Protein AF-W4I7B1-F1 (afdb_monomer_lite)

Foldseek 3Di:
DPQQQQADPLDSVHGNQVSCCQQANDDDDDDDDDDDDPDDDDGDGHDNVADPPLLHAFDDDDDDDDDPDDDDPPDDPDRDGNQLVVPPDPLLVVLLVLLLCLLVVLVVLVVQLCCLQQPDLPFHAALQQDTLQDDPDFAQDDCPFHPRQSNVQSLVVLLVVLVVSLVVVVVSFVVLQVVLVVLQVCCVPDDNNPVNVQSVVCNTSQSSSQPRPSQDDPDPPRHQRSVPSCRNSPRPPSNFAAFQNGWDRDRSDTDLQDWDDDPNDIDGHPVPPPDFAPKDKFKAKFQDQPDDADDPLLVLVVLLPLGNGIDIWIWIWGDDNRFIKIATPDDDVSVDSDRMHGLSSVLSVRVVRLLVSLLSLCVSQVVLQDDPDDDDPLVSLVSSLSSLVSVLVVCVVRVCRSLCSVCVRHVDDPLCSQVSLQVSCVSHPCVLSLCSQQDPPPGLVCSQVDCLQQPDDPPDPDDDRRDHPSNSSSSSSNVSSVSRDDDDDDDDDDDDDDDPPDPPPPPPPPVPPDPPDDDDDDDDDDDDDDPDPQLADPLLAGPCVCLCVQQVPDPQDAQDCQFAPPWDWDAQDPPDPATFGSLLQRQQCVLLLVLLPPVDDLLPDELVSNLSSLLSSLLQSLLRLLVVLVVVQVVVVVVDDDDDPQVSVVSSVLSSLLSLLQSLCLLLVVRSHDHPPSVSSVVNSLSNLQVVCVVPPPDPDDDPDSNVSSNVSCVVNSSSSLSSSSSSNVVSPHDSNDDDPDRPSSDRDPSNVDDNRVSRVVSVVVRVVNHVVVVSVVVCVCSVVVDDD

Structure (mmCIF, N/CA/C/O backbone):
data_AF-W4I7B1-F1
#
_entry.id   AF-W4I7B1-F1
#
loop_
_atom_site.group_PDB
_atom_site.id
_atom_site.type_symbol
_atom_site.label_atom_id
_atom_site.label_alt_id
_atom_site.label_comp_id
_atom_site.label_asym_id
_atom_site.label_entity_id
_atom_site.label_seq_id
_atom_site.pdbx_PDB_ins_code
_atom_site.Cartn_x
_atom_site.Cartn_y
_atom_site.Cartn_z
_atom_site.occupancy
_atom_site.B_iso_or_equiv
_atom_site.auth_seq_id
_atom_site.auth_comp_id
_atom_site.auth_asym_id
_atom_site.auth_atom_id
_atom_site.pdbx_PDB_model_num
ATOM 1 N N . MET A 1 1 ? 26.223 -3.037 -36.929 1.00 41.47 1 MET A N 1
ATOM 2 C CA . MET A 1 1 ? 26.851 -4.359 -36.692 1.00 41.47 1 MET A CA 1
ATOM 3 C C . MET A 1 1 ? 26.806 -5.274 -37.924 1.00 41.47 1 MET A C 1
ATOM 5 O O . MET A 1 1 ? 27.739 -6.038 -38.107 1.00 41.47 1 MET A O 1
ATOM 9 N N . VAL A 1 2 ? 25.795 -5.164 -38.799 1.00 38.97 2 VAL A N 1
ATOM 10 C CA . VAL A 1 2 ? 25.574 -6.109 -39.917 1.00 38.97 2 VAL A CA 1
ATOM 11 C C . VAL A 1 2 ? 26.442 -5.842 -41.155 1.00 38.97 2 VAL A C 1
ATOM 13 O O . VAL A 1 2 ? 26.918 -6.794 -41.757 1.00 38.97 2 VAL A O 1
ATOM 16 N N . CYS A 1 3 ? 26.778 -4.583 -41.475 1.00 42.56 3 CYS A N 1
ATOM 17 C CA . CYS A 1 3 ? 27.702 -4.279 -42.585 1.00 42.56 3 CYS A CA 1
ATOM 18 C C . CYS A 1 3 ? 29.107 -4.873 -42.404 1.00 42.56 3 CYS A C 1
ATOM 20 O O . CYS A 1 3 ? 29.776 -5.141 -43.388 1.00 42.56 3 CYS A O 1
ATOM 22 N N . ALA A 1 4 ? 29.565 -5.116 -41.171 1.00 53.25 4 ALA A N 1
ATOM 23 C CA . ALA A 1 4 ? 30.885 -5.707 -40.934 1.00 53.25 4 ALA A CA 1
ATOM 24 C C . ALA A 1 4 ? 30.968 -7.182 -41.373 1.00 53.25 4 ALA A C 1
ATOM 26 O O . ALA A 1 4 ? 32.063 -7.685 -41.592 1.00 53.25 4 ALA A O 1
ATOM 27 N N . LEU A 1 5 ? 29.822 -7.862 -41.518 1.00 50.47 5 LEU A N 1
ATOM 28 C CA . LEU A 1 5 ? 29.740 -9.273 -41.909 1.00 50.47 5 LEU A CA 1
ATOM 29 C C . LEU A 1 5 ? 29.883 -9.487 -43.420 1.00 50.47 5 LEU A C 1
ATOM 31 O O . LEU A 1 5 ? 30.008 -10.624 -43.859 1.00 50.47 5 LEU A O 1
ATOM 35 N N . THR A 1 6 ? 29.844 -8.417 -44.215 1.00 48.94 6 THR A N 1
ATOM 36 C CA . THR A 1 6 ? 29.912 -8.500 -45.679 1.00 48.94 6 THR A CA 1
ATOM 37 C C . THR A 1 6 ? 31.263 -8.099 -46.250 1.00 48.94 6 THR A C 1
ATOM 39 O O . THR A 1 6 ? 31.416 -8.042 -47.463 1.00 48.94 6 THR A O 1
ATOM 42 N N . HIS A 1 7 ? 32.244 -7.804 -45.401 1.00 58.53 7 HIS A N 1
ATOM 43 C CA . HIS A 1 7 ? 33.625 -7.579 -45.816 1.00 58.53 7 HIS A CA 1
ATOM 44 C C . HIS A 1 7 ? 34.431 -8.863 -45.669 1.00 58.53 7 HIS A C 1
ATOM 46 O O . HIS A 1 7 ? 34.189 -9.650 -44.754 1.00 58.53 7 HIS A O 1
ATOM 52 N N . LYS A 1 8 ? 35.384 -9.075 -46.579 1.00 54.75 8 LYS A N 1
ATOM 53 C CA . LYS A 1 8 ? 36.264 -10.238 -46.526 1.00 54.75 8 LYS A CA 1
ATOM 54 C C . LYS A 1 8 ? 37.097 -10.179 -45.258 1.00 54.75 8 LYS A C 1
ATOM 56 O O . LYS A 1 8 ? 37.718 -9.161 -44.956 1.00 54.75 8 LYS A O 1
ATOM 61 N N . THR A 1 9 ? 37.115 -11.292 -44.544 1.00 52.75 9 THR A N 1
ATOM 62 C CA . THR A 1 9 ? 37.757 -11.436 -43.236 1.00 52.75 9 THR A CA 1
ATOM 63 C C . THR A 1 9 ? 39.257 -11.135 -43.288 1.00 52.75 9 THR A C 1
ATOM 65 O O . THR A 1 9 ? 39.814 -10.628 -42.319 1.00 52.75 9 THR A O 1
ATOM 68 N N . ASP A 1 10 ? 39.874 -11.358 -44.449 1.00 56.78 10 ASP A N 1
ATOM 69 C CA . ASP A 1 10 ? 41.317 -11.232 -44.671 1.00 56.78 10 ASP A CA 1
ATOM 70 C C . ASP A 1 10 ? 41.727 -9.821 -45.137 1.00 56.78 10 ASP A C 1
ATOM 72 O O . ASP A 1 10 ? 42.892 -9.442 -45.048 1.00 56.78 10 ASP A O 1
ATOM 76 N N . ASN A 1 11 ? 40.780 -9.026 -45.652 1.00 57.09 11 ASN A N 1
ATOM 77 C CA . ASN A 1 11 ? 41.010 -7.635 -46.042 1.00 57.09 11 ASN A CA 1
ATOM 78 C C . ASN A 1 11 ? 39.728 -6.805 -45.834 1.00 57.09 11 ASN A C 1
ATOM 80 O O . ASN A 1 11 ? 38.902 -6.704 -46.747 1.00 57.09 11 ASN A O 1
ATOM 84 N N . PRO A 1 12 ? 39.566 -6.166 -44.660 1.00 54.78 12 PRO A N 1
ATOM 85 C CA . PRO A 1 12 ? 38.333 -5.478 -44.271 1.00 54.78 12 PRO A CA 1
ATOM 86 C C . PRO A 1 12 ? 37.936 -4.312 -45.186 1.00 54.78 12 PRO A C 1
ATOM 88 O O . PRO A 1 12 ? 36.801 -3.847 -45.133 1.00 54.78 12 PRO A O 1
ATOM 91 N N . GLN A 1 13 ? 38.848 -3.823 -46.033 1.00 57.31 13 GLN A N 1
ATOM 92 C CA . GLN A 1 13 ? 38.548 -2.786 -47.023 1.00 57.31 13 GLN A CA 1
ATOM 93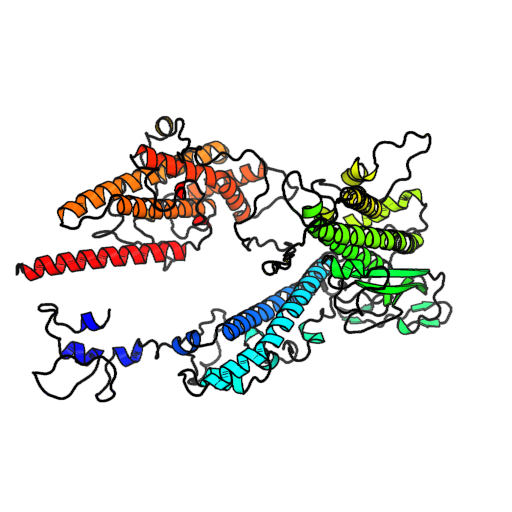 C C . GLN A 1 13 ? 37.843 -3.342 -48.273 1.00 57.31 13 GLN A C 1
ATOM 95 O O . GLN A 1 13 ? 37.286 -2.571 -49.052 1.00 57.31 13 GLN A O 1
ATOM 100 N N . GLN A 1 14 ? 37.817 -4.667 -48.460 1.00 51.47 14 GLN A N 1
ATOM 101 C CA . GLN A 1 14 ? 37.240 -5.336 -49.623 1.00 51.47 14 GLN A CA 1
ATOM 102 C C . GLN A 1 14 ? 35.945 -6.074 -49.250 1.00 51.47 14 GLN A C 1
ATOM 104 O O . GLN A 1 14 ? 35.902 -6.848 -48.297 1.00 51.47 14 GLN A O 1
ATOM 109 N N . VAL A 1 15 ? 34.869 -5.833 -50.001 1.00 62.66 15 VAL A N 1
ATOM 110 C CA . VAL A 1 15 ? 33.553 -6.457 -49.781 1.00 62.66 15 VAL A CA 1
ATOM 111 C C . VAL A 1 15 ? 33.551 -7.887 -50.340 1.00 62.66 15 VAL A C 1
ATOM 113 O O . VAL A 1 15 ? 33.984 -8.120 -51.472 1.00 62.66 15 VAL A O 1
ATOM 116 N N . ASP A 1 16 ? 33.075 -8.855 -49.555 1.00 68.81 16 ASP A N 1
ATOM 117 C CA . ASP A 1 16 ? 32.779 -10.203 -50.037 1.00 68.81 16 ASP A CA 1
ATOM 118 C C . ASP A 1 16 ? 31.456 -10.162 -50.792 1.00 68.81 16 ASP A C 1
ATOM 120 O O . ASP A 1 16 ? 30.387 -10.103 -50.191 1.00 68.81 16 ASP A O 1
ATOM 124 N N . ASN A 1 17 ? 31.527 -10.160 -52.121 1.00 60.09 17 ASN A N 1
ATOM 125 C CA . ASN A 1 17 ? 30.340 -9.987 -52.946 1.00 60.09 17 ASN A CA 1
ATOM 126 C C . ASN A 1 17 ? 29.327 -11.130 -52.803 1.00 60.09 17 ASN A C 1
ATOM 128 O O . ASN A 1 17 ? 28.146 -10.865 -52.978 1.00 60.09 17 ASN A O 1
ATOM 132 N N . ASP A 1 18 ? 29.720 -12.357 -52.458 1.00 64.56 18 ASP A N 1
ATOM 133 C CA . ASP A 1 18 ? 28.771 -13.473 -52.346 1.00 64.56 18 ASP A CA 1
ATOM 134 C C . ASP A 1 18 ? 28.020 -13.428 -51.010 1.00 64.56 18 ASP A C 1
ATOM 136 O O . ASP A 1 18 ? 26.804 -13.646 -50.957 1.00 64.56 18 ASP A O 1
ATOM 140 N N . VAL A 1 19 ? 28.717 -13.070 -49.929 1.00 62.34 19 VAL A N 1
ATOM 141 C CA . VAL A 1 19 ? 28.103 -12.833 -48.614 1.00 62.34 19 VAL A CA 1
ATOM 142 C C . VAL A 1 19 ? 27.284 -11.545 -48.634 1.00 62.34 19 VAL A C 1
ATOM 144 O O . VAL A 1 19 ? 26.140 -11.534 -48.179 1.00 62.34 19 VAL A O 1
ATOM 147 N N . TYR A 1 20 ? 27.816 -10.480 -49.235 1.00 65.06 20 TYR A N 1
ATOM 148 C CA . TYR A 1 20 ? 27.099 -9.227 -49.448 1.00 65.06 20 TYR A CA 1
ATOM 149 C C . TYR A 1 20 ? 25.817 -9.457 -50.245 1.00 65.06 20 TYR A C 1
ATOM 151 O O . TYR A 1 20 ? 24.760 -9.009 -49.816 1.00 65.06 20 TYR A O 1
ATOM 159 N N . LYS A 1 21 ? 25.861 -10.229 -51.338 1.00 64.38 21 LYS A N 1
ATOM 160 C CA . LYS A 1 21 ? 24.666 -10.579 -52.120 1.00 64.38 21 LYS A CA 1
ATOM 161 C C . LYS A 1 21 ? 23.654 -11.398 -51.324 1.00 64.38 21 LYS A C 1
ATOM 163 O O . LYS A 1 21 ? 22.461 -11.127 -51.414 1.00 64.38 21 LYS A O 1
ATOM 168 N N . LYS A 1 22 ? 24.099 -12.353 -50.500 1.00 60.81 22 LYS A N 1
ATOM 169 C CA . LYS A 1 22 ? 23.206 -13.131 -49.621 1.00 60.81 22 LYS A CA 1
ATOM 170 C C . LYS A 1 22 ? 22.538 -12.288 -48.532 1.00 60.81 22 LYS A C 1
ATOM 172 O O . LYS A 1 22 ? 21.392 -12.566 -48.174 1.00 60.81 22 LYS A O 1
ATOM 177 N N . PHE A 1 23 ? 23.230 -11.283 -47.995 1.00 52.94 23 PHE A N 1
ATOM 178 C CA . PHE A 1 23 ? 22.687 -10.387 -46.970 1.00 52.94 23 PHE A CA 1
ATOM 179 C C . PHE A 1 23 ? 21.846 -9.245 -47.564 1.00 52.94 23 PHE A C 1
ATOM 181 O O . PHE A 1 23 ? 20.758 -8.988 -47.053 1.00 52.94 23 PHE A O 1
ATOM 188 N N . PHE A 1 24 ? 22.306 -8.604 -48.643 1.00 57.72 24 PHE A N 1
ATOM 189 C CA . PHE A 1 24 ? 21.779 -7.332 -49.154 1.00 57.72 24 PHE A CA 1
ATOM 190 C C . PHE A 1 24 ? 21.205 -7.369 -50.584 1.00 57.72 24 PHE A C 1
ATOM 192 O O . PHE A 1 24 ? 20.379 -6.513 -50.887 1.00 57.72 24 PHE A O 1
ATOM 199 N N . GLY A 1 25 ? 21.560 -8.342 -51.435 1.00 54.66 25 GLY A N 1
ATOM 200 C CA . GLY A 1 25 ? 21.069 -8.443 -52.824 1.00 54.66 25 GLY A CA 1
ATOM 201 C C . GLY A 1 25 ? 22.106 -8.190 -53.934 1.00 54.66 25 GLY A C 1
ATOM 202 O O . GLY A 1 25 ? 23.247 -7.823 -53.657 1.00 54.66 25 GLY A O 1
ATOM 203 N N . GLU A 1 26 ? 21.740 -8.400 -55.210 1.00 54.84 26 GLU A N 1
ATOM 204 C CA . GLU A 1 26 ? 22.639 -8.194 -56.369 1.00 54.84 26 GLU A CA 1
ATOM 205 C C . GLU A 1 26 ? 22.561 -6.781 -56.969 1.00 54.84 26 GLU A C 1
ATOM 207 O O . GLU A 1 26 ? 21.645 -6.501 -57.736 1.00 54.84 26 GLU A O 1
ATOM 212 N N . ASN A 1 27 ? 23.571 -5.928 -56.753 1.00 48.12 27 ASN A N 1
ATOM 213 C CA . ASN A 1 27 ? 23.696 -4.665 -57.494 1.00 48.12 27 ASN A CA 1
ATOM 214 C C . ASN A 1 27 ? 24.366 -4.884 -58.862 1.00 48.12 27 ASN A C 1
ATOM 216 O O . ASN A 1 27 ? 25.479 -5.407 -58.954 1.00 48.12 27 ASN A O 1
ATOM 220 N N . GLY A 1 28 ? 23.709 -4.442 -59.935 1.00 43.56 28 GLY A N 1
ATOM 221 C CA . GLY A 1 28 ? 24.278 -4.415 -61.280 1.00 43.56 28 GLY A CA 1
ATOM 222 C C . GLY A 1 28 ? 25.280 -3.268 -61.484 1.00 43.56 28 GLY A C 1
ATOM 223 O O . GLY A 1 28 ? 24.921 -2.105 -61.352 1.00 43.56 28 GLY A O 1
ATOM 224 N N . ALA A 1 29 ? 26.489 -3.642 -61.919 1.00 34.47 29 ALA A N 1
ATOM 225 C CA . ALA A 1 29 ? 27.475 -2.889 -62.715 1.00 34.47 29 ALA A CA 1
ATOM 226 C C . ALA A 1 29 ? 28.515 -1.930 -62.061 1.00 34.47 29 ALA A C 1
ATOM 228 O O . ALA A 1 29 ? 28.208 -0.899 -61.477 1.00 34.47 29 ALA A O 1
ATOM 229 N N . SER A 1 30 ? 29.770 -2.244 -62.433 1.00 33.12 30 SER A N 1
ATOM 230 C CA . SER A 1 30 ? 31.023 -1.464 -62.523 1.00 33.12 30 SER A CA 1
ATOM 231 C C . SER A 1 30 ? 31.922 -1.282 -61.287 1.00 33.12 30 SER A C 1
ATOM 233 O O . SER A 1 30 ? 31.485 -0.958 -60.191 1.00 33.12 30 SER A O 1
ATOM 235 N N . LYS A 1 31 ? 33.227 -1.507 -61.514 1.00 35.81 31 LYS A N 1
ATOM 236 C CA . LYS A 1 31 ? 34.299 -1.743 -60.529 1.00 35.81 31 LYS A CA 1
ATOM 237 C C . LYS A 1 31 ? 34.951 -0.485 -59.927 1.00 35.81 31 LYS A C 1
ATOM 239 O O . LYS A 1 31 ? 35.859 -0.652 -59.126 1.00 35.81 31 LYS A O 1
ATOM 244 N N . ASP A 1 32 ? 34.476 0.727 -60.227 1.00 38.84 32 ASP A N 1
ATOM 245 C CA . ASP A 1 32 ? 35.169 1.972 -59.827 1.00 38.84 32 ASP A CA 1
ATOM 246 C C . ASP A 1 32 ? 34.282 3.056 -59.168 1.00 38.84 32 ASP A C 1
ATOM 248 O O . ASP A 1 32 ? 34.605 4.242 -59.215 1.00 38.84 32 ASP A O 1
ATOM 252 N N . ALA A 1 33 ? 33.176 2.699 -58.504 1.00 33.06 33 ALA A N 1
ATOM 253 C CA . ALA A 1 33 ? 32.355 3.671 -57.766 1.00 33.06 33 ALA A CA 1
ATOM 254 C C . ALA A 1 33 ? 32.403 3.452 -56.242 1.00 33.06 33 ALA A C 1
ATOM 256 O O . ALA A 1 33 ? 32.245 2.333 -55.755 1.00 33.06 33 ALA A O 1
ATOM 257 N N . LYS A 1 34 ? 32.604 4.544 -55.483 1.00 33.00 34 LYS A N 1
ATOM 258 C CA . LYS A 1 34 ? 32.513 4.584 -54.008 1.00 33.00 34 LYS A CA 1
ATOM 259 C C . LYS A 1 34 ? 31.187 3.972 -53.514 1.00 33.00 34 LYS A C 1
ATOM 261 O O . LYS A 1 34 ? 30.171 4.160 -54.183 1.00 33.00 34 LYS A O 1
ATOM 266 N N . PRO A 1 35 ? 31.155 3.328 -52.327 1.00 33.81 35 PRO A N 1
ATOM 267 C CA . PRO A 1 35 ? 29.919 2.774 -51.786 1.00 33.81 35 PRO A CA 1
ATOM 268 C C . PRO A 1 35 ? 28.906 3.901 -51.549 1.00 33.81 35 PRO A C 1
ATOM 270 O O . PRO A 1 35 ? 29.191 4.852 -50.820 1.00 33.81 35 PRO A O 1
ATOM 273 N N . ALA A 1 36 ? 27.739 3.812 -52.186 1.00 33.16 36 ALA A N 1
ATOM 274 C CA . ALA A 1 36 ? 26.627 4.720 -51.937 1.00 33.16 36 ALA A CA 1
ATOM 275 C C . ALA A 1 36 ? 25.977 4.419 -50.574 1.00 33.16 36 ALA A C 1
ATOM 277 O O . ALA A 1 36 ? 25.919 3.265 -50.143 1.00 33.16 36 ALA A O 1
ATOM 278 N N . ASN A 1 37 ? 25.475 5.464 -49.908 1.00 34.72 37 ASN A N 1
ATOM 279 C CA . ASN A 1 37 ? 24.713 5.349 -48.663 1.00 34.72 37 ASN A CA 1
ATOM 280 C C . ASN A 1 37 ? 23.455 4.478 -48.862 1.00 34.72 37 ASN A C 1
ATOM 282 O O . ASN A 1 37 ? 22.797 4.591 -49.900 1.00 34.72 37 ASN A O 1
ATOM 286 N N . PRO A 1 38 ? 23.082 3.642 -47.875 1.00 29.86 38 PRO A N 1
ATOM 287 C CA . PRO A 1 38 ? 21.935 2.753 -47.995 1.00 29.86 38 PRO A CA 1
ATOM 288 C C . PRO A 1 38 ? 20.633 3.564 -48.011 1.00 29.86 38 PRO A C 1
ATOM 290 O O . PRO A 1 38 ? 20.300 4.247 -47.045 1.00 29.86 38 PRO A O 1
ATOM 293 N N . GLY A 1 39 ? 19.913 3.490 -49.133 1.00 41.59 39 GLY A N 1
ATOM 294 C CA . GLY A 1 39 ? 18.641 4.179 -49.339 1.00 41.59 39 GLY A CA 1
ATOM 295 C C . GLY A 1 39 ? 18.400 4.583 -50.791 1.00 41.59 39 GLY A C 1
ATOM 296 O O . GLY A 1 39 ? 18.263 5.764 -51.075 1.00 41.59 39 GLY A O 1
ATOM 297 N N . THR A 1 40 ? 18.355 3.637 -51.730 1.00 33.12 40 THR A N 1
ATOM 298 C CA . THR A 1 40 ? 17.669 3.830 -53.022 1.00 33.12 40 THR A CA 1
ATOM 299 C C . THR A 1 40 ? 17.200 2.485 -53.564 1.00 33.12 40 THR A C 1
ATOM 301 O O . THR A 1 40 ? 17.926 1.493 -53.552 1.00 33.12 40 THR A O 1
ATOM 304 N N . ALA A 1 41 ? 15.935 2.454 -53.977 1.00 41.53 41 ALA A N 1
ATOM 305 C CA . ALA A 1 41 ? 15.226 1.270 -54.426 1.00 41.53 41 ALA A CA 1
ATOM 306 C C . ALA A 1 41 ? 15.603 0.924 -55.870 1.00 41.53 41 ALA A C 1
ATOM 308 O O . ALA A 1 41 ? 15.053 1.515 -56.792 1.00 41.53 41 ALA A O 1
ATOM 309 N N . SER A 1 42 ? 16.505 -0.040 -56.062 1.00 43.69 42 SER A N 1
ATOM 310 C CA . SER A 1 42 ? 16.600 -0.803 -57.316 1.00 43.69 42 SER A CA 1
ATOM 311 C C . SER A 1 42 ? 17.668 -1.895 -57.222 1.00 43.69 42 SER A C 1
ATOM 313 O O . SER A 1 42 ? 18.797 -1.619 -57.623 1.00 43.69 42 SER A O 1
ATOM 315 N N . THR A 1 43 ? 17.339 -3.088 -56.687 1.00 36.81 43 THR A N 1
ATOM 316 C CA . THR A 1 43 ? 17.907 -4.437 -57.013 1.00 36.81 43 THR A CA 1
ATOM 317 C C . THR A 1 43 ? 17.417 -5.547 -56.040 1.00 36.81 43 THR A C 1
ATOM 319 O O . THR A 1 43 ? 16.820 -5.210 -55.017 1.00 36.81 43 THR A O 1
ATOM 322 N N . PRO A 1 44 ? 17.536 -6.859 -56.372 1.00 43.81 44 PRO A N 1
ATOM 323 C CA . PRO A 1 44 ? 16.766 -7.953 -55.755 1.00 43.81 44 PRO A CA 1
ATOM 324 C C . PRO A 1 44 ? 17.204 -8.256 -54.312 1.00 43.81 44 PRO A C 1
ATOM 326 O O . PRO A 1 44 ? 18.387 -8.445 -54.065 1.00 43.81 44 PRO A O 1
ATOM 329 N N . THR A 1 45 ? 16.253 -8.329 -53.376 1.00 44.47 45 THR A N 1
ATOM 330 C CA . THR A 1 45 ? 16.436 -8.326 -51.906 1.00 44.47 45 THR A CA 1
ATOM 331 C C . THR A 1 45 ? 17.085 -9.587 -51.305 1.00 44.47 45 THR A C 1
ATOM 333 O O . THR A 1 45 ? 16.641 -10.698 -51.590 1.00 44.47 45 THR A O 1
ATOM 336 N N . GLY A 1 46 ? 18.078 -9.407 -50.417 1.00 48.41 46 GLY A N 1
ATOM 337 C CA . GLY A 1 46 ? 18.747 -10.462 -49.629 1.00 48.41 46 GLY A CA 1
ATOM 338 C C . GLY A 1 46 ? 18.082 -10.823 -48.282 1.00 48.41 46 GLY A C 1
ATOM 339 O O . GLY A 1 46 ? 17.042 -10.293 -47.902 1.00 48.41 46 GLY A O 1
ATOM 340 N N . THR A 1 47 ? 18.685 -11.758 -47.538 1.00 48.88 47 THR A N 1
ATOM 341 C CA . THR A 1 47 ? 18.083 -12.435 -46.361 1.00 48.88 47 THR A CA 1
ATOM 342 C C . THR A 1 47 ? 17.867 -11.505 -45.155 1.00 48.88 47 THR A C 1
ATOM 344 O O . THR A 1 47 ? 16.882 -11.628 -44.426 1.00 48.88 47 THR A O 1
ATOM 347 N N . TYR A 1 48 ? 18.761 -10.536 -44.943 1.00 47.66 48 TYR A N 1
ATOM 348 C CA . TYR A 1 48 ? 18.703 -9.619 -43.797 1.00 47.66 48 TYR A CA 1
ATOM 349 C C . TYR A 1 48 ? 17.551 -8.618 -43.894 1.00 47.66 48 TYR A C 1
ATOM 351 O O . TYR A 1 48 ? 16.868 -8.366 -42.901 1.00 47.66 48 TYR A O 1
ATOM 359 N N . THR A 1 49 ? 17.289 -8.129 -45.106 1.00 47.50 49 THR A N 1
ATOM 360 C CA . THR A 1 49 ? 16.150 -7.263 -45.427 1.00 47.50 49 THR A CA 1
ATOM 361 C C . THR A 1 49 ? 14.808 -7.957 -45.177 1.00 47.50 49 THR A C 1
ATOM 363 O O . THR A 1 49 ? 13.829 -7.293 -44.866 1.00 47.50 49 THR A O 1
ATOM 366 N N . THR A 1 50 ? 14.745 -9.293 -45.253 1.00 51.66 50 THR A N 1
ATOM 367 C CA . THR A 1 50 ? 13.480 -10.038 -45.101 1.00 51.66 50 THR A CA 1
ATOM 368 C C . THR A 1 50 ? 13.106 -10.444 -43.668 1.00 51.66 50 THR A C 1
ATOM 370 O O . THR A 1 50 ? 11.923 -10.651 -43.414 1.00 51.66 50 THR A O 1
ATOM 373 N N . GLN A 1 51 ? 14.063 -10.576 -42.736 1.00 46.75 51 GLN A N 1
ATOM 374 C CA . GLN A 1 51 ? 13.810 -11.180 -41.407 1.00 46.75 51 GLN A CA 1
ATOM 375 C C . GLN A 1 51 ? 14.099 -10.288 -40.191 1.00 46.75 51 GLN A C 1
ATOM 377 O O . GLN A 1 51 ? 13.478 -10.488 -39.148 1.00 46.75 51 GLN A O 1
ATOM 382 N N . TYR A 1 52 ? 15.042 -9.347 -40.281 1.00 49.62 52 TYR A N 1
ATOM 383 C CA . TYR A 1 52 ? 15.563 -8.632 -39.102 1.00 49.62 52 TYR A CA 1
ATOM 384 C C . TYR A 1 52 ? 15.512 -7.113 -39.234 1.00 49.62 52 TYR A C 1
ATOM 386 O O . TYR A 1 52 ? 16.011 -6.392 -38.368 1.00 49.62 52 TYR A O 1
ATOM 394 N N . GLU A 1 53 ? 14.893 -6.598 -40.293 1.00 51.84 53 GLU A N 1
ATOM 395 C CA . GLU A 1 53 ? 14.596 -5.179 -40.347 1.00 51.84 53 GLU A CA 1
ATOM 396 C C . GLU A 1 53 ? 13.575 -4.831 -39.269 1.00 51.84 53 GLU A C 1
ATOM 398 O O . GLU A 1 53 ? 12.533 -5.472 -39.137 1.00 51.84 53 GLU A O 1
ATOM 403 N N . TYR A 1 54 ? 13.845 -3.754 -38.538 1.00 47.19 54 TYR A N 1
ATOM 404 C CA . TYR A 1 54 ? 12.936 -3.153 -37.562 1.00 47.19 54 TYR A CA 1
ATOM 405 C C . TYR A 1 54 ? 11.506 -2.944 -38.120 1.00 47.19 54 TYR A C 1
ATOM 407 O O . TYR A 1 54 ? 10.511 -3.061 -37.404 1.00 47.19 54 TYR A O 1
ATOM 415 N N . ASN A 1 55 ? 11.399 -2.734 -39.437 1.00 48.91 55 ASN A N 1
ATOM 416 C CA . ASN A 1 55 ? 10.154 -2.589 -40.200 1.00 48.91 55 ASN A CA 1
ATOM 417 C C . ASN A 1 55 ? 9.501 -3.924 -40.619 1.00 48.91 55 ASN A C 1
ATOM 419 O O . ASN A 1 55 ? 8.514 -3.917 -41.356 1.00 48.91 55 ASN A O 1
ATOM 423 N N . THR A 1 56 ? 10.041 -5.071 -40.197 1.00 47.06 56 THR A N 1
ATOM 424 C CA . THR A 1 56 ? 9.589 -6.431 -40.563 1.00 47.06 56 THR A CA 1
ATOM 425 C C . THR A 1 56 ? 9.328 -7.341 -39.356 1.00 47.06 56 THR A C 1
ATOM 427 O O . THR A 1 56 ? 8.544 -8.275 -39.486 1.00 47.06 56 THR A O 1
ATOM 430 N N . VAL A 1 57 ? 9.892 -7.042 -38.176 1.00 52.59 57 VAL A N 1
ATOM 431 C CA . VAL A 1 57 ? 9.685 -7.819 -36.936 1.00 52.59 57 VAL A CA 1
ATOM 432 C C . VAL A 1 57 ? 8.248 -7.678 -36.423 1.00 52.59 57 VAL A C 1
ATOM 434 O O . VAL A 1 57 ? 7.818 -6.576 -36.088 1.00 52.59 57 VAL A O 1
ATOM 437 N N . THR A 1 58 ? 7.529 -8.796 -36.313 1.00 52.66 58 THR A N 1
ATOM 438 C CA . THR A 1 58 ? 6.139 -8.889 -35.826 1.00 52.66 58 THR A CA 1
ATOM 439 C C . THR A 1 58 ? 6.065 -9.343 -34.365 1.00 52.66 58 THR A C 1
ATOM 441 O O . THR A 1 58 ? 6.757 -10.291 -33.991 1.00 52.66 58 THR A O 1
ATOM 444 N N . LEU A 1 59 ? 5.192 -8.732 -33.559 1.00 51.66 59 LEU A N 1
ATOM 445 C CA . LEU A 1 59 ? 4.922 -9.132 -32.170 1.00 51.66 59 LEU A CA 1
ATOM 446 C C . LEU A 1 59 ? 3.911 -10.291 -32.127 1.00 51.66 59 LEU A C 1
ATOM 448 O O . LEU A 1 59 ? 2.729 -10.074 -32.374 1.00 51.66 59 LEU A O 1
ATOM 452 N N . LYS A 1 60 ? 4.349 -11.522 -31.836 1.00 41.19 60 LYS A N 1
ATOM 453 C CA . LYS A 1 60 ? 3.431 -12.662 -31.651 1.00 41.19 60 LYS A CA 1
ATOM 454 C C . LYS A 1 60 ? 2.899 -12.692 -30.216 1.00 41.19 60 LYS A C 1
ATOM 456 O O . LYS A 1 60 ? 3.693 -12.713 -29.281 1.00 41.19 60 LYS A O 1
ATOM 461 N N . ASP A 1 61 ? 1.577 -12.750 -30.062 1.00 36.81 61 ASP A N 1
ATOM 462 C CA . ASP A 1 61 ? 0.926 -13.038 -28.779 1.00 36.81 61 ASP A CA 1
ATOM 463 C C . ASP A 1 61 ? 1.040 -14.542 -28.479 1.00 36.81 61 ASP A C 1
ATOM 465 O O . ASP A 1 61 ? 0.295 -15.345 -29.041 1.00 36.81 61 ASP A O 1
ATOM 469 N N . GLU A 1 62 ? 1.949 -14.943 -27.591 1.00 33.53 62 GLU A N 1
ATOM 470 C CA . GLU A 1 62 ? 1.938 -16.285 -26.994 1.00 33.53 62 GLU A CA 1
ATOM 471 C C . GLU A 1 62 ? 1.388 -16.189 -25.568 1.00 33.53 62 GLU A C 1
ATOM 473 O O . GLU A 1 62 ? 2.108 -15.918 -24.612 1.00 33.53 62 GLU A O 1
ATOM 478 N N . SER A 1 63 ? 0.072 -16.366 -25.426 1.00 32.69 63 SER A N 1
ATOM 479 C CA . SER A 1 63 ? -0.580 -16.493 -24.120 1.00 32.69 63 SER A CA 1
ATOM 480 C C . SER A 1 63 ? -0.417 -17.926 -23.611 1.00 32.69 63 SER A C 1
ATOM 482 O O . SER A 1 63 ? -0.973 -18.862 -24.185 1.00 32.69 63 SER A O 1
ATOM 484 N N . SER A 1 64 ? 0.325 -18.106 -22.523 1.00 37.75 64 SER A N 1
ATOM 485 C CA . SER A 1 64 ? 0.345 -19.345 -21.751 1.00 37.75 64 SER A CA 1
ATOM 486 C C . SER A 1 64 ? -0.872 -19.388 -20.821 1.00 37.75 64 SER A C 1
ATOM 488 O O . SER A 1 64 ? -0.840 -18.745 -19.780 1.00 37.75 64 SER A O 1
ATOM 490 N N . ASP A 1 65 ? -1.939 -20.087 -21.225 1.00 28.86 65 ASP A N 1
ATOM 491 C CA . ASP A 1 65 ? -2.843 -20.849 -20.342 1.00 28.86 65 ASP A CA 1
ATOM 492 C C . ASP A 1 65 ? -3.808 -21.743 -21.163 1.00 28.86 65 ASP A C 1
ATOM 494 O O . ASP A 1 65 ? -4.271 -21.405 -22.249 1.00 28.86 65 ASP A O 1
ATOM 498 N N . THR A 1 66 ? -4.044 -22.946 -20.642 1.00 31.28 66 THR A N 1
ATOM 499 C CA . THR A 1 66 ? -4.436 -24.236 -21.262 1.00 31.28 66 THR A CA 1
ATOM 500 C C . THR A 1 66 ? -5.852 -24.425 -21.857 1.00 31.28 66 THR A C 1
ATOM 502 O O . THR A 1 66 ? -6.838 -24.166 -21.175 1.00 31.28 66 THR A O 1
ATOM 505 N N . SER A 1 67 ? -5.959 -25.096 -23.026 1.00 26.06 67 SER A N 1
ATOM 506 C CA . SER A 1 67 ? -6.634 -26.415 -23.228 1.00 26.06 67 SER A CA 1
ATOM 507 C C . SER A 1 67 ? -6.503 -26.942 -24.684 1.00 26.06 67 SER A C 1
ATOM 509 O O . SER A 1 67 ? -6.647 -26.158 -25.622 1.00 26.06 67 SER A O 1
ATOM 511 N N . PRO A 1 68 ? -6.260 -28.251 -24.925 1.00 35.09 68 PRO A N 1
ATOM 512 C CA . PRO A 1 68 ? -5.952 -28.797 -26.248 1.00 35.09 68 PRO A CA 1
ATOM 513 C C . PRO A 1 68 ? -7.208 -29.303 -26.975 1.00 35.09 68 PRO A C 1
ATOM 515 O O . PRO A 1 68 ? -7.472 -30.499 -26.980 1.00 35.09 68 PRO A O 1
ATOM 518 N N . ASN A 1 69 ? -8.001 -28.415 -27.581 1.00 35.16 69 ASN A N 1
ATOM 519 C CA . ASN A 1 69 ? -8.790 -28.752 -28.779 1.00 35.16 69 ASN A CA 1
ATOM 520 C C . ASN A 1 69 ? -9.546 -27.535 -29.322 1.00 35.16 69 ASN A C 1
ATOM 522 O O . ASN A 1 69 ? -10.712 -27.304 -29.014 1.00 35.16 69 ASN A O 1
ATOM 526 N N . SER A 1 70 ? -8.891 -26.795 -30.203 1.00 28.27 70 SER A N 1
ATOM 527 C CA . SER A 1 70 ? -9.558 -25.990 -31.224 1.00 28.27 70 SER A CA 1
ATOM 528 C C . SER A 1 70 ? -8.523 -25.674 -32.294 1.00 28.27 70 SER A C 1
ATOM 530 O O . SER A 1 70 ? -7.388 -25.327 -31.971 1.00 28.27 70 SER A O 1
ATOM 532 N N . GLN A 1 71 ? -8.894 -25.896 -33.556 1.00 26.39 71 GLN A N 1
ATOM 533 C CA . GLN A 1 71 ? -8.039 -25.706 -34.728 1.00 26.39 71 GLN A CA 1
ATOM 534 C C . GLN A 1 71 ? -7.278 -24.368 -34.683 1.00 26.39 71 GLN A C 1
ATOM 536 O O . GLN A 1 71 ? -7.829 -23.380 -34.191 1.00 26.39 71 GLN A O 1
ATOM 541 N N . PRO A 1 72 ? -6.044 -24.311 -35.226 1.00 24.00 72 PRO A N 1
ATOM 542 C CA . PRO A 1 72 ? -5.296 -23.063 -35.317 1.00 24.00 72 PRO A CA 1
ATOM 543 C C . PRO A 1 72 ? -6.138 -22.022 -36.071 1.00 24.00 72 PRO A C 1
ATOM 545 O O . PRO A 1 72 ? -6.682 -22.357 -37.130 1.00 24.00 72 PRO A O 1
ATOM 548 N N . PRO A 1 73 ? -6.275 -20.779 -35.566 1.00 25.83 73 PRO A N 1
ATOM 549 C CA . PRO A 1 73 ? -6.967 -19.741 -36.307 1.00 25.83 73 PRO A CA 1
ATOM 550 C C . PRO A 1 73 ? -6.222 -19.520 -37.619 1.00 25.83 73 PRO A C 1
ATOM 552 O O . PRO A 1 73 ? -4.997 -19.381 -37.641 1.00 25.83 73 PRO A O 1
ATOM 555 N N . SER A 1 74 ? -6.972 -19.508 -38.716 1.00 28.02 74 SER A N 1
ATOM 556 C CA . SER A 1 74 ? -6.486 -19.106 -40.028 1.00 28.02 74 SER A CA 1
ATOM 557 C C . SER A 1 74 ? -5.748 -17.773 -39.925 1.00 28.02 74 SER A C 1
ATOM 559 O O . SER A 1 74 ? -6.286 -16.809 -39.380 1.00 28.02 74 SER A O 1
ATOM 561 N N . SER A 1 75 ? -4.538 -17.742 -40.476 1.00 35.97 75 SER A N 1
ATOM 562 C CA . SER A 1 75 ? -3.730 -16.554 -40.736 1.00 35.97 75 SER A CA 1
ATOM 563 C C . SER A 1 75 ? -4.584 -15.365 -41.190 1.00 35.97 75 SER A C 1
ATOM 565 O O . SER A 1 75 ? -5.052 -15.330 -42.327 1.00 35.97 75 SER A O 1
ATOM 567 N N . SER A 1 76 ? -4.774 -14.388 -40.307 1.00 33.56 76 SER A N 1
ATOM 568 C CA . SER A 1 76 ? -5.155 -13.031 -40.690 1.00 33.56 76 SER A CA 1
ATOM 569 C C . SER A 1 76 ? -3.948 -12.124 -40.459 1.00 33.56 76 SER A C 1
ATOM 571 O O . SER A 1 76 ? -3.457 -12.038 -39.333 1.00 33.56 76 SER A O 1
ATOM 573 N N . ASP A 1 77 ? -3.495 -11.473 -41.525 1.00 38.03 77 ASP A N 1
ATOM 574 C CA . ASP A 1 77 ? -2.243 -10.722 -41.719 1.00 38.03 77 ASP A CA 1
ATOM 575 C C . ASP A 1 77 ? -1.956 -9.515 -40.788 1.00 38.03 77 ASP A C 1
ATOM 577 O O . ASP A 1 77 ? -1.105 -8.689 -41.101 1.00 38.03 77 ASP A O 1
ATOM 581 N N . ASN A 1 78 ? -2.580 -9.390 -39.616 1.00 47.94 78 ASN A N 1
ATOM 582 C CA . ASN A 1 78 ? -2.511 -8.166 -38.798 1.00 47.94 78 ASN A CA 1
ATOM 583 C C . ASN A 1 78 ? -1.709 -8.346 -37.504 1.00 47.94 78 ASN A C 1
ATOM 585 O O . ASN A 1 78 ? -2.161 -7.974 -36.421 1.00 47.94 78 ASN A O 1
ATOM 589 N N . THR A 1 79 ? -0.525 -8.951 -37.590 1.00 46.16 79 THR A N 1
ATOM 590 C CA . THR A 1 79 ? 0.382 -9.010 -36.434 1.00 46.16 79 THR A CA 1
ATOM 591 C C . THR A 1 79 ? 1.173 -7.696 -36.385 1.00 46.16 79 THR A C 1
ATOM 593 O O . THR A 1 79 ? 1.972 -7.464 -37.297 1.00 46.16 79 THR A O 1
ATOM 596 N N . PRO A 1 80 ? 0.957 -6.807 -35.392 1.00 56.09 80 PRO A N 1
ATOM 597 C CA . PRO A 1 80 ? 1.564 -5.481 -35.396 1.00 56.09 80 PRO A CA 1
ATOM 598 C C . PRO A 1 80 ? 3.083 -5.599 -35.322 1.00 56.09 80 PRO A C 1
ATOM 600 O O . PRO A 1 80 ? 3.634 -6.402 -34.558 1.00 56.09 80 PRO A O 1
ATOM 603 N N . LYS A 1 81 ? 3.779 -4.802 -36.132 1.00 63.91 81 LYS A N 1
ATOM 604 C CA . LYS A 1 81 ? 5.236 -4.800 -36.112 1.00 63.91 81 LYS A CA 1
ATOM 605 C C . LYS A 1 81 ? 5.750 -4.002 -34.924 1.00 63.91 81 LYS A C 1
ATOM 607 O O . LYS A 1 81 ? 5.099 -3.076 -34.441 1.00 63.91 81 LYS A O 1
ATOM 612 N N . LEU A 1 82 ? 6.950 -4.331 -34.462 1.00 59.78 82 LEU A N 1
ATOM 613 C CA . LEU A 1 82 ? 7.590 -3.606 -33.362 1.00 59.78 82 LEU A CA 1
ATOM 614 C C . LEU A 1 82 ? 7.785 -2.116 -33.703 1.00 59.78 82 LEU A C 1
ATOM 616 O O . LEU A 1 82 ? 7.583 -1.247 -32.856 1.00 59.78 82 LEU A O 1
ATOM 620 N N . SER A 1 83 ? 8.106 -1.823 -34.964 1.00 57.62 83 SER A N 1
ATOM 621 C CA . SER A 1 83 ? 8.131 -0.464 -35.520 1.00 57.62 83 SER A CA 1
ATOM 622 C C . SER A 1 83 ? 6.789 0.248 -35.379 1.00 57.62 83 SER A C 1
ATOM 624 O O . SER A 1 83 ? 6.751 1.405 -34.964 1.00 57.62 83 SER A O 1
ATOM 626 N N . ASP A 1 84 ? 5.682 -0.440 -35.648 1.00 64.25 84 ASP A N 1
ATOM 627 C CA . ASP A 1 84 ? 4.348 0.136 -35.504 1.00 64.25 84 ASP A CA 1
ATOM 628 C C . ASP A 1 84 ? 4.041 0.458 -34.035 1.00 64.25 84 ASP A C 1
ATOM 630 O O . ASP A 1 84 ? 3.503 1.524 -33.741 1.00 64.25 84 ASP A O 1
ATOM 634 N N . PHE A 1 85 ? 4.436 -0.398 -33.090 1.00 66.38 85 PHE A N 1
ATOM 635 C CA . PHE A 1 85 ? 4.239 -0.146 -31.658 1.00 66.38 85 PHE A CA 1
ATOM 636 C C . PHE A 1 85 ? 5.021 1.077 -31.144 1.00 66.38 85 PHE A C 1
ATOM 638 O O . PHE A 1 85 ? 4.452 1.943 -30.476 1.00 66.38 85 PHE A O 1
ATOM 645 N N . VAL A 1 86 ? 6.310 1.199 -31.477 1.00 64.56 86 VAL A N 1
ATOM 646 C CA . VAL A 1 86 ? 7.156 2.310 -30.994 1.00 64.56 86 VAL A CA 1
ATOM 647 C C . VAL A 1 86 ? 6.728 3.658 -31.575 1.00 64.56 86 VAL A C 1
ATOM 649 O O . VAL A 1 86 ? 6.855 4.680 -30.901 1.00 64.56 86 VAL A O 1
ATOM 652 N N . LEU A 1 87 ? 6.173 3.659 -32.790 1.00 68.81 87 LEU A N 1
ATOM 653 C CA . LEU A 1 87 ? 5.661 4.858 -33.456 1.00 68.81 87 LEU A CA 1
ATOM 654 C C . LEU A 1 87 ? 4.289 5.319 -32.937 1.00 68.81 87 LEU A C 1
ATOM 656 O O . LEU A 1 87 ? 3.821 6.385 -33.344 1.00 68.81 87 LEU A O 1
ATOM 660 N N . ARG A 1 88 ? 3.635 4.564 -32.041 1.00 74.62 88 ARG A N 1
ATOM 661 C CA . ARG A 1 88 ? 2.408 5.032 -31.380 1.00 74.62 88 ARG A CA 1
ATOM 662 C C . ARG A 1 88 ? 2.732 6.220 -30.467 1.00 74.62 88 ARG A C 1
ATOM 664 O O . ARG A 1 88 ? 3.699 6.145 -29.701 1.00 74.62 88 ARG A O 1
ATOM 671 N N . PRO A 1 89 ? 1.931 7.302 -30.490 1.00 79.94 89 PRO A N 1
ATOM 672 C CA . PRO A 1 89 ? 2.143 8.414 -29.576 1.00 79.94 89 PRO A CA 1
ATOM 673 C C . PRO A 1 89 ? 2.079 7.939 -28.113 1.00 79.94 89 PRO A C 1
ATOM 675 O O . PRO A 1 89 ? 1.211 7.122 -27.790 1.00 79.94 89 PRO A O 1
ATOM 678 N N . PRO A 1 90 ? 2.943 8.461 -27.218 1.00 80.25 90 PRO A N 1
ATOM 679 C CA . PRO A 1 90 ? 3.034 7.998 -25.832 1.00 80.25 90 PRO A CA 1
ATOM 680 C C . PRO A 1 90 ? 1.697 7.984 -25.090 1.00 80.25 90 PRO A C 1
ATOM 682 O O . PRO A 1 90 ? 1.401 7.017 -24.399 1.00 80.25 90 PRO A O 1
ATOM 685 N N . TYR A 1 91 ? 0.863 9.007 -25.306 1.00 86.62 91 TYR A N 1
ATOM 686 C CA . TYR A 1 91 ? -0.470 9.106 -24.712 1.00 86.62 91 TYR A CA 1
ATOM 687 C C . TYR A 1 91 ? -1.323 7.850 -24.953 1.00 86.62 91 TYR A C 1
ATOM 689 O O . TYR A 1 91 ? -1.881 7.298 -24.012 1.00 86.62 91 TYR A O 1
ATOM 697 N N . PHE A 1 92 ? -1.390 7.358 -26.193 1.00 84.94 92 PHE A N 1
ATOM 698 C CA . PHE A 1 92 ? -2.232 6.207 -26.518 1.00 84.94 92 PHE A CA 1
ATOM 699 C C . PHE A 1 92 ? -1.658 4.885 -26.013 1.00 84.94 92 PHE A C 1
ATOM 701 O O . PHE A 1 92 ? -2.436 3.981 -25.736 1.00 84.94 92 PHE A O 1
ATOM 708 N N . ARG A 1 93 ? -0.329 4.775 -25.864 1.00 84.19 93 ARG A N 1
ATOM 709 C CA . ARG A 1 93 ? 0.288 3.609 -25.210 1.00 84.19 93 ARG A CA 1
ATOM 710 C C . ARG A 1 93 ? -0.090 3.564 -23.734 1.00 84.19 93 ARG A C 1
ATOM 712 O O . ARG A 1 93 ? -0.570 2.545 -23.266 1.00 84.19 93 ARG A O 1
ATOM 719 N N . TYR A 1 94 ? 0.022 4.695 -23.040 1.00 85.44 94 TYR A N 1
ATOM 720 C CA . TYR A 1 94 ? -0.366 4.779 -21.633 1.00 85.44 94 TYR A CA 1
ATOM 721 C C . TYR A 1 94 ? -1.873 4.607 -21.431 1.00 85.44 94 TYR A C 1
ATOM 723 O O . TYR A 1 94 ? -2.287 4.022 -20.439 1.00 85.44 94 TYR A O 1
ATOM 731 N N . LEU A 1 95 ? -2.707 5.079 -22.364 1.00 86.94 95 LEU A N 1
ATOM 732 C CA . LEU A 1 95 ? -4.152 4.848 -22.320 1.00 86.94 95 LEU A CA 1
ATOM 733 C C . LEU A 1 95 ? -4.511 3.369 -22.536 1.00 86.94 95 LEU A C 1
ATOM 735 O O . LEU A 1 95 ? -5.424 2.865 -21.887 1.00 86.94 95 LEU A O 1
ATOM 739 N N . GLU A 1 96 ? -3.809 2.690 -23.447 1.00 84.69 96 GLU A N 1
ATOM 740 C CA . GLU A 1 96 ? -3.933 1.247 -23.688 1.00 84.69 96 GLU A CA 1
ATOM 741 C C . GLU A 1 96 ? -3.538 0.463 -22.429 1.00 84.69 96 GLU A C 1
ATOM 743 O O . GLU A 1 96 ? -4.372 -0.267 -21.899 1.00 84.69 96 GLU A O 1
ATOM 748 N N . GLU A 1 97 ? -2.352 0.719 -21.871 1.00 82.81 97 GLU A N 1
ATOM 749 C CA . GLU A 1 97 ? -1.875 0.111 -20.618 1.00 82.81 97 GLU A CA 1
ATOM 750 C C . GLU A 1 97 ? -2.839 0.365 -19.449 1.00 82.81 97 GLU A C 1
ATOM 752 O O . GLU A 1 97 ? -3.263 -0.568 -18.766 1.00 82.81 97 GLU A O 1
ATOM 757 N N . TRP A 1 98 ? -3.267 1.617 -19.258 1.00 89.50 98 TRP A N 1
ATOM 758 C CA . TRP A 1 98 ? -4.229 1.983 -18.218 1.00 89.50 98 TRP A CA 1
ATOM 759 C C . TRP A 1 98 ? -5.550 1.220 -18.364 1.00 89.50 98 TRP A C 1
ATOM 761 O O . TRP A 1 98 ? -6.102 0.744 -17.370 1.00 89.50 98 TRP A O 1
ATOM 771 N N . GLY A 1 99 ? -6.060 1.091 -19.592 1.00 85.38 99 GLY A N 1
ATOM 772 C CA . GLY A 1 99 ? -7.306 0.386 -19.877 1.00 85.38 99 GLY A CA 1
ATOM 773 C C . GLY A 1 99 ? -7.211 -1.113 -19.604 1.00 85.38 99 GLY A C 1
ATOM 774 O O . GLY A 1 99 ? -8.116 -1.687 -18.993 1.00 85.38 99 GLY A O 1
ATOM 775 N N . GLU A 1 100 ? -6.105 -1.743 -20.000 1.00 80.44 100 GLU A N 1
ATOM 776 C CA . GLU A 1 100 ? -5.850 -3.163 -19.744 1.00 80.44 100 GLU A CA 1
ATOM 777 C C . GLU A 1 100 ? -5.726 -3.457 -18.244 1.00 80.44 100 GLU A C 1
ATOM 779 O O . GLU A 1 100 ? -6.404 -4.358 -17.729 1.00 80.44 100 GLU A O 1
ATOM 784 N N . GLU A 1 101 ? -4.948 -2.647 -17.521 1.00 83.31 101 GLU A N 1
ATOM 785 C CA . GLU A 1 101 ? -4.800 -2.756 -16.070 1.00 83.31 101 GLU A CA 1
ATOM 786 C C . GLU A 1 101 ? -6.120 -2.523 -15.329 1.00 83.31 101 GLU A C 1
ATOM 788 O O . GLU A 1 101 ? -6.464 -3.272 -14.405 1.00 83.31 101 GLU A O 1
ATOM 793 N N . PHE A 1 102 ? -6.884 -1.503 -15.732 1.00 87.69 102 PHE A N 1
ATOM 794 C CA . PHE A 1 102 ? -8.187 -1.192 -15.153 1.00 87.69 102 PHE A CA 1
ATOM 795 C C . PHE A 1 102 ? -9.151 -2.371 -15.302 1.00 87.69 102 PHE A C 1
ATOM 797 O O . PHE A 1 102 ? -9.724 -2.827 -14.309 1.00 87.69 102 PHE A O 1
ATOM 804 N N . CYS A 1 103 ? -9.300 -2.906 -16.516 1.00 82.88 103 CYS A N 1
ATOM 805 C CA . CYS A 1 103 ? -10.219 -4.008 -16.790 1.00 82.88 103 CYS A CA 1
ATOM 806 C C . CYS A 1 103 ? -9.807 -5.290 -16.049 1.00 82.88 103 CYS A C 1
ATOM 808 O O . CYS A 1 103 ? -10.655 -5.949 -15.433 1.00 82.88 103 CYS A O 1
ATOM 810 N N . GLY A 1 104 ? -8.509 -5.615 -16.025 1.00 81.19 104 GLY A N 1
ATOM 811 C CA . GLY A 1 104 ? -7.983 -6.760 -15.279 1.00 81.19 104 GLY A CA 1
ATOM 812 C C . GLY A 1 104 ? -8.174 -6.627 -13.764 1.00 81.19 104 GLY A C 1
ATOM 813 O O . GLY A 1 104 ? -8.616 -7.567 -13.096 1.00 81.19 104 GLY A O 1
ATOM 814 N N . THR A 1 105 ? -7.893 -5.451 -13.206 1.00 83.50 105 THR A N 1
ATOM 815 C CA . THR A 1 105 ? -7.999 -5.190 -11.763 1.00 83.50 105 THR A CA 1
ATOM 816 C C . THR A 1 105 ? -9.446 -5.114 -11.296 1.00 83.50 105 THR A C 1
ATOM 818 O O . THR A 1 105 ? -9.787 -5.785 -10.320 1.00 83.50 105 THR A O 1
ATOM 821 N N . ARG A 1 106 ? -10.328 -4.418 -12.031 1.00 84.69 106 ARG A N 1
ATOM 822 C CA . ARG A 1 106 ? -11.774 -4.379 -11.747 1.00 84.69 106 ARG A CA 1
ATOM 823 C C . ARG A 1 106 ? -12.319 -5.796 -11.625 1.00 84.69 106 ARG A C 1
ATOM 825 O O . ARG A 1 106 ? -12.950 -6.134 -10.631 1.00 84.69 106 ARG A O 1
ATOM 832 N N . LYS A 1 107 ? -12.015 -6.656 -12.601 1.00 83.25 107 LYS A N 1
ATOM 833 C CA . LYS A 1 107 ? -12.469 -8.050 -12.611 1.00 83.25 107 LYS A CA 1
ATOM 834 C C . LYS A 1 107 ? -12.018 -8.825 -11.366 1.00 83.25 107 LYS A C 1
ATOM 836 O O . LYS A 1 107 ? -12.829 -9.544 -10.788 1.00 83.25 107 LYS A O 1
ATOM 841 N N . ARG A 1 108 ? -10.756 -8.677 -10.946 1.00 82.81 108 ARG A N 1
ATOM 842 C CA . ARG A 1 108 ? -10.219 -9.334 -9.739 1.00 82.81 108 ARG A CA 1
ATOM 843 C C . ARG A 1 108 ? -10.904 -8.842 -8.464 1.00 82.81 108 ARG A C 1
ATOM 845 O O . ARG A 1 108 ? -11.323 -9.663 -7.656 1.00 82.81 108 ARG A O 1
ATOM 852 N N . MET A 1 109 ? -11.062 -7.528 -8.301 1.00 85.44 109 MET A N 1
ATOM 853 C CA . MET A 1 109 ? -11.718 -6.958 -7.117 1.00 85.44 109 MET A CA 1
ATOM 854 C C . MET A 1 109 ? -13.188 -7.376 -7.027 1.00 85.44 109 MET A C 1
ATOM 856 O O . MET A 1 109 ? -13.660 -7.743 -5.957 1.00 85.44 109 MET A O 1
ATOM 860 N N . LEU A 1 110 ? -13.905 -7.400 -8.153 1.00 85.12 110 LEU A N 1
ATOM 861 C CA . LEU A 1 110 ? -15.298 -7.841 -8.171 1.00 85.12 110 LEU A CA 1
ATOM 862 C C . LEU A 1 110 ? -15.467 -9.333 -7.896 1.00 85.12 110 LEU A C 1
ATOM 864 O O . LEU A 1 110 ? -16.463 -9.723 -7.292 1.00 85.12 110 LEU A O 1
ATOM 868 N N . ALA A 1 111 ? -14.512 -10.167 -8.314 1.00 83.44 111 ALA A N 1
ATOM 869 C CA . ALA A 1 111 ? -14.509 -11.580 -7.950 1.00 83.44 111 ALA A CA 1
ATOM 870 C C . ALA A 1 111 ? -14.393 -11.755 -6.426 1.00 83.44 111 ALA A C 1
ATOM 872 O O . ALA A 1 111 ? -15.202 -12.477 -5.850 1.00 83.44 111 ALA A O 1
ATOM 873 N N . LYS A 1 112 ? -13.479 -11.015 -5.777 1.00 84.88 112 LYS A N 1
ATOM 874 C CA . LYS A 1 112 ? -13.337 -11.006 -4.310 1.00 84.88 112 LYS A CA 1
ATOM 875 C C . LYS A 1 112 ? -14.593 -10.501 -3.598 1.00 84.88 112 LYS A C 1
ATOM 877 O O . LYS A 1 112 ? -15.039 -11.113 -2.638 1.00 84.88 112 LYS A O 1
ATOM 882 N N . ILE A 1 113 ? -15.210 -9.423 -4.094 1.00 86.69 113 ILE A N 1
ATOM 883 C CA . ILE A 1 113 ? -16.480 -8.918 -3.545 1.00 86.69 113 ILE A CA 1
ATOM 884 C C . ILE A 1 113 ? -17.561 -10.000 -3.613 1.00 86.69 113 ILE A C 1
ATOM 886 O O . ILE A 1 113 ? -18.255 -10.225 -2.631 1.00 86.69 113 ILE A O 1
ATOM 890 N N . ARG A 1 114 ? -17.708 -10.698 -4.746 1.00 83.25 114 ARG A N 1
ATOM 891 C CA . ARG A 1 114 ? -18.702 -11.778 -4.871 1.00 83.25 114 ARG A CA 1
ATOM 892 C C . ARG A 1 114 ? -18.432 -12.915 -3.887 1.00 83.25 114 ARG A C 1
ATOM 894 O O . ARG A 1 114 ? -19.366 -13.374 -3.245 1.00 83.25 114 ARG A O 1
ATOM 901 N N . GLU A 1 115 ? -17.176 -13.326 -3.745 1.00 84.19 115 GLU A N 1
ATOM 902 C CA . GLU A 1 115 ? -16.760 -14.370 -2.801 1.00 84.19 115 GLU A CA 1
ATOM 903 C C . GLU A 1 115 ? -17.096 -14.008 -1.346 1.00 84.19 115 GLU A C 1
ATOM 905 O O . GLU A 1 115 ? -17.700 -14.802 -0.627 1.00 84.19 115 GLU A O 1
ATOM 910 N N . GLU A 1 116 ? -16.764 -12.788 -0.923 1.00 84.88 116 GLU A N 1
ATOM 911 C CA . GLU A 1 116 ? -16.978 -12.335 0.454 1.00 84.88 116 GLU A CA 1
ATOM 912 C C . GLU A 1 116 ? -18.439 -11.960 0.752 1.00 84.88 116 GLU A C 1
ATOM 914 O O . GLU A 1 116 ? -18.892 -12.090 1.893 1.00 84.88 116 GLU A O 1
ATOM 919 N N . CYS A 1 117 ? -19.196 -11.495 -0.250 1.00 81.62 117 CYS A N 1
ATOM 920 C CA . CYS A 1 117 ? -20.587 -11.061 -0.083 1.00 81.62 117 CYS A CA 1
ATOM 921 C C . CYS A 1 117 ? -21.630 -12.175 -0.307 1.00 81.62 117 CYS A C 1
ATOM 923 O O . CYS A 1 117 ? -22.756 -12.042 0.176 1.00 81.62 117 CYS A O 1
ATOM 925 N N . GLN A 1 118 ? -21.276 -13.268 -0.998 1.00 73.88 118 GLN A N 1
ATOM 926 C CA . GLN A 1 118 ? -22.130 -14.444 -1.249 1.00 73.88 118 GLN A CA 1
ATOM 927 C C . GLN A 1 118 ? -21.474 -15.745 -0.755 1.00 73.88 118 GLN A C 1
ATOM 929 O O . GLN A 1 118 ? -21.349 -16.728 -1.489 1.00 73.88 118 GLN A O 1
ATOM 934 N N . LYS A 1 119 ? -21.030 -15.757 0.504 1.00 60.19 119 LYS A N 1
ATOM 935 C CA . LYS A 1 119 ? -20.385 -16.927 1.109 1.00 60.19 119 LYS A CA 1
ATOM 936 C C . LYS A 1 119 ? -21.432 -17.958 1.539 1.00 60.19 119 LYS A C 1
ATOM 938 O O . LYS A 1 119 ? -22.151 -17.733 2.511 1.00 60.19 119 LYS A O 1
ATOM 943 N N . ASP A 1 120 ? -21.478 -19.080 0.819 1.00 54.94 120 ASP A N 1
ATOM 944 C CA . ASP A 1 120 ? -22.422 -20.196 0.971 1.00 54.94 120 ASP A CA 1
ATOM 945 C C . ASP A 1 120 ? -23.893 -19.815 0.699 1.00 54.94 120 ASP A C 1
ATOM 947 O O . ASP A 1 120 ? -24.343 -18.716 1.003 1.00 54.94 120 ASP A O 1
ATOM 951 N N . ASN A 1 121 ? -24.683 -20.741 0.140 1.00 55.03 121 ASN A N 1
ATOM 952 C CA . ASN A 1 121 ? -26.070 -20.551 -0.346 1.00 55.03 121 ASN A CA 1
ATOM 953 C C . ASN A 1 121 ? -27.110 -20.015 0.684 1.00 55.03 121 ASN A C 1
ATOM 955 O O . ASN A 1 121 ? -28.309 -20.054 0.415 1.00 55.03 121 ASN A O 1
ATOM 959 N N . ASN A 1 122 ? -26.698 -19.541 1.862 1.00 59.53 122 ASN A N 1
ATOM 960 C CA . ASN A 1 122 ? -27.557 -19.051 2.938 1.00 59.53 122 ASN A CA 1
ATOM 961 C C . ASN A 1 122 ? -27.155 -17.679 3.521 1.00 59.53 122 ASN A C 1
ATOM 963 O O . ASN A 1 122 ? -27.866 -17.218 4.413 1.00 59.53 122 ASN A O 1
ATOM 967 N N . LYS A 1 123 ? -26.077 -17.013 3.071 1.00 69.75 123 LYS A N 1
ATOM 968 C CA . LYS A 1 123 ? -25.650 -15.712 3.627 1.00 69.75 123 LYS A CA 1
ATOM 969 C C . LYS A 1 123 ? -25.668 -14.606 2.568 1.00 69.75 123 LYS A C 1
ATOM 971 O O . LYS A 1 123 ? -25.009 -14.726 1.542 1.00 69.75 123 LYS A O 1
ATOM 976 N N . TYR A 1 124 ? -26.433 -13.540 2.817 1.00 80.06 124 TYR A N 1
ATOM 977 C CA . TYR A 1 124 ? -26.542 -12.384 1.921 1.00 80.06 124 TYR A CA 1
ATOM 978 C C . TYR A 1 124 ? -26.028 -11.144 2.646 1.00 80.06 124 TYR A C 1
ATOM 980 O O . TYR A 1 124 ? -26.699 -10.611 3.530 1.00 80.06 124 TYR A O 1
ATOM 988 N N . CYS A 1 125 ? -24.824 -10.712 2.293 1.00 85.44 125 CYS A N 1
ATOM 989 C CA . CYS A 1 125 ? -24.149 -9.596 2.939 1.00 85.44 125 CYS A CA 1
ATOM 990 C C . CYS A 1 125 ? -24.299 -8.300 2.135 1.00 85.44 125 CYS A C 1
ATOM 992 O O . CYS A 1 125 ? -24.348 -8.345 0.907 1.00 85.44 125 CYS A O 1
ATOM 994 N N . ASP A 1 126 ? -24.316 -7.152 2.814 1.00 85.88 126 ASP A N 1
ATOM 995 C CA . ASP A 1 126 ? -24.230 -5.844 2.162 1.00 85.88 126 ASP A CA 1
ATOM 996 C C . ASP A 1 126 ? -22.821 -5.242 2.182 1.00 85.88 126 ASP A C 1
ATOM 998 O O . ASP A 1 126 ? -21.949 -5.624 2.969 1.00 85.88 126 ASP A O 1
ATOM 1002 N N . GLY A 1 127 ? -22.618 -4.222 1.345 1.00 86.00 127 GLY A N 1
ATOM 1003 C CA . GLY A 1 127 ? -21.359 -3.475 1.287 1.00 86.00 127 GLY A CA 1
ATOM 1004 C C . GLY A 1 127 ? -21.040 -2.648 2.537 1.00 86.00 127 GLY A C 1
ATOM 1005 O O . GLY A 1 127 ? -19.987 -2.015 2.594 1.00 86.00 127 GLY A O 1
ATOM 1006 N N . GLU A 1 128 ? -21.923 -2.631 3.536 1.00 86.31 128 GLU A N 1
ATOM 1007 C CA . GLU A 1 128 ? -21.677 -2.027 4.845 1.00 86.31 128 GLU A CA 1
ATOM 1008 C C . GLU A 1 128 ? -21.172 -3.062 5.869 1.00 86.31 128 GLU A C 1
ATOM 1010 O O . GLU A 1 128 ? -20.709 -2.686 6.945 1.00 86.31 128 GLU A O 1
ATOM 1015 N N . GLY A 1 129 ? -21.182 -4.352 5.520 1.00 87.38 129 GLY A N 1
ATOM 1016 C CA . GLY A 1 129 ? -20.710 -5.460 6.347 1.00 87.38 129 GLY A CA 1
ATOM 1017 C C . GLY A 1 129 ? -21.781 -6.086 7.244 1.00 87.38 129 GLY A C 1
ATOM 1018 O O . GLY A 1 129 ? -21.448 -6.796 8.201 1.00 87.38 129 GLY A O 1
ATOM 1019 N N . PHE A 1 130 ? -23.058 -5.844 6.947 1.00 86.06 130 PHE A N 1
ATOM 1020 C CA . PHE A 1 130 ? -24.204 -6.438 7.627 1.00 86.06 130 PHE A CA 1
ATOM 1021 C C . PHE A 1 130 ? -24.723 -7.668 6.877 1.00 86.06 130 PHE A C 1
ATOM 1023 O O . PHE A 1 130 ? -24.647 -7.749 5.654 1.00 86.06 130 PHE A O 1
ATOM 1030 N N . ASP A 1 131 ? -25.280 -8.622 7.623 1.00 85.62 131 ASP A N 1
ATOM 1031 C CA . ASP A 1 131 ? -26.059 -9.726 7.058 1.00 85.62 131 ASP A CA 1
ATOM 1032 C C . ASP A 1 131 ? -27.515 -9.270 6.881 1.00 85.62 131 ASP A C 1
ATOM 1034 O O . ASP A 1 131 ? -28.168 -8.865 7.848 1.00 85.62 131 ASP A O 1
ATOM 1038 N N . CYS A 1 132 ? -28.023 -9.310 5.649 1.00 82.81 132 CYS A N 1
ATOM 1039 C CA . CYS A 1 132 ? -29.377 -8.870 5.323 1.00 82.81 132 CYS A CA 1
ATOM 1040 C C . CYS A 1 132 ? -30.451 -9.913 5.658 1.00 82.81 132 CYS A C 1
ATOM 1042 O O . CYS A 1 132 ? -31.644 -9.603 5.571 1.00 82.81 132 CYS A O 1
ATOM 1044 N N . ASN A 1 133 ? -30.065 -11.138 6.025 1.00 76.25 133 ASN A N 1
ATOM 1045 C CA . ASN A 1 133 ? -30.995 -12.155 6.518 1.00 76.25 133 ASN A CA 1
ATOM 1046 C C . ASN A 1 133 ? -31.376 -11.907 7.975 1.00 76.25 133 ASN A C 1
ATOM 1048 O O . ASN A 1 133 ? -32.497 -12.216 8.397 1.00 76.25 133 ASN A O 1
ATOM 1052 N N . GLU A 1 134 ? -30.456 -11.328 8.744 1.00 73.50 134 GLU A N 1
ATOM 1053 C CA . GLU A 1 134 ? -30.676 -11.057 10.151 1.00 73.50 134 GLU A CA 1
ATOM 1054 C C . GLU A 1 134 ? -31.499 -9.791 10.369 1.00 73.50 134 GLU A C 1
ATOM 1056 O O . GLU A 1 134 ? -31.306 -8.741 9.751 1.00 73.50 134 GLU A O 1
ATOM 1061 N N . LYS A 1 135 ? -32.437 -9.883 11.311 1.00 70.38 135 LYS A N 1
ATOM 1062 C CA . LYS A 1 135 ? -33.161 -8.708 11.776 1.00 70.38 135 LYS A CA 1
ATOM 1063 C C . LYS A 1 135 ? -32.207 -7.854 12.622 1.00 70.38 135 LYS A C 1
ATOM 1065 O O . LYS A 1 135 ? -31.568 -8.408 13.515 1.00 70.38 135 LYS A O 1
ATOM 1070 N N . PRO A 1 136 ? -32.157 -6.524 12.426 1.00 66.69 136 PRO A N 1
ATOM 1071 C CA . PRO A 1 136 ? -31.382 -5.650 13.295 1.00 66.69 136 PRO A CA 1
ATOM 1072 C C . PRO A 1 136 ? -31.784 -5.846 14.765 1.00 66.69 136 PRO A C 1
ATOM 1074 O O . PRO A 1 136 ? -32.983 -5.994 15.048 1.00 66.69 136 PRO A O 1
ATOM 1077 N N . PRO A 1 137 ? -30.822 -5.835 15.703 1.00 62.81 137 PRO A N 1
ATOM 1078 C CA . PRO A 1 137 ? -31.122 -5.983 17.119 1.00 62.81 137 PRO A CA 1
ATOM 1079 C C . PRO A 1 137 ? -32.099 -4.895 17.591 1.00 62.81 137 PRO A C 1
ATOM 1081 O O . PRO A 1 137 ? -32.003 -3.727 17.215 1.00 62.81 137 PRO A O 1
ATOM 1084 N N . SER A 1 138 ? -33.068 -5.292 18.418 1.00 59.56 138 SER A N 1
ATOM 1085 C CA . SER A 1 138 ? -34.042 -4.402 19.062 1.00 59.56 138 SER A CA 1
ATOM 1086 C C . SER A 1 138 ? -33.878 -4.433 20.582 1.00 59.56 138 SER A C 1
ATOM 1088 O O . SER A 1 138 ? -33.263 -5.365 21.090 1.00 59.56 138 SER A O 1
ATOM 1090 N N . GLN A 1 139 ? -34.433 -3.426 21.275 1.00 53.16 139 GLN A N 1
ATOM 1091 C CA . GLN A 1 139 ? -34.483 -3.242 22.740 1.00 53.16 139 GLN A CA 1
ATOM 1092 C C . GLN A 1 139 ? -34.025 -4.466 23.564 1.00 53.16 139 GLN A C 1
ATOM 1094 O O . GLN A 1 139 ? -34.689 -5.501 23.546 1.00 53.16 139 GLN A O 1
ATOM 1099 N N . ASN A 1 140 ? -32.920 -4.300 24.306 1.00 51.66 140 ASN A N 1
ATOM 1100 C CA . ASN A 1 140 ? -32.218 -5.297 25.140 1.00 51.66 140 ASN A CA 1
ATOM 1101 C C . ASN A 1 140 ? -31.261 -6.263 24.408 1.00 51.66 140 ASN A C 1
ATOM 1103 O O . ASN A 1 140 ? -30.712 -7.165 25.038 1.00 51.66 140 ASN A O 1
ATOM 1107 N N . GLY A 1 141 ? -31.034 -6.085 23.103 1.00 56.72 141 GLY A N 1
ATOM 1108 C CA . GLY A 1 141 ? -30.001 -6.811 22.359 1.00 56.72 141 GLY A CA 1
ATOM 1109 C C . GLY A 1 141 ? -28.587 -6.259 22.580 1.00 56.72 141 GLY A C 1
ATOM 1110 O O . GLY A 1 141 ? -28.390 -5.056 22.739 1.00 56.72 141 GLY A O 1
ATOM 1111 N N . THR A 1 142 ? -27.597 -7.147 22.543 1.00 59.66 142 THR A N 1
ATOM 1112 C CA . THR A 1 142 ? -26.173 -6.802 22.475 1.00 59.66 142 THR A CA 1
ATOM 1113 C C . THR A 1 142 ? -25.862 -6.134 21.126 1.00 59.66 142 THR A C 1
ATOM 1115 O O . THR A 1 142 ? -26.394 -6.567 20.106 1.00 59.66 142 THR A O 1
ATOM 1118 N N . ILE A 1 143 ? -24.988 -5.116 21.083 1.00 62.91 143 ILE A N 1
ATOM 1119 C CA . ILE A 1 143 ? -24.471 -4.554 19.819 1.00 62.91 143 ILE A CA 1
ATOM 1120 C C . ILE A 1 143 ? -23.606 -5.622 19.130 1.00 62.91 143 ILE A C 1
ATOM 1122 O O . ILE A 1 143 ? -22.410 -5.720 19.370 1.00 62.91 143 ILE A O 1
ATOM 1126 N N . THR A 1 144 ? -24.221 -6.492 18.336 1.00 59.03 144 THR A N 1
ATOM 1127 C CA . THR A 1 144 ? -23.535 -7.399 17.408 1.00 59.03 144 THR A CA 1
ATOM 1128 C C . THR A 1 144 ? -23.630 -6.779 16.026 1.00 59.03 144 THR A C 1
ATOM 1130 O O . THR A 1 144 ? -24.702 -6.752 15.421 1.00 59.03 144 THR A O 1
ATOM 1133 N N . THR A 1 145 ? -22.535 -6.173 15.581 1.00 65.19 145 THR A N 1
ATOM 1134 C CA . THR A 1 145 ? -22.593 -5.144 14.540 1.00 65.19 145 THR A CA 1
ATOM 1135 C C . THR A 1 145 ? -22.255 -5.661 13.154 1.00 65.19 145 THR A C 1
ATOM 1137 O O . THR A 1 145 ? -23.065 -5.473 12.257 1.00 65.19 145 THR A O 1
ATOM 1140 N N . PHE A 1 146 ? -21.138 -6.362 12.959 1.00 79.94 146 PHE A N 1
ATOM 1141 C CA . PHE A 1 146 ? -20.668 -6.736 11.620 1.00 79.94 146 PHE A CA 1
ATOM 1142 C C . PHE A 1 146 ? -20.532 -8.248 11.481 1.00 79.94 146 PHE A C 1
ATOM 1144 O O . PHE A 1 146 ? -19.528 -8.838 11.864 1.00 79.94 146 PHE A O 1
ATOM 1151 N N . LEU A 1 147 ? -21.560 -8.889 10.923 1.00 81.62 147 LEU A N 1
ATOM 1152 C CA . LEU A 1 147 ? -21.549 -10.330 10.641 1.00 81.62 147 LEU A CA 1
ATOM 1153 C C . LEU A 1 147 ? -20.915 -10.658 9.289 1.00 81.62 147 LEU A C 1
ATOM 1155 O O . LEU A 1 147 ? -20.550 -11.809 9.047 1.00 81.62 147 LEU A O 1
ATOM 1159 N N . CYS A 1 148 ? -20.760 -9.657 8.423 1.00 85.12 148 CYS A N 1
ATOM 1160 C CA . CYS A 1 148 ? -20.130 -9.769 7.114 1.00 85.12 148 CYS A CA 1
ATOM 1161 C C . CYS A 1 148 ? -18.966 -8.776 6.938 1.00 85.12 148 CYS A C 1
ATOM 1163 O O . CYS A 1 148 ? -18.926 -8.050 5.941 1.00 85.12 148 CYS A O 1
ATOM 1165 N N . PRO A 1 149 ? -17.995 -8.708 7.869 1.00 84.25 149 PRO A N 1
ATOM 1166 C CA . PRO A 1 149 ? -16.943 -7.698 7.802 1.00 84.25 149 PRO A CA 1
ATOM 1167 C C . PRO A 1 149 ? -16.070 -7.837 6.542 1.00 84.25 149 PRO A C 1
ATOM 1169 O O . PRO A 1 149 ? -15.558 -6.828 6.067 1.00 84.25 149 PRO A O 1
ATOM 1172 N N . GLY A 1 150 ? -15.937 -9.045 5.972 1.00 85.56 150 GLY A N 1
ATOM 1173 C CA . GLY A 1 150 ? -15.237 -9.292 4.701 1.00 85.56 150 GLY A CA 1
ATOM 1174 C C . GLY A 1 150 ? -15.866 -8.542 3.524 1.00 85.56 150 GLY A C 1
ATOM 1175 O O . GLY A 1 150 ? -15.197 -7.729 2.889 1.00 85.56 150 GLY A O 1
ATOM 1176 N N . CYS A 1 151 ? -17.177 -8.711 3.311 1.00 87.69 151 CYS A N 1
ATOM 1177 C CA . CYS A 1 151 ? -17.926 -7.995 2.273 1.00 87.69 151 CYS A CA 1
ATOM 1178 C C . CYS A 1 151 ? -17.811 -6.470 2.435 1.00 87.69 151 CYS A C 1
ATOM 1180 O O . CYS A 1 151 ? -17.454 -5.764 1.492 1.00 87.69 151 CYS A O 1
ATOM 1182 N N . GLY A 1 152 ? -18.017 -5.963 3.658 1.00 87.25 152 GLY A N 1
ATOM 1183 C CA . GLY A 1 152 ? -17.877 -4.534 3.950 1.00 87.25 152 GLY A CA 1
ATOM 1184 C C . GLY A 1 152 ? -16.470 -3.996 3.661 1.00 87.25 152 GLY A C 1
ATOM 1185 O O . GLY A 1 152 ? -16.324 -2.901 3.114 1.00 87.25 152 GLY A O 1
ATOM 1186 N N . ARG A 1 153 ? -15.426 -4.775 3.972 1.00 86.62 153 ARG A N 1
ATOM 1187 C CA . ARG A 1 153 ? -14.024 -4.412 3.724 1.00 86.62 153 ARG A CA 1
ATOM 1188 C C . ARG A 1 153 ? -13.711 -4.347 2.228 1.00 86.62 153 ARG A C 1
ATOM 1190 O O . ARG A 1 153 ? -13.211 -3.326 1.761 1.00 86.62 153 ARG A O 1
ATOM 1197 N N . GLU A 1 154 ? -14.042 -5.387 1.466 1.00 88.31 154 GLU A N 1
ATOM 1198 C CA . GLU A 1 154 ? -13.764 -5.433 0.023 1.00 88.31 154 GLU A CA 1
ATOM 1199 C C . GLU A 1 154 ? -14.586 -4.395 -0.754 1.00 88.31 154 GLU A C 1
ATOM 1201 O O . GLU A 1 154 ? -14.056 -3.708 -1.632 1.00 88.31 154 GLU A O 1
ATOM 1206 N N . CYS A 1 155 ? -15.850 -4.178 -0.374 1.00 88.88 155 CYS A N 1
ATOM 1207 C CA . CYS A 1 155 ? -16.673 -3.114 -0.945 1.00 88.88 155 CYS A CA 1
ATOM 1208 C C . CYS A 1 155 ? -16.107 -1.719 -0.666 1.00 88.88 155 CYS A C 1
ATOM 1210 O O . CYS A 1 155 ? -16.098 -0.874 -1.565 1.00 88.88 155 CYS A O 1
ATOM 1212 N N . ARG A 1 156 ? -15.586 -1.464 0.541 1.00 85.62 156 ARG A N 1
ATOM 1213 C CA . ARG A 1 156 ? -14.919 -0.196 0.874 1.00 85.62 156 ARG A CA 1
ATOM 1214 C C . ARG A 1 156 ? -13.669 0.023 0.018 1.00 85.62 156 ARG A C 1
ATOM 1216 O O . ARG A 1 156 ? -13.538 1.096 -0.578 1.00 85.62 156 ARG A O 1
ATOM 1223 N N . LYS A 1 157 ? -12.802 -0.990 -0.121 1.00 86.44 157 LYS A N 1
ATOM 1224 C CA . LYS A 1 157 ? -11.616 -0.932 -1.002 1.00 86.44 157 LYS A CA 1
ATOM 1225 C C . LYS A 1 157 ? -12.010 -0.624 -2.442 1.00 86.44 157 LYS A C 1
ATOM 1227 O O . LYS A 1 157 ? -11.456 0.285 -3.060 1.00 86.44 157 LYS A O 1
ATOM 1232 N N . TYR A 1 158 ? -13.007 -1.337 -2.961 1.00 88.44 158 TYR A N 1
ATOM 1233 C CA . TYR A 1 158 ? -13.482 -1.147 -4.325 1.00 88.44 158 TYR A CA 1
ATOM 1234 C C . TYR A 1 158 ? -14.082 0.244 -4.547 1.00 88.44 158 TYR A C 1
ATOM 1236 O O . TYR A 1 158 ? -13.710 0.899 -5.516 1.00 88.44 158 TYR A O 1
ATOM 1244 N N . LYS A 1 159 ? -14.936 0.746 -3.639 1.00 86.56 159 LYS A N 1
ATOM 1245 C CA . LYS A 1 159 ? -15.517 2.101 -3.732 1.00 86.56 159 LYS A CA 1
ATOM 1246 C C . LYS A 1 159 ? -14.432 3.189 -3.765 1.00 86.56 159 LYS A C 1
ATOM 1248 O O . LYS A 1 159 ? -14.546 4.136 -4.544 1.00 86.56 159 LYS A O 1
ATOM 1253 N N . ARG A 1 160 ? -13.354 3.049 -2.980 1.00 84.88 160 ARG A N 1
ATOM 1254 C CA . ARG A 1 160 ? -12.201 3.975 -3.010 1.00 84.88 160 ARG A CA 1
ATOM 1255 C C . ARG A 1 160 ? -11.414 3.874 -4.319 1.00 84.88 160 ARG A C 1
ATOM 1257 O O . ARG A 1 160 ? -11.115 4.897 -4.937 1.00 84.88 160 ARG A O 1
ATOM 1264 N N . TRP A 1 161 ? -11.101 2.655 -4.755 1.00 88.88 161 TRP A N 1
ATOM 1265 C CA . TRP A 1 161 ? -10.358 2.403 -5.991 1.00 88.88 161 TRP A CA 1
ATOM 1266 C C . TRP A 1 161 ? -11.113 2.897 -7.232 1.00 88.88 161 TRP A C 1
ATOM 1268 O O . TRP A 1 161 ? -10.557 3.644 -8.037 1.00 88.88 161 TRP A O 1
ATOM 1278 N N . ILE A 1 162 ? -12.400 2.558 -7.358 1.00 87.75 162 ILE A N 1
ATOM 1279 C CA . ILE A 1 162 ? -13.207 2.902 -8.533 1.00 87.75 162 ILE A CA 1
ATOM 1280 C C . ILE A 1 162 ? -13.446 4.410 -8.647 1.00 87.75 162 ILE A C 1
ATOM 1282 O O . ILE A 1 162 ? -13.412 4.948 -9.754 1.00 87.75 162 ILE A O 1
ATOM 1286 N N . LYS A 1 163 ? -13.600 5.117 -7.515 1.00 84.81 163 LYS A N 1
ATOM 1287 C CA . LYS A 1 163 ? -13.699 6.583 -7.491 1.00 84.81 163 LYS A CA 1
ATOM 1288 C C . LYS A 1 163 ? -12.439 7.230 -8.074 1.00 84.81 163 LYS A C 1
ATOM 1290 O O . LYS A 1 163 ? -12.554 8.093 -8.937 1.00 84.81 163 LYS A O 1
ATOM 1295 N N . ARG A 1 164 ? -11.249 6.765 -7.680 1.00 84.94 164 ARG A N 1
ATOM 1296 C CA . ARG A 1 164 ? -9.974 7.258 -8.232 1.00 84.94 164 ARG A CA 1
ATOM 1297 C C . ARG A 1 164 ? -9.844 6.960 -9.721 1.00 84.94 164 ARG A C 1
ATOM 1299 O O . ARG A 1 164 ? -9.510 7.848 -10.496 1.00 84.94 164 ARG A O 1
ATOM 1306 N N . LYS A 1 165 ? -10.186 5.738 -10.140 1.00 88.94 165 LYS A N 1
ATOM 1307 C CA . LYS A 1 165 ? -10.167 5.359 -11.559 1.00 88.94 165 LYS A CA 1
ATOM 1308 C C . LYS A 1 165 ? -11.131 6.183 -12.404 1.00 88.94 165 LYS A C 1
ATOM 1310 O O . LYS A 1 165 ? -10.793 6.499 -13.539 1.00 88.94 165 LYS A O 1
ATOM 1315 N N . LYS A 1 166 ? -12.273 6.598 -11.851 1.00 87.56 166 LYS A N 1
ATOM 1316 C CA . LYS A 1 166 ? -13.172 7.553 -12.507 1.00 87.56 166 LYS A CA 1
ATOM 1317 C C . LYS A 1 166 ? -12.496 8.910 -12.716 1.00 87.56 166 LYS A C 1
ATOM 1319 O O . LYS A 1 166 ? -12.580 9.459 -13.806 1.00 87.56 166 LYS A O 1
ATOM 1324 N N . GLU A 1 167 ? -11.804 9.434 -11.705 1.00 84.81 167 GLU A N 1
ATOM 1325 C CA . GLU A 1 167 ? -11.083 10.713 -11.804 1.00 84.81 167 GLU A CA 1
ATOM 1326 C C . GLU A 1 167 ? -9.928 10.650 -12.821 1.00 84.81 167 GLU A C 1
ATOM 1328 O O . GLU A 1 167 ? -9.796 11.545 -13.658 1.00 84.81 167 GLU A O 1
ATOM 1333 N N . GLU A 1 168 ? -9.139 9.570 -12.807 1.00 88.38 168 GLU A N 1
ATOM 1334 C CA . GLU A 1 168 ? -8.105 9.299 -13.816 1.00 88.38 168 GLU A CA 1
ATOM 1335 C C . GLU A 1 168 ? -8.708 9.241 -15.227 1.00 88.38 168 GLU A C 1
ATOM 1337 O O . GLU A 1 168 ? -8.214 9.899 -16.143 1.00 88.38 168 GLU A O 1
ATOM 1342 N N . PHE A 1 169 ? -9.808 8.502 -15.395 1.00 90.44 169 PHE A N 1
ATOM 1343 C CA . PHE A 1 169 ? -10.504 8.374 -16.670 1.00 90.44 169 PHE A CA 1
ATOM 1344 C C . PHE A 1 169 ? -11.015 9.717 -17.193 1.00 90.44 169 PHE A C 1
ATOM 1346 O O . PHE A 1 169 ? -10.824 10.002 -18.372 1.00 90.44 169 PHE A O 1
ATOM 1353 N N . THR A 1 170 ? -11.607 10.565 -16.346 1.00 87.88 170 THR A N 1
ATOM 1354 C CA . THR A 1 170 ? -12.060 11.906 -16.751 1.00 87.88 170 THR A CA 1
ATOM 1355 C C . THR A 1 170 ? -10.903 12.728 -17.321 1.00 87.88 170 THR A C 1
ATOM 1357 O O . THR A 1 170 ? -11.021 13.260 -18.424 1.00 87.88 170 THR A O 1
ATOM 1360 N N . LYS A 1 171 ? -9.747 12.749 -16.640 1.00 87.81 171 LYS A N 1
ATOM 1361 C CA . LYS A 1 171 ? -8.542 13.459 -17.112 1.00 87.81 171 LYS A CA 1
ATOM 1362 C C . LYS A 1 171 ? -8.026 12.882 -18.438 1.00 87.81 171 LYS A C 1
ATOM 1364 O O . LYS A 1 171 ? -7.678 13.626 -19.356 1.00 87.81 171 LYS A O 1
ATOM 1369 N N . GLN A 1 172 ? -7.996 11.553 -18.564 1.00 87.62 172 GLN A N 1
ATOM 1370 C CA . GLN A 1 172 ? -7.587 10.877 -19.799 1.00 87.62 172 GLN A CA 1
ATOM 1371 C C . GLN A 1 172 ? -8.543 11.195 -20.954 1.00 87.62 172 GLN A C 1
ATOM 1373 O O . GLN A 1 172 ? -8.090 11.501 -22.054 1.00 87.62 172 GLN A O 1
ATOM 1378 N N . LYS A 1 173 ? -9.854 11.177 -20.700 1.00 88.00 173 LYS A N 1
ATOM 1379 C CA . LYS A 1 173 ? -10.916 11.473 -21.666 1.00 88.00 173 LYS A CA 1
ATOM 1380 C C . LYS A 1 173 ? -10.823 12.904 -22.192 1.00 88.00 173 LYS A C 1
ATOM 1382 O O . LYS A 1 173 ? -10.872 13.088 -23.403 1.00 88.00 173 LYS A O 1
ATOM 1387 N N . GLU A 1 174 ? -10.623 13.887 -21.314 1.00 88.12 174 GLU A N 1
ATOM 1388 C CA . GLU A 1 174 ? -10.413 15.292 -21.698 1.00 88.12 174 GLU A CA 1
ATOM 1389 C C . GLU A 1 174 ? -9.172 15.461 -22.587 1.00 88.12 174 GLU A C 1
ATOM 1391 O O . GLU A 1 174 ? -9.196 16.181 -23.586 1.00 88.12 174 GLU A O 1
ATOM 1396 N N . ARG A 1 175 ? -8.082 14.749 -22.273 1.00 87.38 175 ARG A N 1
ATOM 1397 C CA . ARG A 1 175 ? -6.847 14.807 -23.064 1.00 87.38 175 ARG A CA 1
ATOM 1398 C C . ARG A 1 175 ? -6.964 14.100 -24.420 1.00 87.38 175 ARG A C 1
ATOM 1400 O O . ARG A 1 175 ? -6.287 14.505 -25.368 1.00 87.38 175 ARG A O 1
ATOM 1407 N N . TYR A 1 176 ? -7.822 13.084 -24.527 1.00 87.12 176 TYR A N 1
ATOM 1408 C CA . TYR A 1 176 ? -7.980 12.259 -25.728 1.00 87.12 176 TYR A CA 1
ATOM 1409 C C . TYR A 1 176 ? -8.330 13.079 -26.963 1.00 87.12 176 TYR A C 1
ATOM 1411 O O . TYR A 1 176 ? -7.779 12.827 -28.028 1.00 87.12 176 TYR A O 1
ATOM 1419 N N . GLU A 1 177 ? -9.226 14.059 -26.836 1.00 83.25 177 GLU A N 1
ATOM 1420 C CA . GLU A 1 177 ? -9.684 14.868 -27.972 1.00 83.25 177 GLU A CA 1
ATOM 1421 C C . GLU A 1 177 ? -8.512 15.615 -28.621 1.00 83.25 177 GLU A C 1
ATOM 1423 O O . GLU A 1 177 ? -8.268 15.486 -29.822 1.00 83.25 177 GLU A O 1
ATOM 1428 N N . THR A 1 178 ? -7.703 16.291 -27.800 1.00 85.00 178 THR A N 1
ATOM 1429 C CA . THR A 1 178 ? -6.520 17.028 -28.267 1.00 85.00 178 THR A CA 1
ATOM 1430 C C . THR A 1 178 ? -5.477 16.094 -28.888 1.00 85.00 178 THR A C 1
ATOM 1432 O O . THR A 1 178 ? -4.925 16.384 -29.950 1.00 85.00 178 THR A O 1
ATOM 1435 N N . GLU A 1 179 ? -5.198 14.952 -28.254 1.00 84.19 179 GLU A N 1
ATOM 1436 C CA . GLU A 1 179 ? -4.210 13.992 -28.762 1.00 84.19 179 GLU A CA 1
ATOM 1437 C C . GLU A 1 179 ? -4.696 13.260 -30.022 1.00 84.19 179 GLU A C 1
ATOM 1439 O O . GLU A 1 179 ? -3.900 12.972 -30.917 1.00 84.19 179 GLU A O 1
ATOM 1444 N N . SER A 1 180 ? -6.003 13.016 -30.137 1.00 80.75 180 SER A N 1
ATOM 1445 C CA . SER A 1 180 ? -6.646 12.446 -31.323 1.00 80.75 180 SER A CA 1
ATOM 1446 C C . SER A 1 180 ? -6.539 13.395 -32.512 1.00 80.75 180 SER A C 1
ATOM 1448 O O . SER A 1 180 ? -6.127 12.976 -33.592 1.00 80.75 180 SER A O 1
ATOM 1450 N N . ASP A 1 181 ? -6.798 14.688 -32.330 1.00 80.56 181 ASP A N 1
ATOM 1451 C CA . ASP A 1 181 ? -6.679 15.671 -33.412 1.00 80.56 181 ASP A CA 1
ATOM 1452 C C . ASP A 1 181 ? -5.215 15.921 -33.819 1.00 80.56 181 ASP A C 1
ATOM 1454 O O . ASP A 1 181 ? -4.885 15.986 -35.013 1.00 80.56 181 ASP A O 1
ATOM 1458 N N . ASN A 1 182 ? -4.297 15.927 -32.849 1.00 77.19 182 ASN A N 1
ATOM 1459 C CA . ASN A 1 182 ? -2.854 15.927 -33.108 1.00 77.19 182 ASN A CA 1
ATOM 1460 C C . ASN A 1 182 ? -2.396 14.668 -33.863 1.00 77.19 182 ASN A C 1
ATOM 1462 O O . ASN A 1 182 ? -1.500 14.733 -34.706 1.00 77.19 182 ASN A O 1
ATOM 1466 N N . ALA A 1 183 ? -3.001 13.513 -33.587 1.00 72.12 183 ALA A N 1
ATOM 1467 C CA . ALA A 1 183 ? -2.723 12.274 -34.301 1.00 72.12 183 ALA A CA 1
ATOM 1468 C C . ALA A 1 183 ? -3.285 12.301 -35.734 1.00 72.12 183 ALA A C 1
ATOM 1470 O O . ALA A 1 183 ? -2.585 11.921 -36.674 1.00 72.12 183 ALA A O 1
ATOM 1471 N N . LYS A 1 184 ? -4.509 12.809 -35.932 1.00 70.94 184 LYS A N 1
ATOM 1472 C CA . LYS A 1 184 ? -5.152 12.941 -37.253 1.00 70.94 184 LYS A CA 1
ATOM 1473 C C . LYS A 1 184 ? -4.387 13.888 -38.176 1.00 70.94 184 LYS A C 1
ATOM 1475 O O . LYS A 1 184 ? -4.180 13.555 -39.342 1.00 70.94 184 LYS A O 1
ATOM 1480 N N . SER A 1 185 ? -3.909 15.022 -37.665 1.00 68.44 185 SER A N 1
ATOM 1481 C CA . SER A 1 185 ? -3.121 15.992 -38.447 1.00 68.44 185 SER A CA 1
ATOM 1482 C C . SER A 1 185 ? -1.756 15.448 -38.895 1.00 68.44 185 SER A C 1
ATOM 1484 O O . SER A 1 185 ? -1.251 15.840 -39.946 1.00 68.44 185 SER A O 1
ATOM 1486 N N . LYS A 1 186 ? -1.184 14.485 -38.160 1.00 63.62 186 LYS A N 1
ATOM 1487 C CA . LYS A 1 186 ? 0.077 13.800 -38.505 1.00 63.62 186 LYS A CA 1
ATOM 1488 C C . LYS A 1 186 ? -0.102 12.589 -39.434 1.00 63.62 186 LYS A C 1
ATOM 1490 O O . LYS A 1 186 ? 0.891 12.069 -39.941 1.00 63.62 186 LYS A O 1
ATOM 1495 N N . SER A 1 187 ? -1.344 12.178 -39.717 1.00 56.53 187 SER A N 1
ATOM 1496 C CA . SER A 1 187 ? -1.671 10.966 -40.495 1.00 56.53 187 SER A CA 1
ATOM 1497 C C . SER A 1 187 ? -1.135 10.956 -41.934 1.00 56.53 187 SER A C 1
ATOM 1499 O O . SER A 1 187 ? -0.964 9.886 -42.519 1.00 56.53 187 SER A O 1
ATOM 1501 N N . HIS A 1 188 ? -0.811 12.122 -42.499 1.00 50.50 188 HIS A N 1
ATOM 1502 C CA . HIS A 1 188 ? -0.282 12.234 -43.858 1.00 50.50 188 HIS A CA 1
ATOM 1503 C C . HIS A 1 188 ? 1.199 11.833 -43.999 1.00 50.50 188 HIS A C 1
ATOM 1505 O O . HIS A 1 188 ? 1.669 11.740 -45.130 1.00 50.50 188 HIS A O 1
ATOM 1511 N N . ASN A 1 189 ? 1.935 11.576 -42.904 1.00 51.75 189 ASN A N 1
ATOM 1512 C CA . ASN A 1 189 ? 3.402 11.476 -42.958 1.00 51.75 189 ASN A CA 1
ATOM 1513 C C . ASN A 1 189 ? 4.039 10.349 -42.107 1.00 51.75 189 ASN A C 1
ATOM 1515 O O . ASN A 1 189 ? 5.171 10.496 -41.652 1.00 51.75 189 ASN A O 1
ATOM 1519 N N . THR A 1 190 ? 3.350 9.229 -41.837 1.00 52.94 190 THR A N 1
ATOM 1520 C CA . THR A 1 190 ? 3.891 8.169 -40.945 1.00 52.94 190 THR A CA 1
ATOM 1521 C C . THR A 1 190 ? 3.581 6.737 -41.407 1.00 52.94 190 THR A C 1
ATOM 1523 O O . THR A 1 190 ? 2.561 6.483 -42.047 1.00 52.94 190 THR A O 1
ATOM 1526 N N . SER A 1 191 ? 4.470 5.784 -41.085 1.00 54.22 191 SER A N 1
ATOM 1527 C CA . SER A 1 191 ? 4.420 4.380 -41.537 1.00 54.22 191 SER A CA 1
ATOM 1528 C C . SER A 1 191 ? 3.349 3.509 -40.860 1.00 54.22 191 SER A C 1
ATOM 1530 O O . SER A 1 191 ? 2.966 2.496 -41.434 1.00 54.22 191 SER A O 1
ATOM 1532 N N . ASN A 1 192 ? 2.799 3.910 -39.706 1.00 61.78 192 ASN A N 1
ATOM 1533 C CA . ASN A 1 192 ? 1.807 3.128 -38.952 1.00 61.78 192 ASN A CA 1
ATOM 1534 C C . ASN A 1 192 ? 0.350 3.508 -39.304 1.00 61.78 192 ASN A C 1
ATOM 1536 O O . ASN A 1 192 ? -0.408 4.034 -38.484 1.00 61.78 192 ASN A O 1
ATOM 1540 N N . LYS A 1 193 ? -0.054 3.275 -40.558 1.00 66.31 193 LYS A N 1
ATOM 1541 C CA . LYS A 1 193 ? -1.389 3.656 -41.064 1.00 66.31 193 LYS A CA 1
ATOM 1542 C C . LYS A 1 193 ? -2.542 2.978 -40.316 1.00 66.31 193 LYS A C 1
ATOM 1544 O O . LYS A 1 193 ? -3.615 3.566 -40.208 1.00 66.31 193 LYS A O 1
ATOM 1549 N N . GLU A 1 194 ? -2.340 1.768 -39.798 1.00 69.50 194 GLU A N 1
ATOM 1550 C CA . GLU A 1 194 ? -3.388 1.008 -39.107 1.00 69.50 194 GLU A CA 1
ATOM 1551 C C . GLU A 1 194 ? -3.771 1.623 -37.764 1.00 69.50 194 GLU A C 1
ATOM 1553 O O . GLU A 1 194 ? -4.958 1.782 -37.479 1.00 69.50 194 GLU A O 1
ATOM 1558 N N . PHE A 1 195 ? -2.786 2.041 -36.966 1.00 75.00 195 PHE A N 1
ATOM 1559 C CA . PHE A 1 195 ? -3.055 2.710 -35.699 1.00 75.00 195 PHE A CA 1
ATOM 1560 C C . PHE A 1 195 ? -3.787 4.040 -35.914 1.00 75.00 195 PHE A C 1
ATOM 1562 O O . PHE A 1 195 ? -4.807 4.289 -35.277 1.00 75.00 195 PHE A O 1
ATOM 1569 N N . TYR A 1 196 ? -3.350 4.868 -36.868 1.00 73.44 196 TYR A N 1
ATOM 1570 C CA . TYR A 1 196 ? -4.045 6.125 -37.177 1.00 73.44 196 TYR A CA 1
ATOM 1571 C C . TYR A 1 196 ? -5.439 5.898 -37.786 1.00 73.44 196 TYR A C 1
ATOM 1573 O O . TYR A 1 196 ? -6.356 6.681 -37.532 1.00 73.44 196 TYR A O 1
ATOM 1581 N N . LYS A 1 197 ? -5.655 4.798 -38.520 1.00 74.81 197 LYS A N 1
ATOM 1582 C CA . LYS A 1 197 ? -6.995 4.364 -38.953 1.00 74.81 197 LYS A CA 1
ATOM 1583 C C . LYS A 1 197 ? -7.877 3.959 -37.760 1.00 74.81 197 LYS A C 1
ATOM 1585 O O . LYS A 1 197 ? -9.067 4.269 -37.727 1.00 74.81 197 LYS A O 1
ATOM 1590 N N . LYS A 1 198 ? -7.298 3.313 -36.745 1.00 75.50 198 LYS A N 1
ATOM 1591 C CA . LYS A 1 198 ? -7.984 3.009 -35.481 1.00 75.50 198 LYS A CA 1
ATOM 1592 C C . LYS A 1 198 ? -8.337 4.293 -34.718 1.00 75.50 198 LYS A C 1
ATOM 1594 O O . LYS A 1 198 ? -9.482 4.469 -34.342 1.00 75.50 198 LYS A O 1
ATOM 1599 N N . ILE A 1 199 ? -7.420 5.252 -34.585 1.00 77.12 199 ILE A N 1
ATOM 1600 C CA . ILE A 1 199 ? -7.699 6.533 -33.902 1.00 77.12 199 ILE A CA 1
ATOM 1601 C C . ILE A 1 199 ? -8.707 7.408 -34.664 1.00 77.12 199 ILE A C 1
ATOM 1603 O O . ILE A 1 199 ? -9.518 8.092 -34.050 1.00 77.12 199 ILE A O 1
ATOM 1607 N N . THR A 1 200 ? -8.710 7.377 -35.998 1.00 71.25 200 THR A N 1
ATOM 1608 C CA . THR A 1 200 ? -9.728 8.087 -36.800 1.00 71.25 200 THR A CA 1
ATOM 1609 C C . THR A 1 200 ? -11.120 7.467 -36.681 1.00 71.25 200 THR A C 1
ATOM 1611 O O . THR A 1 200 ? -12.104 8.187 -36.829 1.00 71.25 200 THR A O 1
ATOM 1614 N N . THR A 1 201 ? -11.215 6.165 -36.395 1.00 77.44 201 THR A N 1
ATOM 1615 C CA . THR A 1 201 ? -12.493 5.481 -36.136 1.00 77.44 201 THR A CA 1
ATOM 1616 C C . THR A 1 201 ? -12.932 5.591 -34.672 1.00 77.44 201 THR A C 1
ATOM 1618 O O . THR A 1 201 ? -14.125 5.721 -34.413 1.00 77.44 201 THR A O 1
ATOM 1621 N N . CYS A 1 202 ? -11.994 5.627 -33.722 1.00 78.94 202 CYS A N 1
ATOM 1622 C CA . CYS A 1 202 ? -12.245 5.879 -32.301 1.00 78.94 202 CYS A CA 1
ATOM 1623 C C . CYS A 1 202 ? -12.312 7.385 -32.018 1.00 78.94 202 CYS A C 1
ATOM 1625 O O . CYS A 1 202 ? -11.332 8.004 -31.588 1.00 78.94 202 CYS A O 1
ATOM 1627 N N . THR A 1 203 ? -13.477 7.984 -32.261 1.00 75.00 203 THR A N 1
ATOM 1628 C CA . THR A 1 203 ? -13.691 9.424 -32.050 1.00 75.00 203 THR A CA 1
ATOM 1629 C C . THR A 1 203 ? -13.590 9.838 -30.583 1.00 75.00 203 THR A C 1
ATOM 1631 O O . THR A 1 203 ? -13.215 10.975 -30.304 1.00 75.00 203 THR A O 1
ATOM 1634 N N . LYS A 1 204 ? -13.867 8.914 -29.657 1.00 84.25 204 LYS A N 1
ATOM 1635 C CA . LYS A 1 204 ? -13.822 9.130 -28.209 1.00 84.25 204 LYS A CA 1
ATOM 1636 C C . LYS A 1 204 ? -12.853 8.167 -27.527 1.00 84.25 204 LYS A C 1
ATOM 1638 O O . LYS A 1 204 ? -12.584 7.072 -28.019 1.00 84.25 204 LYS A O 1
ATOM 1643 N N . ALA A 1 205 ? -12.394 8.553 -26.335 1.00 84.00 205 ALA A N 1
ATOM 1644 C CA . ALA A 1 205 ? -11.601 7.683 -25.463 1.00 84.00 205 ALA A CA 1
ATOM 1645 C C . ALA A 1 205 ? -12.346 6.388 -25.106 1.00 84.00 205 ALA A C 1
ATOM 1647 O O . ALA A 1 205 ? -11.734 5.328 -24.997 1.00 84.00 205 ALA A O 1
ATOM 1648 N N . THR A 1 206 ? -13.671 6.471 -24.958 1.00 84.81 206 THR A N 1
ATOM 1649 C CA . THR A 1 206 ? -14.535 5.324 -24.664 1.00 84.81 206 THR A CA 1
ATOM 1650 C C . THR A 1 206 ? -14.485 4.296 -25.789 1.00 84.81 206 THR A C 1
ATOM 1652 O O . THR A 1 206 ? -14.209 3.130 -25.520 1.00 84.81 206 THR A O 1
ATOM 1655 N N . ASP A 1 207 ? -14.617 4.742 -27.044 1.00 83.94 207 ASP A N 1
ATOM 1656 C CA . ASP A 1 207 ? -14.497 3.894 -28.236 1.00 83.94 207 ASP A CA 1
ATOM 1657 C C . ASP A 1 207 ? -13.150 3.153 -28.257 1.00 83.94 207 ASP A C 1
ATOM 1659 O O . ASP A 1 207 ? -13.091 1.964 -28.564 1.00 83.94 207 ASP A O 1
ATOM 1663 N N . PHE A 1 208 ? -12.059 3.849 -27.917 1.00 84.75 208 PHE A N 1
ATOM 1664 C CA . PHE A 1 208 ? -10.713 3.274 -27.900 1.00 84.75 208 PHE A CA 1
ATOM 1665 C C . PHE A 1 208 ? -10.557 2.189 -26.827 1.00 84.75 208 PHE A C 1
ATOM 1667 O O . PHE A 1 208 ? -10.089 1.087 -27.128 1.00 84.75 208 PHE A O 1
ATOM 1674 N N . LEU A 1 209 ? -10.983 2.476 -25.594 1.00 84.00 209 LEU A N 1
ATOM 1675 C CA . LEU A 1 209 ? -10.897 1.548 -24.462 1.00 84.00 209 LEU A CA 1
ATOM 1676 C C . LEU A 1 209 ? -11.811 0.328 -24.638 1.00 84.00 209 LEU A C 1
ATOM 1678 O O . LEU A 1 209 ? -11.433 -0.789 -24.285 1.00 84.00 209 LEU A O 1
ATOM 1682 N N . GLN A 1 210 ? -12.980 0.507 -25.258 1.00 79.75 210 GLN A N 1
ATOM 1683 C CA . GLN A 1 210 ? -13.923 -0.578 -25.546 1.00 79.75 210 GLN A CA 1
ATOM 1684 C C . GLN A 1 210 ? -13.340 -1.638 -26.500 1.00 79.75 210 GLN A C 1
ATOM 1686 O O . GLN A 1 210 ? -13.794 -2.784 -26.524 1.00 79.75 210 GLN A O 1
ATOM 1691 N N . MET A 1 211 ? -12.333 -1.273 -27.299 1.00 73.81 211 MET A N 1
ATOM 1692 C CA . MET A 1 211 ? -11.667 -2.189 -28.228 1.00 73.81 211 MET A CA 1
ATOM 1693 C C . MET A 1 211 ? -10.567 -3.041 -27.581 1.00 73.81 211 MET A C 1
ATOM 1695 O O . MET A 1 211 ? -10.050 -3.939 -28.251 1.00 73.81 211 MET A O 1
ATOM 1699 N N . LEU A 1 212 ? -10.182 -2.776 -26.329 1.00 75.62 212 LEU A N 1
ATOM 1700 C CA . LEU A 1 212 ? -9.121 -3.519 -25.647 1.00 75.62 212 LEU A CA 1
ATOM 1701 C C . LEU A 1 212 ? -9.590 -4.935 -25.289 1.00 75.62 212 LEU A C 1
ATOM 1703 O O . LEU A 1 212 ? -10.679 -5.122 -24.743 1.00 75.62 212 LEU A O 1
ATOM 1707 N N . ARG A 1 213 ? -8.758 -5.949 -25.577 1.00 67.62 213 ARG A N 1
ATOM 1708 C CA . ARG A 1 213 ? -9.100 -7.366 -25.338 1.00 67.62 213 ARG A CA 1
ATOM 1709 C C . ARG A 1 213 ? -9.477 -7.654 -23.877 1.00 67.62 213 ARG A C 1
ATOM 1711 O O . ARG A 1 213 ? -10.500 -8.302 -23.681 1.00 67.62 213 ARG A O 1
ATOM 1718 N N . PRO A 1 214 ? -8.755 -7.168 -22.846 1.00 65.81 214 PRO A N 1
ATOM 1719 C CA . PRO A 1 214 ? -9.131 -7.420 -21.449 1.00 65.81 214 PRO A CA 1
ATOM 1720 C C . PRO A 1 214 ? -10.497 -6.839 -21.061 1.00 65.81 214 PRO A C 1
ATOM 1722 O O . PRO A 1 214 ? -11.131 -7.327 -20.126 1.00 65.81 214 PRO A O 1
ATOM 1725 N N . CYS A 1 215 ? -10.961 -5.826 -21.794 1.00 67.12 215 CYS A N 1
ATOM 1726 C CA . CYS A 1 215 ? -12.246 -5.165 -21.594 1.00 67.12 215 CYS A CA 1
ATOM 1727 C C . CYS A 1 215 ? -13.380 -5.791 -22.426 1.00 67.12 215 CYS A C 1
ATOM 1729 O O . CYS A 1 215 ? -14.543 -5.449 -22.219 1.00 67.12 215 CYS A O 1
ATOM 1731 N N . LYS A 1 216 ? -13.056 -6.721 -23.339 1.00 65.44 216 LYS A N 1
ATOM 1732 C CA . LYS A 1 216 ? -13.979 -7.323 -24.304 1.00 65.44 216 LYS A CA 1
ATOM 1733 C C . LYS A 1 216 ? -14.059 -8.844 -24.117 1.00 65.44 216 LYS A C 1
ATOM 1735 O O . LYS A 1 216 ? -13.080 -9.559 -24.302 1.00 65.44 216 LYS A O 1
ATOM 1740 N N . LYS A 1 217 ? -15.250 -9.365 -23.809 1.00 56.88 217 LYS A N 1
ATOM 1741 C CA . LYS A 1 217 ? -15.574 -10.801 -23.908 1.00 56.88 217 LYS A CA 1
ATOM 1742 C C . LYS A 1 217 ? -16.865 -11.005 -24.698 1.00 56.88 217 LYS A C 1
ATOM 1744 O O . LYS A 1 217 ? -17.774 -10.188 -24.597 1.00 56.88 217 LYS A O 1
ATOM 1749 N N . ASP A 1 218 ? -16.942 -12.120 -25.427 1.00 47.34 218 ASP A N 1
ATOM 1750 C CA . ASP A 1 218 ? -18.051 -12.481 -26.330 1.00 47.34 218 ASP A CA 1
ATOM 1751 C C . ASP A 1 218 ? -19.389 -12.781 -25.619 1.00 47.34 218 ASP A C 1
ATOM 1753 O O . ASP A 1 218 ? -20.426 -12.870 -26.271 1.00 47.34 218 ASP A O 1
ATOM 1757 N N . ASN A 1 219 ? -19.397 -12.867 -24.283 1.00 48.22 219 ASN A N 1
ATOM 1758 C CA . ASN A 1 219 ? -20.619 -12.982 -23.484 1.00 48.22 219 ASN A CA 1
ATOM 1759 C C . ASN A 1 219 ? -21.026 -11.603 -22.938 1.00 48.22 219 ASN A C 1
ATOM 1761 O O . ASN A 1 219 ? -20.278 -10.964 -22.194 1.00 48.22 219 ASN A O 1
ATOM 1765 N N . SER A 1 220 ? -22.238 -11.168 -23.285 1.00 48.03 220 SER A N 1
ATOM 1766 C CA . SER A 1 220 ? -22.785 -9.817 -23.078 1.00 48.03 220 SER A CA 1
ATOM 1767 C C . SER A 1 220 ? -22.825 -9.310 -21.629 1.00 48.03 220 SER A C 1
ATOM 1769 O O . SER A 1 220 ? -22.946 -8.107 -21.421 1.00 48.03 220 SER A O 1
ATOM 1771 N N . GLU A 1 221 ? -22.717 -10.181 -20.624 1.00 45.09 221 GLU A N 1
ATOM 1772 C CA . GLU A 1 221 ? -22.865 -9.822 -19.202 1.00 45.09 221 GLU A CA 1
ATOM 1773 C C . GLU A 1 221 ? -21.583 -9.305 -18.528 1.00 45.09 221 GLU A C 1
ATOM 1775 O O . GLU A 1 221 ? -21.621 -8.884 -17.376 1.00 45.09 221 GLU A O 1
ATOM 1780 N N . SER A 1 222 ? -20.427 -9.337 -19.200 1.00 52.59 222 SER A N 1
ATOM 1781 C CA . SER A 1 222 ? -19.141 -8.906 -18.610 1.00 52.59 222 SER A CA 1
ATOM 1782 C C . SER A 1 222 ? -18.397 -7.852 -19.431 1.00 52.59 222 SER A C 1
ATOM 1784 O O . SER A 1 222 ? -17.216 -7.608 -19.184 1.00 52.59 222 SER A O 1
ATOM 1786 N N . ASN A 1 223 ? -19.063 -7.237 -20.410 1.00 66.56 223 ASN A N 1
ATOM 1787 C CA . ASN A 1 223 ? -18.497 -6.134 -21.178 1.00 66.56 223 ASN A CA 1
ATOM 1788 C C . ASN A 1 223 ? -18.553 -4.848 -20.339 1.00 66.56 223 ASN A C 1
ATOM 1790 O O . ASN A 1 223 ? -19.620 -4.506 -19.831 1.00 66.56 223 ASN A O 1
ATOM 1794 N N . ILE A 1 224 ? -17.427 -4.148 -20.177 1.00 76.75 224 ILE A N 1
ATOM 1795 C CA . ILE A 1 224 ? -17.370 -2.897 -19.404 1.00 76.75 224 ILE A CA 1
ATOM 1796 C C . ILE A 1 224 ? -17.775 -1.746 -20.337 1.00 76.75 224 ILE A C 1
ATOM 1798 O O . ILE A 1 224 ? -17.049 -1.505 -21.300 1.00 76.75 224 ILE A O 1
ATOM 1802 N N . PRO A 1 225 ? -18.913 -1.061 -20.114 1.00 81.88 225 PRO A N 1
ATOM 1803 C CA . PRO A 1 225 ? -19.421 -0.058 -21.046 1.00 81.88 225 PRO A CA 1
ATOM 1804 C C . PRO A 1 225 ? -18.847 1.326 -20.725 1.00 81.88 225 PRO A C 1
ATOM 1806 O O . PRO A 1 225 ? -19.454 2.085 -19.969 1.00 81.88 225 PRO A O 1
ATOM 1809 N N . PHE A 1 226 ? -17.695 1.690 -21.290 1.00 83.62 226 PHE A N 1
ATOM 1810 C CA . PHE A 1 226 ? -17.058 2.983 -20.983 1.00 83.62 226 PHE A CA 1
ATOM 1811 C C . PHE A 1 226 ? -17.918 4.201 -21.369 1.00 83.62 226 PHE A C 1
ATOM 1813 O O . PHE A 1 226 ? -17.748 5.275 -20.797 1.00 83.62 226 PHE A O 1
ATOM 1820 N N . ASP A 1 227 ? -18.871 4.030 -22.289 1.00 82.25 227 ASP A N 1
ATOM 1821 C CA . ASP A 1 227 ? -19.871 5.046 -22.647 1.00 82.25 227 ASP A CA 1
ATOM 1822 C C . ASP A 1 227 ? -20.901 5.312 -21.534 1.00 82.25 227 ASP A C 1
ATOM 1824 O O . ASP A 1 227 ? -21.540 6.363 -21.510 1.00 82.25 227 ASP A O 1
ATOM 1828 N N . ASP A 1 228 ? -21.059 4.363 -20.610 1.00 84.25 228 ASP A N 1
ATOM 1829 C CA . ASP A 1 228 ? -21.915 4.457 -19.433 1.00 84.25 228 ASP A CA 1
ATOM 1830 C C . ASP A 1 228 ? -21.033 4.487 -18.177 1.00 84.25 228 ASP A C 1
ATOM 1832 O O . ASP A 1 228 ? -20.736 3.467 -17.545 1.00 84.25 228 ASP A O 1
ATOM 1836 N N . GLU A 1 229 ? -20.599 5.694 -17.809 1.00 82.81 229 GLU A N 1
ATOM 1837 C CA . GLU A 1 229 ? -19.760 5.917 -16.629 1.00 82.81 229 GLU A CA 1
ATOM 1838 C C . GLU A 1 229 ? -20.429 5.428 -15.336 1.00 82.81 229 GLU A C 1
ATOM 1840 O O . GLU A 1 229 ? -19.726 5.034 -14.405 1.00 82.81 229 GLU A O 1
ATOM 1845 N N . THR A 1 230 ? -21.768 5.410 -15.278 1.00 78.62 230 THR A N 1
ATOM 1846 C CA . THR A 1 230 ? -22.507 4.935 -14.098 1.00 78.62 230 THR A CA 1
ATOM 1847 C C . THR A 1 230 ? -22.358 3.433 -13.907 1.00 78.62 230 THR A C 1
ATOM 1849 O O . THR A 1 230 ? -22.234 2.974 -12.777 1.00 78.62 230 THR A O 1
ATOM 1852 N N . LYS A 1 231 ? -22.286 2.662 -14.997 1.00 80.69 231 LYS A N 1
ATOM 1853 C CA . LYS A 1 231 ? -22.041 1.214 -14.944 1.00 80.69 231 LYS A CA 1
ATOM 1854 C C . LYS A 1 231 ? -20.561 0.875 -14.839 1.00 80.69 231 LYS A C 1
ATOM 1856 O O . LYS A 1 231 ? -20.188 -0.023 -14.088 1.00 80.69 231 LYS A O 1
ATOM 1861 N N . THR A 1 232 ? -19.708 1.593 -15.567 1.00 83.38 232 THR A N 1
ATOM 1862 C CA . THR A 1 232 ? -18.262 1.328 -15.568 1.00 83.38 232 THR A CA 1
ATOM 1863 C C . THR A 1 232 ? -17.630 1.633 -14.219 1.00 83.38 232 THR A C 1
ATOM 1865 O O . THR A 1 232 ? -16.913 0.791 -13.670 1.00 83.38 232 THR A O 1
ATOM 1868 N N . PHE A 1 233 ? -17.940 2.810 -13.670 1.00 85.25 233 PHE A N 1
ATOM 1869 C CA . PHE A 1 233 ? -17.403 3.292 -12.399 1.00 85.25 233 PHE A CA 1
ATOM 1870 C C . PHE A 1 233 ? -18.397 3.174 -11.239 1.00 85.25 233 PHE A C 1
ATOM 1872 O O . PHE A 1 233 ? -18.150 3.696 -10.151 1.00 85.25 233 PHE A O 1
ATOM 1879 N N . GLY A 1 234 ? -19.521 2.495 -11.465 1.00 75.81 234 GLY A N 1
ATOM 1880 C CA . GLY A 1 234 ? -20.472 2.144 -10.423 1.00 75.81 234 GLY A CA 1
ATOM 1881 C C . GLY A 1 234 ? -19.891 1.141 -9.434 1.00 75.81 234 GLY A C 1
ATOM 1882 O O . GLY A 1 234 ? -18.993 0.348 -9.747 1.00 75.81 234 GLY A O 1
ATOM 1883 N N . HIS A 1 235 ? -20.445 1.161 -8.227 1.00 66.75 235 HIS A N 1
ATOM 1884 C CA . HIS A 1 235 ? -20.338 0.022 -7.331 1.00 66.75 235 HIS A CA 1
ATOM 1885 C C . HIS A 1 235 ? -21.265 -1.080 -7.857 1.00 66.75 235 HIS A C 1
ATOM 1887 O O . HIS A 1 235 ? -22.350 -0.792 -8.351 1.00 66.75 235 HIS A O 1
ATOM 1893 N N . GLU A 1 236 ? -20.813 -2.334 -7.838 1.00 69.94 236 GLU A N 1
ATOM 1894 C CA . GLU A 1 236 ? -21.696 -3.455 -8.175 1.00 69.94 236 GLU A CA 1
ATOM 1895 C C . GLU A 1 236 ? -22.815 -3.563 -7.131 1.00 69.94 236 GLU A C 1
ATOM 1897 O O . GLU A 1 236 ? -22.585 -3.250 -5.960 1.00 69.94 236 GLU A O 1
ATOM 1902 N N . ASN A 1 237 ? -23.973 -4.105 -7.528 1.00 72.12 237 ASN A N 1
ATOM 1903 C CA . ASN A 1 237 ? -25.152 -4.267 -6.661 1.00 72.12 237 ASN A CA 1
ATOM 1904 C C . ASN A 1 237 ? -24.859 -5.039 -5.354 1.00 72.12 237 ASN A C 1
ATOM 1906 O O . ASN A 1 237 ? -25.590 -4.927 -4.376 1.00 72.12 237 ASN A O 1
ATOM 1910 N N . TYR A 1 238 ? -23.782 -5.832 -5.312 1.00 70.88 238 TYR A N 1
ATOM 1911 C CA . TYR A 1 238 ? -23.336 -6.552 -4.110 1.00 70.88 238 TYR A CA 1
ATOM 1912 C C . TYR A 1 238 ? -22.833 -5.626 -2.993 1.00 70.88 238 TYR A C 1
ATOM 1914 O O . TYR A 1 238 ? -22.811 -6.016 -1.831 1.00 70.88 238 TYR A O 1
ATOM 1922 N N . CYS A 1 239 ? -22.436 -4.400 -3.332 1.00 84.75 239 CYS A N 1
ATOM 1923 C CA . CYS A 1 239 ? -21.985 -3.396 -2.374 1.00 84.75 239 CYS A CA 1
ATOM 1924 C C . CYS A 1 239 ? -23.080 -2.394 -1.982 1.00 84.75 239 CYS A C 1
ATOM 1926 O O . CYS A 1 239 ? -22.787 -1.396 -1.302 1.00 84.75 239 CYS A O 1
ATOM 1928 N N . ASP A 1 240 ? -24.316 -2.636 -2.419 1.00 84.00 240 ASP A N 1
ATOM 1929 C CA . ASP A 1 240 ? -25.479 -1.856 -2.018 1.00 84.00 240 ASP A CA 1
ATOM 1930 C C . ASP A 1 240 ? -25.828 -2.165 -0.562 1.00 84.00 240 ASP A C 1
ATOM 1932 O O . ASP A 1 240 ? -25.704 -3.315 -0.142 1.00 84.00 240 ASP A O 1
ATOM 1936 N N . PRO A 1 241 ? -26.305 -1.182 0.220 1.00 84.75 241 PRO A N 1
ATOM 1937 C CA . PRO A 1 241 ? -26.812 -1.433 1.565 1.00 84.75 241 PRO A CA 1
ATOM 1938 C C . PRO A 1 241 ? -27.978 -2.421 1.567 1.00 84.75 241 PRO A C 1
ATOM 1940 O O . PRO A 1 241 ? -28.826 -2.389 0.659 1.00 84.75 241 PRO A O 1
ATOM 1943 N N . CYS A 1 242 ? -28.110 -3.191 2.652 1.00 84.00 242 CYS A N 1
ATOM 1944 C CA . CYS A 1 242 ? -29.227 -4.106 2.845 1.00 84.00 242 CYS A CA 1
ATOM 1945 C C . CYS A 1 242 ? -30.573 -3.402 2.607 1.00 84.00 242 CYS A C 1
ATOM 1947 O O . CYS A 1 242 ? -30.758 -2.207 2.896 1.00 84.00 242 CYS A O 1
ATOM 1949 N N . PRO A 1 243 ? -31.573 -4.114 2.075 1.00 83.38 243 PRO A N 1
ATOM 1950 C CA . PRO A 1 243 ? -32.955 -3.691 2.212 1.00 83.38 243 PRO A CA 1
ATOM 1951 C C . PRO A 1 243 ? -33.293 -3.474 3.683 1.00 83.38 243 PRO A C 1
ATOM 1953 O O . PRO A 1 243 ? -32.931 -4.273 4.538 1.00 83.38 243 PRO A O 1
ATOM 1956 N N . VAL A 1 244 ? -34.011 -2.393 3.979 1.00 81.38 244 VAL A N 1
ATOM 1957 C CA . VAL A 1 244 ? -34.323 -1.970 5.358 1.00 81.38 244 VAL A CA 1
ATOM 1958 C C . VAL A 1 244 ? -35.121 -3.021 6.141 1.00 81.38 244 VAL A C 1
ATOM 1960 O O . VAL A 1 244 ? -35.120 -3.027 7.365 1.00 81.38 244 VAL A O 1
ATOM 1963 N N . PHE A 1 245 ? -35.839 -3.898 5.443 1.00 79.44 245 PHE A N 1
ATOM 1964 C CA . PHE A 1 245 ? -36.618 -4.977 6.048 1.00 79.44 245 PHE A CA 1
ATOM 1965 C C . PHE A 1 245 ? -35.903 -6.340 5.988 1.00 79.44 245 PHE A C 1
ATOM 1967 O O . PHE A 1 245 ? -36.447 -7.349 6.456 1.00 79.44 245 PHE A O 1
ATOM 1974 N N . GLY A 1 246 ? -34.671 -6.362 5.471 1.00 79.88 246 GLY A N 1
ATOM 1975 C CA . GLY A 1 246 ? -33.902 -7.556 5.136 1.00 79.88 246 GLY A CA 1
ATOM 1976 C C . GLY A 1 246 ? -34.407 -8.253 3.872 1.00 79.88 246 GLY A C 1
ATOM 1977 O O . GLY A 1 246 ? -35.353 -7.798 3.230 1.00 79.88 246 GLY A O 1
ATOM 1978 N N . VAL A 1 247 ? -33.795 -9.386 3.544 1.00 79.00 247 VAL A N 1
ATOM 1979 C CA . VAL A 1 247 ? -34.169 -10.235 2.400 1.00 79.00 247 VAL A CA 1
ATOM 1980 C C . VAL A 1 247 ? -34.799 -11.549 2.866 1.00 79.00 247 VAL A C 1
ATOM 1982 O O . VAL A 1 247 ? -34.698 -11.923 4.038 1.00 79.00 247 VAL A O 1
ATOM 1985 N N . GLU A 1 248 ? -35.494 -12.239 1.962 1.00 74.25 248 GLU A N 1
ATOM 1986 C CA . GLU A 1 248 ? -35.944 -13.620 2.171 1.00 74.25 248 GLU A CA 1
ATOM 1987 C C . GLU A 1 248 ? -35.196 -14.540 1.194 1.00 74.25 248 GLU A C 1
ATOM 1989 O O . GLU A 1 248 ? -35.363 -14.434 -0.022 1.00 74.25 248 GLU A O 1
ATOM 1994 N N . CYS A 1 249 ? -34.360 -15.437 1.724 1.00 72.81 249 CYS A N 1
ATOM 1995 C CA . CYS A 1 249 ? -33.599 -16.400 0.928 1.00 72.81 249 CYS A CA 1
ATOM 1996 C C . CYS A 1 249 ? -34.282 -17.770 0.911 1.00 72.81 249 CYS A C 1
ATOM 1998 O O . CYS A 1 249 ? -34.565 -18.357 1.958 1.00 72.81 249 CYS A O 1
ATOM 2000 N N . LYS A 1 250 ? -34.529 -18.307 -0.287 1.00 69.56 250 LYS A N 1
ATOM 2001 C CA . LYS A 1 250 ? -35.073 -19.656 -0.499 1.00 69.56 250 LYS A CA 1
ATOM 2002 C C . LYS A 1 250 ? -34.133 -20.442 -1.404 1.00 69.56 250 LYS A C 1
ATOM 2004 O O . LYS A 1 250 ? -34.018 -20.132 -2.580 1.00 69.56 250 LYS A O 1
ATOM 2009 N N . ARG A 1 251 ? -33.520 -21.508 -0.869 1.00 62.50 251 ARG A N 1
ATOM 2010 C CA . ARG A 1 251 ? -32.652 -22.443 -1.621 1.00 62.50 251 ARG A CA 1
ATOM 2011 C C . ARG A 1 251 ? -31.510 -21.750 -2.398 1.00 62.50 251 ARG A C 1
ATOM 2013 O O . ARG A 1 251 ? -31.242 -22.136 -3.528 1.00 62.50 251 ARG A O 1
ATOM 2020 N N . GLY A 1 252 ? -30.853 -20.746 -1.812 1.00 62.12 252 GLY A N 1
ATOM 2021 C CA . GLY A 1 252 ? -29.780 -19.987 -2.478 1.00 62.12 252 GLY A CA 1
ATOM 2022 C C . GLY A 1 252 ? -30.228 -18.704 -3.177 1.00 62.12 252 GLY A C 1
ATOM 2023 O O . GLY A 1 252 ? -29.418 -17.797 -3.327 1.00 62.12 252 GLY A O 1
ATOM 2024 N N . ASP A 1 253 ? -31.515 -18.571 -3.515 1.00 68.31 253 ASP A N 1
ATOM 2025 C CA . ASP A 1 253 ? -32.043 -17.367 -4.157 1.00 68.31 253 ASP A CA 1
ATOM 2026 C C . ASP A 1 253 ? -32.626 -16.404 -3.117 1.00 68.31 253 ASP A C 1
ATOM 2028 O O . ASP A 1 253 ? -33.670 -16.669 -2.509 1.00 68.31 253 ASP A O 1
ATOM 2032 N N . CYS A 1 254 ? -31.956 -15.270 -2.924 1.00 70.25 254 CYS A N 1
ATOM 2033 C CA . CYS A 1 254 ? -32.395 -14.182 -2.053 1.00 70.25 254 CYS A CA 1
ATOM 2034 C C . CYS A 1 254 ? -33.151 -13.124 -2.853 1.00 70.25 254 CYS A C 1
ATOM 2036 O O . CYS A 1 254 ? -32.652 -12.627 -3.863 1.00 70.25 254 CYS A O 1
ATOM 2038 N N . LYS A 1 255 ? -34.358 -12.767 -2.404 1.00 68.19 255 LYS A N 1
ATOM 2039 C CA . LYS A 1 255 ? -35.172 -11.721 -3.033 1.00 68.19 255 LYS A CA 1
ATOM 2040 C C . LYS A 1 255 ? -35.379 -10.538 -2.093 1.00 68.19 255 LYS A C 1
ATOM 2042 O O . LYS A 1 255 ? -35.650 -10.704 -0.902 1.00 68.19 255 LYS A O 1
ATOM 2047 N N . ASP A 1 256 ? -35.278 -9.339 -2.664 1.00 67.31 256 ASP A N 1
ATOM 2048 C CA . ASP A 1 256 ? -35.626 -8.065 -2.024 1.00 67.31 256 ASP A CA 1
ATOM 2049 C C . ASP A 1 256 ? -37.145 -7.815 -2.104 1.00 67.31 256 ASP A C 1
ATOM 2051 O O . ASP A 1 256 ? -37.625 -6.860 -2.711 1.00 67.31 256 ASP A O 1
ATOM 2055 N N . ASP A 1 257 ? -37.938 -8.756 -1.587 1.00 63.09 257 ASP A N 1
ATOM 2056 C CA . ASP A 1 257 ? -39.404 -8.691 -1.613 1.00 63.09 257 ASP A CA 1
ATOM 2057 C C . ASP A 1 257 ? -40.047 -8.992 -0.254 1.00 63.09 257 ASP A C 1
ATOM 2059 O O . ASP A 1 257 ? -41.260 -9.225 -0.170 1.00 63.09 257 ASP A O 1
ATOM 2063 N N . LYS A 1 258 ? -39.253 -8.938 0.822 1.00 71.81 258 LYS A N 1
ATOM 2064 C CA . LYS A 1 258 ? -39.711 -9.211 2.181 1.00 71.81 258 LYS A CA 1
ATOM 2065 C C . LYS A 1 258 ? -40.748 -8.178 2.618 1.00 71.81 258 LYS A C 1
ATOM 2067 O O . LYS A 1 258 ? -40.465 -6.995 2.799 1.00 71.81 258 LYS A O 1
ATOM 2072 N N . LYS A 1 259 ? -41.979 -8.650 2.819 1.00 71.94 259 LYS A N 1
ATOM 2073 C CA . LYS A 1 259 ? -43.123 -7.819 3.216 1.00 71.94 259 LYS A CA 1
ATOM 2074 C C . LYS A 1 259 ? -43.295 -7.870 4.719 1.00 71.94 259 LYS A C 1
ATOM 2076 O O . LYS A 1 259 ? -43.405 -8.952 5.292 1.00 71.94 259 LYS A O 1
ATOM 2081 N N . ILE A 1 260 ? -43.393 -6.704 5.347 1.00 73.94 260 ILE A N 1
ATOM 2082 C CA . ILE A 1 260 ? -43.676 -6.610 6.779 1.00 73.94 260 ILE A CA 1
ATOM 2083 C C . ILE A 1 260 ? -45.082 -6.065 6.970 1.00 73.94 260 ILE A C 1
ATOM 2085 O O . ILE A 1 260 ? -45.447 -5.030 6.414 1.00 73.94 260 ILE A O 1
ATOM 2089 N N . VAL A 1 261 ? -45.880 -6.769 7.770 1.00 75.19 261 VAL A N 1
ATOM 2090 C CA . VAL A 1 261 ? -47.205 -6.309 8.186 1.00 75.19 261 VAL A CA 1
ATOM 2091 C C . VAL A 1 261 ? -47.100 -5.775 9.606 1.00 75.19 261 VAL A C 1
ATOM 2093 O O . VAL A 1 261 ? -46.742 -6.512 10.523 1.00 75.19 261 VAL A O 1
ATOM 2096 N N . CYS A 1 262 ? -47.415 -4.497 9.801 1.00 74.19 262 CYS A N 1
ATOM 2097 C CA . CYS A 1 262 ? -47.537 -3.910 11.130 1.00 74.19 262 CYS A CA 1
ATOM 2098 C C . CYS A 1 262 ? -48.725 -2.941 11.176 1.00 74.19 262 CYS A C 1
ATOM 2100 O O . CYS A 1 262 ? -49.020 -2.255 10.197 1.00 74.19 262 CYS A O 1
ATOM 2102 N N . ASN A 1 263 ? -49.447 -2.911 12.301 1.00 68.62 263 ASN A N 1
ATOM 2103 C CA . ASN A 1 263 ? -50.649 -2.082 12.489 1.00 68.62 263 ASN A CA 1
ATOM 2104 C C . ASN A 1 263 ? -51.695 -2.243 11.361 1.00 68.62 263 ASN A C 1
ATOM 2106 O O . ASN A 1 263 ? -52.288 -1.266 10.907 1.00 68.62 263 ASN A O 1
ATOM 2110 N N . GLY A 1 264 ? -51.872 -3.470 10.855 1.00 69.12 264 GLY A N 1
ATOM 2111 C CA . GLY A 1 264 ? -52.816 -3.786 9.774 1.00 69.12 264 GLY A CA 1
ATOM 2112 C C . GLY A 1 264 ? -52.420 -3.280 8.377 1.00 69.12 264 GLY A C 1
ATOM 2113 O O . GLY A 1 264 ? -53.156 -3.521 7.424 1.00 69.12 264 GLY A O 1
ATOM 2114 N N . LYS A 1 265 ? -51.266 -2.612 8.224 1.00 74.12 265 LYS A N 1
ATOM 2115 C CA . LYS A 1 265 ? -50.731 -2.145 6.936 1.00 74.12 265 LYS A CA 1
ATOM 2116 C C . LYS A 1 265 ? -49.551 -3.014 6.503 1.00 74.12 265 LYS A C 1
ATOM 2118 O O . LYS A 1 265 ? -48.703 -3.374 7.316 1.00 74.12 265 LYS A O 1
ATOM 2123 N N . THR A 1 266 ? -49.510 -3.356 5.216 1.00 72.00 266 THR A N 1
ATOM 2124 C CA . THR A 1 266 ? -48.392 -4.094 4.608 1.00 72.00 266 THR A CA 1
ATOM 2125 C C . THR A 1 266 ? -47.415 -3.102 3.997 1.00 72.00 266 THR A C 1
ATOM 2127 O O . THR A 1 266 ? -47.806 -2.337 3.121 1.00 72.00 266 THR A O 1
ATOM 2130 N N . PHE A 1 267 ? -46.157 -3.149 4.419 1.00 71.00 267 PHE A N 1
ATOM 2131 C CA . PHE A 1 267 ? -45.059 -2.387 3.836 1.00 71.00 267 PHE A CA 1
ATOM 2132 C C . PHE A 1 267 ? -44.259 -3.323 2.927 1.00 71.00 267 PHE A C 1
ATOM 2134 O O . PHE A 1 267 ? -43.833 -4.397 3.363 1.00 71.00 267 PHE A O 1
ATOM 2141 N N . LYS A 1 268 ? -44.132 -2.956 1.646 1.00 60.19 268 LYS A N 1
ATOM 2142 C CA . LYS A 1 268 ? -43.420 -3.751 0.625 1.00 60.19 268 LYS A CA 1
ATOM 2143 C C . LYS A 1 268 ? -42.121 -3.091 0.182 1.00 60.19 268 LYS A C 1
ATOM 2145 O O . LYS A 1 268 ? -41.183 -3.796 -0.155 1.00 60.19 268 LYS A O 1
ATOM 2150 N N . THR A 1 269 ? -42.080 -1.761 0.181 1.00 59.81 269 THR A N 1
ATOM 2151 C CA . THR A 1 269 ? -40.893 -0.973 -0.142 1.00 59.81 269 THR A CA 1
ATOM 2152 C C . THR A 1 269 ? -40.778 0.194 0.829 1.00 59.81 269 THR A C 1
ATOM 2154 O O . THR A 1 269 ? -41.702 0.558 1.557 1.00 59.81 269 THR A O 1
ATOM 2157 N N . THR A 1 270 ? -39.598 0.779 0.872 1.00 57.94 270 THR A N 1
ATOM 2158 C CA . THR A 1 270 ? -39.256 1.910 1.732 1.00 57.94 270 THR A CA 1
ATOM 2159 C C . THR A 1 270 ? -39.714 3.263 1.186 1.00 57.94 270 THR A C 1
ATOM 2161 O O . THR A 1 270 ? -39.699 4.248 1.921 1.00 57.94 270 THR A O 1
ATOM 2164 N N . ASP A 1 271 ? -40.180 3.319 -0.065 1.00 56.69 271 ASP A N 1
ATOM 2165 C CA . ASP A 1 271 ? -40.828 4.507 -0.635 1.00 56.69 271 ASP A CA 1
ATOM 2166 C C . ASP A 1 271 ? -42.210 4.788 -0.006 1.00 56.69 271 ASP A C 1
ATOM 2168 O O . ASP A 1 271 ? -42.664 5.930 -0.017 1.00 56.69 271 ASP A O 1
ATOM 2172 N N . ASP A 1 272 ? -42.831 3.793 0.643 1.00 57.88 272 ASP A N 1
ATOM 2173 C CA . ASP A 1 272 ? -44.104 3.931 1.372 1.00 57.88 272 ASP A CA 1
ATOM 2174 C C . ASP A 1 272 ? -43.949 4.604 2.759 1.00 57.88 272 ASP A C 1
ATOM 2176 O O . ASP A 1 272 ? -44.924 4.811 3.494 1.00 57.88 272 ASP A O 1
ATOM 2180 N N . ILE A 1 273 ? -42.721 4.955 3.157 1.00 61.72 273 ILE A N 1
ATOM 2181 C CA . ILE A 1 273 ? -42.395 5.449 4.499 1.00 61.72 273 ILE A CA 1
ATOM 2182 C C . ILE A 1 273 ? -42.612 6.970 4.594 1.00 61.72 273 ILE A C 1
ATOM 2184 O O . ILE A 1 273 ? -41.685 7.766 4.703 1.00 61.72 273 ILE A O 1
ATOM 2188 N N . THR A 1 274 ? -43.872 7.397 4.589 1.00 61.06 274 THR A N 1
ATOM 2189 C CA . THR A 1 274 ? -44.263 8.778 4.951 1.00 61.06 274 THR A CA 1
ATOM 2190 C C . THR A 1 274 ? -44.666 8.912 6.425 1.00 61.06 274 THR A C 1
ATOM 2192 O O . THR A 1 274 ? -44.651 10.009 6.976 1.00 61.06 274 THR A O 1
ATOM 2195 N N . ASN A 1 275 ? -44.952 7.791 7.101 1.00 65.44 275 ASN A N 1
ATOM 2196 C CA . ASN A 1 275 ? -45.490 7.735 8.467 1.00 65.44 275 ASN A CA 1
ATOM 2197 C C . ASN A 1 275 ? -44.469 7.192 9.483 1.00 65.44 275 ASN A C 1
ATOM 2199 O O . ASN A 1 275 ? -44.729 6.205 10.173 1.00 65.44 275 ASN A O 1
ATOM 2203 N N . MET A 1 276 ? -43.286 7.804 9.550 1.00 73.69 276 MET A N 1
ATOM 2204 C CA . MET A 1 276 ? -42.286 7.459 10.565 1.00 73.69 276 MET A CA 1
ATOM 2205 C C . MET A 1 276 ? -42.709 7.957 11.952 1.00 73.69 276 MET A C 1
ATOM 2207 O O . MET A 1 276 ? -43.168 9.088 12.099 1.00 73.69 276 MET A O 1
ATOM 2211 N N . GLN A 1 277 ? -42.494 7.138 12.981 1.00 76.56 277 GLN A N 1
ATOM 2212 C CA . GLN A 1 277 ? -42.633 7.552 14.380 1.00 76.56 277 GLN A CA 1
ATOM 2213 C C . GLN A 1 277 ? -41.282 8.001 14.946 1.00 76.56 277 GLN A C 1
ATOM 2215 O O . GLN A 1 277 ? -40.236 7.547 14.483 1.00 76.56 277 GLN A O 1
ATOM 2220 N N . GLU A 1 278 ? -41.307 8.863 15.968 1.00 80.00 278 GLU A N 1
ATOM 2221 C CA . GLU A 1 278 ? -40.108 9.348 16.669 1.00 80.00 278 GLU A CA 1
ATOM 2222 C C . GLU A 1 278 ? -39.035 9.884 15.708 1.00 80.00 278 GLU A C 1
ATOM 2224 O O . GLU A 1 278 ? -37.912 9.385 15.686 1.00 80.00 278 GLU A O 1
ATOM 2229 N N . THR A 1 279 ? -39.391 10.844 14.856 1.00 83.31 279 THR A N 1
ATOM 2230 C CA . THR A 1 279 ? -38.483 11.331 13.814 1.00 83.31 279 THR A CA 1
ATOM 2231 C C . THR A 1 279 ? -37.443 12.308 14.347 1.00 83.31 279 THR A C 1
ATOM 2233 O O . THR A 1 279 ? -37.766 13.176 15.155 1.00 83.31 279 THR A O 1
ATOM 2236 N N . ASN A 1 280 ? -36.223 12.220 13.825 1.00 85.94 280 ASN A N 1
ATOM 2237 C CA . ASN A 1 280 ? -35.133 13.157 14.059 1.00 85.94 280 ASN A CA 1
ATOM 2238 C C . ASN A 1 280 ? -34.441 13.475 12.732 1.00 85.94 280 ASN A C 1
ATOM 2240 O O . ASN A 1 280 ? -34.193 12.567 11.934 1.00 85.94 280 ASN A O 1
ATOM 2244 N N . ASP A 1 281 ? -34.097 14.743 12.529 1.00 89.06 281 ASP A N 1
ATOM 2245 C CA . ASP A 1 281 ? -33.291 15.159 11.387 1.00 89.06 281 ASP A CA 1
ATOM 2246 C C . ASP A 1 281 ? -31.801 15.006 11.724 1.00 89.06 281 ASP A C 1
ATOM 2248 O O . ASP A 1 281 ? -31.321 15.474 12.761 1.00 89.06 281 ASP A O 1
ATOM 2252 N N . VAL A 1 282 ? -31.081 14.319 10.843 1.00 88.25 282 VAL A N 1
ATOM 2253 C CA . VAL A 1 282 ? -29.649 14.044 10.925 1.00 88.25 282 VAL A CA 1
ATOM 2254 C C . VAL A 1 282 ? -29.004 14.628 9.676 1.00 88.25 282 VAL A C 1
ATOM 2256 O O . VAL A 1 282 ? -29.093 14.077 8.581 1.00 88.25 282 VAL A O 1
ATOM 2259 N N . ASP A 1 283 ? -28.369 15.779 9.844 1.00 89.50 283 ASP A N 1
ATOM 2260 C CA . ASP A 1 283 ? -27.553 16.374 8.795 1.00 89.50 283 ASP A CA 1
ATOM 2261 C C . ASP A 1 283 ? -26.157 15.733 8.807 1.00 89.50 283 ASP A C 1
ATOM 2263 O O . ASP A 1 283 ? -25.615 15.442 9.873 1.00 89.50 283 ASP A O 1
ATOM 2267 N N . MET A 1 284 ? -25.575 15.518 7.628 1.00 91.25 284 MET A N 1
ATOM 2268 C CA . MET A 1 284 ? -24.231 14.969 7.463 1.00 91.25 284 MET A CA 1
ATOM 2269 C C . MET A 1 284 ? -23.470 15.739 6.383 1.00 91.25 284 MET A C 1
ATOM 2271 O O . MET A 1 284 ? -23.821 15.702 5.203 1.00 91.25 284 MET A O 1
ATOM 2275 N N . LEU A 1 285 ? -22.403 16.425 6.783 1.00 90.25 285 LEU A N 1
ATOM 2276 C CA . LEU A 1 285 ? -21.439 17.042 5.883 1.00 90.25 285 LEU A CA 1
ATOM 2277 C C . LEU A 1 285 ? -20.490 15.975 5.332 1.00 90.25 285 LEU A C 1
ATOM 2279 O O . LEU A 1 285 ? -19.894 15.219 6.102 1.00 90.25 285 LEU A O 1
ATOM 2283 N N . VAL A 1 286 ? -20.324 15.928 4.013 1.00 88.00 286 VAL A N 1
ATOM 2284 C CA . VAL A 1 286 ? -19.487 14.932 3.333 1.00 88.00 286 VAL A CA 1
ATOM 2285 C C . VAL A 1 286 ? -18.541 15.615 2.365 1.00 88.00 286 VAL A C 1
ATOM 2287 O O . VAL A 1 286 ? -18.980 16.404 1.522 1.00 88.00 286 VAL A O 1
ATOM 2290 N N . SER A 1 287 ? -17.255 15.269 2.443 1.00 85.50 287 SER A N 1
ATOM 2291 C CA . SER A 1 287 ? -16.290 15.667 1.424 1.00 85.50 287 SER A CA 1
ATOM 2292 C C . SER A 1 287 ? -16.528 14.918 0.115 1.00 85.50 287 SER A C 1
ATOM 2294 O O . SER A 1 287 ? -16.238 13.726 -0.014 1.00 85.50 287 SER A O 1
ATOM 2296 N N . ASP A 1 288 ? -17.082 15.631 -0.865 1.00 78.31 288 ASP A N 1
ATOM 2297 C CA . ASP A 1 288 ? -17.301 15.120 -2.212 1.00 78.31 288 ASP A CA 1
ATOM 2298 C C . ASP A 1 288 ? -17.353 16.249 -3.256 1.00 78.31 288 ASP A C 1
ATOM 2300 O O . ASP A 1 288 ? -17.898 17.325 -3.000 1.00 78.31 288 ASP A O 1
ATOM 2304 N N . LYS A 1 289 ? -16.794 15.985 -4.445 1.00 73.25 289 LYS A N 1
ATOM 2305 C CA . LYS A 1 289 ? -16.719 16.924 -5.578 1.00 73.25 289 LYS A CA 1
ATOM 2306 C C . LYS A 1 289 ? -18.042 17.052 -6.356 1.00 73.25 289 LYS A C 1
ATOM 2308 O O . LYS A 1 289 ? -18.201 17.998 -7.116 1.00 73.25 289 LYS A O 1
ATOM 2313 N N . SER A 1 290 ? -18.994 16.132 -6.173 1.00 64.62 290 SER A N 1
ATOM 2314 C CA . SER A 1 290 ? -20.252 16.049 -6.943 1.00 64.62 290 SER A CA 1
ATOM 2315 C C . SER A 1 290 ? -21.359 17.036 -6.525 1.00 64.62 290 SER A C 1
ATOM 2317 O O . SER A 1 290 ? -22.409 17.082 -7.164 1.00 64.62 290 SER A O 1
ATOM 2319 N N . GLY A 1 291 ? -21.164 17.817 -5.455 1.00 56.97 291 GLY A N 1
ATOM 2320 C CA . GLY A 1 291 ? -22.163 18.753 -4.921 1.00 56.97 291 GLY A CA 1
ATOM 2321 C C . GLY A 1 291 ? -22.027 20.202 -5.409 1.00 56.97 291 GLY A C 1
ATOM 2322 O O . GLY A 1 291 ? -20.969 20.625 -5.870 1.00 56.97 291 GLY A O 1
ATOM 2323 N N . ASN A 1 292 ? -23.096 20.994 -5.236 1.00 53.75 292 ASN A N 1
ATOM 2324 C CA . ASN A 1 292 ? -23.136 22.444 -5.492 1.00 53.75 292 ASN A CA 1
ATOM 2325 C C . ASN A 1 292 ? -22.243 23.233 -4.514 1.00 53.75 292 ASN A C 1
ATOM 2327 O O . ASN A 1 292 ? -22.749 23.921 -3.633 1.00 53.75 292 ASN A O 1
ATOM 2331 N N . GLY A 1 293 ? -20.924 23.158 -4.691 1.00 62.00 293 GLY A N 1
ATOM 2332 C CA . GLY A 1 293 ? -19.944 24.030 -4.044 1.00 62.00 293 GLY A CA 1
ATOM 2333 C C . GLY A 1 293 ? -19.971 24.055 -2.510 1.00 62.00 293 GLY A C 1
ATOM 2334 O O . GLY A 1 293 ? -20.645 23.282 -1.838 1.00 62.00 293 GLY A O 1
ATOM 2335 N N . PHE A 1 294 ? -19.176 24.959 -1.945 1.00 66.25 294 PHE A N 1
ATOM 2336 C CA . PHE A 1 294 ? -19.119 25.207 -0.509 1.00 66.25 294 PHE A CA 1
ATOM 2337 C C . PHE A 1 294 ? -20.308 26.082 -0.093 1.00 66.25 294 PHE A C 1
ATOM 2339 O O . PHE A 1 294 ? -20.507 27.150 -0.675 1.00 66.25 294 PHE A O 1
ATOM 2346 N N . ASN A 1 295 ? -21.067 25.661 0.926 1.00 67.94 295 ASN A N 1
ATOM 2347 C CA . ASN A 1 295 ? -22.059 26.525 1.581 1.00 67.94 295 ASN A CA 1
ATOM 2348 C C . ASN A 1 295 ? -21.399 27.823 2.084 1.00 67.94 295 ASN A C 1
ATOM 2350 O O . ASN A 1 295 ? -20.201 27.828 2.368 1.00 67.94 295 ASN A O 1
ATOM 2354 N N . ASP A 1 296 ? -22.181 28.897 2.251 1.00 64.94 296 ASP A N 1
ATOM 2355 C CA . ASP A 1 296 ? -21.675 30.228 2.627 1.00 64.94 296 ASP A CA 1
ATOM 2356 C C . ASP A 1 296 ? -20.738 30.211 3.848 1.00 64.94 296 ASP A C 1
ATOM 2358 O O . ASP A 1 296 ? -19.662 30.809 3.797 1.00 64.94 296 ASP A O 1
ATOM 2362 N N . ASP A 1 297 ? -21.084 29.444 4.886 1.00 67.25 297 ASP A N 1
ATOM 2363 C CA . ASP A 1 297 ? -20.276 29.301 6.103 1.00 67.25 297 ASP A CA 1
ATOM 2364 C C . ASP A 1 297 ? -18.897 28.665 5.838 1.00 67.25 297 ASP A C 1
ATOM 2366 O O . ASP A 1 297 ? -17.910 29.027 6.474 1.00 67.25 297 ASP A O 1
ATOM 2370 N N . LEU A 1 298 ? -18.804 27.741 4.874 1.00 80.25 298 LEU A N 1
ATOM 2371 C CA . LEU A 1 298 ? -17.613 26.934 4.574 1.00 80.25 298 LEU A CA 1
ATOM 2372 C C . LEU A 1 298 ? -16.845 27.438 3.345 1.00 80.25 298 LEU A C 1
ATOM 2374 O O . LEU A 1 298 ? -15.968 26.740 2.842 1.00 80.25 298 LEU A O 1
ATOM 2378 N N . LYS A 1 299 ? -17.121 28.656 2.862 1.00 80.75 299 LYS A N 1
ATOM 2379 C CA . LYS A 1 299 ? -16.405 29.252 1.718 1.00 80.75 299 LYS A CA 1
ATOM 2380 C C . LYS A 1 299 ? -14.891 29.315 1.912 1.00 80.75 299 LYS A C 1
ATOM 2382 O O . LYS A 1 299 ? -14.165 29.100 0.949 1.00 80.75 299 LYS A O 1
ATOM 2387 N N . VAL A 1 300 ? -14.423 29.535 3.142 1.00 83.62 300 VAL A N 1
ATOM 2388 C CA . VAL A 1 300 ? -12.986 29.522 3.478 1.00 83.62 300 VAL A CA 1
ATOM 2389 C C . VAL A 1 300 ? -12.332 28.164 3.192 1.00 83.62 300 VAL A C 1
ATOM 2391 O O . VAL A 1 300 ? -11.165 28.087 2.828 1.00 83.62 300 VAL A O 1
ATOM 2394 N N . CYS A 1 301 ? -13.098 27.070 3.247 1.00 83.94 301 CYS A N 1
ATOM 2395 C CA . CYS A 1 301 ? -12.597 25.745 2.892 1.00 83.94 301 CYS A CA 1
ATOM 2396 C C . CYS A 1 301 ? -12.352 25.555 1.392 1.00 83.94 301 CYS A C 1
ATOM 2398 O O . CYS A 1 301 ? -11.689 24.594 1.010 1.00 83.94 301 CYS A O 1
ATOM 2400 N N . LYS A 1 302 ? -12.878 26.451 0.547 1.00 82.44 302 LYS A N 1
ATOM 2401 C CA . LYS A 1 302 ? -12.610 26.450 -0.893 1.00 82.44 302 LYS A CA 1
ATOM 2402 C C . LYS A 1 302 ? -11.202 26.948 -1.195 1.00 82.44 302 LYS A C 1
ATOM 2404 O O . LYS A 1 302 ? -10.543 26.406 -2.073 1.00 82.44 302 LYS A O 1
ATOM 2409 N N . THR A 1 303 ? -10.776 28.003 -0.506 1.00 77.69 303 THR A N 1
ATOM 2410 C CA . THR A 1 303 ? -9.471 28.638 -0.723 1.00 77.69 303 THR A CA 1
ATOM 2411 C C . THR A 1 303 ? -8.365 27.937 0.060 1.00 77.69 303 THR A C 1
ATOM 2413 O O . THR A 1 303 ? -7.234 27.896 -0.408 1.00 77.69 303 THR A O 1
ATOM 2416 N N . SER A 1 304 ? -8.703 27.262 1.167 1.00 81.44 304 SER A N 1
ATOM 2417 C CA . SER A 1 304 ? -7.733 26.525 1.986 1.00 81.44 304 SER A CA 1
ATOM 2418 C C . SER A 1 304 ? -7.074 25.316 1.307 1.00 81.44 304 SER A C 1
ATOM 2420 O O . SER A 1 304 ? -6.056 24.819 1.794 1.00 81.44 304 SER A O 1
ATOM 2422 N N . GLY A 1 305 ? -7.669 24.782 0.234 1.00 81.75 305 GLY A N 1
ATOM 2423 C CA . GLY A 1 305 ? -7.169 23.593 -0.467 1.00 81.75 305 GLY A CA 1
ATOM 2424 C C . GLY A 1 305 ? -7.261 22.283 0.335 1.00 81.75 305 GLY A C 1
ATOM 2425 O O . GLY A 1 305 ? -6.671 21.277 -0.058 1.00 81.75 305 GLY A O 1
ATOM 2426 N N . ILE A 1 306 ? -7.983 22.260 1.466 1.00 85.25 306 ILE A N 1
ATOM 2427 C CA . ILE A 1 306 ? -8.191 21.031 2.259 1.00 85.25 306 ILE A CA 1
ATOM 2428 C C . ILE A 1 306 ? -9.226 20.127 1.581 1.00 85.25 306 ILE A C 1
ATOM 2430 O O . ILE A 1 306 ? -9.043 18.913 1.451 1.00 85.25 306 ILE A O 1
ATOM 2434 N N . PHE A 1 307 ? -10.328 20.718 1.132 1.00 87.19 307 PHE A N 1
ATOM 2435 C CA . PHE A 1 307 ? -11.431 20.017 0.492 1.00 87.19 307 PHE A CA 1
ATOM 2436 C C . PHE A 1 307 ? -11.612 20.537 -0.928 1.00 87.19 307 PHE A C 1
ATOM 2438 O O . PHE A 1 307 ? -11.397 21.711 -1.198 1.00 87.19 307 PHE A O 1
ATOM 2445 N N . GLU A 1 308 ? -12.038 19.665 -1.835 1.00 80.62 308 GLU A N 1
ATOM 2446 C CA . GLU A 1 308 ? -12.375 20.061 -3.209 1.00 80.62 308 GLU A CA 1
ATOM 2447 C C . GLU A 1 308 ? -13.879 20.345 -3.350 1.00 80.62 308 GLU A C 1
ATOM 2449 O O . GLU A 1 308 ? -14.305 21.088 -4.229 1.00 80.62 308 GLU A O 1
ATOM 2454 N N . GLY A 1 309 ? -14.683 19.795 -2.437 1.00 84.81 309 GLY A N 1
ATOM 2455 C CA . GLY A 1 309 ? -16.110 20.046 -2.302 1.00 84.81 309 GLY A CA 1
ATOM 2456 C C . GLY A 1 309 ? -16.637 19.489 -0.980 1.00 84.81 309 GLY A C 1
ATOM 2457 O O . GLY A 1 309 ? -16.084 18.533 -0.425 1.00 84.81 309 GLY A O 1
ATOM 2458 N N . LEU A 1 310 ? -17.689 20.120 -0.461 1.00 86.00 310 LEU A N 1
ATOM 2459 C CA . LEU A 1 310 ? -18.391 19.718 0.755 1.00 86.00 310 LEU A CA 1
ATOM 2460 C C . LEU A 1 310 ? -19.892 19.778 0.483 1.00 86.00 310 LEU A C 1
ATOM 2462 O O . LEU A 1 310 ? -20.448 20.860 0.305 1.00 86.00 310 LEU A O 1
ATOM 2466 N N . ARG A 1 311 ? -20.555 18.622 0.470 1.00 86.62 311 ARG A N 1
ATOM 2467 C CA . ARG A 1 311 ? -22.011 18.535 0.304 1.00 86.62 311 ARG A CA 1
ATOM 2468 C C . ARG A 1 311 ? -22.691 18.230 1.635 1.00 86.62 311 ARG A C 1
ATOM 2470 O O . ARG A 1 311 ? -22.101 17.615 2.520 1.00 86.62 311 ARG A O 1
ATOM 2477 N N . LYS A 1 312 ? -23.951 18.644 1.762 1.00 87.31 312 LYS A N 1
ATOM 2478 C CA . LYS A 1 312 ? -24.777 18.399 2.948 1.00 87.31 312 LYS A CA 1
ATOM 2479 C C . LYS A 1 312 ? -25.875 17.388 2.626 1.00 87.31 312 LYS A C 1
ATOM 2481 O O . LYS A 1 312 ? -26.804 17.721 1.890 1.00 87.31 312 LYS A O 1
ATOM 2486 N N . ASP A 1 313 ? -25.797 16.205 3.224 1.00 89.56 313 ASP A N 1
ATOM 2487 C CA . ASP A 1 313 ? -26.858 15.201 3.160 1.00 89.56 313 ASP A CA 1
ATOM 2488 C C . ASP A 1 313 ? -27.813 15.384 4.327 1.00 89.56 313 ASP A C 1
ATOM 2490 O O . ASP A 1 313 ? -27.411 15.344 5.488 1.00 89.56 313 ASP A O 1
ATOM 2494 N N . GLN A 1 314 ? -29.089 15.579 4.015 1.00 90.38 314 GLN A N 1
ATOM 2495 C CA . GLN A 1 314 ? -30.127 15.783 5.017 1.00 90.38 314 GLN A CA 1
ATOM 2496 C C . GLN A 1 314 ? -30.947 14.506 5.147 1.00 90.38 314 GLN A C 1
ATOM 2498 O O . GLN A 1 314 ? -31.749 14.185 4.262 1.00 90.38 314 GLN A O 1
ATOM 2503 N N . TRP A 1 315 ? -30.733 13.780 6.239 1.00 91.69 315 TRP A N 1
ATOM 2504 C CA . TRP A 1 315 ? -31.437 12.543 6.539 1.00 91.69 315 TRP A CA 1
ATOM 2505 C C . TRP A 1 315 ? -32.559 12.786 7.538 1.00 91.69 315 TRP A C 1
ATOM 2507 O O . TRP A 1 315 ? -32.381 13.472 8.539 1.00 91.69 315 TRP A O 1
ATOM 2517 N N . LYS A 1 316 ? -33.708 12.161 7.305 1.00 91.25 316 LYS A N 1
ATOM 2518 C CA . LYS A 1 316 ? -34.797 12.064 8.270 1.00 91.25 316 LYS A CA 1
ATOM 2519 C C . LYS A 1 316 ? -34.870 10.635 8.782 1.00 91.25 316 LYS A C 1
ATOM 2521 O O . LYS A 1 316 ? -35.194 9.718 8.028 1.00 91.25 316 LYS A O 1
ATOM 2526 N N . CYS A 1 317 ? -34.544 10.438 10.053 1.00 90.19 317 CYS A N 1
ATOM 2527 C CA . CYS A 1 317 ? -34.497 9.125 10.684 1.00 90.19 317 CYS A CA 1
ATOM 2528 C C . CYS A 1 317 ? -35.687 8.920 11.617 1.00 90.19 317 CYS A C 1
ATOM 2530 O O . CYS A 1 317 ? -36.022 9.803 12.398 1.00 90.19 317 CYS A O 1
ATOM 2532 N N . GLY A 1 318 ? -36.305 7.745 11.583 1.00 87.81 318 GLY A N 1
ATOM 2533 C CA . GLY A 1 318 ? -37.473 7.414 12.393 1.00 87.81 318 GLY A CA 1
ATOM 2534 C C . GLY A 1 318 ? -37.669 5.908 12.542 1.00 87.81 318 GLY A C 1
ATOM 2535 O O . GLY A 1 318 ? -36.845 5.109 12.096 1.00 87.81 318 GLY A O 1
ATOM 2536 N N . LYS A 1 319 ? -38.747 5.510 13.218 1.00 85.44 319 LYS A N 1
ATOM 2537 C CA . LYS A 1 319 ? -39.096 4.105 13.452 1.00 85.44 319 LYS A CA 1
ATOM 2538 C C . LYS A 1 319 ? -40.262 3.678 12.564 1.00 85.44 319 LYS A C 1
ATOM 2540 O O . LYS A 1 319 ? -41.269 4.382 12.479 1.00 85.44 319 LYS A O 1
ATOM 2545 N N . VAL A 1 320 ? -40.130 2.511 11.933 1.00 82.00 320 VAL A N 1
ATOM 2546 C CA . VAL A 1 320 ? -41.129 1.911 11.032 1.00 82.00 320 VAL A CA 1
ATOM 2547 C C . VAL A 1 320 ? -41.220 0.419 11.315 1.00 82.00 320 VAL A C 1
ATOM 2549 O O . VAL A 1 320 ? -40.236 -0.295 11.166 1.00 82.00 320 VAL A O 1
ATOM 2552 N N . CYS A 1 321 ? -42.382 -0.071 11.755 1.00 78.50 321 CYS A N 1
ATOM 2553 C CA . CYS A 1 321 ? -42.594 -1.489 12.091 1.00 78.50 321 CYS A CA 1
ATOM 2554 C C . CYS A 1 321 ? -41.508 -2.111 13.003 1.00 78.50 321 CYS A C 1
ATOM 2556 O O . CYS A 1 321 ? -41.197 -3.295 12.891 1.00 78.50 321 CYS A O 1
ATOM 2558 N N . GLY A 1 322 ? -40.904 -1.319 13.897 1.00 76.25 322 GLY A N 1
ATOM 2559 C CA . GLY A 1 322 ? -39.815 -1.771 14.770 1.00 76.25 322 GLY A CA 1
ATOM 2560 C C . GLY A 1 322 ? -38.395 -1.563 14.227 1.00 76.25 322 GLY A C 1
ATOM 2561 O O . GLY A 1 322 ? -37.460 -1.726 15.001 1.00 76.25 322 GLY A O 1
ATOM 2562 N N . TYR A 1 323 ? -38.232 -1.152 12.967 1.00 79.75 323 TYR A N 1
ATOM 2563 C CA . TYR A 1 323 ? -36.944 -0.864 12.326 1.00 79.75 323 TYR A CA 1
ATOM 2564 C C . TYR A 1 323 ? -36.606 0.623 12.427 1.00 79.75 323 TYR A C 1
ATOM 2566 O O . TYR A 1 323 ? -37.486 1.472 12.268 1.00 79.75 323 TYR A O 1
ATOM 2574 N N . ASN A 1 324 ? -35.336 0.944 12.674 1.00 86.06 324 ASN A N 1
ATOM 2575 C CA . ASN A 1 324 ? -34.833 2.316 12.674 1.00 86.06 324 ASN A CA 1
ATOM 2576 C C . ASN A 1 324 ? -34.295 2.668 11.287 1.00 86.06 324 ASN A C 1
ATOM 2578 O O . ASN A 1 324 ? -33.224 2.212 10.886 1.00 86.06 324 ASN A O 1
ATOM 2582 N N . VAL A 1 325 ? -35.053 3.487 10.568 1.00 87.19 325 VAL A N 1
ATOM 2583 C CA . VAL A 1 325 ? -34.853 3.781 9.148 1.00 87.19 325 VAL A CA 1
ATOM 2584 C C . VAL A 1 325 ? -34.496 5.245 8.981 1.00 87.19 325 VAL A C 1
ATOM 2586 O O . VAL A 1 325 ? -35.085 6.099 9.637 1.00 87.19 325 VAL A O 1
ATOM 2589 N N . CYS A 1 326 ? -33.571 5.535 8.078 1.00 89.69 326 CYS A N 1
ATOM 2590 C CA . CYS A 1 326 ? -33.201 6.877 7.666 1.00 89.69 326 CYS A CA 1
ATOM 2591 C C . CYS A 1 326 ? -33.508 7.072 6.187 1.00 89.69 326 CYS A C 1
ATOM 2593 O O . CYS A 1 326 ? -33.183 6.225 5.356 1.00 89.69 326 CYS A O 1
ATOM 2595 N N . PHE A 1 327 ? -34.134 8.198 5.870 1.00 88.38 327 PHE A N 1
ATOM 2596 C CA . PHE A 1 327 ? -34.518 8.598 4.525 1.00 88.38 327 PHE A CA 1
ATOM 2597 C C . PHE A 1 327 ? -33.747 9.843 4.104 1.00 88.38 327 PHE A C 1
ATOM 2599 O O . PHE A 1 327 ? -33.687 10.809 4.862 1.00 88.38 327 PHE A O 1
ATOM 2606 N N . LEU A 1 328 ? -33.180 9.835 2.902 1.00 88.19 328 LEU A N 1
ATOM 2607 C CA . LEU A 1 328 ? -32.470 10.981 2.356 1.00 88.19 328 LEU A CA 1
ATOM 2608 C C . LEU A 1 328 ? -33.449 11.930 1.664 1.00 88.19 328 LEU A C 1
ATOM 2610 O O . LEU A 1 328 ? -34.104 11.559 0.689 1.00 88.19 328 LEU A O 1
ATOM 2614 N N . ASN A 1 329 ? -33.508 13.180 2.124 1.00 85.00 329 ASN A N 1
ATOM 2615 C CA . ASN A 1 329 ? -34.454 14.170 1.603 1.00 85.00 329 ASN A CA 1
ATOM 2616 C C . ASN A 1 329 ? -34.207 14.515 0.122 1.00 85.00 329 ASN A C 1
ATOM 2618 O O . ASN A 1 329 ? -35.160 14.710 -0.631 1.00 85.00 329 ASN A O 1
ATOM 2622 N N . LYS A 1 330 ? -32.937 14.595 -0.299 1.00 84.81 330 LYS A N 1
ATOM 2623 C CA . LYS A 1 330 ? -32.524 14.905 -1.678 1.00 84.81 330 LYS A CA 1
ATOM 2624 C C . LYS A 1 330 ? -31.711 13.753 -2.256 1.00 84.81 330 LYS A C 1
ATOM 2626 O O . LYS A 1 330 ? -30.518 13.645 -1.997 1.00 84.81 330 LYS A O 1
ATOM 2631 N N . PHE A 1 331 ? -32.363 12.898 -3.035 1.00 82.31 331 PHE A N 1
ATOM 2632 C CA . PHE A 1 331 ? -31.736 11.724 -3.633 1.00 82.31 331 PHE A CA 1
ATOM 2633 C C . PHE A 1 331 ? -31.357 11.968 -5.096 1.00 82.31 331 PHE A C 1
ATOM 2635 O O . PHE A 1 331 ? -32.189 12.356 -5.914 1.00 82.31 331 PHE A O 1
ATOM 2642 N N . HIS A 1 332 ? -30.102 11.670 -5.416 1.00 79.81 332 HIS A N 1
ATOM 2643 C CA . HIS A 1 332 ? -29.545 11.696 -6.767 1.00 79.81 332 HIS A CA 1
ATOM 2644 C C . HIS A 1 332 ? -28.840 10.366 -7.016 1.00 79.81 332 HIS A C 1
ATOM 2646 O O . HIS A 1 332 ? -27.906 10.055 -6.279 1.00 79.81 332 HIS A O 1
ATOM 2652 N N . LYS A 1 333 ? -29.273 9.606 -8.029 1.00 73.56 333 LYS A N 1
ATOM 2653 C CA . LYS A 1 333 ? -28.751 8.259 -8.330 1.00 73.56 333 LYS A CA 1
ATOM 2654 C C . LYS A 1 333 ? -27.254 8.247 -8.656 1.00 73.56 333 LYS A C 1
ATOM 2656 O O . LYS A 1 333 ? -26.588 7.267 -8.367 1.00 73.56 333 LYS A O 1
ATOM 2661 N N . ASP A 1 334 ? -26.728 9.347 -9.191 1.00 70.25 334 ASP A N 1
ATOM 2662 C CA . ASP A 1 334 ? -25.308 9.471 -9.548 1.00 70.25 334 ASP A CA 1
ATOM 2663 C C . ASP A 1 334 ? -24.390 9.713 -8.335 1.00 70.25 334 ASP A C 1
ATOM 2665 O O . ASP A 1 334 ? -23.170 9.611 -8.452 1.00 70.25 334 ASP A O 1
ATOM 2669 N N . ILE A 1 335 ? -24.970 10.064 -7.180 1.00 74.50 335 ILE A N 1
ATOM 2670 C CA . ILE A 1 335 ? -24.251 10.436 -5.946 1.00 74.50 335 ILE A CA 1
ATOM 2671 C C . ILE A 1 335 ? -24.563 9.462 -4.804 1.00 74.50 335 ILE A C 1
ATOM 2673 O O . ILE A 1 335 ? -23.731 9.242 -3.925 1.00 74.50 335 ILE A O 1
ATOM 2677 N N . HIS A 1 336 ? -25.776 8.909 -4.784 1.00 80.38 336 HIS A N 1
ATOM 2678 C CA . HIS A 1 336 ? -26.297 8.137 -3.667 1.00 80.38 336 HIS A CA 1
ATOM 2679 C C . HIS A 1 336 ? -26.723 6.744 -4.121 1.00 80.38 336 HIS A C 1
ATOM 2681 O O . HIS A 1 336 ? -27.592 6.601 -4.978 1.00 80.38 336 HIS A O 1
ATOM 2687 N N . ASP A 1 337 ? -26.185 5.738 -3.439 1.00 76.31 337 ASP A N 1
ATOM 2688 C CA . ASP A 1 337 ? -26.480 4.319 -3.663 1.00 76.31 337 ASP A CA 1
ATOM 2689 C C . ASP A 1 337 ? -27.957 3.990 -3.383 1.00 76.31 337 ASP A C 1
ATOM 2691 O O . ASP A 1 337 ? -28.611 3.240 -4.101 1.00 76.31 337 ASP A O 1
ATOM 2695 N N . LYS A 1 338 ? -28.516 4.572 -2.312 1.00 81.94 338 LYS A N 1
ATOM 2696 C CA . LYS A 1 338 ? -29.864 4.247 -1.838 1.00 81.94 338 LYS A CA 1
ATOM 2697 C C . LYS A 1 338 ? -30.533 5.449 -1.192 1.00 81.94 338 LYS A C 1
ATOM 2699 O O . LYS A 1 338 ? -29.911 6.206 -0.449 1.00 81.94 338 LYS A O 1
ATOM 2704 N N . LYS A 1 339 ? -31.831 5.598 -1.453 1.00 84.31 339 LYS A N 1
ATOM 2705 C CA . LYS A 1 339 ? -32.667 6.675 -0.900 1.00 84.31 339 LYS A CA 1
ATOM 2706 C C . LYS A 1 339 ? -32.964 6.489 0.588 1.00 84.31 339 LYS A C 1
ATOM 2708 O O . LYS A 1 339 ? -33.212 7.453 1.305 1.00 84.31 339 LYS A O 1
ATOM 2713 N N . ASN A 1 340 ? -32.934 5.248 1.057 1.00 86.56 340 ASN A N 1
ATOM 2714 C CA . ASN A 1 340 ? -33.233 4.886 2.431 1.00 86.56 340 ASN A CA 1
ATOM 2715 C C . ASN A 1 340 ? -32.310 3.770 2.906 1.00 86.56 340 ASN A C 1
ATOM 2717 O O . ASN A 1 340 ? -32.018 2.829 2.171 1.00 86.56 340 ASN A O 1
ATOM 2721 N N . ILE A 1 341 ? -31.902 3.850 4.161 1.00 88.06 341 ILE A N 1
ATOM 2722 C CA . ILE A 1 341 ? -30.987 2.899 4.788 1.00 88.06 341 ILE A CA 1
ATOM 2723 C C . ILE A 1 341 ? -31.369 2.714 6.252 1.00 88.06 341 ILE A C 1
ATOM 2725 O O . ILE A 1 341 ? -32.143 3.489 6.814 1.00 88.06 341 ILE A O 1
ATOM 2729 N N . GLU A 1 342 ? -30.830 1.686 6.888 1.00 87.62 342 GLU A N 1
ATOM 2730 C CA . GLU A 1 342 ? -30.953 1.525 8.334 1.00 87.62 342 GLU A CA 1
ATOM 2731 C C . GLU A 1 342 ? -30.034 2.510 9.071 1.00 87.62 342 GLU A C 1
ATOM 2733 O O . GLU A 1 342 ? -28.963 2.871 8.576 1.00 87.62 342 GLU A O 1
ATOM 2738 N N . ILE A 1 343 ? -30.412 2.918 10.287 1.00 88.94 343 ILE A N 1
ATOM 2739 C CA . ILE A 1 343 ? -29.606 3.852 11.096 1.00 88.94 343 ILE A CA 1
ATOM 2740 C C . ILE A 1 343 ? -28.175 3.347 11.336 1.00 88.94 343 ILE A C 1
ATOM 2742 O O . ILE A 1 343 ? -27.252 4.152 11.374 1.00 88.94 343 ILE A O 1
ATOM 2746 N N . ARG A 1 344 ? -27.966 2.026 11.451 1.00 88.06 344 ARG A N 1
ATOM 2747 C CA . ARG A 1 344 ? -26.631 1.427 11.634 1.00 88.06 344 ARG A CA 1
ATOM 2748 C C . ARG A 1 344 ? -25.718 1.645 10.423 1.00 88.06 344 ARG A C 1
ATOM 2750 O O . ARG A 1 344 ? -24.537 1.931 10.599 1.00 88.06 344 ARG A O 1
ATOM 2757 N N . ALA A 1 345 ? -26.279 1.598 9.213 1.00 89.50 345 ALA A N 1
ATOM 2758 C CA . ALA A 1 345 ? -25.555 1.903 7.984 1.00 89.50 345 ALA A CA 1
ATOM 2759 C C . ALA A 1 345 ? -25.232 3.400 7.892 1.00 89.50 345 ALA A C 1
ATOM 2761 O O . ALA A 1 345 ? -24.108 3.762 7.558 1.00 89.50 345 ALA A O 1
ATOM 2762 N N . LEU A 1 346 ? -26.174 4.280 8.262 1.00 92.19 346 LEU A N 1
ATOM 2763 C CA . LEU A 1 346 ? -25.904 5.722 8.309 1.00 92.19 346 LEU A CA 1
ATOM 2764 C C . LEU A 1 346 ? -24.812 6.062 9.338 1.00 92.19 346 LEU A C 1
ATOM 2766 O O . LEU A 1 346 ? -23.920 6.853 9.042 1.00 92.19 346 LEU A O 1
ATOM 2770 N N . PHE A 1 347 ? -24.856 5.439 10.518 1.00 92.19 347 PHE A N 1
ATOM 2771 C CA . PHE A 1 347 ? -23.863 5.621 11.578 1.00 92.19 347 PHE A CA 1
ATOM 2772 C C . PHE A 1 347 ? -22.461 5.183 11.131 1.00 92.19 347 PHE A C 1
ATOM 2774 O O . PHE A 1 347 ? -21.510 5.950 11.282 1.00 92.19 347 PHE A O 1
ATOM 2781 N N . LYS A 1 348 ? -22.341 4.016 10.477 1.00 90.81 348 LYS A N 1
ATOM 2782 C CA . LYS A 1 348 ? -21.087 3.575 9.845 1.00 90.81 348 LYS A CA 1
ATOM 2783 C C . LYS A 1 348 ? -20.580 4.577 8.810 1.00 90.81 348 LYS A C 1
ATOM 2785 O O . LYS A 1 348 ? -19.437 5.010 8.911 1.00 90.81 348 LYS A O 1
ATOM 2790 N N . ARG A 1 349 ? -21.424 4.980 7.853 1.00 91.50 349 ARG A N 1
ATOM 2791 C CA . ARG A 1 349 ? -21.048 5.935 6.795 1.00 91.50 349 ARG A CA 1
ATOM 2792 C C . ARG A 1 349 ? -20.540 7.251 7.367 1.00 91.50 349 ARG A C 1
ATOM 2794 O O . ARG A 1 349 ? -19.570 7.808 6.860 1.00 91.50 349 ARG A O 1
ATOM 2801 N N . TRP A 1 350 ? -21.192 7.754 8.416 1.00 94.56 350 TRP A N 1
ATOM 2802 C CA . TRP A 1 350 ? -20.760 8.975 9.087 1.00 94.56 350 TRP A CA 1
ATOM 2803 C C . TRP A 1 350 ? -19.364 8.820 9.684 1.00 94.56 350 TRP A C 1
ATOM 2805 O O . TRP A 1 350 ? -18.524 9.683 9.451 1.00 94.56 350 TRP A O 1
ATOM 2815 N N . LEU A 1 351 ? -19.096 7.710 10.380 1.00 93.62 351 LEU A N 1
ATOM 2816 C CA . LEU A 1 351 ? -17.779 7.414 10.949 1.00 93.62 351 LEU A CA 1
ATOM 2817 C C . LEU A 1 351 ? -16.701 7.269 9.868 1.00 93.62 351 LEU A C 1
ATOM 2819 O O . LEU A 1 351 ? -15.637 7.867 9.995 1.00 93.62 351 LEU A O 1
ATOM 2823 N N . GLU A 1 352 ? -16.977 6.553 8.774 1.00 90.06 352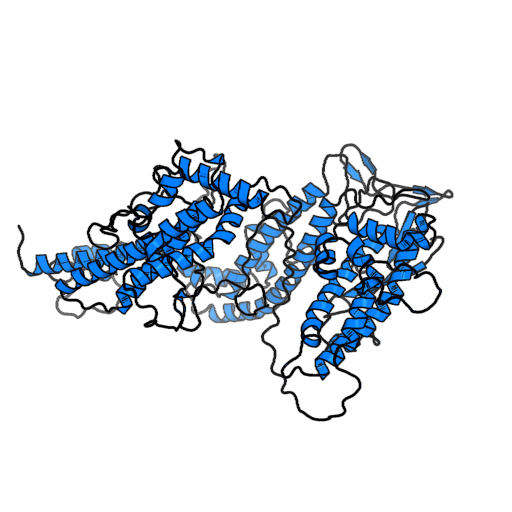 GLU A N 1
ATOM 2824 C CA . GLU A 1 352 ? -16.035 6.427 7.650 1.00 90.06 352 GLU A CA 1
ATOM 2825 C C . GLU A 1 352 ? -15.675 7.794 7.064 1.00 90.06 352 GLU A C 1
ATOM 2827 O O . GLU A 1 352 ? -14.498 8.113 6.907 1.00 90.06 352 GLU A O 1
ATOM 2832 N N . LYS A 1 353 ? -16.681 8.638 6.800 1.00 91.75 353 LYS A N 1
ATOM 2833 C CA . LYS A 1 353 ? -16.450 9.999 6.296 1.00 91.75 353 LYS A CA 1
ATOM 2834 C C . LYS A 1 353 ? -15.755 10.894 7.304 1.00 91.75 353 LYS A C 1
ATOM 2836 O O . LYS A 1 353 ? -14.911 11.691 6.912 1.00 91.75 353 LYS A O 1
ATOM 2841 N N . PHE A 1 354 ? -16.063 10.744 8.586 1.00 94.56 354 PHE A N 1
ATOM 2842 C CA . PHE A 1 354 ? -15.374 11.461 9.644 1.00 94.56 354 PHE A CA 1
ATOM 2843 C C . PHE A 1 354 ? -13.879 11.128 9.665 1.00 94.56 354 PHE A C 1
ATOM 2845 O O . PHE A 1 354 ? -13.075 12.055 9.652 1.00 94.56 354 PHE A O 1
ATOM 2852 N N . PHE A 1 355 ? -13.490 9.848 9.647 1.00 92.88 355 PHE A N 1
ATOM 2853 C CA . PHE A 1 355 ? -12.071 9.485 9.675 1.00 92.88 355 PHE A CA 1
ATOM 2854 C C . PHE A 1 355 ? -11.337 9.839 8.376 1.00 92.88 355 PHE A C 1
ATOM 2856 O O . PHE A 1 355 ? -10.188 10.278 8.437 1.00 92.88 355 PHE A O 1
ATOM 2863 N N . GLU A 1 356 ? -11.986 9.697 7.214 1.00 89.38 356 GLU A N 1
ATOM 2864 C CA . GLU A 1 356 ? -11.440 10.159 5.928 1.00 89.38 356 GLU A CA 1
ATOM 2865 C C . GLU A 1 356 ? -11.117 11.661 5.978 1.00 89.38 356 GLU A C 1
ATOM 2867 O O . GLU A 1 356 ? -9.979 12.063 5.721 1.00 89.38 356 GLU A O 1
ATOM 2872 N N . ASP A 1 357 ? -12.094 12.482 6.372 1.00 92.38 357 ASP A N 1
ATOM 2873 C CA . ASP A 1 357 ? -11.931 13.931 6.494 1.00 92.38 357 ASP A CA 1
ATOM 2874 C C . ASP A 1 357 ? -10.888 14.292 7.563 1.00 92.38 357 ASP A C 1
ATOM 2876 O O . ASP A 1 357 ? -10.030 15.141 7.327 1.00 92.38 357 ASP A O 1
ATOM 2880 N N . TYR A 1 358 ? -10.919 13.631 8.722 1.00 92.94 358 TYR A N 1
ATOM 2881 C CA . TYR A 1 358 ? -10.001 13.869 9.837 1.00 92.94 358 TYR A CA 1
ATOM 2882 C C . TYR A 1 358 ? -8.540 13.633 9.441 1.00 92.94 358 TYR A C 1
ATOM 2884 O O . TYR A 1 358 ? -7.681 14.492 9.656 1.00 92.94 358 TYR A O 1
ATOM 2892 N N . ASN A 1 359 ? -8.259 12.483 8.823 1.00 90.88 359 ASN A N 1
ATOM 2893 C CA . ASN A 1 359 ? -6.919 12.129 8.364 1.00 90.88 359 ASN A CA 1
ATOM 2894 C C . ASN A 1 359 ? -6.448 13.077 7.253 1.00 90.88 359 ASN A C 1
ATOM 2896 O O . ASN A 1 359 ? -5.296 13.516 7.266 1.00 90.88 359 ASN A O 1
ATOM 2900 N N . LYS A 1 360 ? -7.348 13.465 6.338 1.00 90.12 360 LYS A N 1
ATOM 2901 C CA . LYS A 1 360 ? -7.061 14.454 5.290 1.00 90.12 360 LYS A CA 1
ATOM 2902 C C . LYS A 1 360 ? -6.705 15.821 5.874 1.00 90.12 360 LYS A C 1
ATOM 2904 O O . LYS A 1 360 ? -5.723 16.432 5.450 1.00 90.12 360 LYS A O 1
ATOM 2909 N N . ILE A 1 361 ? -7.479 16.288 6.854 1.00 90.62 361 ILE A N 1
ATOM 2910 C CA . ILE A 1 361 ? -7.211 17.542 7.555 1.00 90.62 361 ILE A CA 1
ATOM 2911 C C . ILE A 1 361 ? -5.839 17.473 8.225 1.00 90.62 361 ILE A C 1
ATOM 2913 O O . ILE A 1 361 ? -5.010 18.339 7.957 1.00 90.62 361 ILE A O 1
ATOM 2917 N N . ASN A 1 362 ? -5.585 16.450 9.050 1.00 87.56 362 ASN A N 1
ATOM 2918 C CA . ASN A 1 362 ? -4.313 16.288 9.762 1.00 87.56 362 ASN A CA 1
ATOM 2919 C C . ASN A 1 362 ? -3.111 16.337 8.813 1.00 87.56 362 ASN A C 1
ATOM 2921 O O . ASN A 1 362 ? -2.137 17.027 9.107 1.00 87.56 362 ASN A O 1
ATOM 2925 N N . ALA A 1 363 ? -3.196 15.669 7.659 1.00 87.38 363 ALA A N 1
ATOM 2926 C CA . ALA A 1 363 ? -2.145 15.711 6.649 1.00 87.38 363 ALA A CA 1
ATOM 2927 C C . ALA A 1 363 ? -1.931 17.137 6.110 1.00 87.38 363 ALA A C 1
ATOM 2929 O O . ALA A 1 363 ? -0.808 17.637 6.124 1.00 87.38 363 ALA A O 1
ATOM 2930 N N . LYS A 1 364 ? -3.003 17.835 5.707 1.00 86.12 364 LYS A N 1
ATOM 2931 C CA . LYS A 1 364 ? -2.917 19.187 5.121 1.00 86.12 364 LYS A CA 1
ATOM 2932 C C . LYS A 1 364 ? -2.510 20.277 6.130 1.00 86.12 364 LYS A C 1
ATOM 2934 O O . LYS A 1 364 ? -1.945 21.283 5.700 1.00 86.12 364 LYS A O 1
ATOM 2939 N N . ILE A 1 365 ? -2.762 20.101 7.434 1.00 85.12 365 ILE A N 1
ATOM 2940 C CA . ILE A 1 365 ? -2.352 21.059 8.485 1.00 85.12 365 ILE A CA 1
ATOM 2941 C C . ILE A 1 365 ? -1.019 20.719 9.160 1.00 85.12 365 ILE A C 1
ATOM 2943 O O . ILE A 1 365 ? -0.494 21.557 9.888 1.00 85.12 365 ILE A O 1
ATOM 2947 N N . SER A 1 366 ? -0.453 19.531 8.928 1.00 81.31 366 SER A N 1
ATOM 2948 C CA . SER A 1 366 ? 0.809 19.094 9.550 1.00 81.31 366 SER A CA 1
ATOM 2949 C C . SER A 1 366 ? 1.958 20.086 9.315 1.00 81.31 366 SER A C 1
ATOM 2951 O O . SER A 1 366 ? 2.661 20.466 10.251 1.00 81.31 366 SER A O 1
ATOM 2953 N N . HIS A 1 367 ? 2.063 20.613 8.092 1.00 74.50 367 HIS A N 1
ATOM 2954 C CA . HIS A 1 367 ? 3.027 21.652 7.725 1.00 74.50 367 HIS A CA 1
ATOM 2955 C C . HIS A 1 367 ? 2.824 22.970 8.489 1.00 74.50 367 HIS A C 1
ATOM 2957 O O . HIS A 1 367 ? 3.784 23.692 8.722 1.00 74.50 367 HIS A O 1
ATOM 2963 N N . CYS A 1 368 ? 1.599 23.282 8.919 1.00 73.69 368 CYS A N 1
ATOM 2964 C CA . CYS A 1 368 ? 1.304 24.498 9.679 1.00 73.69 368 CYS A CA 1
ATOM 2965 C C . CYS A 1 368 ? 1.659 24.385 11.170 1.00 73.69 368 CYS A C 1
ATOM 2967 O O . CYS A 1 368 ? 1.722 25.407 11.850 1.00 73.69 368 CYS A O 1
ATOM 2969 N N . ILE A 1 369 ? 1.876 23.167 11.682 1.00 71.31 369 ILE A N 1
ATOM 2970 C CA . ILE A 1 369 ? 2.113 22.892 13.108 1.00 71.31 369 ILE A CA 1
ATOM 2971 C C . ILE A 1 369 ? 3.619 22.743 13.420 1.00 71.31 369 ILE A C 1
ATOM 2973 O O . ILE A 1 369 ? 4.046 23.084 14.519 1.00 71.31 369 ILE A O 1
ATOM 2977 N N . ASN A 1 370 ? 4.442 22.288 12.466 1.00 63.34 370 ASN A N 1
ATOM 2978 C CA . ASN A 1 370 ? 5.806 21.792 12.732 1.00 63.34 370 ASN A CA 1
ATOM 2979 C C . ASN A 1 370 ? 6.964 22.823 12.711 1.00 63.34 370 ASN A C 1
ATOM 2981 O O . ASN A 1 370 ? 8.123 22.414 12.752 1.00 63.34 370 ASN A O 1
ATOM 2985 N N . ASN A 1 371 ? 6.738 24.142 12.691 1.00 51.31 371 ASN A N 1
ATOM 2986 C CA . ASN A 1 371 ? 7.841 25.074 12.397 1.00 51.31 371 ASN A CA 1
ATOM 2987 C C . ASN A 1 371 ? 8.582 25.682 13.601 1.00 51.31 371 ASN A C 1
ATOM 2989 O O . ASN A 1 371 ? 8.110 26.620 14.246 1.00 51.31 371 ASN A O 1
ATOM 2993 N N . LYS A 1 372 ? 9.835 25.221 13.768 1.00 44.34 372 LYS A N 1
ATOM 2994 C CA . LYS A 1 372 ? 10.954 25.950 14.393 1.00 44.34 372 LYS A CA 1
ATOM 2995 C C . LYS A 1 372 ? 11.807 26.768 13.402 1.00 44.34 372 LYS A C 1
ATOM 2997 O O . LYS A 1 372 ? 12.534 27.634 13.872 1.00 44.34 372 LYS A O 1
ATOM 3002 N N . GLU A 1 373 ? 11.702 26.604 12.077 1.00 42.25 373 GLU A N 1
ATOM 3003 C CA . GLU A 1 373 ? 12.512 27.379 11.111 1.00 42.25 373 GLU A CA 1
ATOM 3004 C C . GLU A 1 373 ? 11.766 27.693 9.792 1.00 42.25 373 GLU A C 1
ATOM 3006 O O . GLU A 1 373 ? 11.216 26.806 9.156 1.00 42.25 373 GLU A O 1
ATOM 3011 N N . GLY A 1 374 ? 11.775 28.970 9.374 1.00 47.84 374 GLY A N 1
ATOM 3012 C CA . GLY A 1 374 ? 11.757 29.400 7.960 1.00 47.84 374 GLY A CA 1
ATOM 3013 C C . GLY A 1 374 ? 10.457 29.341 7.127 1.00 47.84 374 GLY A C 1
ATOM 3014 O O . GLY A 1 374 ? 10.093 28.305 6.596 1.00 47.84 374 GLY A O 1
ATOM 3015 N N . GLN A 1 375 ? 9.843 30.516 6.908 1.00 52.09 375 GLN A N 1
ATOM 3016 C CA . GLN A 1 375 ? 8.952 30.913 5.788 1.00 52.09 375 GLN A CA 1
ATOM 3017 C C . GLN A 1 375 ? 7.895 29.905 5.273 1.00 52.09 375 GLN A C 1
ATOM 3019 O O . GLN A 1 375 ? 7.998 29.383 4.168 1.00 52.09 375 GLN A O 1
ATOM 3024 N N . ILE A 1 376 ? 6.782 29.773 6.002 1.00 53.72 376 ILE A N 1
ATOM 3025 C CA . ILE A 1 376 ? 5.488 29.361 5.424 1.00 53.72 376 ILE A CA 1
ATOM 3026 C C . ILE A 1 376 ? 4.612 30.612 5.287 1.00 53.72 376 ILE A C 1
ATOM 3028 O O . ILE A 1 376 ? 4.615 31.465 6.179 1.00 53.72 376 ILE A O 1
ATOM 3032 N N . CYS A 1 377 ? 3.873 30.744 4.179 1.00 57.34 377 CYS A N 1
ATOM 3033 C CA . CYS A 1 377 ? 2.878 31.802 3.996 1.00 57.34 377 CYS A CA 1
ATOM 3034 C C . CYS A 1 377 ? 1.841 31.731 5.129 1.00 57.34 377 CYS A C 1
ATOM 3036 O O . CYS A 1 377 ? 0.938 30.899 5.100 1.00 57.34 377 CYS A O 1
ATOM 3038 N N . ILE A 1 378 ? 1.967 32.613 6.126 1.00 63.59 378 ILE A N 1
ATOM 3039 C CA . ILE A 1 378 ? 1.108 32.648 7.324 1.00 63.59 378 ILE A CA 1
ATOM 3040 C C . ILE A 1 378 ? -0.382 32.666 6.936 1.00 63.59 378 ILE A C 1
ATOM 3042 O O . ILE A 1 378 ? -1.179 31.969 7.556 1.00 63.59 378 ILE A O 1
ATOM 3046 N N . ASN A 1 379 ? -0.730 33.365 5.850 1.00 63.88 379 ASN A N 1
ATOM 3047 C CA . ASN A 1 379 ? -2.104 33.479 5.354 1.00 63.88 379 ASN A CA 1
ATOM 3048 C C . ASN A 1 379 ? -2.697 32.135 4.877 1.00 63.88 379 ASN A C 1
ATOM 3050 O O . ASN A 1 379 ? -3.873 31.876 5.105 1.00 63.88 379 ASN A O 1
ATOM 3054 N N . GLU A 1 380 ? -1.907 31.251 4.252 1.00 71.94 380 GLU A N 1
ATOM 3055 C CA . GLU A 1 380 ? -2.411 29.939 3.801 1.00 71.94 380 GLU A CA 1
ATOM 3056 C C . GLU A 1 380 ? -2.704 29.011 4.985 1.00 71.94 380 GLU A C 1
ATOM 3058 O O . GLU A 1 380 ? -3.668 28.244 4.962 1.00 71.94 380 GLU A O 1
ATOM 3063 N N . CYS A 1 381 ? -1.888 29.083 6.039 1.00 79.38 381 CYS A N 1
ATOM 3064 C CA . CYS A 1 381 ? -2.144 28.345 7.273 1.00 79.38 381 CYS A CA 1
ATOM 3065 C C . CYS A 1 381 ? -3.322 28.928 8.063 1.00 79.38 381 CYS A C 1
ATOM 3067 O O . CYS A 1 381 ? -4.079 28.161 8.657 1.00 79.38 381 CYS A O 1
ATOM 3069 N N . GLU A 1 382 ? -3.526 30.247 8.025 1.00 80.31 382 GLU A N 1
ATOM 3070 C CA . GLU A 1 382 ? -4.691 30.905 8.626 1.00 80.31 382 GLU A CA 1
ATOM 3071 C C . GLU A 1 382 ? -5.999 30.406 7.991 1.00 80.31 382 GLU A C 1
ATOM 3073 O O . GLU A 1 382 ? -6.876 29.914 8.703 1.00 80.31 382 GLU A O 1
ATOM 3078 N N . GLU A 1 383 ? -6.102 30.413 6.657 1.00 83.06 383 GLU A N 1
ATOM 3079 C CA . GLU A 1 383 ? -7.294 29.919 5.949 1.00 83.06 383 GLU A CA 1
ATOM 3080 C C . GLU A 1 383 ? -7.535 28.418 6.175 1.00 83.06 383 GLU A C 1
ATOM 3082 O O . GLU A 1 383 ? -8.675 27.976 6.364 1.00 83.06 383 GLU A O 1
ATOM 3087 N N . LYS A 1 384 ? -6.464 27.612 6.203 1.00 87.31 384 LYS A N 1
ATOM 3088 C CA . LYS A 1 384 ? -6.543 26.183 6.541 1.00 87.31 384 LYS A CA 1
ATOM 3089 C C . LYS A 1 384 ? -7.110 25.976 7.937 1.00 87.31 384 LYS A C 1
ATOM 3091 O O . LYS A 1 384 ? -8.067 25.218 8.085 1.00 87.31 384 LYS A O 1
ATOM 3096 N N . CYS A 1 385 ? -6.592 26.662 8.948 1.00 85.94 385 CYS A N 1
ATOM 3097 C CA . CYS A 1 385 ? -7.030 26.437 10.323 1.00 85.94 385 CYS A CA 1
ATOM 3098 C C . CYS A 1 385 ? -8.394 27.085 10.629 1.00 85.94 385 CYS A C 1
ATOM 3100 O O . CYS A 1 385 ? -9.157 26.535 11.431 1.00 85.94 385 CYS A O 1
ATOM 3102 N N . GLU A 1 386 ? -8.781 28.156 9.924 1.00 87.88 386 GLU A N 1
ATOM 3103 C CA . GLU A 1 386 ? -10.161 28.661 9.945 1.00 87.88 386 GLU A CA 1
ATOM 3104 C C . GLU A 1 386 ? -11.134 27.624 9.362 1.00 87.88 386 GLU A C 1
ATOM 3106 O O . GLU A 1 386 ? -12.151 27.307 9.985 1.00 87.88 386 GLU A O 1
ATOM 3111 N N . CYS A 1 387 ? -10.806 27.037 8.205 1.00 89.94 387 CYS A N 1
ATOM 3112 C CA . CYS A 1 387 ? -11.607 25.963 7.618 1.00 89.94 387 CYS A CA 1
ATOM 3113 C C . CYS A 1 387 ? -11.760 24.772 8.577 1.00 89.94 387 CYS A C 1
ATOM 3115 O O . CYS A 1 387 ? -12.874 24.282 8.776 1.00 89.94 387 CYS A O 1
ATOM 3117 N N . VAL A 1 388 ? -10.667 24.335 9.213 1.00 91.44 388 VAL A N 1
ATOM 3118 C CA . VAL A 1 388 ? -10.699 23.243 10.198 1.00 91.44 388 VAL A CA 1
ATOM 3119 C C . VAL A 1 388 ? -11.593 23.584 11.382 1.00 91.44 388 VAL A C 1
ATOM 3121 O O . VAL A 1 388 ? -12.409 22.755 11.777 1.00 91.44 388 VAL A O 1
ATOM 3124 N N . SER A 1 389 ? -11.502 24.805 11.911 1.00 90.19 389 SER A N 1
ATOM 3125 C CA . SER A 1 389 ? -12.338 25.249 13.033 1.00 90.19 389 SER A CA 1
ATOM 3126 C C . SER A 1 389 ? -13.827 25.158 12.690 1.00 90.19 389 SER A C 1
ATOM 3128 O O . SER A 1 389 ? -14.602 24.571 13.444 1.00 90.19 389 SER A O 1
ATOM 3130 N N . LYS A 1 390 ? -14.218 25.632 11.502 1.00 90.81 390 LYS A N 1
ATOM 3131 C CA . LYS A 1 390 ? -15.609 25.553 11.032 1.00 90.81 390 LYS A CA 1
ATOM 3132 C C . LYS A 1 390 ? -16.066 24.123 10.750 1.00 90.81 390 LYS A C 1
ATOM 3134 O O . LYS A 1 390 ? -17.210 23.776 11.036 1.00 90.81 390 LYS A O 1
ATOM 3139 N N . TRP A 1 391 ? -15.193 23.274 10.205 1.00 93.00 391 TRP A N 1
ATOM 3140 C CA . TRP A 1 391 ? -15.500 21.853 10.018 1.00 93.00 391 TRP A CA 1
ATOM 3141 C C . TRP A 1 391 ? -15.728 21.155 11.369 1.00 93.00 391 TRP A C 1
ATOM 3143 O O . TRP A 1 391 ? -16.711 20.429 11.516 1.00 93.00 391 TRP A O 1
ATOM 3153 N N . ILE A 1 392 ? -14.891 21.437 12.379 1.00 93.06 392 ILE A N 1
ATOM 3154 C CA . ILE A 1 392 ? -15.048 20.917 13.747 1.00 93.06 392 ILE A CA 1
ATOM 3155 C C . ILE A 1 392 ? -16.386 21.360 14.343 1.00 93.06 392 ILE A C 1
ATOM 3157 O O . ILE A 1 392 ? -17.089 20.529 14.914 1.00 93.06 392 ILE A O 1
ATOM 3161 N N . GLU A 1 393 ? -16.757 22.636 14.207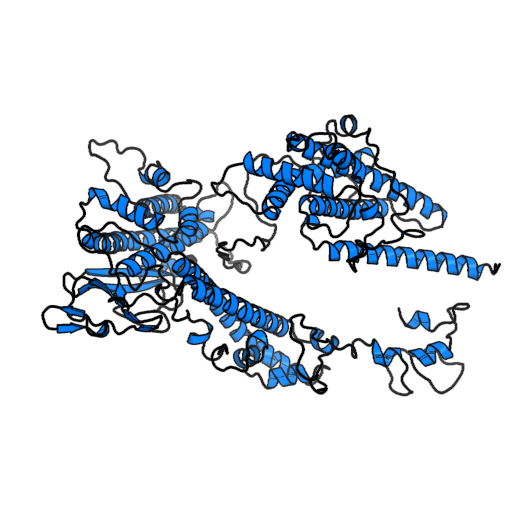 1.00 92.06 393 GLU A N 1
ATOM 3162 C CA . GLU A 1 393 ? -18.047 23.153 14.686 1.00 92.06 393 GLU A CA 1
ATOM 3163 C C . GLU A 1 393 ? -19.218 22.366 14.094 1.00 92.06 393 GLU A C 1
ATOM 3165 O O . GLU A 1 393 ? -20.046 21.842 14.840 1.00 92.06 393 GLU A O 1
ATOM 3170 N N . LYS A 1 394 ? -19.241 22.176 12.767 1.00 92.62 394 LYS A N 1
ATOM 3171 C CA . LYS A 1 394 ? -20.291 21.374 12.123 1.00 92.62 394 LYS A CA 1
ATOM 3172 C C . LYS A 1 394 ? -20.274 19.923 12.607 1.00 92.62 394 LYS A C 1
ATOM 3174 O O . LYS A 1 394 ? -21.327 19.382 12.930 1.00 92.62 394 LYS A O 1
ATOM 3179 N N . LYS A 1 395 ? -19.107 19.286 12.748 1.00 94.56 395 LYS A N 1
ATOM 3180 C CA . LYS A 1 395 ? -19.030 17.898 13.241 1.00 94.56 395 LYS A CA 1
ATOM 3181 C C . LYS A 1 395 ? -19.469 17.744 14.697 1.00 94.56 395 LYS A C 1
ATOM 3183 O O . LYS A 1 395 ? -20.100 16.739 15.018 1.00 94.56 395 LYS A O 1
ATOM 3188 N N . ARG A 1 396 ? -19.226 18.744 15.552 1.00 93.88 396 ARG A N 1
ATOM 3189 C CA . ARG A 1 396 ? -19.744 18.794 16.932 1.00 93.88 396 ARG A CA 1
ATOM 3190 C C . ARG A 1 396 ? -21.265 18.931 16.986 1.00 93.88 396 ARG A C 1
ATOM 3192 O O . ARG A 1 396 ? -21.876 18.428 17.922 1.00 93.88 396 ARG A O 1
ATOM 3199 N N . GLU A 1 397 ? -21.885 19.567 15.994 1.00 93.06 397 GLU A N 1
ATOM 3200 C CA . GLU A 1 397 ? -23.349 19.626 15.873 1.00 93.06 397 GLU A CA 1
ATOM 3201 C C . GLU A 1 397 ? -23.953 18.317 15.338 1.00 93.06 397 GLU A C 1
ATOM 3203 O O . GLU A 1 397 ? -25.056 17.928 15.734 1.00 93.06 397 GLU A O 1
ATOM 3208 N N . GLU A 1 398 ? -23.258 17.649 14.415 1.00 94.69 398 GLU A N 1
ATOM 3209 C CA . GLU A 1 398 ? -23.714 16.407 13.778 1.00 94.69 398 GLU A CA 1
ATOM 3210 C C . GLU A 1 398 ? -23.604 15.196 14.707 1.00 94.69 398 GLU A C 1
ATOM 3212 O O . GLU A 1 398 ? -24.551 14.411 14.815 1.00 94.69 398 GLU A O 1
ATOM 3217 N N . TRP A 1 399 ? -22.458 15.045 15.379 1.00 95.31 399 TRP A N 1
ATOM 3218 C CA . TRP A 1 399 ? -22.108 13.821 16.097 1.00 95.31 399 TRP A CA 1
ATOM 3219 C C . TRP A 1 399 ? -23.125 13.424 17.178 1.00 95.31 399 TRP A C 1
ATOM 3221 O O . TRP A 1 399 ? -23.615 12.291 17.130 1.00 95.31 399 TRP A O 1
ATOM 3231 N N . PRO A 1 400 ? -23.558 14.320 18.089 1.00 92.31 400 PRO A N 1
ATOM 3232 C CA . PRO A 1 400 ? -24.544 13.958 19.102 1.00 92.31 400 PRO A CA 1
ATOM 3233 C C . PRO A 1 400 ? -25.873 13.513 18.487 1.00 92.31 400 PRO A C 1
ATOM 3235 O O . PRO A 1 400 ? -26.480 12.562 18.971 1.00 92.31 400 PRO A O 1
ATOM 3238 N N . LYS A 1 401 ? -26.313 14.145 17.387 1.00 93.19 401 LYS A N 1
ATOM 3239 C CA . LYS A 1 401 ? -27.591 13.820 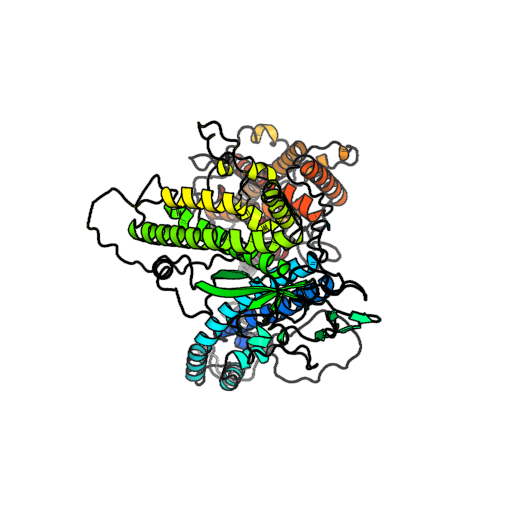16.730 1.00 93.19 401 LYS A CA 1
ATOM 3240 C C . LYS A 1 401 ? -27.582 12.406 16.165 1.00 93.19 401 LYS A C 1
ATOM 3242 O O . LYS A 1 401 ? -28.538 11.662 16.381 1.00 93.19 401 LYS A O 1
ATOM 3247 N N . ILE A 1 402 ? -26.521 12.032 15.450 1.00 93.62 402 ILE A N 1
ATOM 3248 C CA . ILE A 1 402 ? -26.431 10.706 14.836 1.00 93.62 402 ILE A CA 1
ATOM 3249 C C . ILE A 1 402 ? -26.128 9.614 15.869 1.00 93.62 402 ILE A C 1
ATOM 3251 O O . ILE A 1 402 ? -26.797 8.579 15.859 1.00 93.62 402 ILE A O 1
ATOM 3255 N N . ARG A 1 403 ? -25.190 9.861 16.795 1.00 91.88 403 ARG A N 1
ATOM 3256 C CA . ARG A 1 403 ? -24.833 8.933 17.875 1.00 91.88 403 ARG A CA 1
ATOM 3257 C C . ARG A 1 403 ? -26.042 8.632 18.744 1.00 91.88 403 ARG A C 1
ATOM 3259 O O . ARG A 1 403 ? -26.419 7.474 18.890 1.00 91.88 403 ARG A O 1
ATOM 3266 N N . ASP A 1 404 ? -26.694 9.662 19.276 1.00 89.00 404 ASP A N 1
ATOM 3267 C CA . ASP A 1 404 ? -27.812 9.464 20.196 1.00 89.00 404 ASP A CA 1
ATOM 3268 C C . ASP A 1 404 ? -29.003 8.826 19.477 1.00 89.00 404 ASP A C 1
ATOM 3270 O O . ASP A 1 404 ? -29.674 7.965 20.047 1.00 89.00 404 ASP A O 1
ATOM 3274 N N . ARG A 1 405 ? -29.236 9.162 18.199 1.00 88.81 405 ARG A N 1
ATOM 3275 C CA . ARG A 1 405 ? -30.266 8.495 17.395 1.00 88.81 405 ARG A CA 1
ATOM 3276 C C . ARG A 1 405 ? -29.981 7.005 17.207 1.00 88.81 405 ARG A C 1
ATOM 3278 O O . ARG A 1 405 ? -30.913 6.207 17.320 1.00 88.81 405 ARG A O 1
ATOM 3285 N N . TYR A 1 406 ? -28.737 6.638 16.903 1.00 88.38 406 TYR A N 1
ATOM 3286 C CA . TYR A 1 406 ? -28.316 5.245 16.757 1.00 88.38 406 TYR A CA 1
ATOM 3287 C C . TYR A 1 406 ? -28.433 4.478 18.079 1.00 88.38 406 TYR A C 1
ATOM 3289 O O . TYR A 1 406 ? -29.000 3.386 18.099 1.00 88.38 406 TYR A O 1
ATOM 3297 N N . LEU A 1 407 ? -27.967 5.059 19.186 1.00 86.69 407 LEU A N 1
ATOM 3298 C CA . LEU A 1 407 ? -27.942 4.397 20.493 1.00 86.69 407 LEU A CA 1
ATOM 3299 C C . LEU A 1 407 ? -29.324 4.300 21.157 1.00 86.69 407 LEU A C 1
ATOM 3301 O O . LEU A 1 407 ? -29.573 3.368 21.922 1.00 86.69 407 LEU A O 1
ATOM 3305 N N . LYS A 1 408 ? -30.267 5.191 20.813 1.00 83.69 408 LYS A N 1
ATOM 3306 C CA . LYS A 1 408 ? -31.636 5.193 21.365 1.00 83.69 408 LYS A CA 1
ATOM 3307 C C . LYS A 1 408 ? -32.337 3.833 21.259 1.00 83.69 408 LYS A C 1
ATOM 3309 O O . LYS A 1 408 ? -33.154 3.494 22.111 1.00 83.69 408 LYS A O 1
ATOM 3314 N N . GLN A 1 409 ? -32.031 3.036 20.234 1.00 77.88 409 GLN A N 1
ATOM 3315 C CA . GLN A 1 409 ? -32.676 1.736 20.016 1.00 77.88 409 GLN A CA 1
ATOM 3316 C C . GLN A 1 409 ? -32.327 0.664 21.064 1.00 77.88 409 GLN A C 1
ATOM 3318 O O . GLN A 1 409 ? -33.052 -0.327 21.173 1.00 77.88 409 GLN A O 1
ATOM 3323 N N . TYR A 1 410 ? -31.267 0.882 21.847 1.00 77.00 410 TYR A N 1
ATOM 3324 C CA . TYR A 1 410 ? -30.768 -0.047 22.860 1.00 77.00 410 TYR A CA 1
ATOM 3325 C C . TYR A 1 410 ? -31.183 0.326 24.299 1.00 77.00 410 TYR A C 1
ATOM 3327 O O . TYR A 1 410 ? -30.756 -0.345 25.230 1.00 77.00 410 TYR A O 1
ATOM 3335 N N . ASN A 1 411 ? -32.047 1.341 24.492 1.00 65.81 411 ASN A N 1
ATOM 3336 C CA . ASN A 1 411 ? -32.535 1.807 25.807 1.00 65.81 411 ASN A CA 1
ATOM 3337 C C . ASN A 1 411 ? -31.410 2.108 26.832 1.00 65.81 411 ASN A C 1
ATOM 3339 O O . ASN A 1 411 ? -31.558 1.800 28.012 1.00 65.81 411 ASN A O 1
ATOM 3343 N N . GLN A 1 412 ? -30.281 2.673 26.396 1.00 64.00 412 GLN A N 1
ATOM 3344 C CA . GLN A 1 412 ? -29.118 2.858 27.269 1.00 64.00 412 GLN A CA 1
ATOM 3345 C C . GLN A 1 412 ? -29.107 4.168 28.071 1.00 64.00 412 GLN A C 1
ATOM 3347 O O . GLN A 1 412 ? -29.549 5.216 27.595 1.00 64.00 412 GLN A O 1
ATOM 3352 N N . ASP A 1 413 ? -28.508 4.096 29.266 1.00 62.88 413 ASP A N 1
ATOM 3353 C CA . ASP A 1 413 ? -28.134 5.247 30.090 1.00 62.88 413 ASP A CA 1
ATOM 3354 C C . ASP A 1 413 ? -27.007 6.068 29.439 1.00 62.88 413 ASP A C 1
ATOM 3356 O O . ASP A 1 413 ? -26.093 5.533 28.808 1.00 62.88 413 ASP A O 1
ATOM 3360 N N . ASN A 1 414 ? -27.008 7.387 29.668 1.00 60.28 414 ASN A N 1
ATOM 3361 C CA . ASN A 1 414 ? -25.991 8.306 29.131 1.00 60.28 414 ASN A CA 1
ATOM 3362 C C . ASN A 1 414 ? -24.541 7.913 29.487 1.00 60.28 414 ASN A C 1
ATOM 3364 O O . ASN A 1 414 ? -23.625 8.253 28.744 1.00 60.28 414 ASN A O 1
ATOM 3368 N N . SER A 1 415 ? -24.324 7.184 30.586 1.00 62.38 415 SER A N 1
ATOM 3369 C CA . SER A 1 415 ? -22.999 6.782 31.076 1.00 62.38 415 SER A CA 1
ATOM 3370 C C . SER A 1 415 ? -22.328 5.659 30.272 1.00 62.38 415 SER A C 1
ATOM 3372 O O . SER A 1 415 ? -21.136 5.422 30.471 1.00 62.38 415 SER A O 1
ATOM 3374 N N . GLN A 1 416 ? -23.052 4.979 29.372 1.00 71.69 416 GLN A N 1
ATOM 3375 C CA . GLN A 1 416 ? -22.535 3.856 28.572 1.00 71.69 416 GLN A CA 1
ATOM 3376 C C . GLN A 1 416 ? -22.266 4.207 27.099 1.00 71.69 416 GLN A C 1
ATOM 3378 O O . GLN A 1 416 ? -21.629 3.427 26.395 1.00 71.69 416 GLN A O 1
ATOM 3383 N N . LYS A 1 417 ? -22.643 5.413 26.645 1.00 81.62 417 LYS A N 1
ATOM 3384 C CA . LYS A 1 417 ? -22.547 5.816 25.230 1.00 81.62 417 LYS A CA 1
ATOM 3385 C C . LYS A 1 417 ? -21.145 5.665 24.631 1.00 81.62 417 LYS A C 1
ATOM 3387 O O . LYS A 1 417 ? -21.014 5.200 23.503 1.00 81.62 417 LYS A O 1
ATOM 3392 N N . TYR A 1 418 ? -20.100 6.033 25.374 1.00 81.44 418 TYR A N 1
ATOM 3393 C CA . TYR A 1 418 ? -18.725 5.940 24.875 1.00 81.44 418 TYR A CA 1
ATOM 3394 C C . TYR A 1 418 ? -18.271 4.484 24.668 1.00 81.44 418 TYR A C 1
ATOM 3396 O O . TYR A 1 418 ? -17.606 4.188 23.677 1.00 81.44 418 TYR A O 1
ATOM 3404 N N . TYR A 1 419 ? -18.692 3.555 25.541 1.00 82.69 419 TYR A N 1
ATOM 3405 C CA . TYR A 1 419 ? -18.385 2.127 25.402 1.00 82.69 419 TYR A CA 1
ATOM 3406 C C . TYR A 1 419 ? -18.994 1.540 24.129 1.00 82.69 419 TYR A C 1
ATOM 3408 O O . TYR A 1 419 ? -18.343 0.758 23.439 1.00 82.69 419 TYR A O 1
ATOM 3416 N N . ASP A 1 420 ? -20.222 1.933 23.801 1.00 84.44 420 ASP A N 1
ATOM 3417 C CA . ASP A 1 420 ? -20.912 1.463 22.603 1.00 84.44 420 ASP A CA 1
ATOM 3418 C C . ASP A 1 420 ? -20.270 1.980 21.315 1.00 84.44 420 ASP A C 1
ATOM 3420 O O . ASP A 1 420 ? -20.119 1.224 20.354 1.00 84.44 420 ASP A O 1
ATOM 3424 N N . VAL A 1 421 ? -19.865 3.255 21.295 1.00 88.19 421 VAL A N 1
ATOM 3425 C CA . VAL A 1 421 ? -19.120 3.837 20.167 1.00 88.19 421 VAL A CA 1
ATOM 3426 C C . VAL A 1 421 ? -17.806 3.085 19.976 1.00 88.19 421 VAL A C 1
ATOM 3428 O O . VAL A 1 421 ? -17.494 2.668 18.861 1.00 88.19 421 VAL A O 1
ATOM 3431 N N . ARG A 1 422 ? -17.060 2.850 21.061 1.00 86.94 422 ARG A N 1
ATOM 3432 C CA . ARG A 1 422 ? -15.811 2.087 21.016 1.00 86.94 422 ARG A CA 1
ATOM 3433 C C . ARG A 1 422 ? -16.021 0.682 20.479 1.00 86.94 422 ARG A C 1
ATOM 3435 O O . ARG A 1 422 ? -15.298 0.260 19.584 1.00 86.94 422 ARG A O 1
ATOM 3442 N N . ARG A 1 423 ? -17.026 -0.025 20.988 1.00 85.06 423 ARG A N 1
ATOM 3443 C CA . ARG A 1 423 ? -17.356 -1.376 20.538 1.00 85.06 423 ARG A CA 1
ATOM 3444 C C . ARG A 1 423 ? -17.721 -1.408 19.054 1.00 85.06 423 ARG A C 1
ATOM 3446 O O . ARG A 1 423 ? -17.230 -2.263 18.326 1.00 85.06 423 ARG A O 1
ATOM 3453 N N . PHE A 1 424 ? -18.528 -0.453 18.592 1.00 87.31 424 PHE A N 1
ATOM 3454 C CA . PHE A 1 424 ? -18.873 -0.325 17.176 1.00 87.31 424 PHE A CA 1
ATOM 3455 C C . PHE A 1 424 ? -17.624 -0.166 16.297 1.00 87.31 424 PHE A C 1
ATOM 3457 O O . PHE A 1 424 ? -17.536 -0.768 15.229 1.00 87.31 424 PHE A O 1
ATOM 3464 N N . LEU A 1 425 ? -16.655 0.634 16.753 1.00 88.25 425 LEU A N 1
ATOM 3465 C CA . LEU A 1 425 ? -15.388 0.851 16.056 1.00 88.25 425 LEU A CA 1
ATOM 3466 C C . LEU A 1 425 ? -14.475 -0.384 16.081 1.00 88.25 425 LEU A C 1
ATOM 3468 O O . LEU A 1 425 ? -13.821 -0.648 15.077 1.00 88.25 425 LEU A O 1
ATOM 3472 N N . GLN A 1 426 ? -14.444 -1.136 17.187 1.00 85.00 426 GLN A N 1
ATOM 3473 C CA . GLN A 1 426 ? -13.657 -2.372 17.327 1.00 85.00 426 GLN A CA 1
ATOM 3474 C C . GLN A 1 426 ? -14.187 -3.505 16.446 1.00 85.00 426 GLN A C 1
ATOM 3476 O O . GLN A 1 426 ? -13.400 -4.218 15.830 1.00 85.00 426 GLN A O 1
ATOM 3481 N N . ASP A 1 427 ? -15.509 -3.654 16.370 1.00 81.25 427 ASP A N 1
ATOM 3482 C CA . ASP A 1 427 ? -16.146 -4.717 15.587 1.00 81.25 427 ASP A CA 1
ATOM 3483 C C . ASP A 1 427 ? -16.188 -4.384 14.082 1.00 81.25 427 ASP A C 1
ATOM 3485 O O . ASP A 1 427 ? -16.437 -5.261 13.253 1.00 81.25 427 ASP A O 1
ATOM 3489 N N . GLY A 1 428 ? -16.020 -3.107 13.720 1.00 78.25 428 GLY A N 1
ATOM 3490 C CA . GLY A 1 428 ? -16.194 -2.607 12.359 1.00 78.25 428 GLY A CA 1
ATOM 3491 C C . GLY A 1 428 ? -14.920 -2.532 11.522 1.00 78.25 428 GLY A C 1
ATOM 3492 O O . GLY A 1 428 ? -13.810 -2.510 12.049 1.00 78.25 428 GLY A O 1
ATOM 3493 N N . PRO A 1 429 ? -15.054 -2.428 10.187 1.00 81.06 429 PRO A N 1
ATOM 3494 C CA . PRO A 1 429 ? -13.921 -2.353 9.270 1.00 81.06 429 PRO A CA 1
ATOM 3495 C C . PRO A 1 429 ? -13.299 -0.943 9.251 1.00 81.06 429 PRO A C 1
ATOM 3497 O O . PRO A 1 429 ? -13.192 -0.334 8.190 1.00 81.06 429 PRO A O 1
ATOM 3500 N N . PHE A 1 430 ? -12.904 -0.406 10.411 1.00 84.00 430 PHE A N 1
ATOM 3501 C CA . PHE A 1 430 ? -12.334 0.944 10.576 1.00 84.00 430 PHE A CA 1
ATOM 3502 C C . PHE A 1 430 ? -10.834 0.952 10.881 1.00 84.00 430 PHE A C 1
ATOM 3504 O O . PHE A 1 430 ? -10.232 2.022 10.914 1.00 84.00 430 PHE A O 1
ATOM 3511 N N . GLU A 1 431 ? -10.233 -0.218 11.106 1.00 79.56 431 GLU A N 1
ATOM 3512 C CA . GLU A 1 431 ? -8.907 -0.379 11.716 1.00 79.56 431 GLU A CA 1
ATOM 3513 C C . GLU A 1 431 ? -7.824 0.528 11.110 1.00 79.56 431 GLU A C 1
ATOM 3515 O O . GLU A 1 431 ? -7.120 1.217 11.845 1.00 79.56 431 GLU A O 1
ATOM 3520 N N . SER A 1 432 ? -7.725 0.588 9.779 1.00 80.62 432 SER A N 1
ATOM 3521 C CA . SER A 1 432 ? -6.716 1.387 9.075 1.00 80.62 432 SER A CA 1
ATOM 3522 C C . SER A 1 432 ? -6.866 2.895 9.299 1.00 80.62 432 SER A C 1
ATOM 3524 O O . SER A 1 432 ? -5.912 3.569 9.686 1.00 80.62 432 SER A O 1
ATOM 3526 N N . ASP A 1 433 ? -8.065 3.435 9.083 1.00 84.19 433 ASP A N 1
ATOM 3527 C CA . ASP A 1 433 ? -8.341 4.866 9.236 1.00 84.19 433 ASP A CA 1
ATOM 3528 C C . ASP A 1 433 ? -8.289 5.291 10.706 1.00 84.19 433 ASP A C 1
ATOM 3530 O O . ASP A 1 433 ? -7.860 6.405 11.012 1.00 84.19 433 ASP A O 1
ATOM 3534 N N . LEU A 1 434 ? -8.688 4.391 11.607 1.00 85.06 434 LEU A N 1
ATOM 3535 C CA . LEU A 1 434 ? -8.670 4.614 13.042 1.00 85.06 434 LEU A CA 1
ATOM 3536 C C . LEU A 1 434 ? -7.240 4.664 13.582 1.00 85.06 434 LEU A C 1
ATOM 3538 O O . LEU A 1 434 ? -6.910 5.615 14.284 1.00 85.06 434 LEU A O 1
ATOM 3542 N N . LYS A 1 435 ? -6.376 3.711 13.195 1.00 84.31 435 LYS A N 1
ATOM 3543 C CA . LYS A 1 435 ? -4.937 3.731 13.519 1.00 84.31 435 LYS A CA 1
ATOM 3544 C C . LYS A 1 435 ? -4.271 5.012 13.010 1.00 84.31 435 LYS A C 1
ATOM 3546 O O . LYS A 1 435 ? -3.545 5.661 13.757 1.00 84.31 435 LYS A O 1
ATOM 3551 N N . LYS A 1 436 ? -4.573 5.428 11.772 1.00 84.88 436 LYS A N 1
ATOM 3552 C CA . LYS A 1 436 ? -4.088 6.704 11.208 1.00 84.88 436 LYS A CA 1
ATOM 3553 C C . LYS A 1 436 ? -4.548 7.916 12.036 1.00 84.88 436 LYS A C 1
ATOM 3555 O O . LYS A 1 436 ? -3.762 8.838 12.235 1.00 84.88 436 LYS A O 1
ATOM 3560 N N . ALA A 1 437 ? -5.784 7.904 12.540 1.00 85.06 437 ALA A N 1
ATOM 3561 C CA . ALA A 1 437 ? -6.349 9.015 13.304 1.00 85.06 437 ALA A CA 1
ATOM 3562 C C . ALA A 1 437 ? -5.797 9.120 14.738 1.00 85.06 437 ALA A C 1
ATOM 3564 O O . ALA A 1 437 ? -5.548 10.233 15.204 1.00 85.06 437 ALA A O 1
ATOM 3565 N N . ILE A 1 438 ? -5.605 7.991 15.433 1.00 82.50 438 ILE A N 1
ATOM 3566 C CA . ILE A 1 438 ? -5.150 7.952 16.839 1.00 82.50 438 ILE A CA 1
ATOM 3567 C C . ILE A 1 438 ? -3.619 7.907 16.999 1.00 82.50 438 ILE A C 1
ATOM 3569 O O . ILE A 1 438 ? -3.117 8.135 18.098 1.00 82.50 438 ILE A O 1
ATOM 3573 N N . GLY A 1 439 ? -2.863 7.626 15.932 1.00 71.81 439 GLY A N 1
ATOM 3574 C CA . GLY A 1 439 ? -1.398 7.549 15.972 1.00 71.81 439 GLY A CA 1
ATOM 3575 C C . GLY A 1 439 ? -0.860 6.238 16.569 1.00 71.81 439 GLY A C 1
ATOM 3576 O O . GLY A 1 439 ? -1.470 5.183 16.429 1.00 71.81 439 GLY A O 1
ATOM 3577 N N . SER A 1 440 ? 0.306 6.291 17.226 1.00 53.78 440 SER A N 1
ATOM 3578 C CA . SER A 1 440 ? 1.064 5.128 17.739 1.00 53.78 440 SER A CA 1
ATOM 3579 C C . SER A 1 440 ? 0.445 4.403 18.946 1.00 53.78 440 SER A C 1
ATOM 3581 O O . SER A 1 440 ? 0.988 3.395 19.397 1.00 53.78 440 SER A O 1
ATOM 3583 N N . SER A 1 441 ? -0.688 4.876 19.475 1.00 56.22 441 SER A N 1
ATOM 3584 C CA . SER A 1 441 ? -1.399 4.194 20.564 1.00 56.22 441 SER A CA 1
ATOM 3585 C C . SER A 1 441 ? -2.068 2.922 20.027 1.00 56.22 441 SER A C 1
ATOM 3587 O O . SER A 1 441 ? -3.017 2.998 19.249 1.00 56.22 441 SER A O 1
ATOM 3589 N N . GLN A 1 442 ? -1.578 1.744 20.426 1.00 56.72 442 GLN A N 1
ATOM 3590 C CA . GLN A 1 442 ? -1.988 0.456 19.847 1.00 56.72 442 GLN A CA 1
ATOM 3591 C C . GLN A 1 442 ? -3.428 0.035 20.209 1.00 56.72 442 GLN A C 1
ATOM 3593 O O . GLN A 1 442 ? -3.970 -0.860 19.556 1.00 56.72 442 GLN A O 1
ATOM 3598 N N . LYS A 1 443 ? -4.087 0.664 21.201 1.00 72.00 443 LYS A N 1
ATOM 3599 C CA . LYS A 1 443 ? -5.473 0.336 21.600 1.00 72.00 443 LYS A CA 1
ATOM 3600 C C . LYS A 1 443 ? -6.352 1.568 21.837 1.00 72.00 443 LYS A C 1
ATOM 3602 O O . LYS A 1 443 ? -5.955 2.519 22.503 1.00 72.00 443 LYS A O 1
ATOM 3607 N N . LEU A 1 444 ? -7.610 1.496 21.387 1.00 76.38 444 LEU A N 1
ATOM 3608 C CA . LEU A 1 444 ? -8.636 2.533 21.609 1.00 76.38 444 LEU A CA 1
ATOM 3609 C C . LEU A 1 444 ? -8.829 2.890 23.087 1.00 76.38 444 LEU A C 1
ATOM 3611 O O . LEU A 1 444 ? -9.028 4.048 23.429 1.00 76.38 444 LEU A O 1
ATOM 3615 N N . GLU A 1 445 ? -8.739 1.890 23.959 1.00 76.81 445 GLU A N 1
ATOM 3616 C CA . GLU A 1 445 ? -8.879 2.054 25.407 1.00 76.81 445 GLU A CA 1
ATOM 3617 C C . GLU A 1 445 ? -7.735 2.880 26.002 1.00 76.81 445 GLU A C 1
ATOM 3619 O O . GLU A 1 445 ? -7.945 3.662 26.925 1.00 76.81 445 GLU A O 1
ATOM 3624 N N . GLU A 1 446 ? -6.524 2.736 25.468 1.00 78.00 446 GLU A N 1
ATOM 3625 C CA . GLU A 1 446 ? -5.366 3.532 25.881 1.00 78.00 446 GLU A CA 1
ATOM 3626 C C . GLU A 1 446 ? -5.520 4.977 25.400 1.00 78.00 446 GLU A C 1
ATOM 3628 O O . GLU A 1 446 ? -5.266 5.906 26.165 1.00 78.00 446 GLU A O 1
ATOM 3633 N N . TYR A 1 447 ? -6.025 5.170 24.176 1.00 80.12 447 TYR A N 1
ATOM 3634 C CA . TYR A 1 447 ? -6.288 6.497 23.619 1.00 80.12 447 TYR A CA 1
ATOM 3635 C C . TYR A 1 447 ? -7.365 7.263 24.403 1.00 80.12 447 TYR A C 1
ATOM 3637 O O . TYR A 1 447 ? -7.152 8.420 24.769 1.00 80.12 447 TYR A O 1
ATOM 3645 N N . GLU A 1 448 ? -8.489 6.620 24.730 1.00 75.56 448 GLU A N 1
ATOM 3646 C CA . GLU A 1 448 ? -9.555 7.205 25.561 1.00 75.56 448 GLU A CA 1
ATOM 3647 C C . GLU A 1 448 ? -9.059 7.585 26.961 1.00 75.56 448 GLU A C 1
ATOM 3649 O O . GLU A 1 448 ? -9.481 8.595 27.519 1.00 75.56 448 GLU A O 1
ATOM 3654 N N . ASN A 1 449 ? -8.145 6.796 27.534 1.00 72.62 449 ASN A N 1
ATOM 3655 C CA . ASN A 1 449 ? -7.556 7.065 28.846 1.00 72.62 449 ASN A CA 1
ATOM 3656 C C . ASN A 1 449 ? -6.356 8.026 28.789 1.00 72.62 449 ASN A C 1
ATOM 3658 O O . ASN A 1 449 ? -5.855 8.447 29.834 1.00 72.62 449 ASN A O 1
ATOM 3662 N N . SER A 1 450 ? -5.893 8.396 27.595 1.00 74.12 450 SER A N 1
ATOM 3663 C CA . SER A 1 450 ? -4.733 9.263 27.423 1.00 74.12 450 SER A CA 1
ATOM 3664 C C . SER A 1 450 ? -5.008 10.697 27.892 1.00 74.12 450 SER A C 1
ATOM 3666 O O . SER A 1 450 ? -6.145 11.184 27.924 1.00 74.12 450 SER A O 1
ATOM 3668 N N . LYS A 1 451 ? -3.925 11.426 28.190 1.00 68.06 451 LYS A N 1
ATOM 3669 C CA . LYS A 1 451 ? -3.980 12.876 28.447 1.00 68.06 451 LYS A CA 1
ATOM 3670 C C . LYS A 1 451 ? -4.497 13.662 27.236 1.00 68.06 451 LYS A C 1
ATOM 3672 O O . LYS A 1 451 ? -4.980 14.782 27.399 1.00 68.06 451 LYS A O 1
ATOM 3677 N N . GLU A 1 452 ? -4.403 13.094 26.033 1.00 68.62 452 GLU A N 1
ATOM 3678 C CA . GLU A 1 452 ? -4.868 13.735 24.804 1.00 68.62 452 GLU A CA 1
ATOM 3679 C C . GLU A 1 452 ? -6.394 13.867 24.782 1.00 68.62 452 GLU A C 1
ATOM 3681 O O . GLU A 1 452 ? -6.889 14.951 24.449 1.00 68.62 452 GLU A O 1
ATOM 3686 N N . CYS A 1 453 ? -7.112 12.823 25.223 1.00 73.44 453 CYS A N 1
ATOM 3687 C CA . CYS A 1 453 ? -8.573 12.826 25.324 1.00 73.44 453 CYS A CA 1
ATOM 3688 C C . CYS A 1 453 ? -9.100 13.450 26.632 1.00 73.44 453 CYS A C 1
ATOM 3690 O O . CYS A 1 453 ? -9.990 14.301 26.597 1.00 73.44 453 CYS A O 1
ATOM 3692 N N . ASN A 1 454 ? -8.545 13.083 27.795 1.00 64.75 454 ASN A N 1
ATOM 3693 C CA . ASN A 1 454 ? -9.099 13.523 29.087 1.00 64.75 454 ASN A CA 1
ATOM 3694 C C . ASN A 1 454 ? -8.633 14.918 29.538 1.00 64.75 454 ASN A C 1
ATOM 3696 O O . ASN A 1 454 ? -9.228 15.494 30.449 1.00 64.75 454 ASN A O 1
ATOM 3700 N N . GLY A 1 455 ? -7.606 15.488 28.894 1.00 53.66 455 GLY A N 1
ATOM 3701 C CA . GLY A 1 455 ? -6.980 16.737 29.335 1.00 53.66 455 GLY A CA 1
ATOM 3702 C C . GLY A 1 455 ? -6.261 16.600 30.685 1.00 53.66 455 GLY A C 1
ATOM 3703 O O . GLY A 1 455 ? -6.336 15.575 31.359 1.00 53.66 455 GLY A O 1
ATOM 3704 N N . THR A 1 456 ? -5.510 17.626 31.085 1.00 45.31 456 THR A N 1
ATOM 3705 C CA . THR A 1 456 ? -5.017 17.756 32.464 1.00 45.31 456 THR A CA 1
ATOM 3706 C C . THR A 1 456 ? -6.228 17.879 33.387 1.00 45.31 456 THR A C 1
ATOM 3708 O O . THR A 1 456 ? -7.099 18.698 33.105 1.00 45.31 456 THR A O 1
ATOM 3711 N N . GLU A 1 457 ? -6.295 17.065 34.446 1.00 40.66 457 GLU A N 1
ATOM 3712 C CA . GLU A 1 457 ? -7.398 17.025 35.417 1.00 40.66 457 GLU A CA 1
ATOM 3713 C C . GLU A 1 457 ? -7.959 18.426 35.701 1.00 40.66 457 GLU A C 1
ATOM 3715 O O . GLU A 1 457 ? -7.247 19.311 36.182 1.00 40.66 457 GLU A O 1
ATOM 3720 N N . ASN A 1 458 ? -9.240 18.641 35.386 1.00 43.00 458 ASN A N 1
ATOM 3721 C CA . ASN A 1 458 ? -9.920 19.869 35.771 1.00 43.00 458 ASN A CA 1
ATOM 3722 C C . ASN A 1 458 ? -9.835 19.997 37.296 1.00 43.00 458 ASN A C 1
ATOM 3724 O O . ASN A 1 458 ? -10.381 19.174 38.031 1.00 43.00 458 ASN A O 1
ATOM 3728 N N . SER A 1 459 ? -9.155 21.041 37.768 1.00 44.81 459 SER A N 1
ATOM 3729 C CA . SER A 1 459 ? -9.167 21.450 39.169 1.00 44.81 459 SER A CA 1
ATOM 3730 C C . SER A 1 459 ? -10.584 21.923 39.521 1.00 44.81 459 SER A C 1
ATOM 3732 O O . SER A 1 459 ? -10.938 23.085 39.339 1.00 44.81 459 SER A O 1
ATOM 3734 N N . GLY A 1 460 ? -11.444 20.990 39.929 1.00 41.41 460 GLY A N 1
ATOM 3735 C CA . GLY A 1 460 ? -12.826 21.255 40.318 1.00 41.41 460 GLY A CA 1
ATOM 3736 C C . GLY A 1 460 ? -13.582 19.964 40.626 1.00 41.41 460 GLY A C 1
ATOM 3737 O O . GLY A 1 460 ? -13.575 19.037 39.828 1.00 41.41 460 GLY A O 1
ATOM 3738 N N . ASN A 1 461 ? -14.237 19.912 41.790 1.00 41.84 461 ASN A N 1
ATOM 3739 C CA . ASN A 1 461 ? -14.893 18.753 42.424 1.00 41.84 461 ASN A CA 1
ATOM 3740 C C . ASN A 1 461 ? -16.109 18.138 41.668 1.00 41.84 461 ASN A C 1
ATOM 3742 O O . ASN A 1 461 ? -17.134 17.841 42.280 1.00 41.84 461 ASN A O 1
ATOM 3746 N N . GLY A 1 462 ? -16.029 17.911 40.355 1.00 43.06 462 GLY A N 1
ATOM 3747 C CA . GLY A 1 462 ? -17.012 17.152 39.572 1.00 43.06 462 GLY A CA 1
ATOM 3748 C C . GLY A 1 462 ? -16.375 15.910 38.943 1.00 43.06 462 GLY A C 1
ATOM 3749 O O . GLY A 1 462 ? -15.266 15.990 38.424 1.00 43.06 462 GLY A O 1
ATOM 3750 N N . LYS A 1 463 ? -17.054 14.751 38.977 1.00 46.47 463 LYS A N 1
ATOM 3751 C CA . LYS A 1 463 ? -16.597 13.561 38.232 1.00 46.47 463 LYS A CA 1
ATOM 3752 C C . LYS A 1 463 ? -16.484 13.929 36.742 1.00 46.47 463 LYS A C 1
ATOM 3754 O O . LYS A 1 463 ? -17.467 14.448 36.213 1.00 46.47 463 LYS A O 1
ATOM 3759 N N . PRO A 1 464 ? -15.350 13.671 36.067 1.00 55.50 464 PRO A N 1
ATOM 3760 C CA . PRO A 1 464 ? -15.216 13.979 34.648 1.00 55.50 464 PRO A CA 1
ATOM 3761 C C . PRO A 1 464 ? -16.234 13.162 33.841 1.00 55.50 464 PRO A C 1
ATOM 3763 O O . PRO A 1 464 ? -16.338 11.944 34.005 1.00 55.50 464 PRO A O 1
ATOM 3766 N N . GLU A 1 465 ? -17.011 13.841 32.999 1.00 63.19 465 GLU A N 1
ATOM 3767 C CA . GLU A 1 465 ? -17.883 13.196 32.019 1.00 63.19 465 GLU A CA 1
ATOM 3768 C C . GLU A 1 465 ? -16.998 12.513 30.967 1.00 63.19 465 GLU A C 1
ATOM 3770 O O . GLU A 1 465 ? -16.087 13.134 30.416 1.00 63.19 465 GLU A O 1
ATOM 3775 N N . LYS A 1 466 ? -17.199 11.208 30.755 1.00 72.88 466 LYS A N 1
ATOM 3776 C CA . LYS A 1 466 ? -16.355 10.415 29.855 1.00 72.88 466 LYS A CA 1
ATOM 3777 C C . LYS A 1 466 ? -16.713 10.712 28.403 1.00 72.88 466 LYS A C 1
ATOM 3779 O O . LYS A 1 466 ? -17.874 10.562 28.027 1.00 72.88 466 LYS A O 1
ATOM 3784 N N . LYS A 1 467 ? -15.708 11.089 27.614 1.00 82.88 467 LYS A N 1
ATOM 3785 C CA . LYS A 1 467 ? -15.833 11.393 26.185 1.00 82.88 467 LYS A CA 1
ATOM 3786 C C . LYS A 1 467 ? -15.658 10.140 25.342 1.00 82.88 467 LYS A C 1
ATOM 3788 O O . LYS A 1 467 ? -14.901 9.244 25.717 1.00 82.88 467 LYS A O 1
ATOM 3793 N N . ASP A 1 468 ? -16.346 10.089 24.208 1.00 87.75 468 ASP A N 1
ATOM 3794 C CA . ASP A 1 468 ? -16.114 9.047 23.205 1.00 87.75 468 ASP A CA 1
ATOM 3795 C C . ASP A 1 468 ? -14.955 9.397 22.253 1.00 87.75 468 ASP A C 1
ATOM 3797 O O . ASP A 1 468 ? -14.481 10.532 22.203 1.00 87.75 468 ASP A O 1
ATOM 3801 N N . ILE A 1 469 ? -14.484 8.412 21.481 1.00 88.88 469 ILE A N 1
ATOM 3802 C CA . ILE A 1 469 ? -13.322 8.554 20.583 1.00 88.88 469 ILE A CA 1
ATOM 3803 C C . ILE A 1 469 ? -13.489 9.695 19.572 1.00 88.88 469 ILE A C 1
ATOM 3805 O O . ILE A 1 469 ? -12.520 10.393 19.271 1.00 88.88 469 ILE A O 1
ATOM 3809 N N . VAL A 1 470 ? -14.694 9.912 19.041 1.00 92.12 470 VAL A N 1
ATOM 3810 C CA . VAL A 1 470 ? -14.940 10.982 18.062 1.00 92.12 470 VAL A CA 1
ATOM 3811 C C . VAL A 1 470 ? -14.816 12.343 18.742 1.00 92.12 470 VAL A C 1
ATOM 3813 O O . VAL A 1 470 ? -14.177 13.247 18.200 1.00 92.12 470 VAL A O 1
ATOM 3816 N N . GLU A 1 471 ? -15.361 12.479 19.951 1.00 92.06 471 GLU A N 1
ATOM 3817 C CA . GLU A 1 471 ? -15.202 13.681 20.775 1.00 92.06 471 GLU A CA 1
ATOM 3818 C C . GLU A 1 471 ? -13.724 13.939 21.113 1.00 92.06 471 GLU A C 1
ATOM 3820 O O . GLU A 1 471 ? -13.250 15.062 20.916 1.00 92.06 471 GLU A O 1
ATOM 3825 N N . CYS A 1 472 ? -12.970 12.906 21.516 1.00 88.81 472 CYS A N 1
ATOM 3826 C CA . CYS A 1 472 ? -11.524 13.000 21.757 1.00 88.81 472 CYS A CA 1
ATOM 3827 C C . CYS A 1 472 ? -10.780 13.546 20.525 1.00 88.81 472 CYS A C 1
ATOM 3829 O O . CYS A 1 472 ? -9.973 14.474 20.625 1.00 88.81 472 CYS A O 1
ATOM 3831 N N . LEU A 1 473 ? -11.057 12.981 19.345 1.00 91.12 473 LEU A N 1
ATOM 3832 C CA . LEU A 1 473 ? -10.395 13.354 18.095 1.00 91.12 473 LEU A CA 1
ATOM 3833 C C . LEU A 1 473 ? -10.728 14.793 17.689 1.00 91.12 473 LEU A C 1
ATOM 3835 O O . LEU A 1 473 ? -9.821 15.549 17.332 1.00 91.12 473 LEU A O 1
ATOM 3839 N N . LEU A 1 474 ? -11.998 15.200 17.795 1.00 92.50 474 LEU A N 1
ATOM 3840 C CA . LEU A 1 474 ? -12.439 16.574 17.534 1.00 92.50 474 LEU A CA 1
ATOM 3841 C C . LEU A 1 474 ? -11.776 17.586 18.476 1.00 92.50 474 LEU A C 1
ATOM 3843 O O . LEU A 1 474 ? -11.450 18.699 18.061 1.00 92.50 474 LEU A O 1
ATOM 3847 N N . GLU A 1 475 ? -11.570 17.233 19.743 1.00 88.50 475 GLU A N 1
ATOM 3848 C CA . GLU A 1 475 ? -10.845 18.083 20.688 1.00 88.50 475 GLU A CA 1
ATOM 3849 C C . GLU A 1 475 ? -9.355 18.167 20.389 1.00 88.50 475 GLU A C 1
ATOM 3851 O O . GLU A 1 475 ? -8.802 19.267 20.403 1.00 88.50 475 GLU A O 1
ATOM 3856 N N . ASN A 1 476 ? -8.710 17.041 20.081 1.00 85.69 476 ASN A N 1
ATOM 3857 C CA . ASN A 1 476 ? -7.302 17.012 19.697 1.00 85.69 476 ASN A CA 1
ATOM 3858 C C . ASN A 1 476 ? -7.058 17.872 18.448 1.00 85.69 476 ASN A C 1
ATOM 3860 O O . ASN A 1 476 ? -6.178 18.732 18.431 1.00 85.69 476 ASN A O 1
ATOM 3864 N N . LEU A 1 477 ? -7.908 17.721 17.430 1.00 88.06 477 LEU A N 1
ATOM 3865 C CA . LEU A 1 477 ? -7.830 18.534 16.220 1.00 88.06 477 LEU A CA 1
ATOM 3866 C C . LEU A 1 477 ? -8.110 20.013 16.498 1.00 88.06 477 LEU A C 1
ATOM 3868 O O . LEU A 1 477 ? -7.446 20.874 15.930 1.00 88.06 477 LEU A O 1
ATOM 3872 N N . GLY A 1 478 ? -9.031 20.312 17.417 1.00 86.81 478 GLY A N 1
ATOM 3873 C CA . GLY A 1 478 ? -9.272 21.673 17.891 1.00 86.81 478 GLY A CA 1
ATOM 3874 C C . GLY A 1 478 ? -8.034 22.286 18.547 1.00 86.81 478 GLY A C 1
ATOM 3875 O O . GLY A 1 478 ? -7.652 23.399 18.197 1.00 86.81 478 GLY A O 1
ATOM 3876 N N . LYS A 1 479 ? -7.351 21.550 19.436 1.00 83.31 479 LYS A N 1
ATOM 3877 C CA . LYS A 1 479 ? -6.079 21.984 20.041 1.00 83.31 479 LYS A CA 1
ATOM 3878 C C . LYS A 1 479 ? -5.034 22.249 18.954 1.00 83.31 479 LYS A C 1
ATOM 3880 O O . LYS A 1 479 ? -4.451 23.328 18.927 1.00 83.31 479 LYS A O 1
ATOM 3885 N N . LYS A 1 480 ? -4.856 21.328 18.003 1.00 79.25 480 LYS A N 1
ATOM 3886 C CA . LYS A 1 480 ? -3.944 21.505 16.857 1.00 79.25 480 LYS A CA 1
ATOM 3887 C C . LYS A 1 480 ? -4.272 22.755 16.033 1.00 79.25 480 LYS A C 1
ATOM 3889 O O . LYS A 1 480 ? -3.369 23.521 15.717 1.00 79.25 480 LYS A O 1
ATOM 3894 N N . ALA A 1 481 ? -5.553 23.011 15.768 1.00 77.31 481 ALA A N 1
ATOM 3895 C CA . ALA A 1 481 ? -5.999 24.208 15.059 1.00 77.31 481 ALA A CA 1
ATOM 3896 C C . ALA A 1 481 ? -5.699 25.509 15.831 1.00 77.31 481 ALA A C 1
ATOM 3898 O O . ALA A 1 481 ? -5.428 26.527 15.203 1.00 77.31 481 ALA A O 1
ATOM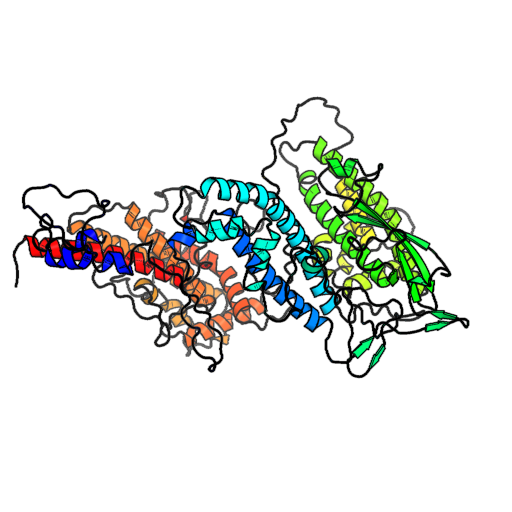 3899 N N . THR A 1 482 ? -5.682 25.487 17.174 1.00 73.00 482 THR A N 1
ATOM 3900 C CA . THR A 1 482 ? -5.292 26.662 17.984 1.00 73.00 482 THR A CA 1
ATOM 3901 C C . THR A 1 482 ? -3.793 26.963 17.972 1.00 73.00 482 THR A C 1
ATOM 3903 O O . THR A 1 482 ? -3.416 28.114 18.174 1.00 73.00 482 THR A O 1
ATOM 3906 N N . PHE A 1 483 ? -2.941 25.961 17.726 1.00 65.06 483 PHE A N 1
ATOM 3907 C CA . PHE A 1 483 ? -1.492 26.153 17.583 1.00 65.06 483 PHE A CA 1
ATOM 3908 C C . PHE A 1 483 ? -1.092 26.669 16.195 1.00 65.06 483 PHE A C 1
ATOM 3910 O O . PHE A 1 483 ? 0.043 27.113 16.022 1.00 65.06 483 PHE A O 1
ATOM 3917 N N . CYS A 1 484 ? -2.007 26.661 15.220 1.00 62.34 484 CYS A N 1
ATOM 3918 C CA . CYS A 1 484 ? -1.771 27.327 13.948 1.00 62.34 484 CYS A CA 1
ATOM 3919 C C . CYS A 1 484 ? -1.579 28.837 14.168 1.00 62.34 484 CYS A C 1
ATOM 3921 O O . CYS A 1 484 ? -2.367 29.459 14.887 1.00 62.34 484 CYS A O 1
ATOM 3923 N N . PRO A 1 485 ? -0.570 29.464 13.547 1.00 56.03 485 PRO A N 1
ATOM 3924 C CA . PRO A 1 485 ? -0.337 30.891 13.713 1.00 56.03 485 PRO A CA 1
ATOM 3925 C C . PRO A 1 485 ? -1.538 31.710 13.215 1.00 56.03 485 PRO A C 1
ATOM 3927 O O . PRO A 1 485 ? -1.840 31.708 12.026 1.00 56.03 485 PRO A O 1
ATOM 3930 N N . GLY A 1 486 ? -2.190 32.447 14.125 1.00 50.06 486 GLY A N 1
ATOM 3931 C CA . GLY A 1 486 ? -3.169 33.475 13.757 1.00 50.06 486 GLY A CA 1
ATOM 3932 C C . GLY A 1 486 ? -4.038 34.015 14.896 1.00 50.06 486 GLY A C 1
ATOM 3933 O O . GLY A 1 486 ? -5.141 33.520 15.107 1.00 50.06 486 GLY A O 1
ATOM 3934 N N . LYS A 1 487 ? -3.559 35.069 15.592 1.00 41.47 487 LYS A N 1
ATOM 3935 C CA . LYS A 1 487 ? -4.388 36.199 16.102 1.00 41.47 487 LYS A CA 1
ATOM 3936 C C . LYS A 1 487 ? -3.612 37.381 16.713 1.00 41.47 487 LYS A C 1
ATOM 3938 O O . LYS A 1 487 ? -4.201 38.443 16.882 1.00 41.47 487 LYS A O 1
ATOM 3943 N N . THR A 1 488 ? -2.307 37.279 16.989 1.00 35.84 488 THR A N 1
ATOM 3944 C CA . THR A 1 488 ? -1.521 38.416 17.525 1.00 35.84 488 THR A CA 1
ATOM 3945 C C . THR A 1 488 ? -0.128 38.534 16.901 1.00 35.84 488 THR A C 1
ATOM 3947 O O . THR A 1 488 ? 0.860 38.124 17.497 1.00 35.84 488 THR A O 1
ATOM 3950 N N . SER A 1 489 ? -0.030 39.120 15.706 1.00 34.66 489 SER A N 1
ATOM 3951 C CA . SER A 1 489 ? 1.199 39.775 15.227 1.00 34.66 489 SER A CA 1
ATOM 3952 C C . SER A 1 489 ? 0.877 40.636 14.005 1.00 34.66 489 SER A C 1
ATOM 3954 O O . SER A 1 489 ? 0.898 40.185 12.862 1.00 34.66 489 SER A O 1
ATOM 3956 N N . SER A 1 490 ? 0.537 41.901 14.248 1.00 35.53 490 SER A N 1
ATOM 3957 C CA . SER A 1 490 ? 0.453 42.922 13.204 1.00 35.53 490 SER A CA 1
ATOM 3958 C C . SER A 1 490 ? 1.836 43.173 12.599 1.00 35.53 490 SER A C 1
ATOM 3960 O O . SER A 1 490 ? 2.582 44.015 13.096 1.00 35.53 490 SER A O 1
ATOM 3962 N N . LYS A 1 491 ? 2.157 42.519 11.480 1.00 34.06 491 LYS A N 1
ATOM 3963 C CA . LYS A 1 491 ? 3.051 43.082 10.458 1.00 34.06 491 LYS A CA 1
ATOM 3964 C C . LYS A 1 491 ? 2.454 42.845 9.075 1.00 34.06 491 LYS A C 1
ATOM 3966 O O . LYS A 1 491 ? 2.560 41.774 8.493 1.00 34.06 491 LYS A O 1
ATOM 3971 N N . ARG A 1 492 ? 1.790 43.887 8.573 1.00 39.00 492 ARG A N 1
ATOM 3972 C CA . ARG A 1 492 ? 1.288 43.988 7.201 1.00 39.00 492 ARG A CA 1
ATOM 3973 C C . ARG A 1 492 ? 2.473 44.107 6.240 1.00 39.00 492 ARG A C 1
ATOM 3975 O O . ARG A 1 492 ? 3.298 44.998 6.420 1.00 39.00 492 ARG A O 1
ATOM 3982 N N . GLY A 1 493 ? 2.470 43.290 5.189 1.00 43.34 493 GLY A N 1
ATOM 3983 C CA . GLY A 1 493 ? 3.166 43.582 3.936 1.00 43.34 493 GLY A CA 1
ATOM 3984 C C . GLY A 1 493 ? 4.408 42.742 3.656 1.00 43.34 493 GLY A C 1
ATOM 3985 O O . GLY A 1 493 ? 5.526 43.206 3.851 1.00 43.34 493 GLY A O 1
ATOM 3986 N N . GLN A 1 494 ? 4.209 41.567 3.065 1.00 36.72 494 GLN A N 1
ATOM 3987 C CA . GLN A 1 494 ? 5.124 41.060 2.045 1.00 36.72 494 GLN A CA 1
ATOM 3988 C C . GLN A 1 494 ? 4.303 40.351 0.968 1.00 36.72 494 GLN A C 1
ATOM 3990 O O . GLN A 1 494 ? 3.466 39.503 1.264 1.00 36.72 494 GLN A O 1
ATOM 3995 N N . THR A 1 495 ? 4.480 40.784 -0.276 1.00 36.97 495 THR A N 1
ATOM 3996 C CA . THR A 1 495 ? 3.827 40.225 -1.458 1.00 36.97 495 THR A CA 1
ATOM 3997 C C . THR A 1 495 ? 4.424 38.847 -1.716 1.00 36.97 495 THR A C 1
ATOM 3999 O O . THR A 1 495 ? 5.561 38.737 -2.169 1.00 36.97 495 THR A O 1
ATOM 4002 N N . CYS A 1 496 ? 3.680 37.793 -1.394 1.00 41.91 496 CYS A N 1
ATOM 4003 C CA . CYS A 1 496 ? 4.051 36.434 -1.761 1.00 41.91 496 CYS A CA 1
ATOM 4004 C C . CYS A 1 496 ? 3.904 36.290 -3.281 1.00 41.91 496 CYS A C 1
ATOM 4006 O O . CYS A 1 496 ? 2.846 36.584 -3.840 1.00 41.91 496 CYS A O 1
ATOM 4008 N N . VAL A 1 497 ? 4.973 35.881 -3.962 1.00 33.22 497 VAL A N 1
ATOM 4009 C CA . VAL A 1 497 ? 4.893 35.492 -5.371 1.00 33.22 497 VAL A CA 1
ATOM 4010 C C . VAL A 1 497 ? 4.275 34.101 -5.405 1.00 33.22 497 VAL A C 1
ATOM 4012 O O . VAL A 1 497 ? 4.844 33.163 -4.851 1.00 33.22 497 VAL A O 1
ATOM 4015 N N . ASN A 1 498 ? 3.109 33.979 -6.039 1.00 37.28 498 ASN A N 1
ATOM 4016 C CA . ASN A 1 498 ? 2.500 32.690 -6.348 1.00 37.28 498 ASN A CA 1
ATOM 4017 C C . ASN A 1 498 ? 3.423 31.937 -7.315 1.00 37.28 498 ASN A C 1
ATOM 4019 O O . ASN A 1 498 ? 3.318 32.107 -8.530 1.00 37.28 498 ASN A O 1
ATOM 4023 N N . ASN A 1 499 ? 4.327 31.111 -6.795 1.00 29.42 499 ASN A N 1
ATOM 4024 C CA . ASN A 1 499 ? 4.853 30.016 -7.593 1.00 29.42 499 ASN A CA 1
ATOM 4025 C C . ASN A 1 499 ? 3.731 28.976 -7.708 1.00 29.42 499 ASN A C 1
ATOM 4027 O O . ASN A 1 499 ? 3.197 28.564 -6.676 1.00 29.42 499 ASN A O 1
ATOM 4031 N N . PRO A 1 500 ? 3.349 28.537 -8.920 1.00 32.12 500 PRO A N 1
ATOM 4032 C CA . PRO A 1 500 ? 2.548 27.332 -9.053 1.00 32.12 500 PRO A CA 1
ATOM 4033 C C . PRO A 1 500 ? 3.327 26.209 -8.369 1.00 32.12 500 PRO A C 1
ATOM 4035 O O . PRO A 1 500 ? 4.489 25.972 -8.713 1.00 32.12 500 PRO A O 1
ATOM 4038 N N . LEU A 1 501 ? 2.721 25.568 -7.368 1.00 31.97 501 LEU A N 1
ATOM 4039 C CA . LEU A 1 501 ? 3.300 24.376 -6.764 1.00 31.97 501 LEU A CA 1
ATOM 4040 C C . LEU A 1 501 ? 3.609 23.347 -7.871 1.00 31.97 501 LEU A C 1
ATOM 4042 O O . LEU A 1 501 ? 2.863 23.273 -8.857 1.00 31.97 501 LEU A O 1
ATOM 4046 N N . PRO A 1 502 ? 4.671 22.530 -7.720 1.00 29.05 502 PRO A N 1
ATOM 4047 C CA . PRO A 1 502 ? 4.758 21.293 -8.481 1.00 29.05 502 PRO A CA 1
ATOM 4048 C C . PRO A 1 502 ? 3.450 20.540 -8.251 1.00 29.05 502 PRO A C 1
ATOM 4050 O O . PRO A 1 502 ? 2.973 20.510 -7.117 1.00 29.05 502 PRO A O 1
ATOM 4053 N N . VAL A 1 503 ? 2.864 20.023 -9.336 1.00 28.67 503 VAL A N 1
ATOM 4054 C CA . VAL A 1 503 ? 1.641 19.209 -9.349 1.00 28.67 503 VAL A CA 1
ATOM 4055 C C . VAL A 1 503 ? 1.568 18.416 -8.050 1.00 28.67 503 VAL A C 1
ATOM 4057 O O . VAL A 1 503 ? 2.426 17.566 -7.824 1.00 28.67 503 VAL A O 1
ATOM 4060 N N . GLU A 1 504 ? 0.613 18.772 -7.179 1.00 30.38 504 GLU A N 1
ATOM 4061 C CA . GLU A 1 504 ? 0.365 18.019 -5.955 1.00 30.38 504 GLU A CA 1
ATOM 4062 C C . GLU A 1 504 ? 0.235 16.559 -6.391 1.00 30.38 504 GLU A C 1
ATOM 4064 O O . GLU A 1 504 ? -0.659 16.225 -7.174 1.00 30.38 504 GLU A O 1
ATOM 4069 N N . GLU A 1 505 ? 1.145 15.694 -5.935 1.00 29.73 505 GLU A N 1
ATOM 4070 C CA . GLU A 1 505 ? 0.823 14.280 -5.864 1.00 29.73 505 GLU A CA 1
ATOM 4071 C C . GLU A 1 505 ? -0.451 14.234 -5.025 1.00 29.73 505 GLU A C 1
ATOM 4073 O O . GLU A 1 505 ? -0.427 14.488 -3.817 1.00 29.73 505 GLU A O 1
ATOM 4078 N N . GLU A 1 506 ? -1.592 14.017 -5.688 1.00 29.62 506 GLU A N 1
ATOM 4079 C CA . GLU A 1 506 ? -2.795 13.543 -5.028 1.00 29.62 506 GLU A CA 1
ATOM 4080 C C . GLU A 1 506 ? -2.305 12.434 -4.110 1.00 29.62 506 GLU A C 1
ATOM 4082 O O . GLU A 1 506 ? -1.776 11.436 -4.599 1.00 29.62 506 GLU A O 1
ATOM 4087 N N . ILE A 1 507 ? -2.365 12.680 -2.795 1.00 31.14 507 ILE A N 1
ATOM 4088 C CA . ILE A 1 507 ? -1.979 11.730 -1.756 1.00 31.14 507 ILE A CA 1
ATOM 4089 C C . ILE A 1 507 ? -2.635 10.426 -2.164 1.00 31.14 507 ILE A C 1
ATOM 4091 O O . ILE A 1 507 ? -3.844 10.302 -2.011 1.00 31.14 507 ILE A O 1
ATOM 4095 N N . ASN A 1 508 ? -1.865 9.506 -2.746 1.00 31.11 508 ASN A N 1
ATOM 4096 C CA . ASN A 1 508 ? -2.352 8.200 -3.133 1.00 31.11 508 ASN A CA 1
ATOM 4097 C C . ASN A 1 508 ? -2.678 7.512 -1.813 1.00 31.11 508 ASN A C 1
ATOM 4099 O O . ASN A 1 508 ? -1.747 7.089 -1.121 1.00 31.11 508 ASN A O 1
ATOM 4103 N N . PRO A 1 509 ? -3.955 7.350 -1.422 1.00 34.88 509 PRO A N 1
ATOM 4104 C CA . PRO A 1 509 ? -4.269 6.422 -0.369 1.00 34.88 509 PRO A CA 1
ATOM 4105 C C . PRO A 1 509 ? -4.247 5.080 -1.093 1.00 34.88 509 PRO A C 1
ATOM 4107 O O . PRO A 1 509 ? -5.271 4.581 -1.556 1.00 34.88 509 PRO A O 1
ATOM 4110 N N . ILE A 1 510 ? -3.062 4.512 -1.307 1.00 30.33 510 ILE A N 1
ATOM 4111 C CA . ILE A 1 510 ? -2.997 3.057 -1.306 1.00 30.33 510 ILE A CA 1
ATOM 4112 C C . ILE A 1 510 ? -3.388 2.716 0.132 1.00 30.33 510 ILE A C 1
ATOM 4114 O O . ILE A 1 510 ? -2.592 2.846 1.059 1.00 30.33 510 ILE A O 1
ATOM 4118 N N . ASP A 1 511 ? -4.681 2.460 0.342 1.00 35.03 511 ASP A N 1
ATOM 4119 C CA . ASP A 1 511 ? -5.102 1.672 1.484 1.00 35.03 511 ASP A CA 1
ATOM 4120 C C . ASP A 1 511 ? -4.515 0.297 1.240 1.00 35.03 511 ASP A C 1
ATOM 4122 O O . ASP A 1 511 ? -5.051 -0.511 0.480 1.00 35.03 511 ASP A O 1
ATOM 4126 N N . ASP A 1 512 ? -3.332 0.136 1.813 1.00 33.47 512 ASP A N 1
ATOM 4127 C CA . ASP A 1 512 ? -2.605 -1.105 1.917 1.00 33.47 512 ASP A CA 1
ATOM 4128 C C . ASP A 1 512 ? -3.413 -2.016 2.836 1.00 33.47 512 ASP A C 1
ATOM 4130 O O . ASP A 1 512 ? -3.339 -1.975 4.060 1.00 33.47 512 ASP A O 1
ATOM 4134 N N . ASP A 1 513 ? -4.340 -2.709 2.201 1.00 35.56 513 ASP A N 1
ATOM 4135 C CA . ASP A 1 513 ? -5.172 -3.743 2.791 1.00 35.56 513 ASP A CA 1
ATOM 4136 C C . ASP A 1 513 ? -5.125 -4.973 1.853 1.00 35.56 513 ASP A C 1
ATOM 4138 O O . ASP A 1 513 ? -6.027 -5.812 1.814 1.00 35.56 513 ASP A O 1
ATOM 4142 N N . THR A 1 514 ? -4.066 -5.052 1.043 1.00 28.59 514 THR A N 1
ATOM 4143 C CA . THR A 1 514 ? -3.602 -6.247 0.350 1.00 28.59 514 THR A CA 1
ATOM 4144 C C . THR A 1 514 ? -2.297 -6.658 1.003 1.00 28.59 514 THR A C 1
ATOM 4146 O O . THR A 1 514 ? -1.310 -5.943 0.880 1.00 28.59 514 THR A O 1
ATOM 4149 N N . ASP A 1 515 ? -2.283 -7.829 1.633 1.00 36.41 515 ASP A N 1
ATOM 4150 C CA . ASP A 1 515 ? -1.069 -8.635 1.749 1.00 36.41 515 ASP A CA 1
ATOM 4151 C C . ASP A 1 515 ? -0.561 -8.925 0.328 1.00 36.41 515 ASP A C 1
ATOM 4153 O O . ASP A 1 515 ? -0.944 -9.903 -0.303 1.00 36.41 515 ASP A O 1
ATOM 4157 N N . THR A 1 516 ? 0.183 -7.968 -0.220 1.00 28.19 516 THR A N 1
ATOM 4158 C CA . THR A 1 516 ? 1.120 -8.059 -1.339 1.00 28.19 516 THR A CA 1
ATOM 4159 C C . THR A 1 516 ? 1.929 -6.767 -1.287 1.00 28.19 516 THR A C 1
ATOM 4161 O O . THR A 1 516 ? 1.484 -5.723 -1.767 1.00 28.19 516 THR A O 1
ATOM 4164 N N . THR A 1 517 ? 3.095 -6.820 -0.647 1.00 31.08 517 THR A N 1
ATOM 4165 C CA . THR A 1 517 ? 4.033 -5.698 -0.583 1.00 31.08 517 THR A CA 1
ATOM 4166 C C . THR A 1 517 ? 4.705 -5.508 -1.937 1.00 31.08 517 THR A C 1
ATOM 4168 O O . THR A 1 517 ? 5.717 -6.125 -2.230 1.00 31.08 517 THR A O 1
ATOM 4171 N N . ASP A 1 518 ? 4.141 -4.628 -2.756 1.00 33.78 518 ASP A N 1
ATOM 4172 C CA . ASP A 1 518 ? 4.836 -3.987 -3.871 1.00 33.78 518 ASP A CA 1
ATOM 4173 C C . ASP A 1 518 ? 4.060 -2.725 -4.254 1.00 33.78 518 ASP A C 1
ATOM 4175 O O . ASP A 1 518 ? 3.041 -2.856 -4.915 1.00 33.78 518 ASP A O 1
ATOM 4179 N N . ILE A 1 519 ? 4.508 -1.535 -3.810 1.00 30.30 519 ILE A N 1
ATOM 4180 C CA . ILE A 1 519 ? 4.731 -0.326 -4.641 1.00 30.30 519 ILE A CA 1
ATOM 4181 C C . ILE A 1 519 ? 5.732 0.603 -3.919 1.00 30.30 519 ILE A C 1
ATOM 4183 O O . ILE A 1 519 ? 5.541 1.017 -2.773 1.00 30.30 519 ILE A O 1
ATOM 4187 N N . GLN A 1 520 ? 6.796 0.951 -4.645 1.00 36.12 520 GLN A N 1
ATOM 4188 C CA . GLN A 1 520 ? 7.850 1.909 -4.306 1.00 36.12 520 GLN A CA 1
ATOM 4189 C C . GLN A 1 520 ? 7.322 3.350 -4.143 1.00 36.12 520 GLN A C 1
ATOM 4191 O O . GLN A 1 520 ? 6.508 3.816 -4.938 1.00 36.12 520 GLN A O 1
ATOM 4196 N N . LYS A 1 521 ? 7.852 4.093 -3.162 1.00 29.00 521 LYS A N 1
ATOM 4197 C CA . LYS A 1 521 ? 7.697 5.558 -3.044 1.00 29.00 521 LYS A CA 1
ATOM 4198 C C . LYS A 1 521 ? 8.976 6.270 -3.540 1.00 29.00 521 LYS A C 1
ATOM 4200 O O . LYS A 1 521 ? 10.058 5.715 -3.333 1.00 29.00 521 LYS A O 1
ATOM 4205 N N . PRO A 1 522 ? 8.904 7.475 -4.147 1.00 28.12 522 PRO A N 1
ATOM 4206 C CA . PRO A 1 522 ? 10.085 8.259 -4.532 1.00 28.12 522 PRO A CA 1
ATOM 4207 C C . PRO A 1 522 ? 10.932 8.704 -3.326 1.00 28.12 522 PRO A C 1
ATOM 4209 O O . PRO A 1 522 ? 10.410 9.055 -2.271 1.00 28.12 522 PRO A O 1
ATOM 4212 N N . LEU A 1 523 ? 12.256 8.706 -3.505 1.00 30.33 523 LEU A N 1
ATOM 4213 C CA . LEU A 1 523 ? 13.286 8.728 -2.456 1.00 30.33 523 LEU A CA 1
ATOM 4214 C C . LEU A 1 523 ? 13.652 10.126 -1.896 1.00 30.33 523 LEU A C 1
ATOM 4216 O O . LEU A 1 523 ? 14.808 10.360 -1.543 1.00 30.33 523 LEU A O 1
ATOM 4220 N N . PHE A 1 524 ? 12.722 11.082 -1.839 1.00 31.22 524 PHE A N 1
ATOM 4221 C CA . PHE A 1 524 ? 13.045 12.462 -1.433 1.00 31.22 524 PHE A CA 1
ATOM 4222 C C . PHE A 1 524 ? 11.956 13.088 -0.552 1.00 31.22 524 PHE A C 1
ATOM 4224 O O . PHE A 1 524 ? 11.135 13.855 -1.031 1.00 31.22 524 PHE A O 1
ATOM 4231 N N . CYS A 1 525 ? 11.948 12.743 0.739 1.00 24.22 525 CYS A N 1
ATOM 4232 C CA . CYS A 1 525 ? 11.771 13.668 1.872 1.00 24.22 525 CYS A CA 1
ATOM 4233 C C . CYS A 1 525 ? 11.939 12.886 3.200 1.00 24.22 525 CYS A C 1
ATOM 4235 O O . CYS A 1 525 ? 11.417 11.776 3.298 1.00 24.22 525 CYS A O 1
ATOM 4237 N N . PRO A 1 526 ? 12.670 13.415 4.202 1.00 36.56 526 PRO A N 1
ATOM 4238 C CA . PRO A 1 526 ? 13.098 12.662 5.385 1.00 36.56 526 PRO A CA 1
ATOM 4239 C C . PRO A 1 526 ? 12.118 12.777 6.568 1.00 36.56 526 PRO A C 1
ATOM 4241 O O . PRO A 1 526 ? 11.340 13.727 6.660 1.00 36.56 526 PRO A O 1
ATOM 4244 N N . THR A 1 527 ? 12.185 11.835 7.513 1.00 25.06 527 THR A N 1
ATOM 4245 C CA . THR A 1 527 ? 11.705 12.018 8.895 1.00 25.06 527 THR A CA 1
ATOM 4246 C C . THR A 1 527 ? 12.633 11.253 9.851 1.00 25.06 527 THR A C 1
ATOM 4248 O O . THR A 1 527 ? 12.740 10.034 9.757 1.00 25.06 527 THR A O 1
ATOM 4251 N N . GLU A 1 528 ? 13.331 12.016 10.697 1.00 30.06 528 GLU A N 1
ATOM 4252 C CA . GLU A 1 528 ? 14.199 11.654 11.842 1.00 30.06 528 GLU A CA 1
ATOM 4253 C C . GLU A 1 528 ? 13.397 10.938 12.958 1.00 30.06 528 GLU A C 1
ATOM 4255 O O . GLU A 1 528 ? 12.186 11.133 13.044 1.00 30.06 528 GLU A O 1
ATOM 4260 N N . GLU A 1 529 ? 13.923 10.132 13.887 1.00 31.06 529 GLU A N 1
ATOM 4261 C CA . GLU A 1 529 ? 15.282 9.745 14.294 1.00 31.06 529 GLU A CA 1
ATOM 4262 C C . GLU A 1 529 ? 15.137 8.431 15.109 1.00 31.06 529 GLU A C 1
ATOM 4264 O O . GLU A 1 529 ? 14.527 8.419 16.178 1.00 31.06 529 GLU A O 1
ATOM 4269 N N . GLU A 1 530 ? 15.692 7.324 14.623 1.00 29.36 530 GLU A N 1
ATOM 4270 C CA . GLU A 1 530 ? 16.338 6.314 15.472 1.00 29.36 530 GLU A CA 1
ATOM 4271 C C . GLU A 1 530 ? 17.789 6.299 14.990 1.00 29.36 530 GLU A C 1
ATOM 4273 O O . GLU A 1 530 ? 18.005 6.386 13.781 1.00 29.36 530 GLU A O 1
ATOM 4278 N N . GLU A 1 531 ? 18.772 6.296 15.896 1.00 32.44 531 GLU A N 1
ATOM 4279 C CA . GLU A 1 531 ? 20.197 6.387 15.547 1.00 32.44 531 GLU A CA 1
ATOM 4280 C C . GLU A 1 531 ? 20.581 5.291 14.532 1.00 32.44 531 GLU A C 1
ATOM 4282 O O . GLU A 1 531 ? 20.881 4.153 14.894 1.00 32.44 531 GLU A O 1
ATOM 4287 N N . GLU A 1 532 ? 20.552 5.630 13.238 1.00 38.91 532 GLU A N 1
ATOM 4288 C CA . GLU A 1 532 ? 21.025 4.760 12.171 1.00 38.91 532 GLU A CA 1
ATOM 4289 C C . GLU A 1 532 ? 22.526 4.541 12.381 1.00 38.91 532 GLU A C 1
ATOM 4291 O O . GLU A 1 532 ? 23.310 5.493 12.449 1.00 38.91 532 GLU A O 1
ATOM 4296 N N . GLU A 1 533 ? 22.961 3.279 12.442 1.00 50.09 533 GLU A N 1
ATOM 4297 C CA . GLU A 1 533 ? 24.368 2.966 12.212 1.00 50.09 533 GLU A CA 1
ATOM 4298 C C . GLU A 1 533 ? 24.750 3.496 10.825 1.00 50.09 533 GLU A C 1
ATOM 4300 O O . GLU A 1 533 ? 24.451 2.889 9.794 1.00 50.09 533 GLU A O 1
ATOM 4305 N N . THR A 1 534 ? 25.425 4.642 10.789 1.00 60.47 534 THR A N 1
ATOM 4306 C CA . THR A 1 534 ? 25.857 5.244 9.532 1.00 60.47 534 THR A CA 1
ATOM 4307 C C . THR A 1 534 ? 26.815 4.288 8.803 1.00 60.47 534 THR A C 1
ATOM 4309 O O . THR A 1 534 ? 27.818 3.833 9.364 1.00 60.47 534 THR A O 1
ATOM 4312 N N . LEU A 1 535 ? 26.510 3.957 7.536 1.00 74.25 535 LEU A N 1
ATOM 4313 C CA . LEU A 1 535 ? 27.337 3.083 6.679 1.00 74.25 535 LEU A CA 1
ATOM 4314 C C . LEU A 1 535 ? 28.780 3.600 6.548 1.00 74.25 535 LEU A C 1
ATOM 4316 O O . LEU A 1 535 ? 29.723 2.809 6.468 1.00 74.25 535 LEU A O 1
ATOM 4320 N N . CYS A 1 536 ? 28.936 4.924 6.562 1.00 76.19 536 CYS A N 1
ATOM 4321 C CA . CYS A 1 536 ? 30.207 5.635 6.547 1.00 76.19 536 CYS A CA 1
ATOM 4322 C C . CYS A 1 536 ? 30.248 6.726 7.626 1.00 76.19 536 CYS A C 1
ATOM 4324 O O . CYS A 1 536 ? 29.214 7.134 8.159 1.00 76.19 536 CYS A O 1
ATOM 4326 N N . ASP A 1 537 ? 31.449 7.186 7.960 1.00 74.44 537 ASP A N 1
ATOM 4327 C CA . ASP A 1 537 ? 31.685 8.372 8.780 1.00 74.44 537 ASP A CA 1
ATOM 4328 C C . ASP A 1 537 ? 31.577 9.678 7.963 1.00 74.44 537 ASP A C 1
ATOM 4330 O O . ASP A 1 537 ? 31.382 9.661 6.744 1.00 74.44 537 ASP A O 1
ATOM 4334 N N . ASP A 1 538 ? 31.746 10.823 8.631 1.00 67.19 538 ASP A N 1
ATOM 4335 C CA . ASP A 1 538 ? 31.705 12.162 8.016 1.00 67.19 538 ASP A CA 1
ATOM 4336 C C . ASP A 1 538 ? 32.776 12.375 6.929 1.00 67.19 538 ASP A C 1
ATOM 4338 O O . ASP A 1 538 ? 32.727 13.348 6.175 1.00 67.19 538 ASP A O 1
ATOM 4342 N N . LYS A 1 539 ? 33.759 11.470 6.831 1.00 66.12 539 LYS A N 1
ATOM 4343 C CA . LYS A 1 539 ? 34.805 11.466 5.802 1.00 66.12 539 LYS A CA 1
ATOM 4344 C C . LYS A 1 539 ? 34.485 10.513 4.647 1.00 66.12 539 LYS A C 1
ATOM 4346 O O . LYS A 1 539 ? 35.346 10.303 3.798 1.00 66.12 539 LYS A O 1
ATOM 4351 N N . GLN A 1 540 ? 33.262 9.975 4.585 1.00 66.88 540 GLN A N 1
ATOM 4352 C CA . GLN A 1 540 ? 32.826 8.962 3.616 1.00 66.88 540 GLN A CA 1
ATOM 4353 C C . GLN A 1 540 ? 33.637 7.658 3.693 1.00 66.88 540 GLN A C 1
ATOM 4355 O O . GLN A 1 540 ? 33.747 6.919 2.711 1.00 66.88 540 GLN A O 1
ATOM 4360 N N . GLU A 1 541 ? 34.191 7.339 4.864 1.00 69.44 541 GLU A N 1
ATOM 4361 C CA . GLU A 1 541 ? 34.889 6.083 5.093 1.00 69.44 541 GLU A CA 1
ATOM 4362 C C . GLU A 1 541 ? 34.009 5.099 5.874 1.00 69.44 541 GLU A C 1
ATOM 4364 O O . GLU A 1 541 ? 33.401 5.471 6.879 1.00 69.44 541 GLU A O 1
ATOM 4369 N N . PRO A 1 542 ? 33.943 3.815 5.475 1.00 74.81 542 PRO A N 1
ATOM 4370 C CA . PRO A 1 542 ? 33.224 2.823 6.262 1.00 74.81 542 PRO A CA 1
ATOM 4371 C C . PRO A 1 542 ? 33.905 2.627 7.623 1.00 74.81 542 PRO A C 1
ATOM 4373 O O . PRO A 1 542 ? 35.133 2.483 7.707 1.00 74.81 542 PRO A O 1
ATOM 4376 N N . LYS A 1 543 ? 33.099 2.575 8.691 1.00 73.88 543 LYS A N 1
ATOM 4377 C CA . LYS A 1 543 ? 33.558 2.211 10.040 1.00 73.88 543 LYS A CA 1
ATOM 4378 C C . LYS A 1 543 ? 33.866 0.713 10.079 1.00 73.88 543 LYS A C 1
ATOM 4380 O O . LYS A 1 543 ? 32.984 -0.110 10.315 1.00 73.88 543 LYS A O 1
ATOM 4385 N N . CYS A 1 544 ? 35.123 0.367 9.817 1.00 77.62 544 CYS A N 1
ATOM 4386 C CA . CYS A 1 544 ? 35.599 -1.015 9.692 1.00 77.62 544 CYS A CA 1
ATOM 4387 C C . CYS A 1 544 ? 36.252 -1.570 10.959 1.00 77.62 544 CYS A C 1
ATOM 4389 O O . CYS A 1 544 ? 37.044 -2.515 10.875 1.00 77.62 544 CYS A O 1
ATOM 4391 N N . ASP A 1 545 ? 35.962 -0.982 12.121 1.00 66.12 545 ASP A N 1
ATOM 4392 C CA . ASP A 1 545 ? 36.643 -1.305 13.370 1.00 66.12 545 ASP A CA 1
ATOM 4393 C C . ASP A 1 545 ? 36.627 -2.821 13.628 1.00 66.12 545 ASP A C 1
ATOM 4395 O O . ASP A 1 545 ? 35.588 -3.457 13.778 1.00 66.12 545 ASP A O 1
ATOM 4399 N N . ASN A 1 546 ? 37.827 -3.407 13.629 1.00 67.25 546 ASN A N 1
ATOM 4400 C CA . ASN A 1 546 ? 38.126 -4.831 13.805 1.00 67.25 546 ASN A CA 1
ATOM 4401 C C . ASN A 1 546 ? 37.707 -5.822 12.694 1.00 67.25 546 ASN A C 1
ATOM 4403 O O . ASN A 1 546 ? 38.089 -6.985 12.815 1.00 67.25 546 ASN A O 1
ATOM 4407 N N . PHE A 1 547 ? 37.083 -5.429 11.575 1.00 76.81 547 PHE A N 1
ATOM 4408 C CA . PHE A 1 547 ? 36.710 -6.370 10.489 1.00 76.81 547 PHE A CA 1
ATOM 4409 C C . PHE A 1 547 ? 37.904 -7.183 9.965 1.00 76.81 547 PHE A C 1
ATOM 4411 O O . PHE A 1 547 ? 37.853 -8.411 9.908 1.00 76.81 547 PHE A O 1
ATOM 4418 N N . LYS A 1 548 ? 39.030 -6.517 9.685 1.00 72.38 548 LYS A N 1
ATOM 4419 C CA . LYS A 1 548 ? 40.277 -7.171 9.259 1.00 72.38 548 LYS A CA 1
ATOM 4420 C C . LYS A 1 548 ? 40.844 -8.146 10.291 1.00 72.38 548 LYS A C 1
ATOM 4422 O O . LYS A 1 548 ? 41.511 -9.105 9.932 1.00 72.38 548 LYS A O 1
ATOM 4427 N N . LYS A 1 549 ? 40.634 -7.913 11.586 1.00 70.75 549 LYS A N 1
ATOM 4428 C CA . LYS A 1 549 ? 41.092 -8.852 12.623 1.00 70.75 549 LYS A CA 1
ATOM 4429 C C . LYS A 1 549 ? 40.152 -10.052 12.741 1.00 70.75 549 LYS A C 1
ATOM 4431 O O . LYS A 1 549 ? 40.618 -11.140 13.049 1.00 70.75 549 LYS A O 1
ATOM 4436 N N . ILE A 1 550 ? 38.860 -9.844 12.487 1.00 71.94 550 ILE A N 1
ATOM 4437 C CA . ILE A 1 550 ? 37.808 -10.851 12.652 1.00 71.94 550 ILE A CA 1
ATOM 4438 C C . ILE A 1 550 ? 37.729 -11.782 11.427 1.00 71.94 550 ILE A C 1
ATOM 4440 O O . ILE A 1 550 ? 37.653 -12.992 11.597 1.00 71.94 550 ILE A O 1
ATOM 4444 N N . TYR A 1 551 ? 37.806 -11.247 10.202 1.00 77.75 551 TYR A N 1
ATOM 4445 C CA . TYR A 1 551 ? 37.424 -11.968 8.973 1.00 77.75 551 TYR A CA 1
ATOM 4446 C C . TYR A 1 551 ? 38.574 -12.283 7.999 1.00 77.75 551 TYR A C 1
ATOM 4448 O O . TYR A 1 551 ? 38.351 -12.872 6.941 1.00 77.75 551 TYR A O 1
ATOM 4456 N N . ASN A 1 552 ? 39.820 -11.912 8.316 1.00 66.62 552 ASN A N 1
ATOM 4457 C CA . ASN A 1 552 ? 40.964 -12.062 7.400 1.00 66.62 552 ASN A CA 1
ATOM 4458 C C . ASN A 1 552 ? 41.468 -13.511 7.231 1.00 66.62 552 ASN A C 1
ATOM 4460 O O . ASN A 1 552 ? 42.290 -13.753 6.352 1.00 66.62 552 ASN A O 1
ATOM 4464 N N . ASN A 1 553 ? 40.958 -14.458 8.027 1.00 63.28 553 ASN A N 1
ATOM 4465 C CA . ASN A 1 553 ? 41.309 -15.885 7.985 1.00 63.28 553 ASN A CA 1
ATOM 4466 C C . ASN A 1 553 ? 40.351 -16.746 7.137 1.00 63.28 553 ASN A C 1
ATOM 4468 O O . ASN A 1 553 ? 40.421 -17.975 7.196 1.00 63.28 553 ASN A O 1
ATOM 4472 N N . SER A 1 554 ? 39.448 -16.133 6.367 1.00 66.19 554 SER A N 1
ATOM 4473 C CA . SER A 1 554 ? 38.537 -16.884 5.500 1.00 66.19 554 SER A CA 1
ATOM 4474 C C . SER A 1 554 ? 39.282 -17.683 4.427 1.00 66.19 554 SER A C 1
ATOM 4476 O O . SER A 1 554 ? 40.384 -17.347 3.997 1.00 66.19 554 SER A O 1
ATOM 4478 N N . THR A 1 555 ? 38.643 -18.767 4.011 1.00 64.06 555 THR A N 1
ATOM 4479 C CA . THR A 1 555 ? 39.155 -19.817 3.116 1.00 64.06 555 THR A CA 1
ATOM 4480 C C . THR A 1 555 ? 38.545 -19.725 1.715 1.00 64.06 555 THR A C 1
ATOM 4482 O O . THR A 1 555 ? 38.878 -20.536 0.855 1.00 64.06 555 THR A O 1
ATOM 4485 N N . CYS A 1 556 ? 37.721 -18.694 1.463 1.00 83.62 556 CYS A N 1
ATOM 4486 C CA . CYS A 1 556 ? 37.078 -18.489 0.171 1.00 83.62 556 CYS A CA 1
ATOM 4487 C C . CYS A 1 556 ? 38.095 -18.482 -0.972 1.00 83.62 556 CYS A C 1
ATOM 4489 O O . CYS A 1 556 ? 39.079 -17.738 -0.957 1.00 83.62 556 CYS A O 1
ATOM 4491 N N . GLU A 1 557 ? 37.811 -19.301 -1.983 1.00 86.44 557 GLU A N 1
ATOM 4492 C CA . GLU A 1 557 ? 38.681 -19.475 -3.139 1.00 86.44 557 GLU A CA 1
ATOM 4493 C C . GLU A 1 557 ? 38.942 -18.139 -3.859 1.00 86.44 557 GLU A C 1
ATOM 4495 O O . GLU A 1 557 ? 38.008 -17.354 -4.083 1.00 86.44 557 GLU A O 1
ATOM 4500 N N . PRO A 1 558 ? 40.196 -17.865 -4.267 1.00 88.12 558 PRO A N 1
ATOM 4501 C CA . PRO A 1 558 ? 40.514 -16.683 -5.050 1.00 88.12 558 PRO A CA 1
ATOM 4502 C C . PRO A 1 558 ? 39.700 -16.637 -6.343 1.00 88.12 558 PRO A C 1
ATOM 4504 O O . PRO A 1 558 ? 39.598 -17.631 -7.067 1.00 88.12 558 PRO A O 1
ATOM 4507 N N . LYS A 1 559 ? 39.172 -15.454 -6.662 1.00 91.88 559 LYS A N 1
ATOM 4508 C CA . LYS A 1 559 ? 38.401 -15.212 -7.884 1.00 91.88 559 LYS A CA 1
ATOM 4509 C C . LYS A 1 559 ? 39.286 -15.412 -9.111 1.00 91.88 559 LYS A C 1
ATOM 4511 O O . LYS A 1 559 ? 40.376 -14.845 -9.199 1.00 91.88 559 LYS A O 1
ATOM 4516 N N . LYS A 1 560 ? 38.815 -16.202 -10.073 1.00 89.25 560 LYS A N 1
ATOM 4517 C CA . LYS A 1 560 ? 39.536 -16.512 -11.313 1.00 89.25 560 LYS A CA 1
ATOM 4518 C C . LYS A 1 560 ? 38.597 -16.382 -12.500 1.00 89.25 560 LYS A C 1
ATOM 4520 O O . LYS A 1 560 ? 37.452 -16.818 -12.445 1.00 89.25 560 LYS A O 1
ATOM 4525 N N . THR A 1 561 ? 39.106 -15.810 -13.588 1.00 85.62 561 THR A N 1
ATOM 4526 C CA . THR A 1 561 ? 38.430 -15.807 -14.895 1.00 85.62 561 THR A CA 1
ATOM 4527 C C . THR A 1 561 ? 36.960 -15.356 -14.821 1.00 85.62 561 THR A C 1
ATOM 4529 O O . THR A 1 561 ? 36.064 -16.033 -15.325 1.00 85.62 561 THR A O 1
ATOM 4532 N N . LEU A 1 562 ? 36.696 -14.234 -14.135 1.00 87.31 562 LEU A N 1
ATOM 4533 C CA . LEU A 1 562 ? 35.340 -13.687 -14.019 1.00 87.31 562 LEU A CA 1
ATOM 4534 C C . LEU A 1 562 ? 34.837 -13.128 -15.353 1.00 87.31 562 LEU A C 1
ATOM 4536 O O . LEU A 1 562 ? 33.671 -13.319 -15.691 1.00 87.31 562 LEU A O 1
ATOM 4540 N N . ILE A 1 563 ? 35.727 -12.471 -16.102 1.00 80.19 563 ILE A N 1
ATOM 4541 C CA . ILE A 1 563 ? 35.436 -11.804 -17.373 1.00 80.19 563 ILE A CA 1
ATOM 4542 C C . ILE A 1 563 ? 36.503 -12.136 -18.429 1.00 80.19 563 ILE A C 1
ATOM 4544 O O . ILE A 1 563 ? 37.613 -12.558 -18.097 1.00 80.19 563 ILE A O 1
ATOM 4548 N N . GLY A 1 564 ? 36.167 -11.942 -19.707 1.00 72.19 564 GLY A N 1
ATOM 4549 C CA . GLY A 1 564 ? 37.094 -12.129 -20.828 1.00 72.19 564 GLY A CA 1
ATOM 4550 C C . GLY A 1 564 ? 37.307 -13.586 -21.263 1.00 72.19 564 GLY A C 1
ATOM 4551 O O . GLY A 1 564 ? 36.416 -14.434 -21.164 1.00 72.19 564 GLY A O 1
ATOM 4552 N N . LEU A 1 565 ? 38.485 -13.880 -21.815 1.00 68.75 565 LEU A N 1
ATOM 4553 C CA . LEU A 1 565 ? 38.836 -15.206 -22.342 1.00 68.75 565 LEU A CA 1
ATOM 4554 C C . LEU A 1 565 ? 38.805 -16.293 -21.256 1.00 68.75 565 LEU A C 1
ATOM 4556 O O . LEU A 1 565 ? 39.423 -16.163 -20.203 1.00 68.75 565 LEU A O 1
ATOM 4560 N N . GLY A 1 566 ? 38.091 -17.389 -21.530 1.00 71.75 566 GLY A N 1
ATOM 4561 C CA . GLY A 1 566 ? 37.902 -18.501 -20.588 1.00 71.75 566 GLY A CA 1
ATOM 4562 C C . GLY A 1 566 ? 36.796 -18.277 -19.549 1.00 71.75 566 GLY A C 1
ATOM 4563 O O . GLY A 1 566 ? 36.506 -19.182 -18.765 1.00 71.75 566 GLY A O 1
ATOM 4564 N N . ALA A 1 567 ? 36.148 -17.107 -19.539 1.00 82.06 567 ALA A N 1
ATOM 4565 C CA . ALA A 1 567 ? 34.964 -16.861 -18.725 1.00 82.06 567 ALA A CA 1
ATOM 4566 C C . ALA A 1 567 ? 33.772 -17.589 -19.367 1.00 82.06 567 ALA A C 1
ATOM 4568 O O . ALA A 1 567 ? 33.346 -17.266 -20.483 1.00 82.06 567 ALA A O 1
ATOM 4569 N N . HIS A 1 568 ? 33.261 -18.615 -18.685 1.00 81.06 568 HIS A N 1
ATOM 4570 C CA . HIS A 1 568 ? 32.164 -19.445 -19.178 1.00 81.06 568 HIS A CA 1
ATOM 4571 C C . HIS A 1 568 ? 30.951 -19.344 -18.263 1.00 81.06 568 HIS A C 1
ATOM 4573 O O . HIS A 1 568 ? 30.988 -19.775 -17.109 1.00 81.06 568 HIS A O 1
ATOM 4579 N N . ASN A 1 569 ? 29.862 -18.815 -18.815 1.00 85.19 569 ASN A N 1
ATOM 4580 C CA . ASN A 1 569 ? 28.564 -18.852 -18.160 1.00 85.19 569 ASN A CA 1
ATOM 4581 C C . ASN A 1 569 ? 28.067 -20.299 -18.100 1.00 85.19 569 ASN A C 1
ATOM 4583 O O . ASN A 1 569 ? 28.214 -21.053 -19.066 1.00 85.19 569 ASN A O 1
ATOM 4587 N N . ILE A 1 570 ? 27.461 -20.680 -16.981 1.00 85.44 570 ILE A N 1
ATOM 4588 C CA . ILE A 1 570 ? 26.918 -22.028 -16.787 1.00 85.44 570 ILE A CA 1
ATOM 4589 C C . ILE A 1 570 ? 25.412 -21.962 -16.589 1.00 85.44 570 ILE A C 1
ATOM 4591 O O . ILE A 1 570 ? 24.885 -20.963 -16.109 1.00 85.44 570 ILE A O 1
ATOM 4595 N N . ARG A 1 571 ? 24.708 -23.028 -16.966 1.00 85.38 571 ARG A N 1
ATOM 4596 C CA . ARG A 1 571 ? 23.265 -23.116 -16.746 1.00 85.38 571 ARG A CA 1
ATOM 4597 C C . ARG A 1 571 ? 22.974 -23.148 -15.239 1.00 85.38 571 ARG A C 1
ATOM 4599 O O . ARG A 1 571 ? 23.616 -23.903 -14.512 1.00 85.38 571 ARG A O 1
ATOM 4606 N N . ALA A 1 572 ? 22.015 -22.341 -14.788 1.00 85.81 572 ALA A N 1
ATOM 4607 C CA . ALA A 1 572 ? 21.672 -22.173 -13.373 1.00 85.81 572 ALA A CA 1
ATOM 4608 C C . ALA A 1 572 ? 21.141 -23.468 -12.720 1.00 85.81 572 ALA A C 1
ATOM 4610 O O . ALA A 1 572 ? 21.411 -23.748 -11.553 1.00 85.81 572 ALA A O 1
ATOM 4611 N N . SER A 1 573 ? 20.408 -24.286 -13.476 1.00 82.12 573 SER A N 1
ATOM 4612 C CA . SER A 1 573 ? 19.949 -25.615 -13.060 1.00 82.12 573 SER A CA 1
ATOM 4613 C C . SER A 1 573 ? 19.681 -26.488 -14.288 1.00 82.12 573 SER A C 1
ATOM 4615 O O . SER A 1 573 ? 19.595 -25.982 -15.404 1.00 82.12 573 SER A O 1
ATOM 4617 N N . SER A 1 574 ? 19.510 -27.801 -14.120 1.00 78.50 574 SER A N 1
ATOM 4618 C CA . SER A 1 574 ? 19.139 -28.692 -15.233 1.00 78.50 574 SER A CA 1
ATOM 4619 C C . SER A 1 574 ? 17.791 -28.328 -15.874 1.00 78.50 574 SER A C 1
ATOM 4621 O O . SER A 1 574 ? 17.600 -28.572 -17.065 1.00 78.50 574 SER A O 1
ATOM 4623 N N . THR A 1 575 ? 16.893 -27.710 -15.103 1.00 76.06 575 THR A N 1
ATOM 4624 C CA . THR A 1 575 ? 15.523 -27.348 -15.489 1.00 76.06 575 THR A CA 1
ATOM 4625 C C . THR A 1 575 ? 15.360 -25.886 -15.913 1.00 76.06 575 THR A C 1
ATOM 4627 O O . THR A 1 575 ? 14.307 -25.522 -16.424 1.00 76.06 575 THR A O 1
ATOM 4630 N N . SER A 1 576 ? 16.381 -25.045 -15.724 1.00 75.94 576 SER A N 1
ATOM 4631 C CA . SER A 1 576 ? 16.334 -23.613 -16.028 1.00 75.94 576 SER A CA 1
ATOM 4632 C C . SER A 1 576 ? 16.980 -23.290 -17.377 1.00 75.94 576 SER A C 1
ATOM 4634 O O . SER A 1 576 ? 18.044 -23.810 -17.712 1.00 75.94 576 SER A O 1
ATOM 4636 N N . ASN A 1 577 ? 16.372 -22.372 -18.133 1.00 82.62 577 ASN A N 1
ATOM 4637 C CA . ASN A 1 577 ? 16.959 -21.786 -19.347 1.00 82.62 577 ASN A CA 1
ATOM 4638 C C . ASN A 1 577 ? 17.824 -20.546 -19.050 1.00 82.62 577 ASN A C 1
ATOM 4640 O O . ASN A 1 577 ? 18.198 -19.812 -19.962 1.00 82.62 577 ASN A O 1
ATOM 4644 N N . VAL A 1 578 ? 18.147 -20.309 -17.777 1.00 85.38 578 VAL A N 1
ATOM 4645 C CA . VAL A 1 578 ? 18.936 -19.163 -17.326 1.00 85.38 578 VAL A CA 1
ATOM 4646 C C . VAL A 1 578 ? 20.404 -19.555 -17.174 1.00 85.38 578 VAL A C 1
ATOM 4648 O O . VAL A 1 578 ? 20.732 -20.640 -16.685 1.00 85.38 578 VAL A O 1
ATOM 4651 N N . TYR A 1 579 ? 21.294 -18.656 -17.588 1.00 86.50 579 TYR A N 1
ATOM 4652 C CA . TYR A 1 579 ? 22.738 -18.788 -17.423 1.00 86.50 579 TYR A CA 1
ATOM 4653 C C . TYR A 1 579 ? 23.227 -17.837 -16.333 1.00 86.50 579 TYR A C 1
ATOM 4655 O O . TYR A 1 579 ? 22.821 -16.678 -16.300 1.00 86.50 579 TYR A O 1
ATOM 4663 N N . ILE A 1 580 ? 24.115 -18.324 -15.468 1.00 88.12 580 ILE A N 1
ATOM 4664 C CA . ILE A 1 580 ? 24.785 -17.516 -14.449 1.00 88.12 580 ILE A CA 1
ATOM 4665 C C . ILE A 1 580 ? 26.191 -17.137 -14.881 1.00 88.12 580 ILE A C 1
ATOM 4667 O O . ILE A 1 580 ? 26.868 -17.901 -15.582 1.00 88.12 580 ILE A O 1
ATOM 4671 N N . SER A 1 581 ? 26.639 -15.975 -14.413 1.00 89.25 581 SER A N 1
ATOM 4672 C CA . SER A 1 581 ? 27.996 -15.512 -14.656 1.00 89.25 581 SER A CA 1
ATOM 4673 C C . SER A 1 581 ? 29.026 -16.321 -13.854 1.00 89.25 581 SER A C 1
ATOM 4675 O O . SER A 1 581 ? 28.710 -16.905 -12.807 1.00 89.25 581 SER A O 1
ATOM 4677 N N . PRO A 1 582 ? 30.298 -16.334 -14.290 1.00 90.69 582 PRO A N 1
ATOM 4678 C CA . PRO A 1 582 ? 31.389 -16.905 -13.506 1.00 90.69 582 PRO A CA 1
ATOM 4679 C C . PRO A 1 582 ? 31.536 -16.299 -12.104 1.00 90.69 582 PRO A C 1
ATOM 4681 O O . PRO A 1 582 ? 32.061 -16.981 -11.224 1.00 90.69 582 PRO A O 1
ATOM 4684 N N . ARG A 1 583 ? 31.076 -15.056 -11.887 1.00 93.56 583 ARG A N 1
ATOM 4685 C CA . ARG A 1 583 ? 31.061 -14.389 -10.576 1.00 93.56 583 ARG A CA 1
ATOM 4686 C C . ARG A 1 583 ? 30.078 -15.063 -9.626 1.00 93.56 583 ARG A C 1
ATOM 4688 O O . ARG A 1 583 ? 30.499 -15.459 -8.547 1.00 93.56 583 ARG A O 1
ATOM 4695 N N . VAL A 1 584 ? 28.823 -15.261 -10.045 1.00 92.19 584 VAL A N 1
ATOM 4696 C CA . VAL A 1 584 ? 27.789 -15.937 -9.231 1.00 92.19 584 VAL A CA 1
ATOM 4697 C C . VAL A 1 584 ? 28.272 -17.322 -8.798 1.00 92.19 584 VAL A C 1
ATOM 4699 O O . VAL A 1 584 ? 28.191 -17.681 -7.629 1.00 92.19 584 VAL A O 1
ATOM 4702 N N . LYS A 1 585 ? 28.866 -18.081 -9.730 1.00 90.44 585 LYS A N 1
ATOM 4703 C CA . LYS A 1 585 ? 29.433 -19.412 -9.453 1.00 90.44 585 LYS A CA 1
ATOM 4704 C C . LYS A 1 585 ? 30.524 -19.381 -8.375 1.00 90.44 585 LYS A C 1
ATOM 4706 O O . LYS A 1 585 ? 30.708 -20.362 -7.660 1.00 90.44 585 LYS A O 1
ATOM 4711 N N . GLN A 1 586 ? 31.284 -18.292 -8.314 1.00 93.00 586 GLN A N 1
ATOM 4712 C CA . GLN A 1 586 ? 32.429 -18.123 -7.424 1.00 93.00 586 GLN A CA 1
ATOM 4713 C C . GLN A 1 586 ? 32.091 -17.310 -6.172 1.00 93.00 586 GLN A C 1
ATOM 4715 O O . GLN A 1 586 ? 33.020 -16.906 -5.477 1.00 93.00 586 GLN A O 1
ATOM 4720 N N . LEU A 1 587 ? 30.811 -17.047 -5.878 1.00 94.00 587 LEU A N 1
ATOM 4721 C CA . LEU A 1 587 ? 30.382 -16.314 -4.684 1.00 94.00 587 LEU A CA 1
ATOM 4722 C C . LEU A 1 587 ? 30.978 -16.947 -3.410 1.00 94.00 587 LEU A C 1
ATOM 4724 O O . LEU A 1 587 ? 30.995 -18.170 -3.256 1.00 94.00 587 LEU A O 1
ATOM 4728 N N . CYS A 1 588 ? 31.501 -16.122 -2.504 1.00 94.44 588 CYS A N 1
ATOM 4729 C CA . CYS A 1 588 ? 32.136 -16.567 -1.264 1.00 94.44 588 CYS A CA 1
ATOM 4730 C C . CYS A 1 588 ? 31.085 -17.084 -0.269 1.00 94.44 588 CYS A C 1
ATOM 4732 O O . CYS A 1 588 ? 30.553 -16.339 0.539 1.00 94.44 588 CYS A O 1
ATOM 4734 N N . MET A 1 589 ? 30.795 -18.384 -0.318 1.00 92.56 589 MET A N 1
ATOM 4735 C CA . MET A 1 589 ? 29.751 -19.028 0.497 1.00 92.56 589 MET A CA 1
ATOM 4736 C C . MET A 1 589 ? 30.300 -19.891 1.640 1.00 92.56 589 MET A C 1
ATOM 4738 O O . MET A 1 589 ? 29.547 -20.559 2.349 1.00 92.56 589 MET A O 1
ATOM 4742 N N . GLU A 1 590 ? 31.616 -19.945 1.825 1.00 90.06 590 GLU A N 1
ATOM 4743 C CA . GLU A 1 590 ? 32.223 -20.902 2.749 1.00 90.06 590 GLU A CA 1
ATOM 4744 C C . GLU A 1 590 ? 31.886 -20.654 4.233 1.00 90.06 590 GLU A C 1
ATOM 4746 O O . GLU A 1 590 ? 31.521 -21.625 4.902 1.00 90.06 590 GLU A O 1
ATOM 4751 N N . PRO A 1 591 ? 31.918 -19.414 4.769 1.00 91.31 591 PRO A N 1
ATOM 4752 C CA . PRO A 1 591 ? 31.535 -19.165 6.163 1.00 91.31 591 PRO A CA 1
ATOM 4753 C C . PRO A 1 591 ? 30.105 -19.621 6.490 1.00 91.31 591 PRO A C 1
ATOM 4755 O O . PRO A 1 591 ? 29.891 -20.321 7.481 1.00 91.31 591 PRO A O 1
ATOM 4758 N N . ILE A 1 592 ? 29.131 -19.316 5.623 1.00 91.56 592 ILE A N 1
ATOM 4759 C CA . ILE A 1 592 ? 27.742 -19.766 5.802 1.00 91.56 592 ILE A CA 1
ATOM 4760 C C . ILE A 1 592 ? 27.597 -21.283 5.601 1.00 91.56 592 ILE A C 1
ATOM 4762 O O . ILE A 1 592 ? 26.831 -21.924 6.314 1.00 91.56 592 ILE A O 1
ATOM 4766 N N . THR A 1 593 ? 28.393 -21.892 4.715 1.00 90.69 593 THR A N 1
ATOM 4767 C CA . THR A 1 593 ? 28.431 -23.356 4.540 1.00 90.69 593 THR A CA 1
ATOM 4768 C C . THR A 1 593 ? 28.951 -24.060 5.799 1.00 90.69 593 THR A C 1
ATOM 4770 O O . THR A 1 593 ? 28.381 -25.063 6.219 1.00 90.69 593 THR A O 1
ATOM 4773 N N . LYS A 1 594 ? 29.994 -23.520 6.446 1.00 89.38 594 LYS A N 1
ATOM 4774 C CA . LYS A 1 594 ? 30.550 -24.036 7.716 1.00 89.38 594 LYS A CA 1
ATOM 4775 C C . LYS A 1 594 ? 29.610 -23.856 8.904 1.00 89.38 594 LYS A C 1
ATOM 4777 O O . LYS A 1 594 ? 29.699 -24.608 9.883 1.00 89.38 594 LYS A O 1
ATOM 4782 N N . LEU A 1 595 ? 28.760 -22.834 8.845 1.00 89.44 595 LEU A N 1
ATOM 4783 C CA . LEU A 1 595 ? 27.703 -22.606 9.821 1.00 89.44 595 LEU A CA 1
ATOM 4784 C C . LEU A 1 595 ? 26.543 -23.591 9.612 1.00 89.44 595 LEU A C 1
ATOM 4786 O O . LEU A 1 595 ? 26.018 -24.120 10.585 1.00 89.44 595 LEU A O 1
ATOM 4790 N N . ALA A 1 596 ? 26.212 -23.901 8.356 1.00 87.62 596 ALA A N 1
ATOM 4791 C CA . ALA A 1 596 ? 25.171 -24.852 7.961 1.00 87.62 596 ALA A CA 1
ATOM 4792 C C . ALA A 1 596 ? 25.597 -26.334 8.034 1.00 87.62 596 ALA A C 1
ATOM 4794 O O . ALA A 1 596 ? 24.875 -27.203 7.544 1.00 87.62 596 ALA A O 1
ATOM 4795 N N . ASP A 1 597 ? 26.768 -26.637 8.601 1.00 82.62 597 ASP A N 1
ATOM 4796 C CA . ASP A 1 597 ? 27.290 -28.000 8.705 1.00 82.62 597 ASP A CA 1
ATOM 4797 C C . ASP A 1 597 ? 26.280 -28.909 9.437 1.00 82.62 597 ASP A C 1
ATOM 4799 O O . ASP A 1 597 ? 25.960 -28.640 10.596 1.00 82.62 597 ASP A O 1
ATOM 4803 N N . PRO A 1 598 ? 25.789 -29.995 8.811 1.00 69.44 598 PRO A N 1
ATOM 4804 C CA . PRO A 1 598 ? 24.775 -30.870 9.399 1.00 69.44 598 PRO A CA 1
ATOM 4805 C C . PRO A 1 598 ? 25.251 -31.625 10.650 1.00 69.44 598 PRO A C 1
ATOM 4807 O O . PRO A 1 598 ? 24.425 -32.183 11.370 1.00 69.44 598 PRO A O 1
ATOM 4810 N N . THR A 1 599 ? 26.560 -31.661 10.926 1.00 71.88 599 THR A N 1
ATOM 4811 C CA . THR A 1 599 ? 27.102 -32.182 12.193 1.00 71.88 599 THR A CA 1
ATOM 4812 C C . THR A 1 599 ? 26.880 -31.222 13.366 1.00 71.88 599 THR A C 1
ATOM 4814 O O . THR A 1 599 ? 26.921 -31.641 14.524 1.00 71.88 599 THR A O 1
ATOM 4817 N N . LYS A 1 600 ? 26.600 -29.944 13.082 1.00 65.19 600 LYS A N 1
ATOM 4818 C CA . LYS A 1 600 ? 26.212 -28.924 14.055 1.00 65.19 600 LYS A CA 1
ATOM 4819 C C . LYS A 1 600 ? 24.688 -28.807 14.063 1.00 65.19 600 LYS A C 1
ATOM 4821 O O . LYS A 1 600 ? 24.034 -28.770 13.027 1.00 65.19 600 LYS A O 1
ATOM 4826 N N . ASN A 1 601 ? 24.092 -28.763 15.251 1.00 60.88 601 ASN A N 1
ATOM 4827 C CA . ASN A 1 601 ? 22.640 -28.706 15.380 1.00 60.88 601 ASN A CA 1
ATOM 4828 C C . ASN A 1 601 ? 22.118 -27.311 14.975 1.00 60.88 601 ASN A C 1
ATOM 4830 O O . ASN A 1 601 ? 22.241 -26.357 15.746 1.00 60.88 601 ASN A O 1
ATOM 4834 N N . ALA A 1 602 ? 21.524 -27.197 13.779 1.00 62.75 602 ALA A N 1
ATOM 4835 C CA . ALA A 1 602 ? 21.022 -25.937 13.212 1.00 62.75 602 ALA A CA 1
ATOM 4836 C C . ALA A 1 602 ? 20.018 -25.202 14.128 1.00 62.75 602 ALA A C 1
ATOM 4838 O O . ALA A 1 602 ? 19.933 -23.970 14.128 1.00 62.75 602 ALA A O 1
ATOM 4839 N N . ASN A 1 603 ? 19.333 -25.947 15.001 1.00 63.16 603 ASN A N 1
ATOM 4840 C CA . ASN A 1 603 ? 18.367 -25.419 15.962 1.00 63.16 603 ASN A CA 1
ATOM 4841 C C . ASN A 1 603 ? 18.989 -24.556 17.073 1.00 63.16 603 ASN A C 1
ATOM 4843 O O . ASN A 1 603 ? 18.242 -23.893 17.788 1.00 63.16 603 ASN A O 1
ATOM 4847 N N . HIS A 1 604 ? 20.317 -24.473 17.204 1.00 71.94 604 HIS A N 1
ATOM 4848 C CA . HIS A 1 604 ? 20.977 -23.607 18.195 1.00 71.94 604 HIS A CA 1
ATOM 4849 C C . HIS A 1 604 ? 21.568 -22.312 17.629 1.00 71.94 604 HIS A C 1
ATOM 4851 O O . HIS A 1 604 ? 21.955 -21.454 18.411 1.00 71.94 604 HIS A O 1
ATOM 4857 N N . ILE A 1 605 ? 21.589 -22.136 16.305 1.00 84.06 605 ILE A N 1
ATOM 4858 C CA . ILE A 1 605 ? 22.240 -20.972 15.691 1.00 84.06 605 ILE A CA 1
ATOM 4859 C C . ILE A 1 605 ? 21.383 -19.717 15.882 1.00 84.06 605 ILE A C 1
ATOM 4861 O O . ILE A 1 605 ? 20.163 -19.752 15.679 1.00 84.06 605 ILE A O 1
ATOM 4865 N N . THR A 1 606 ? 22.022 -18.634 16.314 1.00 85.69 606 THR A N 1
ATOM 4866 C CA . THR A 1 606 ? 21.406 -17.325 16.571 1.00 85.69 606 THR A CA 1
ATOM 4867 C C . THR A 1 606 ? 21.422 -16.424 15.332 1.00 85.69 606 THR A C 1
ATOM 4869 O O . THR A 1 606 ? 22.215 -16.614 14.408 1.00 85.69 606 THR A O 1
ATOM 4872 N N . GLU A 1 607 ? 20.557 -15.407 15.320 1.00 86.75 607 GLU A N 1
ATOM 4873 C CA . GLU A 1 607 ? 20.540 -14.361 14.284 1.00 86.75 607 GLU A CA 1
ATOM 4874 C C . GLU A 1 607 ? 21.867 -13.587 14.204 1.00 86.75 607 GLU A C 1
ATOM 4876 O O . GLU A 1 607 ? 22.324 -13.252 13.111 1.00 86.75 607 GLU A O 1
ATOM 4881 N N . GLU A 1 608 ? 22.542 -13.384 15.338 1.00 88.00 608 GLU A N 1
ATOM 4882 C CA . GLU A 1 608 ? 23.855 -12.737 15.392 1.00 88.00 608 GLU A CA 1
ATOM 4883 C C . GLU A 1 608 ? 24.963 -13.593 14.766 1.00 88.00 608 GLU A C 1
ATOM 4885 O O . GLU A 1 608 ? 25.798 -13.076 14.021 1.00 88.00 608 GLU A O 1
ATOM 4890 N N . GLU A 1 609 ? 24.995 -14.899 15.050 1.00 90.56 609 GLU A N 1
ATOM 4891 C CA . GLU A 1 609 ? 25.965 -15.826 14.449 1.00 90.56 609 GLU A CA 1
ATOM 4892 C C . GLU A 1 609 ? 25.769 -15.933 12.937 1.00 90.56 609 GLU A C 1
ATOM 4894 O O . GLU A 1 609 ? 26.742 -15.894 12.180 1.00 90.56 609 GLU A O 1
ATOM 4899 N N . PHE A 1 610 ? 24.512 -16.005 12.493 1.00 93.62 610 PHE A N 1
ATOM 4900 C CA . PHE A 1 610 ? 24.165 -15.965 11.078 1.00 93.62 610 PHE A CA 1
ATOM 4901 C C . PHE A 1 610 ? 24.618 -14.659 10.418 1.00 93.62 610 PHE A C 1
ATOM 4903 O O . PHE A 1 610 ? 25.299 -14.688 9.391 1.00 93.62 610 PHE A O 1
ATOM 4910 N N . SER A 1 611 ? 24.303 -13.518 11.038 1.00 93.25 611 SER A N 1
ATOM 4911 C CA . SER A 1 611 ? 24.710 -12.195 10.561 1.00 93.25 611 SER A CA 1
ATOM 4912 C C . SER A 1 611 ? 26.233 -12.083 10.437 1.00 93.25 611 SER A C 1
ATOM 4914 O O . SER A 1 611 ? 26.727 -11.625 9.409 1.00 93.25 611 SER A O 1
ATOM 4916 N N . LYS A 1 612 ? 26.999 -12.572 11.423 1.00 91.62 612 LYS A N 1
ATOM 4917 C CA . LYS A 1 612 ? 28.474 -12.594 11.375 1.00 91.62 612 LYS A CA 1
ATOM 4918 C C . LYS A 1 612 ? 29.011 -13.459 10.236 1.00 91.62 612 LYS A C 1
ATOM 4920 O O . LYS A 1 612 ? 29.901 -13.018 9.513 1.00 91.62 612 LYS A O 1
ATOM 4925 N N . ALA A 1 613 ? 28.460 -14.656 10.034 1.00 92.44 613 ALA A N 1
ATOM 4926 C CA . ALA A 1 613 ? 28.881 -15.525 8.936 1.00 92.44 613 ALA A CA 1
ATOM 4927 C C . ALA A 1 613 ? 28.581 -14.900 7.564 1.00 92.44 613 ALA A C 1
ATOM 4929 O O . ALA A 1 613 ? 29.414 -14.966 6.658 1.00 92.44 613 ALA A O 1
ATOM 4930 N N . LEU A 1 614 ? 27.423 -14.251 7.406 1.00 94.75 614 LEU A N 1
ATOM 4931 C CA . LEU A 1 614 ? 27.062 -13.571 6.162 1.00 94.75 614 LEU A CA 1
ATOM 4932 C C . LEU A 1 614 ? 27.924 -12.319 5.917 1.00 94.75 614 LEU A C 1
ATOM 4934 O O . LEU A 1 614 ? 28.346 -12.076 4.788 1.00 94.75 614 LEU A O 1
ATOM 4938 N N . GLN A 1 615 ? 28.260 -11.566 6.968 1.00 93.69 615 GLN A N 1
ATOM 4939 C CA . GLN A 1 615 ? 29.230 -10.469 6.897 1.00 93.69 615 GLN A CA 1
ATOM 4940 C C . GLN A 1 615 ? 30.625 -10.966 6.492 1.00 93.69 615 GLN A C 1
ATOM 4942 O O . GLN A 1 615 ? 31.276 -10.334 5.664 1.00 93.69 615 GLN A O 1
ATOM 4947 N N . GLU A 1 616 ? 31.077 -12.114 7.005 1.00 93.06 616 GLU A N 1
ATOM 4948 C CA . GLU A 1 616 ? 32.352 -12.718 6.601 1.00 93.06 616 GLU A CA 1
ATOM 4949 C C . GLU A 1 616 ? 32.351 -13.128 5.120 1.00 93.06 616 GLU A C 1
ATOM 4951 O O . GLU A 1 616 ? 33.336 -12.887 4.414 1.00 93.06 616 GLU A O 1
ATOM 4956 N N . CYS A 1 617 ? 31.243 -13.700 4.632 1.00 94.44 617 CYS A N 1
ATOM 4957 C CA . CYS A 1 617 ? 31.041 -14.003 3.211 1.00 94.44 617 CYS A CA 1
ATOM 4958 C C . CYS A 1 617 ? 31.178 -12.729 2.363 1.00 94.44 617 CYS A C 1
ATOM 4960 O O . CYS A 1 617 ? 31.974 -12.662 1.426 1.00 94.44 617 CYS A O 1
ATOM 4962 N N . ALA A 1 618 ? 30.446 -11.681 2.739 1.00 95.44 618 ALA A N 1
ATOM 4963 C CA . ALA A 1 618 ? 30.387 -10.411 2.027 1.00 95.44 618 ALA A CA 1
ATOM 4964 C C . ALA A 1 618 ? 31.726 -9.644 2.037 1.00 95.44 618 ALA A C 1
ATOM 4966 O O . ALA A 1 618 ? 32.170 -9.139 1.003 1.00 95.44 618 ALA A O 1
ATOM 4967 N N . TYR A 1 619 ? 32.416 -9.613 3.179 1.00 94.31 619 TYR A N 1
ATOM 4968 C CA . TYR A 1 619 ? 33.743 -9.013 3.321 1.00 94.31 619 TYR A CA 1
ATOM 4969 C C . TYR A 1 619 ? 34.763 -9.674 2.386 1.00 94.31 619 TYR A C 1
ATOM 4971 O O . TYR A 1 619 ? 35.463 -9.001 1.623 1.00 94.31 619 TYR A O 1
ATOM 4979 N N . ASN A 1 620 ? 34.827 -11.007 2.400 1.00 93.62 620 ASN A N 1
ATOM 4980 C CA . ASN A 1 620 ? 35.787 -11.746 1.584 1.00 93.62 620 ASN A CA 1
ATOM 4981 C C . ASN A 1 620 ? 35.404 -11.767 0.098 1.00 93.62 620 ASN A C 1
ATOM 4983 O O . ASN A 1 620 ? 36.291 -11.778 -0.756 1.00 93.62 620 ASN A O 1
ATOM 4987 N N . GLU A 1 621 ? 34.110 -11.681 -0.221 1.00 95.94 621 GLU A N 1
ATOM 4988 C CA . GLU A 1 621 ? 33.623 -11.462 -1.582 1.00 95.94 621 GLU A CA 1
ATOM 4989 C C . GLU A 1 621 ? 34.201 -10.178 -2.174 1.00 95.94 621 GLU A C 1
ATOM 4991 O O . GLU A 1 621 ? 34.873 -10.223 -3.204 1.00 95.94 621 GLU A O 1
ATOM 4996 N N . ALA A 1 622 ? 33.994 -9.043 -1.503 1.00 93.94 622 ALA A N 1
ATOM 4997 C CA . ALA A 1 622 ? 34.449 -7.743 -1.986 1.00 93.94 622 ALA A CA 1
ATOM 4998 C C . ALA A 1 622 ? 35.979 -7.658 -2.082 1.00 93.94 622 ALA A C 1
ATOM 5000 O O . ALA A 1 622 ? 36.516 -7.175 -3.082 1.00 93.94 622 ALA A O 1
ATOM 5001 N N . LYS A 1 623 ? 36.687 -8.201 -1.084 1.00 92.25 623 LYS A N 1
ATOM 5002 C CA . LYS A 1 623 ? 38.151 -8.318 -1.096 1.00 92.25 623 LYS A CA 1
ATOM 5003 C C . LYS A 1 623 ? 38.644 -9.128 -2.301 1.00 92.25 623 LYS A C 1
ATOM 5005 O O . LYS A 1 623 ? 39.576 -8.715 -2.989 1.00 92.25 623 LYS A O 1
ATOM 5010 N N . GLY A 1 624 ? 38.009 -10.269 -2.575 1.00 92.44 624 GLY A N 1
ATOM 5011 C CA . GLY A 1 624 ? 38.340 -11.130 -3.709 1.00 92.44 624 GLY A CA 1
ATOM 5012 C C . GLY A 1 624 ? 38.061 -10.472 -5.062 1.00 92.44 624 GLY A C 1
ATOM 5013 O O . GLY A 1 624 ? 38.887 -10.579 -5.967 1.00 92.44 624 GLY A O 1
ATOM 5014 N N . LEU A 1 625 ? 36.930 -9.770 -5.192 1.00 93.88 625 LEU A N 1
ATOM 5015 C CA . LEU A 1 625 ? 36.567 -9.035 -6.408 1.00 93.88 625 LEU A CA 1
ATOM 5016 C C . LEU A 1 625 ? 37.587 -7.937 -6.726 1.00 93.88 625 LEU A C 1
ATOM 5018 O O . LEU A 1 625 ? 38.067 -7.873 -7.856 1.00 93.88 625 LEU A O 1
ATOM 5022 N N . TYR A 1 626 ? 37.969 -7.127 -5.733 1.00 91.31 626 TYR A N 1
ATOM 5023 C CA . TYR A 1 626 ? 38.975 -6.078 -5.921 1.00 91.31 626 TYR A CA 1
ATOM 5024 C C . TYR A 1 626 ? 40.321 -6.651 -6.370 1.00 91.31 626 TYR A C 1
ATOM 5026 O O . TYR A 1 626 ? 40.881 -6.191 -7.365 1.00 91.31 626 TYR A O 1
ATOM 5034 N N . ASN A 1 627 ? 40.822 -7.679 -5.674 1.00 89.88 627 ASN A N 1
ATOM 5035 C CA . ASN A 1 627 ? 42.092 -8.317 -6.028 1.00 89.88 627 ASN A CA 1
ATOM 5036 C C . ASN A 1 627 ? 42.066 -8.840 -7.470 1.00 89.88 627 ASN A C 1
ATOM 5038 O O . ASN A 1 627 ? 43.004 -8.605 -8.226 1.00 89.88 627 ASN A O 1
ATOM 5042 N N . TYR A 1 628 ? 40.963 -9.471 -7.880 1.00 90.06 628 TYR A N 1
ATOM 5043 C CA . TYR A 1 628 ? 40.821 -9.964 -9.244 1.00 90.06 628 TYR A CA 1
ATOM 5044 C C . TYR A 1 628 ? 40.815 -8.853 -10.289 1.00 90.06 628 TYR A C 1
ATOM 5046 O O . TYR A 1 628 ? 41.580 -8.941 -11.242 1.00 90.06 628 TYR A O 1
ATOM 5054 N N . TYR A 1 629 ? 39.981 -7.819 -10.146 1.00 87.12 629 TYR A N 1
ATOM 5055 C CA . TYR A 1 629 ? 39.917 -6.760 -11.160 1.00 87.12 629 TYR A CA 1
ATOM 5056 C C . TYR A 1 629 ? 41.211 -5.951 -11.220 1.00 87.12 629 TYR A C 1
ATOM 5058 O O . TYR A 1 629 ? 41.636 -5.570 -12.311 1.00 87.12 629 TYR A O 1
ATOM 5066 N N . LYS A 1 630 ? 41.880 -5.762 -10.079 1.00 85.00 630 LYS A N 1
ATOM 5067 C CA . LYS A 1 630 ? 43.215 -5.165 -10.009 1.00 85.00 630 LYS A CA 1
ATOM 5068 C C . LYS A 1 630 ? 44.241 -5.977 -10.805 1.00 85.00 630 LYS A C 1
ATOM 5070 O O . LYS A 1 630 ? 44.922 -5.415 -11.662 1.00 85.00 630 LYS A O 1
ATOM 5075 N N . ASP A 1 631 ? 44.320 -7.287 -10.573 1.00 81.94 631 ASP A N 1
ATOM 5076 C CA . ASP A 1 631 ? 45.269 -8.168 -11.264 1.00 81.94 631 ASP A CA 1
ATOM 5077 C C . ASP A 1 631 ? 44.914 -8.344 -12.748 1.00 81.94 631 ASP A C 1
ATOM 5079 O O . ASP A 1 631 ? 45.783 -8.323 -13.619 1.00 81.94 631 ASP A O 1
ATOM 5083 N N . TYR A 1 632 ? 43.628 -8.485 -13.065 1.00 75.06 632 TYR A N 1
ATOM 5084 C CA . TYR A 1 632 ? 43.121 -8.604 -14.429 1.00 75.06 632 TYR A CA 1
ATOM 5085 C C . TYR A 1 632 ? 43.469 -7.370 -15.267 1.00 75.06 632 TYR A C 1
ATOM 5087 O O . TYR A 1 632 ? 43.974 -7.504 -16.382 1.00 75.06 632 TYR A O 1
ATOM 5095 N N . ILE A 1 633 ? 43.280 -6.169 -14.716 1.00 67.56 633 ILE A N 1
ATOM 5096 C CA . ILE A 1 633 ? 43.624 -4.918 -15.401 1.00 67.56 633 ILE A CA 1
ATOM 5097 C C . ILE A 1 633 ? 45.140 -4.744 -15.503 1.00 67.56 633 ILE A C 1
ATOM 5099 O O . ILE A 1 633 ? 45.630 -4.349 -16.562 1.00 67.56 633 ILE A O 1
ATOM 5103 N N . HIS A 1 634 ? 45.906 -5.130 -14.476 1.00 62.75 634 HIS A N 1
ATOM 5104 C CA . HIS A 1 634 ? 47.367 -5.181 -14.566 1.00 62.75 634 HIS A CA 1
ATOM 5105 C C . HIS A 1 634 ? 47.838 -6.094 -15.716 1.00 62.75 634 HIS A C 1
ATOM 5107 O O . HIS A 1 634 ? 48.734 -5.727 -16.475 1.00 62.75 634 HIS A O 1
ATOM 5113 N N . ASN A 1 635 ? 47.197 -7.250 -15.903 1.00 64.19 635 ASN A N 1
ATOM 5114 C CA . ASN A 1 635 ? 47.527 -8.194 -16.972 1.00 64.19 635 ASN A CA 1
ATOM 5115 C C . ASN A 1 635 ? 47.061 -7.727 -18.366 1.00 64.19 635 ASN A C 1
ATOM 5117 O O . ASN A 1 635 ? 47.770 -7.960 -19.345 1.00 64.19 635 ASN A O 1
ATOM 5121 N N . LEU A 1 636 ? 45.933 -7.013 -18.478 1.00 60.97 636 LEU A N 1
ATOM 5122 C CA . LEU A 1 636 ? 45.504 -6.357 -19.726 1.00 60.97 636 LEU A CA 1
ATOM 5123 C C . LEU A 1 636 ? 46.484 -5.266 -20.186 1.00 60.97 636 LEU A C 1
ATOM 5125 O O . LEU A 1 636 ? 46.696 -5.086 -21.388 1.00 60.97 636 LEU A O 1
ATOM 5129 N N . ARG A 1 637 ? 47.123 -4.572 -19.236 1.00 53.16 637 ARG A N 1
ATOM 5130 C CA . ARG A 1 637 ? 48.088 -3.485 -19.473 1.00 53.16 637 ARG A CA 1
ATOM 5131 C C . ARG A 1 637 ? 49.327 -3.933 -20.261 1.00 53.16 637 ARG A C 1
ATOM 5133 O O . ARG A 1 637 ? 49.910 -3.128 -20.983 1.00 53.16 637 ARG A O 1
ATOM 5140 N N . ASN A 1 638 ? 49.671 -5.223 -20.208 1.00 49.28 638 ASN A N 1
ATOM 5141 C CA . ASN A 1 638 ? 50.759 -5.813 -20.996 1.00 49.28 638 ASN A CA 1
ATOM 5142 C C . ASN A 1 638 ? 50.415 -6.012 -22.491 1.00 49.28 638 ASN A C 1
ATOM 5144 O O . ASN A 1 638 ? 51.323 -6.254 -23.279 1.00 49.28 638 ASN A O 1
ATOM 5148 N N . ASN A 1 639 ? 49.147 -5.841 -22.905 1.00 48.34 639 ASN A N 1
ATOM 5149 C CA . ASN A 1 639 ? 48.676 -5.984 -24.296 1.00 48.34 639 ASN A CA 1
ATOM 5150 C C . ASN A 1 639 ? 48.245 -4.648 -24.954 1.00 48.34 639 ASN A C 1
ATOM 5152 O O . ASN A 1 639 ? 47.475 -4.636 -25.921 1.00 48.34 639 ASN A O 1
ATOM 5156 N N . GLY A 1 640 ? 48.746 -3.508 -24.459 1.00 44.88 640 GLY A N 1
ATOM 5157 C CA . GLY A 1 640 ? 48.754 -2.242 -25.209 1.00 44.88 640 GLY A CA 1
ATOM 5158 C C . GLY A 1 640 ? 47.489 -1.373 -25.159 1.00 44.88 640 GLY A C 1
ATOM 5159 O O . GLY A 1 640 ? 47.300 -0.551 -26.050 1.00 44.88 640 GLY A O 1
ATOM 5160 N N . SER A 1 641 ? 46.632 -1.498 -24.144 1.00 45.50 641 SER A N 1
ATOM 5161 C CA . SER A 1 641 ? 45.544 -0.534 -23.896 1.00 45.50 641 SER A CA 1
ATOM 5162 C C . SER A 1 641 ? 45.541 -0.103 -22.430 1.00 45.50 641 SER A C 1
ATOM 5164 O O . SER A 1 641 ? 45.430 -0.944 -21.539 1.00 45.50 641 SER A O 1
ATOM 5166 N N . ALA A 1 642 ? 45.695 1.198 -22.178 1.00 41.97 642 ALA A N 1
ATOM 5167 C CA . ALA A 1 642 ? 45.587 1.770 -20.841 1.00 41.97 642 ALA A CA 1
ATOM 5168 C C . ALA A 1 642 ? 44.104 1.931 -20.480 1.00 41.97 642 ALA A C 1
ATOM 5170 O O . ALA A 1 642 ? 43.426 2.765 -21.072 1.00 41.97 642 ALA A O 1
ATOM 5171 N N . LEU A 1 643 ? 43.630 1.126 -19.530 1.00 52.84 643 LEU A N 1
ATOM 5172 C CA . LEU A 1 643 ? 42.375 1.353 -18.812 1.00 52.84 643 LEU A CA 1
ATOM 5173 C C . LEU A 1 643 ? 42.721 1.977 -17.447 1.00 52.84 643 LEU A C 1
ATOM 5175 O O . LEU A 1 643 ? 43.738 1.605 -16.850 1.00 52.84 643 LEU A O 1
ATOM 5179 N N . SER A 1 644 ? 41.958 2.978 -17.006 1.00 61.62 644 SER A N 1
ATOM 5180 C CA . SER A 1 644 ? 42.279 3.817 -15.841 1.00 61.62 644 SER A CA 1
ATOM 5181 C C . SER A 1 644 ? 41.938 3.122 -14.512 1.00 61.62 644 SER A C 1
ATOM 5183 O O . SER A 1 644 ? 41.142 2.184 -14.461 1.00 61.62 644 SER A O 1
ATOM 5185 N N . ASP A 1 645 ? 42.508 3.598 -13.396 1.00 63.59 645 ASP A N 1
ATOM 5186 C CA . ASP A 1 645 ? 42.141 3.140 -12.041 1.00 63.59 645 ASP A CA 1
ATOM 5187 C C . ASP A 1 645 ? 40.628 3.304 -11.753 1.00 63.59 645 ASP A C 1
ATOM 5189 O O . ASP A 1 645 ? 40.065 2.623 -10.891 1.00 63.59 645 ASP A O 1
ATOM 5193 N N . GLU A 1 646 ? 39.944 4.170 -12.507 1.00 68.25 646 GLU A N 1
ATOM 5194 C CA . GLU A 1 646 ? 38.497 4.396 -12.435 1.00 68.25 646 GLU A CA 1
ATOM 5195 C C . GLU A 1 646 ? 37.703 3.222 -13.026 1.00 68.25 646 GLU A C 1
ATOM 5197 O O . GLU A 1 646 ? 36.611 2.912 -12.549 1.00 68.25 646 GLU A O 1
ATOM 5202 N N . GLU A 1 647 ? 38.254 2.508 -14.007 1.00 69.50 647 GLU A N 1
ATOM 5203 C CA . GLU A 1 647 ? 37.606 1.341 -14.608 1.00 69.50 647 GLU A CA 1
ATOM 5204 C C . GLU A 1 647 ? 37.716 0.119 -13.697 1.00 69.50 647 GLU A C 1
ATOM 5206 O O . GLU A 1 647 ? 36.713 -0.561 -13.480 1.00 69.50 647 GLU A O 1
ATOM 5211 N N . VAL A 1 648 ? 38.879 -0.106 -13.061 1.00 69.12 648 VAL A N 1
ATOM 5212 C CA . VAL A 1 648 ? 39.037 -1.121 -11.992 1.00 69.12 648 VAL A CA 1
ATOM 5213 C C . VAL A 1 648 ? 37.963 -0.926 -10.932 1.00 69.12 648 VAL A C 1
ATOM 5215 O O . VAL A 1 648 ? 37.304 -1.875 -10.497 1.00 69.12 648 VAL A O 1
ATOM 5218 N N . LYS A 1 649 ? 37.777 0.330 -10.534 1.00 73.00 649 LYS A N 1
ATOM 5219 C CA . LYS A 1 649 ? 36.801 0.735 -9.538 1.00 73.00 649 LYS A CA 1
ATOM 5220 C C . LYS A 1 649 ? 35.371 0.481 -10.006 1.00 73.00 649 LYS A C 1
ATOM 5222 O O . LYS A 1 649 ? 34.611 -0.118 -9.251 1.00 73.00 649 LYS A O 1
ATOM 5227 N N . SER A 1 650 ? 35.026 0.877 -11.230 1.00 80.25 650 SER A N 1
ATOM 5228 C CA . SER A 1 650 ? 33.695 0.669 -11.813 1.00 80.25 650 SER A CA 1
ATOM 5229 C C . SER A 1 650 ? 33.326 -0.818 -11.876 1.00 80.25 650 SER A C 1
ATOM 5231 O O . SER A 1 650 ? 32.321 -1.232 -11.299 1.00 80.25 650 SER A O 1
ATOM 5233 N N . TYR A 1 651 ? 34.194 -1.658 -12.453 1.00 82.25 651 TYR A N 1
ATOM 5234 C CA . TYR A 1 651 ? 33.953 -3.103 -12.544 1.00 82.25 651 TYR A CA 1
ATOM 5235 C C . TYR A 1 651 ? 33.853 -3.772 -11.173 1.00 82.25 651 TYR A C 1
ATOM 5237 O O . TYR A 1 651 ? 32.979 -4.613 -10.950 1.00 82.25 651 TYR A O 1
ATOM 5245 N N . THR A 1 652 ? 34.724 -3.385 -10.235 1.00 87.81 652 THR A N 1
ATOM 5246 C CA . THR A 1 652 ? 34.672 -3.916 -8.869 1.00 87.81 652 THR A CA 1
ATOM 5247 C C . THR A 1 652 ? 33.371 -3.515 -8.181 1.00 87.81 652 THR A C 1
ATOM 5249 O O . THR A 1 652 ? 32.738 -4.356 -7.547 1.00 87.81 652 THR A O 1
ATOM 5252 N N . PHE A 1 653 ? 32.936 -2.264 -8.336 1.00 86.12 653 PHE A N 1
ATOM 5253 C CA . PHE A 1 653 ? 31.720 -1.759 -7.710 1.00 86.12 653 PHE A CA 1
ATOM 5254 C C . PHE A 1 653 ? 30.455 -2.419 -8.258 1.00 86.12 653 PHE A C 1
ATOM 5256 O O . PHE A 1 653 ? 29.626 -2.885 -7.477 1.00 86.12 653 PHE A O 1
ATOM 5263 N N . GLU A 1 654 ? 30.325 -2.531 -9.581 1.00 87.69 654 GLU A N 1
ATOM 5264 C CA . GLU A 1 654 ? 29.196 -3.233 -10.198 1.00 87.69 654 GLU A CA 1
ATOM 5265 C C . GLU A 1 654 ? 29.156 -4.705 -9.778 1.00 87.69 654 GLU A C 1
ATOM 5267 O O . GLU A 1 654 ? 28.103 -5.229 -9.410 1.00 87.69 654 GLU A O 1
ATOM 5272 N N . ALA A 1 655 ? 30.313 -5.371 -9.732 1.00 91.25 655 ALA A N 1
ATOM 5273 C CA . ALA A 1 655 ? 30.394 -6.742 -9.244 1.00 91.25 655 ALA A CA 1
ATOM 5274 C C . ALA A 1 655 ? 30.000 -6.861 -7.762 1.00 91.25 655 ALA A C 1
ATOM 5276 O O . ALA A 1 655 ? 29.302 -7.807 -7.400 1.00 91.25 655 ALA A O 1
ATOM 5277 N N . MET A 1 656 ? 30.390 -5.903 -6.913 1.00 93.50 656 MET A N 1
ATOM 5278 C CA . MET A 1 656 ? 29.971 -5.858 -5.509 1.00 93.50 656 MET A CA 1
ATOM 5279 C C . MET A 1 656 ? 28.455 -5.674 -5.382 1.00 93.50 656 MET A C 1
ATOM 5281 O O . MET A 1 656 ? 27.827 -6.425 -4.640 1.00 93.50 656 MET A O 1
ATOM 5285 N N . LYS A 1 657 ? 27.849 -4.739 -6.129 1.00 92.06 657 LYS A N 1
ATOM 5286 C CA . LYS A 1 657 ? 26.389 -4.520 -6.129 1.00 92.06 657 LYS A CA 1
ATOM 5287 C C . LYS A 1 657 ? 25.614 -5.760 -6.577 1.00 92.06 657 LYS A C 1
ATOM 5289 O O . LYS A 1 657 ? 24.564 -6.063 -6.010 1.00 92.06 657 LYS A O 1
ATOM 5294 N N . ARG A 1 658 ? 26.129 -6.492 -7.570 1.00 93.44 658 ARG A N 1
ATOM 5295 C CA . ARG A 1 658 ? 25.535 -7.754 -8.040 1.00 93.44 658 ARG A CA 1
ATOM 5296 C C . ARG A 1 658 ? 25.688 -8.876 -7.012 1.00 93.44 658 ARG A C 1
ATOM 5298 O O . ARG A 1 658 ? 24.706 -9.549 -6.721 1.00 93.44 658 ARG A O 1
ATOM 5305 N N . SER A 1 659 ? 26.869 -9.037 -6.407 1.00 95.88 659 SER A N 1
ATOM 5306 C CA . SER A 1 659 ? 27.089 -10.034 -5.346 1.00 95.88 659 SER A CA 1
ATOM 5307 C C . SER A 1 659 ? 26.265 -9.739 -4.086 1.00 95.88 659 SER A C 1
ATOM 5309 O O . SER A 1 659 ? 25.746 -10.668 -3.477 1.00 95.88 659 SER A O 1
ATOM 5311 N N . TYR A 1 660 ? 26.086 -8.465 -3.721 1.00 95.69 660 TYR A N 1
ATOM 5312 C CA . TYR A 1 660 ? 25.179 -8.039 -2.650 1.00 95.69 660 TYR A CA 1
ATOM 5313 C C . TYR A 1 660 ? 23.741 -8.504 -2.907 1.00 95.69 660 TYR A C 1
ATOM 5315 O O . TYR A 1 660 ? 23.128 -9.131 -2.042 1.00 95.69 660 TYR A O 1
ATOM 5323 N N . ALA A 1 661 ? 23.234 -8.246 -4.115 1.00 93.69 661 ALA A N 1
ATOM 5324 C CA . ALA A 1 661 ? 21.902 -8.675 -4.511 1.00 93.69 661 ALA A CA 1
ATOM 5325 C C . ALA A 1 661 ? 21.771 -10.207 -4.489 1.00 93.69 661 ALA A C 1
ATOM 5327 O O . ALA A 1 661 ? 20.805 -10.713 -3.929 1.00 93.69 661 ALA A O 1
ATOM 5328 N N . ASP A 1 662 ? 22.768 -10.943 -4.998 1.00 95.38 662 ASP A N 1
ATOM 5329 C CA . ASP A 1 662 ? 22.772 -12.413 -4.979 1.00 95.38 662 ASP A CA 1
ATOM 5330 C C . ASP A 1 662 ? 22.752 -12.990 -3.549 1.00 95.38 662 ASP A C 1
ATOM 5332 O O . ASP A 1 662 ? 22.051 -13.974 -3.304 1.00 95.38 662 ASP A O 1
ATOM 5336 N N . TYR A 1 663 ? 23.459 -12.381 -2.584 1.00 95.81 663 TYR A N 1
ATOM 5337 C CA . TYR A 1 663 ? 23.320 -12.749 -1.166 1.00 95.81 663 TYR A CA 1
ATOM 5338 C C . TYR A 1 663 ? 21.896 -12.513 -0.666 1.00 95.81 663 TYR A C 1
ATOM 5340 O O . TYR A 1 663 ? 21.337 -13.377 0.010 1.00 95.81 663 TYR A O 1
ATOM 5348 N N . GLY A 1 664 ? 21.286 -11.386 -1.042 1.00 93.69 664 GLY A N 1
ATOM 5349 C CA . GLY A 1 664 ? 19.878 -11.121 -0.765 1.00 93.69 664 GLY A CA 1
ATOM 5350 C C . GLY A 1 664 ? 18.969 -12.200 -1.338 1.00 93.69 664 GLY A C 1
ATOM 5351 O O . GLY A 1 664 ? 18.055 -12.655 -0.652 1.00 93.69 664 GLY A O 1
ATOM 5352 N N . ASN A 1 665 ? 19.261 -12.678 -2.549 1.00 94.19 665 ASN A N 1
ATOM 5353 C CA . ASN A 1 665 ? 18.466 -13.728 -3.164 1.00 94.19 665 ASN A CA 1
ATOM 5354 C C . ASN A 1 665 ? 18.595 -15.089 -2.470 1.00 94.19 665 ASN A C 1
ATOM 5356 O O . ASN A 1 665 ? 17.640 -15.856 -2.370 1.00 94.19 665 ASN A O 1
ATOM 5360 N N . ILE A 1 666 ? 19.783 -15.391 -1.945 1.00 94.44 666 ILE A N 1
ATOM 5361 C CA . ILE A 1 666 ? 20.009 -16.593 -1.136 1.00 94.44 666 ILE A CA 1
ATOM 5362 C C . ILE A 1 666 ? 19.197 -16.539 0.161 1.00 94.44 666 ILE A C 1
ATOM 5364 O O . ILE A 1 666 ? 18.587 -17.538 0.537 1.00 94.44 666 ILE A O 1
ATOM 5368 N N . VAL A 1 667 ? 19.172 -15.386 0.839 1.00 94.62 667 VAL A N 1
ATOM 5369 C CA . VAL A 1 667 ? 18.417 -15.222 2.092 1.00 94.62 667 VAL A CA 1
ATOM 5370 C C . VAL A 1 667 ? 16.910 -15.312 1.838 1.00 94.62 667 VAL A C 1
ATOM 5372 O O . VAL A 1 667 ? 16.220 -16.032 2.558 1.00 94.62 667 VAL A O 1
ATOM 5375 N N . LYS A 1 668 ? 16.416 -14.653 0.782 1.00 92.75 668 LYS A N 1
ATOM 5376 C CA . LYS A 1 668 ? 14.995 -14.621 0.392 1.00 92.75 668 LYS A CA 1
ATOM 5377 C C . LYS A 1 668 ? 14.468 -15.908 -0.266 1.00 92.75 668 LYS A C 1
ATOM 5379 O O . LYS A 1 668 ? 13.267 -16.019 -0.433 1.00 92.75 668 LYS A O 1
ATOM 5384 N N . ASP A 1 669 ? 15.340 -16.856 -0.614 1.00 90.56 669 ASP A N 1
ATOM 5385 C CA . ASP A 1 669 ? 15.029 -18.075 -1.392 1.00 90.56 669 ASP A CA 1
ATOM 5386 C C . ASP A 1 669 ? 14.424 -17.837 -2.795 1.00 90.56 669 ASP A C 1
ATOM 5388 O O . ASP A 1 669 ? 13.761 -18.695 -3.368 1.00 90.56 669 ASP A O 1
ATOM 5392 N N . ASP A 1 670 ? 14.733 -16.703 -3.425 1.00 87.62 670 ASP A N 1
ATOM 5393 C CA . ASP A 1 670 ? 14.381 -16.401 -4.826 1.00 87.62 670 ASP A CA 1
ATOM 5394 C C . ASP A 1 670 ? 15.576 -16.660 -5.789 1.00 87.62 670 ASP A C 1
ATOM 5396 O O . ASP A 1 670 ? 15.588 -16.225 -6.945 1.00 87.62 670 ASP A O 1
ATOM 5400 N N . MET A 1 671 ? 16.594 -17.409 -5.333 1.00 89.06 671 MET A N 1
ATOM 5401 C CA . MET A 1 671 ? 17.792 -17.784 -6.098 1.00 89.06 671 MET A CA 1
ATOM 5402 C C . MET A 1 671 ? 17.521 -18.926 -7.098 1.00 89.06 671 MET A C 1
ATOM 5404 O O . MET A 1 671 ? 17.291 -20.077 -6.725 1.00 89.06 671 MET A O 1
ATOM 5408 N N . LEU A 1 672 ? 17.658 -18.638 -8.398 1.00 86.81 672 LEU A N 1
ATOM 5409 C CA . LEU A 1 672 ? 17.470 -19.620 -9.481 1.00 86.81 672 LEU A CA 1
ATOM 5410 C C . LEU A 1 672 ? 18.625 -20.631 -9.628 1.00 86.81 672 LEU A C 1
ATOM 5412 O O . LEU A 1 672 ? 18.457 -21.676 -10.263 1.00 86.81 672 LEU A O 1
ATOM 5416 N N . TRP A 1 673 ? 19.810 -20.322 -9.094 1.00 87.88 673 TRP A N 1
ATOM 5417 C CA . TRP A 1 673 ? 20.981 -21.197 -9.167 1.00 87.88 673 TRP A CA 1
ATOM 5418 C C . TRP A 1 673 ? 20.973 -22.234 -8.042 1.00 87.88 673 TRP A C 1
ATOM 5420 O O . TRP A 1 673 ? 20.882 -21.897 -6.862 1.00 87.88 673 TRP A O 1
ATOM 5430 N N . ILE A 1 674 ? 21.126 -23.513 -8.394 1.00 87.19 674 ILE A N 1
ATOM 5431 C CA . ILE A 1 674 ? 21.286 -24.588 -7.407 1.00 87.19 674 ILE A CA 1
ATOM 5432 C C . ILE A 1 674 ? 22.767 -24.686 -7.021 1.00 87.19 674 ILE A C 1
ATOM 5434 O O . ILE A 1 674 ? 23.551 -25.381 -7.671 1.00 87.19 674 ILE A O 1
ATOM 5438 N N . TYR A 1 675 ? 23.145 -23.975 -5.961 1.00 88.44 675 TYR A N 1
ATOM 5439 C CA . TYR A 1 675 ? 24.511 -23.951 -5.443 1.00 88.44 675 TYR A CA 1
ATOM 5440 C C . TYR A 1 675 ? 24.842 -25.154 -4.538 1.00 88.44 675 TYR A C 1
ATOM 5442 O O . TYR A 1 675 ? 23.938 -25.809 -4.001 1.00 88.44 675 TYR A O 1
ATOM 5450 N N . PRO A 1 676 ? 26.138 -25.478 -4.349 1.00 87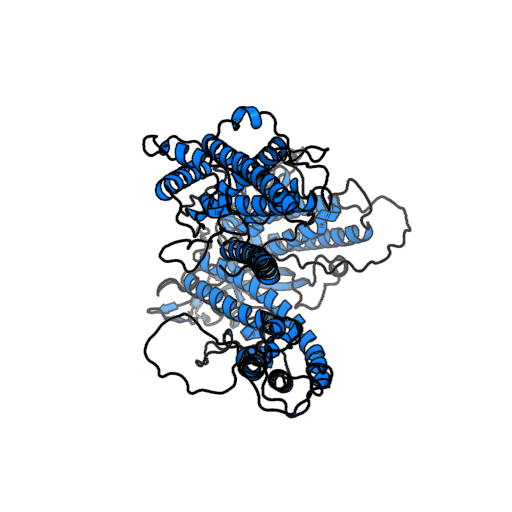.00 676 PRO A N 1
ATOM 5451 C CA . PRO A 1 676 ? 26.560 -26.542 -3.441 1.00 87.00 676 PRO A CA 1
ATOM 5452 C C . PRO A 1 676 ? 26.024 -26.326 -2.024 1.00 87.00 676 PRO A C 1
ATOM 5454 O O . PRO A 1 676 ? 26.004 -25.207 -1.528 1.00 87.00 676 PRO A O 1
ATOM 5457 N N . HIS A 1 677 ? 25.596 -27.400 -1.359 1.00 87.88 677 HIS A N 1
ATOM 5458 C CA . HIS A 1 677 ? 25.036 -27.351 0.000 1.00 87.88 677 HIS A CA 1
ATOM 5459 C C . HIS A 1 677 ? 23.765 -26.497 0.169 1.00 87.88 677 HIS A C 1
ATOM 5461 O O . HIS A 1 677 ? 23.361 -26.273 1.311 1.00 87.88 677 HIS A O 1
ATOM 5467 N N . ARG A 1 678 ? 23.074 -26.109 -0.924 1.00 90.38 678 ARG A N 1
ATOM 5468 C CA . ARG A 1 678 ? 21.827 -25.319 -0.872 1.00 90.38 678 ARG A CA 1
ATOM 5469 C C . ARG A 1 678 ? 20.845 -25.836 0.167 1.00 90.38 678 ARG A C 1
ATOM 5471 O O . ARG A 1 678 ? 20.404 -25.060 0.991 1.00 90.38 678 ARG A O 1
ATOM 5478 N N . ARG A 1 679 ? 20.565 -27.142 0.199 1.00 89.81 679 ARG A N 1
ATOM 5479 C CA . ARG A 1 679 ? 19.621 -27.733 1.165 1.00 89.81 679 ARG A CA 1
ATOM 5480 C C . ARG A 1 679 ? 19.966 -27.413 2.627 1.00 89.81 679 ARG A C 1
ATOM 5482 O O . ARG A 1 679 ? 19.066 -27.144 3.415 1.00 89.81 679 ARG A O 1
ATOM 5489 N N . TYR A 1 680 ? 21.244 -27.472 2.996 1.00 89.88 680 TYR A N 1
ATOM 5490 C CA . TYR A 1 680 ? 21.683 -27.234 4.373 1.00 89.88 680 TYR A CA 1
ATOM 5491 C C . TYR A 1 680 ? 21.659 -25.747 4.719 1.00 89.88 680 TYR A C 1
ATOM 5493 O O . TYR A 1 680 ? 21.171 -25.370 5.780 1.00 89.88 680 TYR A O 1
ATOM 5501 N N . ILE A 1 681 ? 22.133 -24.907 3.797 1.00 91.69 681 ILE A N 1
ATOM 5502 C CA . ILE A 1 681 ? 22.113 -23.446 3.937 1.00 91.69 681 ILE A CA 1
ATOM 5503 C C . ILE A 1 681 ? 20.671 -22.939 4.019 1.00 91.69 681 ILE A C 1
ATOM 5505 O O . ILE A 1 681 ? 20.353 -22.112 4.864 1.00 91.69 681 ILE A O 1
ATOM 5509 N N . ASP A 1 682 ? 19.785 -23.498 3.205 1.00 91.75 682 ASP A N 1
ATOM 5510 C CA . ASP A 1 682 ? 18.364 -23.186 3.196 1.00 91.75 682 ASP A CA 1
ATOM 5511 C C . ASP A 1 682 ? 17.688 -23.551 4.527 1.00 91.75 682 ASP A C 1
ATOM 5513 O O . ASP A 1 682 ? 17.023 -22.720 5.142 1.00 91.75 682 ASP A O 1
ATOM 5517 N N . THR A 1 683 ? 17.968 -24.757 5.038 1.00 90.94 683 THR A N 1
ATOM 5518 C CA . THR A 1 683 ? 17.486 -25.215 6.354 1.00 90.94 683 THR A CA 1
ATOM 5519 C C . THR A 1 683 ? 17.995 -24.319 7.491 1.00 90.94 683 THR A C 1
ATOM 5521 O O . THR A 1 683 ? 17.269 -24.035 8.443 1.00 90.94 683 THR A O 1
ATOM 5524 N N . LEU A 1 684 ? 19.245 -23.856 7.403 1.00 92.00 684 LEU A N 1
ATOM 5525 C CA . LEU A 1 684 ? 19.812 -22.908 8.357 1.00 92.00 684 LEU A CA 1
ATOM 5526 C C . LEU A 1 684 ? 19.072 -21.565 8.314 1.00 92.00 684 LEU A C 1
ATOM 5528 O O . LEU A 1 684 ? 18.648 -21.077 9.361 1.00 92.00 684 LEU A O 1
ATOM 5532 N N . ILE A 1 685 ? 18.928 -20.974 7.123 1.00 93.56 685 ILE A N 1
ATOM 5533 C CA . ILE A 1 685 ? 18.329 -19.646 6.946 1.00 93.56 685 ILE A CA 1
ATOM 5534 C C . ILE A 1 685 ? 16.881 -19.649 7.426 1.00 93.56 685 ILE A C 1
ATOM 5536 O O . ILE A 1 685 ? 16.508 -18.740 8.161 1.00 93.56 685 ILE A O 1
ATOM 5540 N N . ILE A 1 686 ? 16.088 -20.672 7.082 1.00 91.50 686 ILE A N 1
ATOM 5541 C CA . ILE A 1 686 ? 14.694 -20.732 7.534 1.00 91.50 686 ILE A CA 1
ATOM 5542 C C . ILE A 1 686 ? 14.591 -20.855 9.059 1.00 91.50 686 ILE A C 1
ATOM 5544 O O . ILE A 1 686 ? 13.837 -20.112 9.672 1.00 91.50 686 ILE A O 1
ATOM 5548 N N . SER A 1 687 ? 15.431 -21.684 9.692 1.00 90.50 687 SER A N 1
ATOM 5549 C CA . SER A 1 687 ? 15.479 -21.813 11.158 1.00 90.50 687 SER A CA 1
ATOM 5550 C C . SER A 1 687 ? 15.864 -20.496 11.845 1.00 90.50 687 SER A C 1
ATOM 5552 O O . SER A 1 687 ? 15.313 -20.140 12.888 1.00 90.50 687 SER A O 1
ATOM 5554 N N . VAL A 1 688 ? 16.815 -19.750 11.274 1.00 91.00 688 VAL A N 1
ATOM 5555 C CA . VAL A 1 688 ? 17.197 -18.427 11.790 1.00 91.00 688 VAL A CA 1
ATOM 5556 C C . VAL A 1 688 ? 16.073 -17.417 11.569 1.00 91.00 688 VAL A C 1
ATOM 5558 O O . VAL A 1 688 ? 15.777 -16.647 12.479 1.00 91.00 688 VAL A O 1
ATOM 5561 N N . ALA A 1 689 ? 15.417 -17.442 10.409 1.00 90.81 689 ALA A N 1
ATOM 5562 C CA . ALA A 1 689 ? 14.288 -16.575 10.104 1.00 90.81 689 ALA A CA 1
ATOM 5563 C C . ALA A 1 689 ? 13.116 -16.836 11.063 1.00 90.81 689 ALA A C 1
ATOM 5565 O O . ALA A 1 689 ? 12.576 -15.887 11.626 1.00 90.81 689 ALA A O 1
ATOM 5566 N N . ASP A 1 690 ? 12.773 -18.096 11.335 1.00 89.00 690 ASP A N 1
ATOM 5567 C CA . ASP A 1 690 ? 11.741 -18.465 12.310 1.00 89.00 690 ASP A CA 1
ATOM 5568 C C . ASP A 1 690 ? 12.041 -17.884 13.700 1.00 89.00 690 ASP A C 1
ATOM 5570 O O . ASP A 1 690 ? 11.170 -17.285 14.332 1.00 89.00 690 ASP A O 1
ATOM 5574 N N . LYS A 1 691 ? 13.289 -18.003 14.169 1.00 87.56 691 LYS A N 1
ATOM 5575 C CA . LYS A 1 691 ? 13.715 -17.452 15.466 1.00 87.56 691 LYS A CA 1
ATOM 5576 C C . LYS A 1 691 ? 13.700 -15.932 15.494 1.00 87.56 691 LYS A C 1
ATOM 5578 O O . LYS A 1 691 ? 13.207 -15.361 16.461 1.00 87.56 691 LYS A O 1
ATOM 5583 N N . PHE A 1 692 ? 14.218 -15.296 14.448 1.00 87.75 692 PHE A N 1
ATOM 5584 C CA . PHE A 1 692 ? 14.236 -13.844 14.315 1.00 87.75 692 PHE A CA 1
ATOM 5585 C C . PHE A 1 692 ? 12.810 -13.289 14.415 1.00 87.75 692 PHE A C 1
ATOM 5587 O O . PHE A 1 692 ? 12.513 -12.456 15.270 1.00 87.75 692 PHE A O 1
ATOM 5594 N N . ASN A 1 693 ? 11.882 -13.841 13.631 1.00 86.12 693 ASN A N 1
ATOM 5595 C CA . ASN A 1 693 ? 10.481 -13.422 13.665 1.00 86.12 693 ASN A CA 1
ATOM 5596 C C . ASN A 1 693 ? 9.795 -13.787 15.003 1.00 86.12 693 ASN A C 1
ATOM 5598 O O . ASN A 1 693 ? 8.901 -13.072 15.454 1.00 86.12 693 ASN A O 1
ATOM 5602 N N . ALA A 1 694 ? 10.232 -14.848 15.695 1.00 83.12 694 ALA A N 1
ATOM 5603 C CA . ALA A 1 694 ? 9.736 -15.195 17.030 1.00 83.12 694 ALA A CA 1
ATOM 5604 C C . ALA A 1 694 ? 10.256 -14.281 18.159 1.00 83.12 694 ALA A C 1
ATOM 5606 O O . ALA A 1 694 ? 9.536 -14.092 19.145 1.00 83.12 694 ALA A O 1
ATOM 5607 N N . ASN A 1 695 ? 11.473 -13.742 18.037 1.00 77.44 695 ASN A N 1
ATOM 5608 C CA . ASN A 1 695 ? 12.122 -12.885 19.036 1.00 77.44 695 ASN A CA 1
ATOM 5609 C C . ASN A 1 695 ? 11.743 -11.407 18.877 1.00 77.44 695 ASN A C 1
ATOM 5611 O O . ASN A 1 695 ? 11.562 -10.713 19.874 1.00 77.44 695 ASN A O 1
ATOM 5615 N N . HIS A 1 696 ? 11.544 -10.938 17.645 1.00 68.81 696 HIS A N 1
ATOM 5616 C CA . HIS A 1 696 ? 11.187 -9.548 17.332 1.00 68.81 696 HIS A CA 1
ATOM 5617 C C . HIS A 1 696 ? 9.664 -9.314 17.300 1.00 68.81 696 HIS A C 1
ATOM 5619 O O . HIS A 1 696 ? 9.148 -8.516 16.517 1.00 68.81 696 HIS A O 1
ATOM 5625 N N . LYS A 1 697 ? 8.919 -10.011 18.176 1.00 58.03 697 LYS A N 1
ATOM 5626 C CA . LYS A 1 697 ? 7.455 -9.903 18.326 1.00 58.03 697 LYS A CA 1
ATOM 5627 C C . LYS A 1 697 ? 7.031 -8.501 18.774 1.00 58.03 697 LYS A C 1
ATOM 5629 O O . LYS A 1 697 ? 6.854 -8.248 19.962 1.00 58.03 697 LYS A O 1
ATOM 5634 N N . SER A 1 698 ? 6.779 -7.624 17.809 1.00 45.12 698 SER A N 1
ATOM 5635 C CA . SER A 1 698 ? 6.039 -6.369 18.010 1.00 45.12 698 SER A CA 1
ATOM 5636 C C . SER A 1 698 ? 4.617 -6.415 17.414 1.00 45.12 698 SER A C 1
ATOM 5638 O O . SER A 1 698 ? 3.875 -5.440 17.486 1.00 45.12 698 SER A O 1
ATOM 5640 N N . SER A 1 699 ? 4.181 -7.555 16.858 1.00 42.44 699 SER A N 1
ATOM 5641 C CA . SER A 1 699 ? 2.843 -7.704 16.268 1.00 42.44 699 SER A CA 1
ATOM 5642 C C . SER A 1 699 ? 2.217 -9.066 16.577 1.00 42.44 699 SER A C 1
ATOM 5644 O O . SER A 1 699 ? 2.888 -10.096 16.597 1.00 42.44 699 SER A O 1
ATOM 5646 N N . SER A 1 700 ? 0.912 -9.071 16.844 1.00 38.78 700 SER A N 1
ATOM 5647 C CA . SER A 1 700 ? 0.100 -10.219 17.267 1.00 38.78 700 SER A CA 1
ATOM 5648 C C . SER A 1 700 ? -0.326 -11.150 16.121 1.00 38.78 700 SER A C 1
ATOM 5650 O O . SER A 1 700 ? -1.384 -11.771 16.206 1.00 38.78 700 SER A O 1
ATOM 5652 N N . VAL A 1 701 ? 0.459 -11.249 15.046 1.00 40.47 701 VAL A N 1
ATOM 5653 C CA . VAL A 1 701 ? 0.148 -12.095 13.885 1.00 40.47 701 VAL A CA 1
ATOM 5654 C C . VAL A 1 701 ? 1.257 -13.126 13.726 1.00 40.47 701 VAL A C 1
ATOM 5656 O O . VAL A 1 701 ? 2.418 -12.788 13.531 1.00 40.47 701 VAL A O 1
ATOM 5659 N N . TYR A 1 702 ? 0.895 -14.397 13.872 1.00 42.88 702 TYR A N 1
ATOM 5660 C CA . TYR A 1 702 ? 1.762 -15.517 13.534 1.00 42.88 702 TYR A CA 1
ATOM 5661 C C . TYR A 1 702 ? 1.783 -15.611 12.005 1.00 42.88 702 TYR A C 1
ATOM 5663 O O . TYR A 1 702 ? 0.771 -15.985 11.415 1.00 42.88 702 TYR A O 1
ATOM 5671 N N . THR A 1 703 ? 2.880 -15.213 11.363 1.00 50.69 703 THR A N 1
ATOM 5672 C CA . THR A 1 703 ? 3.038 -15.391 9.917 1.00 50.69 703 THR A CA 1
ATOM 5673 C C . THR A 1 703 ? 3.600 -16.793 9.691 1.00 50.69 703 THR A C 1
ATOM 5675 O O . THR A 1 703 ? 4.688 -17.126 10.158 1.00 50.69 703 THR A O 1
ATOM 5678 N N . ASP A 1 704 ? 2.815 -17.672 9.063 1.00 59.97 704 ASP A N 1
ATOM 5679 C CA . ASP A 1 704 ? 3.275 -19.013 8.653 1.00 59.97 704 ASP A CA 1
ATOM 5680 C C . ASP A 1 704 ? 3.956 -18.974 7.270 1.00 59.97 704 ASP A C 1
ATOM 5682 O O . ASP A 1 704 ? 4.418 -19.991 6.761 1.00 59.97 704 ASP A O 1
ATOM 5686 N N . ASP A 1 705 ? 4.041 -17.785 6.663 1.00 76.25 705 ASP A N 1
ATOM 5687 C CA . ASP A 1 705 ? 4.685 -17.581 5.373 1.00 76.25 705 ASP A CA 1
ATOM 5688 C C . ASP A 1 705 ? 6.213 -17.506 5.522 1.00 76.25 705 ASP A C 1
ATOM 5690 O O . ASP A 1 705 ? 6.776 -16.609 6.157 1.00 76.25 705 ASP A O 1
ATOM 5694 N N . ASN A 1 706 ? 6.897 -18.477 4.922 1.00 81.75 706 ASN A N 1
ATOM 5695 C CA . ASN A 1 706 ? 8.350 -18.567 4.926 1.00 81.75 706 ASN A CA 1
ATOM 5696 C C . ASN A 1 706 ? 9.015 -17.438 4.125 1.00 81.75 706 ASN A C 1
ATOM 5698 O O . ASN A 1 706 ? 10.124 -17.026 4.484 1.00 81.75 706 ASN A O 1
ATOM 5702 N N . ASP A 1 707 ? 8.350 -16.915 3.093 1.00 81.94 707 ASP A N 1
ATOM 5703 C CA . ASP A 1 707 ? 8.896 -15.865 2.230 1.00 81.94 707 ASP A CA 1
ATOM 5704 C C . ASP A 1 707 ? 8.962 -14.536 2.993 1.00 81.94 707 ASP A C 1
ATOM 5706 O O . ASP A 1 707 ? 9.988 -13.845 2.994 1.00 81.94 707 ASP A O 1
ATOM 5710 N N . GLU A 1 708 ? 7.911 -14.219 3.752 1.00 84.62 708 GLU A N 1
ATOM 5711 C CA . GLU A 1 708 ? 7.857 -13.029 4.601 1.00 84.62 708 GLU A CA 1
ATOM 5712 C C . GLU A 1 708 ? 8.908 -13.081 5.721 1.00 84.62 708 GLU A C 1
ATOM 5714 O O . GLU A 1 708 ? 9.648 -12.116 5.946 1.00 84.62 708 GLU A O 1
ATOM 5719 N N . LYS A 1 709 ? 9.045 -14.236 6.389 1.00 88.25 709 LYS A N 1
ATOM 5720 C CA . LYS A 1 709 ? 10.041 -14.421 7.456 1.00 88.25 709 LYS A CA 1
ATOM 5721 C C . LYS A 1 709 ? 11.461 -14.167 6.958 1.00 88.25 709 LYS A C 1
ATOM 5723 O O . LYS A 1 709 ? 12.252 -13.505 7.640 1.00 88.25 709 LYS A O 1
ATOM 5728 N N . ARG A 1 710 ? 11.784 -14.687 5.773 1.00 90.94 710 ARG A N 1
ATOM 5729 C CA . ARG A 1 710 ? 13.084 -14.513 5.114 1.00 90.94 710 ARG A CA 1
ATOM 5730 C C . ARG A 1 710 ? 13.311 -13.083 4.647 1.00 90.94 710 ARG A C 1
ATOM 5732 O O . ARG A 1 710 ? 14.419 -12.567 4.797 1.00 90.94 710 ARG A O 1
ATOM 5739 N N . LEU A 1 711 ? 12.273 -12.420 4.140 1.00 85.88 711 LEU A N 1
ATOM 5740 C CA . LEU A 1 711 ? 12.331 -11.009 3.769 1.00 85.88 711 LEU A CA 1
ATOM 5741 C C . LEU A 1 711 ? 12.632 -10.118 4.982 1.00 85.88 711 LEU A C 1
ATOM 5743 O O . LEU A 1 711 ? 13.472 -9.220 4.888 1.00 85.88 711 LEU A O 1
ATOM 5747 N N . ASN A 1 712 ? 11.996 -10.380 6.126 1.00 86.19 712 ASN A N 1
ATOM 5748 C CA . ASN A 1 712 ? 12.253 -9.656 7.373 1.00 86.19 712 ASN A CA 1
ATOM 5749 C C . ASN A 1 712 ? 13.695 -9.861 7.857 1.00 86.19 712 ASN A C 1
ATOM 5751 O O . ASN A 1 712 ? 14.375 -8.889 8.193 1.00 86.19 712 ASN A O 1
ATOM 5755 N N . LEU A 1 713 ? 14.199 -11.099 7.796 1.00 89.38 713 LEU A N 1
ATOM 5756 C CA . LEU A 1 713 ? 15.597 -11.399 8.104 1.00 89.38 713 LEU A CA 1
ATOM 5757 C C . LEU A 1 713 ? 16.562 -10.658 7.161 1.00 89.38 713 LEU A C 1
ATOM 5759 O O . LEU A 1 713 ? 17.544 -10.082 7.628 1.00 89.38 713 LEU A O 1
ATOM 5763 N N . TRP A 1 714 ? 16.285 -10.616 5.849 1.00 93.06 714 TRP A N 1
ATOM 5764 C CA . TRP A 1 714 ? 17.100 -9.857 4.891 1.00 93.06 714 TRP A CA 1
ATOM 5765 C C . TRP A 1 714 ? 17.115 -8.361 5.218 1.00 93.06 714 TRP A C 1
ATOM 5767 O O . TRP A 1 714 ? 18.192 -7.773 5.300 1.00 93.06 714 TRP A O 1
ATOM 5777 N N . LYS A 1 715 ? 15.951 -7.746 5.476 1.00 87.06 715 LYS A N 1
ATOM 5778 C CA . LYS A 1 715 ? 15.848 -6.324 5.861 1.00 87.06 715 LYS A CA 1
ATOM 5779 C C . LYS A 1 715 ? 16.709 -5.989 7.081 1.00 87.06 715 LYS A C 1
ATOM 5781 O O . LYS A 1 715 ? 17.319 -4.924 7.099 1.00 87.06 715 LYS A O 1
ATOM 5786 N N . TYR A 1 716 ? 16.795 -6.906 8.044 1.00 87.38 716 TYR A N 1
ATOM 5787 C CA . TYR A 1 716 ? 17.628 -6.763 9.236 1.00 87.38 716 TYR A CA 1
ATOM 5788 C C . TYR A 1 716 ? 19.135 -6.852 8.936 1.00 87.38 716 TYR A C 1
ATOM 5790 O O . TYR A 1 716 ? 19.913 -6.024 9.408 1.00 87.38 716 TYR A O 1
ATOM 5798 N N . VAL A 1 717 ? 19.580 -7.821 8.125 1.00 90.62 717 VAL A N 1
ATOM 5799 C CA . VAL A 1 717 ? 21.025 -8.044 7.898 1.00 90.62 717 VAL A CA 1
ATOM 5800 C C . VAL A 1 717 ? 21.623 -7.217 6.754 1.00 90.62 717 VAL A C 1
ATOM 5802 O O . VAL A 1 717 ? 22.836 -7.001 6.735 1.00 90.62 717 VAL A O 1
ATOM 5805 N N . ARG A 1 718 ? 20.818 -6.736 5.798 1.00 90.38 718 ARG A N 1
ATOM 5806 C CA . ARG A 1 718 ? 21.305 -6.181 4.520 1.00 90.38 718 ARG A CA 1
ATOM 5807 C C . ARG A 1 718 ? 22.243 -4.976 4.661 1.00 90.38 718 ARG A C 1
ATOM 5809 O O . ARG A 1 718 ? 23.188 -4.855 3.884 1.00 90.38 718 ARG A O 1
ATOM 5816 N N . THR A 1 719 ? 22.039 -4.115 5.657 1.00 89.25 719 THR A N 1
ATOM 5817 C CA . THR A 1 719 ? 22.924 -2.962 5.914 1.00 89.25 719 THR A CA 1
ATOM 5818 C C . THR A 1 719 ? 24.307 -3.426 6.372 1.00 89.25 719 THR A C 1
ATOM 5820 O O . THR A 1 719 ? 25.327 -2.972 5.851 1.00 89.25 719 THR A O 1
ATOM 5823 N N . ASN A 1 720 ? 24.349 -4.412 7.272 1.00 89.81 720 ASN A N 1
ATOM 5824 C CA . ASN A 1 720 ? 25.589 -5.002 7.775 1.00 89.81 720 ASN A CA 1
ATOM 5825 C C . ASN A 1 720 ? 26.349 -5.766 6.686 1.00 89.81 720 ASN A C 1
ATOM 5827 O O . ASN A 1 720 ? 27.575 -5.690 6.618 1.00 89.81 720 ASN A O 1
ATOM 5831 N N . VAL A 1 721 ? 25.629 -6.455 5.796 1.00 93.19 721 VAL A N 1
ATOM 5832 C CA . VAL A 1 721 ? 26.216 -7.125 4.627 1.00 93.19 721 VAL A CA 1
ATOM 5833 C C . VAL A 1 721 ? 26.929 -6.113 3.733 1.00 93.19 721 VAL A C 1
ATOM 5835 O O . VAL A 1 721 ? 28.095 -6.315 3.398 1.00 93.19 721 VAL A O 1
ATOM 5838 N N . TRP A 1 722 ? 26.278 -4.998 3.388 1.00 92.88 722 TRP A N 1
ATOM 5839 C CA . TRP A 1 722 ? 26.898 -3.976 2.543 1.00 92.88 722 TRP A CA 1
ATOM 5840 C C . TRP A 1 722 ? 28.100 -3.305 3.221 1.00 92.88 722 TRP A C 1
ATOM 5842 O O . TRP A 1 722 ? 29.169 -3.205 2.618 1.00 92.88 722 TRP A O 1
ATOM 5852 N N . LYS A 1 723 ? 27.977 -2.948 4.506 1.00 89.56 723 LYS A N 1
ATOM 5853 C CA . LYS A 1 723 ? 29.085 -2.429 5.328 1.00 89.56 723 LYS A CA 1
ATOM 5854 C C . LYS A 1 723 ? 30.297 -3.367 5.310 1.00 89.56 723 LYS A C 1
ATOM 5856 O O . LYS A 1 723 ? 31.425 -2.919 5.099 1.00 89.56 723 LYS A O 1
ATOM 5861 N N . ALA A 1 724 ? 30.071 -4.675 5.443 1.00 91.75 724 ALA A N 1
ATOM 5862 C CA . ALA A 1 724 ? 31.126 -5.680 5.364 1.00 91.75 724 ALA A CA 1
ATOM 5863 C C . ALA A 1 724 ? 31.814 -5.704 3.988 1.00 91.75 724 ALA A C 1
ATOM 5865 O O . ALA A 1 724 ? 33.045 -5.762 3.925 1.00 91.75 724 ALA A O 1
ATOM 5866 N N . MET A 1 725 ? 31.050 -5.593 2.892 1.00 92.69 725 MET A N 1
ATOM 5867 C CA . MET A 1 725 ? 31.610 -5.490 1.537 1.00 92.69 725 MET A CA 1
ATOM 5868 C C . MET A 1 725 ? 32.500 -4.248 1.381 1.00 92.69 725 MET A C 1
ATOM 5870 O O . MET A 1 725 ? 33.611 -4.351 0.858 1.00 92.69 725 MET A O 1
ATOM 5874 N N . LEU A 1 726 ? 32.060 -3.086 1.875 1.00 90.69 726 LEU A N 1
ATOM 5875 C CA . LEU A 1 726 ? 32.853 -1.850 1.835 1.00 90.69 726 LEU A CA 1
ATOM 5876 C C . LEU A 1 726 ? 34.178 -2.002 2.592 1.00 90.69 726 LEU A C 1
ATOM 5878 O O . LEU A 1 726 ? 35.230 -1.588 2.098 1.00 90.69 726 LEU A O 1
ATOM 5882 N N . CYS A 1 727 ? 34.149 -2.649 3.757 1.00 89.75 727 CYS A N 1
ATOM 5883 C CA . CYS A 1 727 ? 35.353 -2.921 4.534 1.00 89.75 727 CYS A CA 1
ATOM 5884 C C . CYS A 1 727 ? 36.305 -3.896 3.840 1.00 89.75 727 CYS A C 1
ATOM 5886 O O . CYS A 1 727 ? 37.511 -3.655 3.824 1.00 89.75 727 CYS A O 1
ATOM 5888 N N . GLY A 1 728 ? 35.779 -4.945 3.203 1.00 90.69 728 GLY A N 1
ATOM 5889 C CA . GLY A 1 728 ? 36.582 -5.887 2.419 1.00 90.69 728 GLY A CA 1
ATOM 5890 C C . GLY A 1 728 ? 37.298 -5.216 1.249 1.00 90.69 728 GLY A C 1
ATOM 5891 O O . GLY A 1 728 ? 38.489 -5.445 1.033 1.00 90.69 728 GLY A O 1
ATOM 5892 N N . TYR A 1 729 ? 36.597 -4.332 0.535 1.00 89.88 729 TYR A N 1
ATOM 5893 C CA . TYR A 1 729 ? 37.169 -3.527 -0.545 1.00 89.88 729 TYR A CA 1
ATOM 5894 C C . TYR A 1 729 ? 38.257 -2.564 -0.038 1.00 89.88 729 TYR A C 1
ATOM 5896 O O . TYR A 1 729 ? 39.354 -2.524 -0.603 1.00 89.88 729 TYR A O 1
ATOM 5904 N N . LYS A 1 730 ? 37.994 -1.826 1.055 1.00 87.56 730 LYS A N 1
ATOM 5905 C CA . LYS A 1 730 ? 38.969 -0.905 1.675 1.00 87.56 730 LYS A CA 1
ATOM 5906 C C . LYS A 1 730 ? 40.242 -1.646 2.083 1.00 87.56 730 LYS A C 1
ATOM 5908 O O . LYS A 1 730 ? 41.347 -1.230 1.740 1.00 87.56 730 LYS A O 1
ATOM 5913 N N . ASP A 1 731 ? 40.089 -2.778 2.766 1.00 88.25 731 ASP A N 1
ATOM 5914 C CA . ASP A 1 731 ? 41.208 -3.567 3.284 1.00 88.25 731 ASP A CA 1
ATOM 5915 C C . ASP A 1 731 ? 42.075 -4.199 2.190 1.00 88.25 731 ASP A C 1
ATOM 5917 O O . ASP A 1 731 ? 43.264 -4.444 2.420 1.00 88.25 731 ASP A O 1
ATOM 5921 N N . ALA A 1 732 ? 41.500 -4.453 1.012 1.00 86.44 732 ALA A N 1
ATOM 5922 C CA . ALA A 1 732 ? 42.220 -4.943 -0.160 1.00 86.44 732 ALA A CA 1
ATOM 5923 C C . ALA A 1 732 ? 43.085 -3.856 -0.840 1.00 86.44 732 ALA A C 1
ATOM 5925 O O . ALA A 1 732 ? 43.941 -4.172 -1.668 1.00 86.44 732 ALA A O 1
ATOM 5926 N N . GLY A 1 733 ? 42.903 -2.585 -0.464 1.00 83.75 733 GLY A N 1
ATOM 5927 C CA . GLY A 1 733 ? 43.596 -1.428 -1.038 1.00 83.75 733 GLY A CA 1
ATOM 5928 C C . GLY A 1 733 ? 42.719 -0.560 -1.943 1.00 83.75 733 GLY A C 1
ATOM 5929 O O . GLY A 1 733 ? 43.243 0.301 -2.650 1.00 83.75 733 GLY A O 1
ATOM 5930 N N . GLY A 1 734 ? 41.402 -0.776 -1.945 1.00 80.62 734 GLY A N 1
ATOM 5931 C CA . GLY A 1 734 ? 40.454 0.046 -2.684 1.00 80.62 734 GLY A CA 1
ATOM 5932 C C . GLY A 1 734 ? 40.351 1.471 -2.131 1.00 80.62 734 GLY A C 1
ATOM 5933 O O . GLY A 1 734 ? 40.233 1.680 -0.924 1.00 80.62 734 GLY A O 1
ATOM 5934 N N . ASN A 1 735 ? 40.379 2.468 -3.020 1.00 75.00 735 ASN A N 1
ATOM 5935 C CA . ASN A 1 735 ? 40.306 3.880 -2.641 1.00 75.00 735 ASN A CA 1
ATOM 5936 C C . ASN A 1 735 ? 38.853 4.394 -2.632 1.00 75.00 735 ASN A C 1
ATOM 5938 O O . ASN A 1 735 ? 38.185 4.436 -3.676 1.00 75.00 735 ASN A O 1
ATOM 5942 N N . MET A 1 736 ? 38.391 4.822 -1.453 1.00 69.06 736 MET A N 1
ATOM 5943 C CA . MET A 1 736 ? 37.049 5.378 -1.241 1.00 69.06 736 MET A CA 1
ATOM 5944 C C . MET A 1 736 ? 36.918 6.841 -1.706 1.00 69.06 736 MET A C 1
ATOM 5946 O O . MET A 1 736 ? 35.859 7.223 -2.193 1.00 69.06 736 MET A O 1
ATOM 5950 N N . ASN A 1 737 ? 38.010 7.618 -1.701 1.00 59.66 737 ASN A N 1
ATOM 5951 C CA . ASN A 1 737 ? 38.015 9.081 -1.877 1.00 59.66 737 ASN A CA 1
ATOM 5952 C C . ASN A 1 737 ? 38.097 9.568 -3.340 1.00 59.66 737 ASN A C 1
ATOM 5954 O O . ASN A 1 737 ? 38.137 10.767 -3.596 1.00 59.66 737 ASN A O 1
ATOM 5958 N N . SER A 1 738 ? 38.142 8.664 -4.322 1.00 54.03 738 SER A N 1
ATOM 5959 C CA . SER A 1 738 ? 38.332 9.005 -5.749 1.00 54.03 738 SER A CA 1
ATOM 5960 C C . SER A 1 738 ? 37.153 8.540 -6.600 1.00 54.03 738 SER A C 1
ATOM 5962 O O . SER A 1 738 ? 37.275 7.600 -7.382 1.00 54.03 738 SER A O 1
ATOM 5964 N N . LEU A 1 739 ? 35.962 9.071 -6.338 1.00 52.91 739 LEU A N 1
ATOM 5965 C CA . LEU A 1 739 ? 34.705 8.690 -6.993 1.00 52.91 739 LEU A CA 1
ATOM 5966 C C . LEU A 1 739 ? 34.246 9.774 -7.986 1.00 52.91 739 LEU A C 1
ATOM 5968 O O . LEU A 1 739 ? 34.282 10.953 -7.626 1.00 52.91 739 LEU A O 1
ATOM 5972 N N . PRO A 1 740 ? 33.674 9.406 -9.145 1.00 44.97 740 PRO A N 1
ATOM 5973 C CA . PRO A 1 740 ? 32.671 10.244 -9.789 1.00 44.97 740 PRO A CA 1
ATOM 5974 C C . PRO A 1 740 ? 31.454 10.313 -8.847 1.00 44.97 740 PRO A C 1
ATOM 5976 O O . PRO A 1 740 ? 30.969 9.280 -8.398 1.00 44.97 740 PRO A O 1
ATOM 5979 N N . ASN A 1 741 ? 30.972 11.512 -8.516 1.00 49.00 741 ASN A N 1
ATOM 5980 C CA . ASN A 1 741 ? 29.732 11.750 -7.749 1.00 49.00 741 ASN A CA 1
ATOM 5981 C C . ASN A 1 741 ? 29.725 11.417 -6.232 1.00 49.00 741 ASN A C 1
ATOM 5983 O O . ASN A 1 741 ? 28.698 11.021 -5.691 1.00 49.00 741 ASN A O 1
ATOM 5987 N N . GLY A 1 742 ? 30.833 11.648 -5.517 1.00 51.28 742 GLY A N 1
ATOM 5988 C CA . GLY A 1 742 ? 30.815 12.130 -4.117 1.00 51.28 742 GLY A CA 1
ATOM 5989 C C . GLY A 1 742 ? 29.936 11.416 -3.068 1.00 51.28 742 GLY A C 1
ATOM 5990 O O . GLY A 1 742 ? 29.284 12.109 -2.287 1.00 51.28 742 GLY A O 1
ATOM 5991 N N . GLY A 1 743 ? 29.921 10.076 -3.010 1.00 60.34 743 GLY A N 1
ATOM 5992 C CA . GLY A 1 743 ? 29.361 9.334 -1.861 1.00 60.34 743 GLY A CA 1
ATOM 5993 C C . GLY A 1 743 ? 28.486 8.109 -2.167 1.00 60.34 743 GLY A C 1
ATOM 5994 O O . GLY A 1 743 ? 27.849 7.585 -1.256 1.00 60.34 743 GLY A O 1
ATOM 5995 N N . GLU A 1 744 ? 28.426 7.630 -3.414 1.00 67.00 744 GLU A N 1
ATOM 5996 C CA . GLU A 1 744 ? 27.538 6.521 -3.821 1.00 67.00 744 GLU A CA 1
ATOM 5997 C C . GLU A 1 744 ? 27.796 5.192 -3.074 1.00 67.00 744 GLU A C 1
ATOM 5999 O O . GLU A 1 744 ? 26.847 4.479 -2.762 1.00 67.00 744 GLU A O 1
ATOM 6004 N N . PHE A 1 745 ? 29.045 4.883 -2.692 1.00 68.75 745 PHE A N 1
ATOM 6005 C CA . PHE A 1 745 ? 29.373 3.674 -1.908 1.00 68.75 745 PHE A CA 1
ATOM 6006 C C . PHE A 1 745 ? 28.736 3.661 -0.512 1.00 68.75 745 PHE A C 1
ATOM 6008 O O . PHE A 1 745 ? 28.460 2.590 0.024 1.00 68.75 745 PHE A O 1
ATOM 6015 N N . CYS A 1 746 ? 28.499 4.837 0.072 1.00 75.12 746 CYS A N 1
ATOM 6016 C CA . CYS A 1 746 ? 27.949 4.990 1.419 1.00 75.12 746 CYS A CA 1
ATOM 6017 C C . CYS A 1 746 ? 26.418 4.927 1.450 1.00 75.12 746 CYS A C 1
ATOM 6019 O O . CYS A 1 746 ? 25.814 5.147 2.497 1.00 75.12 746 CYS A O 1
ATOM 6021 N N . LYS A 1 747 ? 25.787 4.624 0.309 1.00 80.56 747 LYS A N 1
ATOM 6022 C CA . LYS A 1 747 ? 24.357 4.346 0.204 1.00 80.56 747 LYS A CA 1
ATOM 6023 C C . LYS A 1 747 ? 24.139 2.851 0.045 1.00 80.56 747 LYS A C 1
ATOM 6025 O O . LYS A 1 747 ? 24.933 2.162 -0.595 1.00 80.56 747 LYS A O 1
ATOM 6030 N N . LEU A 1 748 ? 23.047 2.358 0.619 1.00 80.50 748 LEU A N 1
ATOM 6031 C CA . LEU A 1 748 ? 22.628 0.983 0.402 1.00 80.50 748 LEU A CA 1
ATOM 6032 C C . LEU A 1 748 ? 22.225 0.807 -1.076 1.00 80.50 748 LEU A C 1
ATOM 6034 O O . LEU A 1 748 ? 21.405 1.594 -1.560 1.00 80.50 748 LEU A O 1
ATOM 6038 N N . PRO A 1 749 ? 22.773 -0.182 -1.805 1.00 81.62 749 PRO A N 1
ATOM 6039 C CA . PRO A 1 749 ? 22.351 -0.458 -3.171 1.00 81.62 749 PRO A CA 1
ATOM 6040 C C . PRO A 1 749 ? 20.876 -0.860 -3.201 1.00 81.62 749 PRO A C 1
ATOM 6042 O O . PRO A 1 749 ? 20.420 -1.598 -2.335 1.00 81.62 749 PRO A O 1
ATOM 6045 N N . ASN A 1 750 ? 20.147 -0.427 -4.225 1.00 79.06 750 ASN A N 1
ATOM 6046 C CA . ASN A 1 750 ? 18.781 -0.885 -4.508 1.00 79.06 750 ASN A CA 1
ATOM 6047 C C . ASN A 1 750 ? 18.754 -2.141 -5.400 1.00 79.06 750 ASN A C 1
ATOM 6049 O O . ASN A 1 750 ? 17.681 -2.631 -5.755 1.00 79.06 750 ASN A O 1
ATOM 6053 N N . THR A 1 751 ? 19.927 -2.661 -5.776 1.00 73.00 751 THR A N 1
ATOM 6054 C CA . THR A 1 751 ? 20.079 -3.778 -6.715 1.00 73.00 751 THR A CA 1
ATOM 6055 C C . THR A 1 751 ? 19.481 -5.083 -6.199 1.00 73.00 751 THR A C 1
ATOM 6057 O O . THR A 1 751 ? 19.178 -5.951 -7.009 1.00 73.00 751 THR A O 1
ATOM 6060 N N . ASP A 1 752 ? 19.250 -5.236 -4.893 1.00 73.69 752 ASP A N 1
ATOM 6061 C CA . ASP A 1 752 ? 18.583 -6.392 -4.272 1.00 73.69 752 ASP A CA 1
ATOM 6062 C C . ASP A 1 752 ? 17.068 -6.465 -4.551 1.00 73.69 752 ASP A C 1
ATOM 6064 O O . ASP A 1 752 ? 16.468 -7.536 -4.395 1.00 73.69 752 ASP A O 1
ATOM 6068 N N . THR A 1 753 ? 16.469 -5.354 -4.999 1.00 74.38 753 THR A N 1
ATOM 6069 C CA . THR A 1 753 ? 15.050 -5.253 -5.396 1.00 74.38 753 THR A CA 1
ATOM 6070 C C . THR A 1 753 ? 14.806 -5.507 -6.885 1.00 74.38 753 THR A C 1
ATOM 6072 O O . THR A 1 753 ? 13.669 -5.702 -7.305 1.00 74.38 753 THR A O 1
ATOM 6075 N N . GLU A 1 754 ? 15.861 -5.531 -7.702 1.00 80.12 754 GLU A N 1
ATOM 6076 C CA . GLU A 1 754 ? 15.737 -5.792 -9.138 1.00 80.12 754 GLU A CA 1
ATOM 6077 C C . GLU A 1 754 ? 15.418 -7.274 -9.423 1.00 80.12 754 GLU A C 1
ATOM 6079 O O . GLU A 1 754 ? 15.614 -8.164 -8.588 1.00 80.12 754 GLU A O 1
ATOM 6084 N N . SER A 1 755 ? 14.978 -7.577 -10.645 1.00 83.44 755 SER A N 1
ATOM 6085 C CA . SER A 1 755 ? 14.808 -8.967 -11.083 1.00 83.44 755 SER A CA 1
ATOM 6086 C C . SER A 1 755 ? 16.161 -9.683 -11.186 1.00 83.44 755 SER A C 1
ATOM 6088 O O . SER A 1 755 ? 17.070 -9.214 -11.878 1.00 83.44 755 SER A O 1
ATOM 6090 N N . LEU A 1 756 ? 16.272 -10.860 -10.553 1.00 84.69 756 LEU A N 1
ATOM 6091 C CA . LEU A 1 756 ? 17.457 -11.728 -10.613 1.00 84.69 756 LEU A CA 1
ATOM 6092 C C . LEU A 1 756 ? 17.859 -12.058 -12.054 1.00 84.69 756 LEU A C 1
ATOM 6094 O O . LEU A 1 756 ? 19.032 -11.964 -12.415 1.00 84.69 756 LEU A O 1
ATOM 6098 N N . PHE A 1 757 ? 16.876 -12.395 -12.894 1.00 86.62 757 PHE A N 1
ATOM 6099 C CA . PHE A 1 757 ? 17.116 -12.694 -14.302 1.00 86.62 757 PHE A CA 1
ATOM 6100 C C . PHE A 1 757 ? 17.697 -11.488 -15.042 1.00 86.62 757 PHE A C 1
ATOM 6102 O O . PHE A 1 757 ? 18.684 -11.633 -15.759 1.00 86.62 757 PHE A O 1
ATOM 6109 N N . SER A 1 758 ? 17.125 -10.297 -14.841 1.00 86.06 758 SER A N 1
ATOM 6110 C CA . SER A 1 758 ? 17.590 -9.078 -15.507 1.00 86.06 758 SER A CA 1
ATOM 6111 C C . SER A 1 758 ? 19.031 -8.745 -15.126 1.00 86.06 758 SER A C 1
ATOM 6113 O O . SER A 1 758 ? 19.836 -8.475 -16.015 1.00 86.06 758 SER A O 1
ATOM 6115 N N . ARG A 1 759 ? 19.392 -8.844 -13.837 1.00 88.19 759 ARG A N 1
ATOM 6116 C CA . ARG A 1 759 ? 20.775 -8.618 -13.377 1.00 88.19 759 ARG A CA 1
ATOM 6117 C C . ARG A 1 759 ? 21.764 -9.558 -14.056 1.00 88.19 759 ARG A C 1
ATOM 6119 O O . ARG A 1 759 ? 22.775 -9.109 -14.594 1.00 88.19 759 ARG A O 1
ATOM 6126 N N . TRP A 1 760 ? 21.464 -10.855 -14.065 1.00 88.94 760 TRP A N 1
ATOM 6127 C CA . TRP A 1 760 ? 22.333 -11.845 -14.699 1.00 88.94 760 TRP A CA 1
ATOM 6128 C C . TRP A 1 760 ? 22.389 -11.689 -16.219 1.00 88.94 760 TRP A C 1
ATOM 6130 O O . TRP A 1 760 ? 23.442 -11.911 -16.814 1.00 88.94 760 TRP A O 1
ATOM 6140 N N . PHE A 1 761 ? 21.293 -11.279 -16.858 1.00 89.44 761 PHE A N 1
ATOM 6141 C CA . PHE A 1 761 ? 21.251 -11.060 -18.301 1.00 89.44 761 PHE A CA 1
ATOM 6142 C C . PHE A 1 761 ? 22.064 -9.829 -18.728 1.00 89.44 761 PHE A C 1
ATOM 6144 O O . PHE A 1 761 ? 22.791 -9.890 -19.720 1.00 89.44 761 PHE A O 1
ATOM 6151 N N . ILE A 1 762 ? 22.012 -8.744 -17.948 1.00 87.62 762 ILE A N 1
ATOM 6152 C CA . ILE A 1 762 ? 22.858 -7.558 -18.149 1.00 87.62 762 ILE A CA 1
ATOM 6153 C C . ILE A 1 762 ? 24.336 -7.929 -17.967 1.00 87.62 762 ILE A C 1
ATOM 6155 O O . ILE A 1 762 ? 25.147 -7.668 -18.856 1.00 87.62 762 ILE A O 1
ATOM 6159 N N . GLU A 1 763 ? 24.679 -8.614 -16.871 1.00 88.12 763 GLU A N 1
ATOM 6160 C CA . GLU A 1 763 ? 26.047 -9.082 -16.604 1.00 88.12 763 GLU A CA 1
ATOM 6161 C C . GLU A 1 763 ? 26.568 -10.015 -17.711 1.00 88.12 763 GLU A C 1
ATOM 6163 O O . GLU A 1 763 ? 27.725 -9.927 -18.127 1.00 88.12 763 GLU A O 1
ATOM 6168 N N . TRP A 1 764 ? 25.711 -10.894 -18.237 1.00 87.88 764 TRP A N 1
ATOM 6169 C CA . TRP A 1 764 ? 26.035 -11.738 -19.384 1.00 87.88 764 TRP A CA 1
ATOM 6170 C C . TRP A 1 764 ? 26.341 -10.910 -20.637 1.00 87.88 764 TRP A C 1
ATOM 6172 O O . TRP A 1 764 ? 27.329 -11.188 -21.320 1.00 87.88 764 TRP A O 1
ATOM 6182 N N . GLY A 1 765 ? 25.520 -9.897 -20.931 1.00 85.38 765 GLY A N 1
ATOM 6183 C CA . GLY A 1 765 ? 25.678 -9.037 -22.103 1.00 85.38 765 GLY A CA 1
ATOM 6184 C C . GLY A 1 765 ? 26.982 -8.244 -22.072 1.00 85.38 765 GLY A C 1
ATOM 6185 O O . GLY A 1 765 ? 27.704 -8.201 -23.069 1.00 85.38 765 GLY A O 1
ATOM 6186 N N . GLU A 1 766 ? 27.332 -7.685 -20.915 1.00 82.81 766 GLU A N 1
ATOM 6187 C CA . GLU A 1 766 ? 28.611 -7.000 -20.699 1.00 82.81 766 GLU A CA 1
ATOM 6188 C C . GLU A 1 766 ? 29.799 -7.945 -20.915 1.00 82.81 766 GLU A C 1
ATOM 6190 O O . GLU A 1 766 ? 30.707 -7.643 -21.694 1.00 82.81 766 GLU A O 1
ATOM 6195 N N . ASN A 1 767 ? 29.758 -9.135 -20.307 1.00 78.94 767 ASN A N 1
ATOM 6196 C CA . ASN A 1 767 ? 30.808 -10.142 -20.455 1.00 78.94 767 ASN A CA 1
ATOM 6197 C C . ASN A 1 767 ? 30.962 -10.620 -21.902 1.00 78.94 767 ASN A C 1
ATOM 6199 O O . ASN A 1 767 ? 32.085 -10.812 -22.376 1.00 78.94 767 ASN A O 1
ATOM 6203 N N . PHE A 1 768 ? 29.848 -10.798 -22.617 1.00 82.19 768 PHE A N 1
ATOM 6204 C CA . PHE A 1 768 ? 29.851 -11.151 -24.032 1.00 82.19 768 PHE A CA 1
ATOM 6205 C C . PHE A 1 768 ? 30.537 -10.072 -24.874 1.00 82.19 768 PHE A C 1
ATOM 6207 O O . PHE A 1 768 ? 31.399 -10.395 -25.692 1.00 82.19 768 PHE A O 1
ATOM 6214 N N . CYS A 1 769 ? 30.194 -8.800 -24.656 1.00 80.06 769 CYS A N 1
ATOM 6215 C CA . CYS A 1 769 ? 30.794 -7.678 -25.373 1.00 80.06 769 CYS A CA 1
ATOM 6216 C C . CYS A 1 769 ? 32.311 -7.606 -25.146 1.00 80.06 769 CYS A C 1
ATOM 6218 O O . CYS A 1 769 ? 33.061 -7.582 -26.125 1.00 80.06 769 CYS A O 1
ATOM 6220 N N . ILE A 1 770 ? 32.756 -7.670 -23.885 1.00 74.94 770 ILE A N 1
ATOM 6221 C CA . ILE A 1 770 ? 34.181 -7.648 -23.513 1.00 74.94 770 ILE A CA 1
ATOM 6222 C C . ILE A 1 770 ? 34.930 -8.810 -24.177 1.00 74.94 770 ILE A C 1
ATOM 6224 O O . ILE A 1 770 ? 35.972 -8.620 -24.806 1.00 74.94 770 ILE A O 1
ATOM 6228 N N . ARG A 1 771 ? 34.387 -10.028 -24.078 1.00 74.44 771 ARG A N 1
ATOM 6229 C CA . ARG A 1 771 ? 35.014 -11.224 -24.650 1.00 74.44 771 ARG A CA 1
ATOM 6230 C C . ARG A 1 771 ? 35.095 -11.156 -26.173 1.00 74.44 771 ARG A C 1
ATOM 6232 O O . ARG A 1 771 ? 36.138 -11.472 -26.739 1.00 74.44 771 ARG A O 1
ATOM 6239 N N . ARG A 1 772 ? 34.018 -10.732 -26.839 1.00 78.31 772 ARG A N 1
ATOM 6240 C CA . ARG A 1 772 ? 33.977 -10.591 -28.299 1.00 78.31 772 ARG A CA 1
ATOM 6241 C C . ARG A 1 772 ? 35.042 -9.616 -28.789 1.00 78.31 772 ARG A C 1
ATOM 6243 O O . ARG A 1 772 ? 35.685 -9.882 -29.799 1.00 78.31 772 ARG A O 1
ATOM 6250 N N . GLU A 1 773 ? 35.228 -8.497 -28.099 1.00 75.19 773 GLU A N 1
ATOM 6251 C CA . GLU A 1 773 ? 36.253 -7.516 -28.453 1.00 75.19 773 GLU A CA 1
ATOM 6252 C C . GLU A 1 773 ? 37.671 -8.090 -28.317 1.00 75.19 773 GLU A C 1
ATOM 6254 O O . GLU A 1 773 ? 38.486 -7.944 -29.230 1.00 75.19 773 GLU A O 1
ATOM 6259 N N . GLN A 1 774 ? 37.942 -8.817 -27.231 1.00 70.00 774 GLN A N 1
ATOM 6260 C CA . GLN A 1 774 ? 39.233 -9.471 -26.999 1.00 70.00 774 GLN A CA 1
ATOM 6261 C C . GLN A 1 774 ? 39.538 -10.571 -28.021 1.00 70.00 774 GLN A C 1
ATOM 6263 O O . GLN A 1 774 ? 40.638 -10.598 -28.573 1.00 70.00 774 GLN A O 1
ATOM 6268 N N . GLU A 1 775 ? 38.574 -11.452 -28.305 1.00 75.31 775 GLU A N 1
ATOM 6269 C CA . GLU A 1 775 ? 38.730 -12.517 -29.305 1.00 75.31 775 GLU A CA 1
ATOM 6270 C C . GLU A 1 775 ? 38.935 -11.935 -30.710 1.00 75.31 775 GLU A C 1
ATOM 6272 O O . GLU A 1 775 ? 39.801 -12.399 -31.448 1.00 75.31 775 GLU A O 1
ATOM 6277 N N . LEU A 1 776 ? 38.216 -10.864 -31.066 1.00 77.88 776 LEU A N 1
ATOM 6278 C CA . LEU A 1 776 ? 38.423 -10.165 -32.337 1.00 77.88 776 LEU A CA 1
ATOM 6279 C C . LEU A 1 776 ? 39.806 -9.514 -32.428 1.00 77.88 776 LEU A C 1
ATOM 6281 O O . LEU A 1 776 ? 40.408 -9.530 -33.502 1.00 77.88 776 LEU A O 1
ATOM 6285 N N . LYS A 1 777 ? 40.316 -8.937 -31.334 1.00 76.06 777 LYS A N 1
ATOM 6286 C CA . LYS A 1 777 ? 41.668 -8.364 -31.294 1.00 76.06 777 LYS A CA 1
ATOM 6287 C C . LYS A 1 777 ? 42.732 -9.448 -31.480 1.00 76.06 777 LYS A C 1
ATOM 6289 O O . LYS A 1 777 ? 43.596 -9.286 -32.335 1.00 76.06 777 LYS A O 1
ATOM 6294 N N . GLN A 1 778 ? 42.629 -10.568 -30.761 1.00 73.19 778 GLN A N 1
ATOM 6295 C CA . GLN A 1 778 ? 43.555 -11.697 -30.917 1.00 73.19 778 GLN A CA 1
ATOM 6296 C C . GLN A 1 778 ? 43.517 -12.288 -32.325 1.00 73.19 778 GLN A C 1
ATOM 6298 O O . GLN A 1 778 ? 44.569 -12.534 -32.912 1.00 73.19 778 GLN A O 1
ATOM 6303 N N . LEU A 1 779 ? 42.317 -12.470 -32.885 1.00 76.44 779 LEU A N 1
ATOM 6304 C CA . LEU A 1 779 ? 42.150 -12.965 -34.246 1.00 76.44 779 LEU A CA 1
ATOM 6305 C C . LEU A 1 779 ? 42.856 -12.047 -35.252 1.00 76.44 779 LEU A C 1
ATOM 6307 O O . LEU A 1 779 ? 43.627 -12.531 -36.073 1.00 76.44 779 LEU A O 1
ATOM 6311 N N . LYS A 1 780 ? 42.659 -10.726 -35.149 1.00 78.38 780 LYS A N 1
ATOM 6312 C CA . LYS A 1 780 ? 43.343 -9.747 -36.007 1.00 78.38 780 LYS A CA 1
ATOM 6313 C C . LYS A 1 780 ? 44.859 -9.803 -35.851 1.00 78.38 780 LYS A C 1
ATOM 6315 O O . LYS A 1 780 ? 45.555 -9.893 -36.852 1.00 78.38 780 LYS A O 1
ATOM 6320 N N . GLU A 1 781 ? 45.372 -9.804 -34.623 1.00 76.62 781 GLU A N 1
ATOM 6321 C CA . GLU A 1 781 ? 46.819 -9.819 -34.368 1.00 76.62 781 GLU A CA 1
ATOM 6322 C C . GLU A 1 781 ? 47.510 -11.090 -34.888 1.00 76.62 781 GLU A C 1
ATOM 6324 O O . GLU A 1 781 ? 48.642 -11.016 -35.369 1.00 76.62 781 GLU A O 1
ATOM 6329 N N . ILE A 1 782 ? 46.854 -12.252 -34.791 1.00 75.12 782 ILE A N 1
ATOM 6330 C CA . ILE A 1 782 ? 47.383 -13.530 -35.292 1.00 75.12 782 ILE A CA 1
ATOM 6331 C C . ILE A 1 782 ? 47.296 -13.581 -36.822 1.00 75.12 782 ILE A C 1
ATOM 6333 O O . ILE A 1 782 ? 48.287 -13.907 -37.480 1.00 75.12 782 ILE A O 1
ATOM 6337 N N . CYS A 1 783 ? 46.146 -13.213 -37.396 1.00 76.19 783 CYS A N 1
ATOM 6338 C CA . CYS A 1 783 ? 45.932 -13.233 -38.843 1.00 76.19 783 CYS A CA 1
ATOM 6339 C C . CYS A 1 783 ? 46.788 -12.190 -39.586 1.00 76.19 783 CYS A C 1
ATOM 6341 O O . CYS A 1 783 ? 47.324 -12.506 -40.645 1.00 76.19 783 CYS A O 1
ATOM 6343 N N . GLU A 1 784 ? 46.993 -10.985 -39.037 1.00 70.50 784 GLU A N 1
ATOM 6344 C CA . GLU A 1 784 ? 47.857 -9.949 -39.639 1.00 70.50 784 GLU A CA 1
ATOM 6345 C C . GLU A 1 784 ? 49.344 -10.336 -39.634 1.00 70.50 784 GLU A C 1
ATOM 6347 O O . GLU A 1 784 ? 50.097 -9.912 -40.510 1.00 70.50 784 GLU A O 1
ATOM 6352 N N . LYS A 1 785 ? 49.784 -11.174 -38.685 1.00 67.38 785 LYS A N 1
ATOM 6353 C CA . LYS A 1 785 ? 51.171 -11.669 -38.620 1.00 67.38 785 LYS A CA 1
ATOM 6354 C C . LYS A 1 785 ? 51.448 -12.846 -39.562 1.00 67.38 785 LYS A C 1
ATOM 6356 O O . LYS A 1 785 ? 52.588 -13.300 -39.622 1.00 67.38 785 LYS A O 1
ATOM 6361 N N . GLY A 1 786 ? 50.446 -13.337 -40.298 1.00 56.81 786 GLY A N 1
ATOM 6362 C CA . GLY A 1 786 ? 50.606 -14.396 -41.300 1.00 56.81 786 GLY A CA 1
ATOM 6363 C C . GLY A 1 786 ? 51.051 -15.754 -40.744 1.00 56.81 786 GLY A C 1
ATOM 6364 O O . GLY A 1 786 ? 51.512 -16.600 -41.507 1.00 56.81 786 GLY A O 1
ATOM 6365 N N . ILE A 1 787 ? 50.937 -15.982 -39.431 1.00 59.56 787 ILE A N 1
ATOM 6366 C CA . ILE A 1 787 ? 51.276 -17.270 -38.819 1.00 59.56 787 ILE A CA 1
ATOM 6367 C C . ILE A 1 787 ? 50.013 -18.133 -38.808 1.00 59.56 787 ILE A C 1
ATOM 6369 O O . ILE A 1 787 ? 49.255 -18.138 -37.841 1.00 59.56 787 ILE A O 1
ATOM 6373 N N . CYS A 1 788 ? 49.797 -18.858 -39.902 1.00 58.66 788 CYS A N 1
ATOM 6374 C CA . CYS A 1 788 ? 48.885 -19.995 -39.943 1.00 58.66 788 CYS A CA 1
ATOM 6375 C C . CYS A 1 788 ? 49.704 -21.259 -39.656 1.00 58.66 788 CYS A C 1
ATOM 6377 O O . CYS A 1 788 ? 50.380 -21.754 -40.557 1.00 58.66 788 CYS A O 1
ATOM 6379 N N . ASN A 1 789 ? 49.665 -21.747 -38.416 1.00 50.06 789 ASN A N 1
ATOM 6380 C CA . ASN A 1 789 ? 50.041 -23.126 -38.092 1.00 50.06 789 ASN A CA 1
ATOM 6381 C C . ASN A 1 789 ? 48.783 -23.932 -37.799 1.00 50.06 789 ASN A C 1
ATOM 6383 O O . ASN A 1 789 ? 47.954 -23.422 -37.009 1.00 50.06 789 ASN A O 1
#

Sequence (789 aa):
MVCALTHKTDNPQQVDNDVYKKFFGENGASKDAKPANPGTASTPTGTYTTQYEYNTVTLKDESSDTSPNSQPPSSSDNTPKLSDFVLRPPYFRYLEEWGEEFCGTRKRMLAKIREECQKDNNKYCDGEGFDCNEKPPSQNGTITTFLCPGCGRECRKYKRWIKRKKEEFTKQKERYETESDNAKSKSHNTSNKEFYKKITTCTKATDFLQMLRPCKKDNSESNIPFDDETKTFGHENYCDPCPVFGVECKRGDCKDDKKIVCNGKTFKTTDDITNMQETNDVDMLVSDKSGNGFNDDLKVCKTSGIFEGLRKDQWKCGKVCGYNVCFLNKFHKDIHDKKNIEIRALFKRWLEKFFEDYNKINAKISHCINNKEGQICINECEEKCECVSKWIEKKREEWPKIRDRYLKQYNQDNSQKYYDVRRFLQDGPFESDLKKAIGSSQKLEEYENSKECNGTENSGNGKPEKKDIVECLLENLGKKATFCPGKTSSKRGQTCVNNPLPVEEEINPIDDDTDTTDIQKPLFCPTEEEEEETLCDDKQEPKCDNFKKIYNNSTCEPKKTLIGLGAHNIRASSTSNVYISPRVKQLCMEPITKLADPTKNANHITEEEFSKALQECAYNEAKGLYNYYKDYIHNLRNNGSALSDEEVKSYTFEAMKRSYADYGNIVKDDMLWIYPHRRYIDTLIISVADKFNANHKSSSVYTDDNDEKRLNLWKYVRTNVWKAMLCGYKDAGGNMNSLPNGGEFCKLPNTDTESLFSRWFIEWGENFCIRREQELKQLKEICEKGICN

InterPro domains:
  IPR004258 Duffy-binding-like domain [PF03011] (346-490)
  IPR008602 Duffy-antigen binding domain [PF05424] (578-731)
  IPR041480 Cysteine-rich interdomain region 1 gamma [PF18562] (279-330)
  IPR042202 Duffy-antigen binding superfamily [G3DSA:1.20.1310.20] (492-752)
  IPR054595 Duffy-binding-like domain, C-terminal subdomain [PF22672] (97-236)

pLDDT: mean 72.13, std 18.75, range [24.0, 95.94]

Secondary structure (DSSP, 8-state):
--GGGGB-TT-TTSB-HHHHHHHH----S-TT-PPPPS----S---HHHHHS-TTT-B-----------SPPPP--S---BHHHHHTS-HHHHHHHHHHHHHHHHHHHHHHHHHHHHS-STT--B-TTS-BSSSPPP-TT------S-HHHHHHHHHHHHHHHHHHHHHHHHHHHHHHHHHHHHHHGGG-S-HHHHHHHHH--SHHHHHHTSGGG--SSGGG---TT-HHHHSSPPGGGSPPPTT--EEETTEEES---EEETTEEE-SGGG----EEEEEEEEEEE-TTSS---GGGTHHHHSSS-S-EEEEEEEEEEETTEEEEEESS--TTT-S-SEEEHHHHHHHHHHHHHHHHHHHHHHHHHHH--SSS---HHHHHHHHHHHHHHHHHHHHHHHHHHHHHHGGGT--GGGHHHHHHHHHHHTTTHHHHHHHHTT-S-HHHHHHSHHHH-S--SSSSPPPPPPHHHHHHHHHHHHHHHSS-SS----------PPPS-----------SS----PPPS------S----SB-TTS-B--TTHHHHHTT--PPPP---SSTT---EESSTT---EE-HHHHT---HHHHHHS-TTS-GGG--HHHHHHHHHHHHHHHHHHHHHHHHHHHHHHGGGT----HHHHHHHHHHHHHHHHHHHHHHHHT---S--TTHHHHHHHHHHHHHHHHHHS--SS-----HHHHHHHHHHHHHHHHHHHHHHHHHHTT--SS--TTS-GGGS--SGGGS-HHHHHHHHHHHHHHHHHHHHHHHHHHHHHTT---

Organism: NCBI:txid1036726

Radius of gyration: 34.91 Å; chains: 1; bounding box: 104×76×105 Å